Protein AF-A0A7V4J2A9-F1 (afdb_monomer)

Structure (mmCIF, N/CA/C/O backbone):
data_AF-A0A7V4J2A9-F1
#
_entry.id   AF-A0A7V4J2A9-F1
#
loop_
_atom_site.group_PDB
_atom_site.id
_atom_site.type_symbol
_atom_site.label_atom_id
_atom_site.label_alt_id
_atom_site.label_comp_id
_atom_site.label_asym_id
_atom_site.label_entity_id
_atom_site.label_seq_id
_atom_site.pdbx_PDB_ins_code
_atom_site.Cartn_x
_atom_site.Cartn_y
_atom_site.Cartn_z
_atom_site.occupancy
_atom_site.B_iso_or_equiv
_atom_site.auth_seq_id
_atom_site.auth_comp_id
_atom_site.auth_asym_id
_atom_site.auth_atom_id
_atom_site.pdbx_PDB_model_num
ATOM 1 N N . MET A 1 1 ? 57.934 -55.958 -7.962 1.00 32.88 1 MET A N 1
ATOM 2 C CA . MET A 1 1 ? 56.762 -56.296 -8.798 1.00 32.88 1 MET A CA 1
ATOM 3 C C . MET A 1 1 ? 55.849 -55.078 -8.782 1.00 32.88 1 MET A C 1
ATOM 5 O O . MET A 1 1 ? 55.182 -54.850 -7.792 1.00 32.88 1 MET A O 1
ATOM 9 N N . SER A 1 2 ? 56.132 -54.061 -9.595 1.00 34.69 2 SER A N 1
ATOM 10 C CA . SER A 1 2 ? 55.677 -53.909 -10.988 1.00 34.69 2 SER A CA 1
ATOM 11 C C . SER A 1 2 ? 54.165 -53.693 -11.090 1.00 34.69 2 SER A C 1
ATOM 13 O O . SER A 1 2 ? 53.443 -54.610 -11.465 1.00 34.69 2 SER A O 1
ATOM 15 N N . GLU A 1 3 ? 53.710 -52.464 -10.842 1.00 26.89 3 GLU A N 1
ATOM 16 C CA . GLU A 1 3 ? 52.429 -52.003 -11.378 1.00 26.89 3 GLU A CA 1
ATOM 17 C C . GLU A 1 3 ? 52.591 -50.657 -12.083 1.00 26.89 3 GLU A C 1
ATOM 19 O O . GLU A 1 3 ? 53.273 -49.735 -11.635 1.00 26.89 3 GLU A O 1
ATOM 24 N N . LYS A 1 4 ? 52.034 -50.646 -13.289 1.00 28.28 4 LYS A N 1
ATOM 25 C CA . LYS A 1 4 ? 52.231 -49.695 -14.371 1.00 28.28 4 LYS A CA 1
ATOM 26 C C . LYS A 1 4 ? 51.675 -48.320 -13.992 1.00 28.28 4 LYS A C 1
ATOM 28 O O . LYS A 1 4 ? 50.469 -48.164 -13.834 1.00 28.28 4 LYS A O 1
ATOM 33 N N . LYS A 1 5 ? 52.537 -47.299 -13.975 1.00 26.16 5 LYS A N 1
ATOM 34 C CA . LYS A 1 5 ? 52.116 -45.909 -14.199 1.00 26.16 5 LYS A CA 1
ATOM 35 C C . LYS A 1 5 ? 51.662 -45.794 -15.653 1.00 26.16 5 LYS A C 1
ATOM 37 O O . LYS A 1 5 ? 52.490 -45.668 -16.551 1.00 26.16 5 LYS A O 1
ATOM 42 N N . VAL A 1 6 ? 50.356 -45.867 -15.883 1.00 29.47 6 VAL A N 1
ATOM 43 C CA . VAL A 1 6 ? 49.760 -45.399 -17.135 1.00 29.47 6 VAL A CA 1
ATOM 44 C C . VAL A 1 6 ? 49.713 -43.877 -17.053 1.00 29.47 6 VAL A C 1
ATOM 46 O O . VAL A 1 6 ? 49.001 -43.301 -16.235 1.00 29.47 6 VAL A O 1
ATOM 49 N N . SER A 1 7 ? 50.547 -43.238 -17.866 1.00 26.72 7 SER A N 1
ATOM 50 C CA . SER A 1 7 ? 50.542 -41.806 -18.119 1.00 26.72 7 SER A CA 1
ATOM 51 C C . SER A 1 7 ? 49.254 -41.416 -18.844 1.00 26.72 7 SER A C 1
ATOM 53 O O . SER A 1 7 ? 49.098 -41.726 -20.024 1.00 26.72 7 SER A O 1
ATOM 55 N N . PHE A 1 8 ? 48.365 -40.692 -18.171 1.00 27.66 8 PHE A N 1
ATOM 56 C CA . PHE A 1 8 ? 47.452 -39.792 -18.866 1.00 27.66 8 PHE A CA 1
ATOM 57 C C . PHE A 1 8 ? 48.165 -38.447 -18.991 1.00 27.66 8 PHE A C 1
ATOM 59 O O . PHE A 1 8 ? 48.248 -37.672 -18.041 1.00 27.66 8 PHE A O 1
ATOM 66 N N . ILE A 1 9 ? 48.760 -38.223 -20.163 1.00 32.09 9 ILE A N 1
ATOM 67 C CA . ILE A 1 9 ? 49.090 -36.881 -20.637 1.00 32.09 9 ILE A CA 1
ATOM 68 C C . ILE A 1 9 ? 47.739 -36.235 -20.927 1.00 32.09 9 ILE A C 1
ATOM 70 O O . ILE A 1 9 ? 47.161 -36.444 -21.990 1.00 32.09 9 ILE A O 1
ATOM 74 N N . ASP A 1 10 ? 47.198 -35.532 -19.938 1.00 29.09 10 ASP A N 1
ATOM 75 C CA . ASP A 1 10 ? 45.990 -34.745 -20.119 1.00 29.09 10 ASP A CA 1
ATOM 76 C C . ASP A 1 10 ? 46.425 -33.398 -20.705 1.00 29.09 10 ASP A C 1
ATOM 78 O O . ASP A 1 10 ? 47.009 -32.552 -20.023 1.00 29.09 10 ASP A O 1
ATOM 82 N N . ASN A 1 11 ? 46.217 -33.237 -22.013 1.00 31.62 11 ASN A N 1
ATOM 83 C CA . ASN A 1 11 ? 46.340 -31.964 -22.719 1.00 31.62 11 ASN A CA 1
ATOM 84 C C . ASN A 1 11 ? 45.257 -31.005 -22.192 1.00 31.62 11 ASN A C 1
ATOM 86 O O . ASN A 1 11 ? 44.244 -30.763 -22.846 1.00 31.62 11 ASN A O 1
ATOM 90 N N . GLN A 1 12 ? 45.453 -30.453 -20.994 1.00 33.84 12 GLN A N 1
ATOM 91 C CA . GLN A 1 12 ? 44.624 -29.370 -20.485 1.00 33.84 12 GLN A CA 1
ATOM 92 C C . GLN A 1 12 ? 45.051 -28.074 -21.167 1.00 33.84 12 GLN A C 1
ATOM 94 O O . GLN A 1 12 ? 46.036 -27.435 -20.793 1.00 33.84 12 GLN A O 1
ATOM 99 N N . VAL A 1 13 ? 44.282 -27.673 -22.177 1.00 38.41 13 VAL A N 1
ATOM 100 C CA . VAL A 1 13 ? 44.207 -26.274 -22.601 1.00 38.41 13 VAL A CA 1
ATOM 101 C C . VAL A 1 13 ? 43.987 -25.444 -21.332 1.00 38.41 13 VAL A C 1
ATOM 103 O O . VAL A 1 13 ? 42.949 -25.575 -20.684 1.00 38.41 13 VAL A O 1
ATOM 106 N N . LYS A 1 14 ? 44.981 -24.643 -20.922 1.00 46.16 14 LYS A N 1
ATOM 107 C CA . LYS A 1 14 ? 44.866 -23.737 -19.769 1.00 46.16 14 LYS A CA 1
ATOM 108 C C . LYS A 1 14 ? 43.681 -22.805 -20.023 1.00 46.16 14 LYS A C 1
ATOM 110 O O . LYS A 1 14 ? 43.788 -21.874 -20.817 1.00 46.16 14 LYS A O 1
ATOM 115 N N . ARG A 1 15 ? 42.548 -23.065 -19.367 1.00 62.19 15 ARG A N 1
ATOM 116 C CA . ARG A 1 15 ? 41.395 -22.161 -19.365 1.00 62.19 15 ARG A CA 1
ATOM 117 C C . ARG A 1 15 ? 41.866 -20.827 -18.782 1.00 62.19 15 ARG A C 1
ATOM 119 O O . ARG A 1 15 ? 42.394 -20.801 -17.672 1.00 62.19 15 ARG A O 1
ATOM 126 N N . GLN A 1 16 ? 41.739 -19.747 -19.550 1.00 76.06 16 GLN A N 1
ATOM 127 C CA . GLN A 1 16 ? 42.050 -18.400 -19.071 1.00 76.06 16 GLN A CA 1
ATOM 128 C C . GLN A 1 16 ? 41.160 -18.067 -17.867 1.00 76.06 16 GLN A C 1
ATOM 130 O O . GLN A 1 16 ? 39.960 -18.348 -17.880 1.00 76.06 16 GLN A O 1
ATOM 135 N N . SER A 1 17 ? 41.747 -17.473 -16.828 1.00 86.69 17 SER A N 1
ATOM 136 C CA . SER A 1 17 ? 41.015 -17.099 -15.616 1.00 86.69 17 SER A CA 1
ATOM 137 C C . SER A 1 17 ? 40.119 -15.886 -15.872 1.00 86.69 17 SER A C 1
ATOM 139 O O . SER A 1 17 ? 40.445 -15.007 -16.666 1.00 86.69 17 SER A O 1
ATOM 141 N N . LEU A 1 18 ? 39.005 -15.772 -15.156 1.00 93.19 18 LEU A N 1
ATOM 142 C CA . LEU A 1 18 ? 38.194 -14.553 -15.195 1.00 93.19 18 LEU A CA 1
ATOM 143 C C . LEU A 1 18 ? 38.910 -13.422 -14.455 1.00 93.19 18 LEU A C 1
ATOM 145 O O . LEU A 1 18 ? 39.298 -13.599 -13.300 1.00 93.19 18 LEU A O 1
ATOM 149 N N . ILE A 1 19 ? 39.023 -12.234 -15.058 1.00 94.38 19 ILE A N 1
ATOM 150 C CA . ILE A 1 19 ? 39.634 -11.081 -14.368 1.00 94.38 19 ILE A CA 1
ATOM 151 C C . ILE A 1 19 ? 38.858 -10.709 -13.094 1.00 94.38 19 ILE A C 1
ATOM 153 O O . ILE A 1 19 ? 39.446 -10.368 -12.070 1.00 94.38 19 ILE A O 1
ATOM 157 N N . TYR A 1 20 ? 37.532 -10.876 -13.126 1.00 94.56 20 TYR A N 1
ATOM 158 C CA . TYR A 1 20 ? 36.637 -10.675 -11.986 1.00 94.56 20 TYR A CA 1
ATOM 159 C C . TYR A 1 20 ? 36.801 -11.722 -10.868 1.00 94.56 20 TYR A C 1
ATOM 161 O O . TYR A 1 20 ? 36.236 -11.546 -9.790 1.00 94.56 20 TYR A O 1
ATOM 169 N N . SER A 1 21 ? 37.564 -12.802 -11.087 1.00 94.75 21 SER A N 1
ATOM 170 C CA . SER A 1 21 ? 37.906 -13.764 -10.029 1.00 94.75 21 SER A CA 1
ATOM 171 C C . SER A 1 21 ? 39.044 -13.278 -9.127 1.00 94.75 21 SER A C 1
ATOM 173 O O . SER A 1 21 ? 39.269 -13.884 -8.074 1.00 94.75 21 SER A O 1
ATOM 175 N N . LEU A 1 22 ? 39.762 -12.218 -9.512 1.00 93.94 22 LEU A N 1
ATOM 176 C CA . LEU A 1 22 ? 40.910 -11.715 -8.766 1.00 93.94 22 LEU A CA 1
ATOM 177 C C . LEU A 1 22 ? 40.515 -10.672 -7.710 1.00 93.94 22 LEU A C 1
ATOM 179 O O . LEU A 1 22 ? 39.717 -9.768 -7.960 1.00 93.94 22 LEU A O 1
ATOM 183 N N . SER A 1 23 ? 41.119 -10.767 -6.527 1.00 91.81 23 SER A N 1
ATOM 184 C CA . SER A 1 23 ? 41.112 -9.707 -5.520 1.00 91.81 23 SER A CA 1
ATOM 185 C C . SER A 1 23 ? 42.053 -8.572 -5.924 1.00 91.81 23 SER A C 1
ATOM 187 O O . SER A 1 23 ? 42.937 -8.729 -6.768 1.00 91.81 23 SER A O 1
ATOM 189 N N . GLN A 1 24 ? 41.928 -7.421 -5.262 1.00 91.00 24 GLN A N 1
ATOM 190 C CA . GLN A 1 24 ? 42.823 -6.293 -5.511 1.00 91.00 24 GLN A CA 1
ATOM 191 C C . GLN A 1 24 ? 44.296 -6.659 -5.255 1.00 91.00 24 GLN A C 1
ATOM 193 O O . GLN A 1 24 ? 45.176 -6.241 -6.008 1.00 91.00 24 GLN A O 1
ATOM 198 N N . SER A 1 25 ? 44.564 -7.477 -4.231 1.00 91.94 25 SER A N 1
ATOM 199 C CA . SER A 1 25 ? 45.910 -7.972 -3.928 1.00 91.94 25 SER A CA 1
ATOM 200 C C . SER A 1 25 ? 46.443 -8.916 -5.007 1.00 91.94 25 SER A C 1
ATOM 202 O O . SER A 1 25 ? 47.611 -8.820 -5.364 1.00 91.94 25 SER A O 1
ATOM 204 N N . GLU A 1 26 ? 45.604 -9.778 -5.579 1.00 94.25 26 GLU A N 1
ATOM 205 C CA . GLU A 1 26 ? 46.011 -10.681 -6.660 1.00 94.25 26 GLU A CA 1
ATOM 206 C C . GLU A 1 26 ? 46.261 -9.928 -7.974 1.00 94.25 26 GLU A C 1
ATOM 208 O O . GLU A 1 26 ? 47.227 -10.233 -8.672 1.00 94.25 26 GLU A O 1
ATOM 213 N N . ILE A 1 27 ? 45.463 -8.897 -8.289 1.00 94.12 27 ILE A N 1
ATOM 214 C CA . ILE A 1 27 ? 45.744 -8.005 -9.428 1.00 94.12 27 ILE A CA 1
ATOM 215 C C . ILE A 1 27 ? 47.069 -7.269 -9.207 1.00 94.12 27 ILE A C 1
ATOM 217 O O . ILE A 1 27 ? 47.870 -7.149 -10.134 1.00 94.12 27 ILE A O 1
ATOM 221 N N . LEU A 1 28 ? 47.339 -6.807 -7.982 1.00 94.25 28 LEU A N 1
ATOM 222 C CA . LEU A 1 28 ? 48.618 -6.185 -7.641 1.00 94.25 28 LEU A CA 1
ATOM 223 C C . LEU A 1 28 ? 49.792 -7.155 -7.832 1.00 94.25 28 LEU A C 1
ATOM 225 O O . LEU A 1 28 ? 50.796 -6.773 -8.431 1.00 94.25 28 LEU A O 1
ATOM 229 N N . SER A 1 29 ? 49.659 -8.407 -7.387 1.00 94.69 29 SER A N 1
ATOM 230 C CA . SER A 1 29 ? 50.668 -9.449 -7.609 1.00 94.69 29 SER A CA 1
ATOM 231 C C . SER A 1 29 ? 50.880 -9.748 -9.094 1.00 94.69 29 SER A C 1
ATOM 233 O O . SER A 1 29 ? 52.024 -9.890 -9.521 1.00 94.69 29 SER A O 1
ATOM 235 N N . PHE A 1 30 ? 49.811 -9.790 -9.897 1.00 93.56 30 PHE A N 1
ATOM 236 C CA . PHE A 1 30 ? 49.912 -9.964 -11.348 1.00 93.56 30 PHE A CA 1
ATOM 237 C C . PHE A 1 30 ? 50.679 -8.808 -12.007 1.00 93.56 30 PHE A C 1
ATOM 239 O O . PHE A 1 30 ? 51.617 -9.042 -12.762 1.00 93.56 30 PHE A O 1
ATOM 246 N N . VAL A 1 31 ? 50.336 -7.561 -11.673 1.00 94.12 31 VAL A N 1
ATOM 247 C CA . VAL A 1 31 ? 51.024 -6.358 -12.174 1.00 94.12 31 VAL A CA 1
ATOM 248 C C . VAL A 1 31 ? 52.507 -6.363 -11.788 1.00 94.12 31 VAL A C 1
ATOM 250 O O . VAL A 1 31 ? 53.363 -6.078 -12.626 1.00 94.12 31 VAL A O 1
ATOM 253 N N . ALA A 1 32 ? 52.823 -6.738 -10.545 1.00 91.88 32 ALA A N 1
ATOM 254 C CA . ALA A 1 32 ? 54.199 -6.831 -10.065 1.00 91.88 32 ALA A CA 1
ATOM 255 C C . ALA A 1 32 ? 55.003 -7.913 -10.807 1.00 91.88 32 ALA A C 1
ATOM 257 O O . ALA A 1 32 ? 56.137 -7.660 -11.204 1.00 91.88 32 ALA A O 1
ATOM 258 N N . ALA A 1 33 ? 54.407 -9.081 -11.073 1.00 92.25 33 ALA A N 1
ATOM 259 C CA . ALA A 1 33 ? 55.047 -10.163 -11.829 1.00 92.25 33 ALA A CA 1
ATOM 260 C C . ALA A 1 33 ? 55.387 -9.777 -13.282 1.00 92.25 33 ALA A C 1
ATOM 262 O O . ALA A 1 33 ? 56.235 -10.406 -13.912 1.00 92.25 33 ALA A O 1
ATOM 263 N N . LYS A 1 34 ? 54.744 -8.730 -13.811 1.00 88.94 34 LYS A N 1
ATOM 264 C CA . LYS A 1 34 ? 55.015 -8.146 -15.131 1.00 88.94 34 LYS A CA 1
ATOM 265 C C . LYS A 1 34 ? 55.984 -6.961 -15.095 1.00 88.94 34 LYS A C 1
ATOM 267 O O . LYS A 1 34 ? 56.189 -6.321 -16.119 1.00 88.94 34 LYS A O 1
ATOM 272 N N . ASN A 1 35 ? 56.582 -6.662 -13.938 1.00 91.44 35 ASN A N 1
ATOM 273 C CA . ASN A 1 35 ? 57.451 -5.500 -13.717 1.00 91.44 35 ASN A CA 1
ATOM 274 C C . ASN A 1 35 ? 56.778 -4.156 -14.053 1.00 91.44 35 ASN A C 1
ATOM 276 O O . ASN A 1 35 ? 57.433 -3.207 -14.485 1.00 91.44 35 ASN A O 1
ATOM 280 N N . LEU A 1 36 ? 55.459 -4.062 -13.859 1.00 91.25 36 LEU A N 1
ATOM 281 C CA . LEU A 1 36 ? 54.696 -2.840 -14.096 1.00 91.25 36 LEU A CA 1
ATOM 282 C C . LEU A 1 36 ? 54.481 -2.052 -12.790 1.00 91.25 36 LEU A C 1
ATOM 284 O O . LEU A 1 36 ? 54.422 -2.644 -11.710 1.00 91.25 36 LEU A O 1
ATOM 288 N N . PRO A 1 37 ? 54.320 -0.714 -12.852 1.00 92.19 37 PRO A N 1
ATOM 289 C CA . PRO A 1 37 ? 54.071 0.097 -11.662 1.00 92.19 37 PRO A CA 1
ATOM 290 C C . PRO A 1 37 ? 52.794 -0.313 -10.914 1.00 92.19 37 PRO A C 1
ATOM 292 O O . PRO A 1 37 ? 51.744 -0.509 -11.527 1.00 92.19 37 PRO A O 1
ATOM 295 N N . SER A 1 38 ? 52.843 -0.338 -9.579 1.00 91.31 38 SER A N 1
ATOM 296 C CA . SER A 1 38 ? 51.736 -0.791 -8.715 1.00 91.31 38 SER A CA 1
ATOM 297 C C . SER A 1 38 ? 50.410 -0.054 -8.942 1.00 91.31 38 SER A C 1
ATOM 299 O O . SER A 1 38 ? 49.342 -0.656 -8.826 1.00 91.31 38 SER A O 1
ATOM 301 N N . TYR A 1 39 ? 50.445 1.224 -9.343 1.00 92.06 39 TYR A N 1
ATOM 302 C CA . TYR A 1 39 ? 49.236 2.002 -9.636 1.00 92.06 39 TYR A CA 1
ATOM 303 C C . TYR A 1 39 ? 48.408 1.424 -10.799 1.00 92.06 39 TYR A C 1
ATOM 305 O O . TYR A 1 39 ? 47.212 1.707 -10.892 1.00 92.06 39 TYR A O 1
ATOM 313 N N . ARG A 1 40 ? 49.005 0.593 -11.671 1.00 92.88 40 ARG A N 1
ATOM 314 C CA . ARG A 1 40 ? 48.287 -0.105 -12.750 1.00 92.88 40 ARG A CA 1
ATOM 315 C C . ARG A 1 40 ? 47.229 -1.062 -12.205 1.00 92.88 40 ARG A C 1
ATOM 317 O O . ARG A 1 40 ? 46.164 -1.173 -12.804 1.00 92.88 40 ARG A O 1
ATOM 324 N N . ALA A 1 41 ? 47.461 -1.669 -11.040 1.00 92.75 41 ALA A N 1
ATOM 325 C CA . ALA A 1 41 ? 46.468 -2.520 -10.387 1.00 92.75 41 ALA A CA 1
ATOM 326 C C . ALA A 1 41 ? 45.218 -1.720 -9.989 1.00 92.75 41 ALA A C 1
ATOM 328 O O . ALA A 1 41 ? 44.093 -2.139 -10.256 1.00 92.75 41 ALA A O 1
ATOM 329 N N . SER A 1 42 ? 45.413 -0.519 -9.435 1.00 91.81 42 SER A N 1
ATOM 330 C CA . SER A 1 42 ? 44.318 0.400 -9.105 1.00 91.81 42 SER A CA 1
ATOM 331 C C . SER A 1 42 ? 43.567 0.880 -10.346 1.00 91.81 42 SER A C 1
ATOM 333 O O . SER A 1 42 ? 42.348 1.018 -10.297 1.00 91.81 42 SER A O 1
ATOM 335 N N . GLN A 1 43 ? 44.264 1.111 -11.464 1.00 93.25 43 GLN A N 1
ATOM 336 C CA . GLN A 1 43 ? 43.620 1.471 -12.731 1.00 93.25 43 GLN A CA 1
ATOM 337 C C . GLN A 1 43 ? 42.732 0.339 -13.252 1.00 93.25 43 GLN A C 1
ATOM 339 O O . GLN A 1 43 ? 41.574 0.595 -13.569 1.00 93.25 43 GLN A O 1
ATOM 344 N N . ILE A 1 44 ? 43.233 -0.903 -13.277 1.00 94.44 44 ILE A N 1
ATOM 345 C CA . ILE A 1 44 ? 42.437 -2.080 -13.663 1.00 94.44 44 ILE A CA 1
ATOM 346 C C . ILE A 1 44 ? 41.199 -2.190 -12.768 1.00 94.44 44 ILE A C 1
ATOM 348 O O . ILE A 1 44 ? 40.081 -2.278 -13.266 1.00 94.44 44 ILE A O 1
ATOM 352 N N . TRP A 1 45 ? 41.377 -2.107 -11.447 1.00 94.69 45 TRP A N 1
ATOM 353 C CA . TRP A 1 45 ? 40.275 -2.198 -10.488 1.00 94.69 45 TRP A CA 1
ATOM 354 C C . TRP A 1 45 ? 39.191 -1.134 -10.730 1.00 94.69 45 TRP A C 1
ATOM 356 O O . TRP A 1 45 ? 37.999 -1.441 -10.753 1.00 94.69 45 TRP A O 1
ATOM 366 N N . GLN A 1 46 ? 39.591 0.119 -10.971 1.00 92.50 46 GLN A N 1
ATOM 367 C CA . GLN A 1 46 ? 38.657 1.203 -11.283 1.00 92.50 46 GLN A CA 1
ATOM 368 C C . GLN A 1 46 ? 37.920 0.968 -12.605 1.00 92.50 46 GLN A C 1
ATOM 370 O O . GLN A 1 46 ? 36.705 1.168 -12.660 1.00 92.50 46 GLN A O 1
ATOM 375 N N . TRP A 1 47 ? 38.612 0.510 -13.651 1.00 93.94 47 TRP A N 1
ATOM 376 C CA . TRP A 1 47 ? 37.970 0.180 -14.923 1.00 93.94 47 TRP A CA 1
ATOM 377 C C . TRP A 1 47 ? 36.927 -0.926 -14.773 1.00 93.94 47 TRP A C 1
ATOM 379 O O . TRP A 1 47 ? 35.817 -0.787 -15.284 1.00 93.94 47 TRP A O 1
ATOM 389 N N . LEU A 1 48 ? 37.234 -1.969 -14.004 1.00 92.56 48 LEU A N 1
ATOM 390 C CA . LEU A 1 48 ? 36.336 -3.104 -13.802 1.00 92.56 48 LEU A CA 1
ATOM 391 C C . LEU A 1 48 ? 35.095 -2.758 -12.968 1.00 92.56 48 LEU A C 1
ATOM 393 O O . LEU A 1 48 ? 33.999 -3.187 -13.323 1.00 92.56 48 LEU A O 1
ATOM 397 N N . TYR A 1 49 ? 35.242 -1.997 -11.877 1.00 91.06 49 TYR A N 1
ATOM 398 C CA . TYR A 1 49 ? 34.160 -1.827 -10.894 1.00 91.06 49 TYR A CA 1
ATOM 399 C C . TYR A 1 49 ? 33.512 -0.439 -10.885 1.00 91.06 49 TYR A C 1
ATOM 401 O O . TYR A 1 49 ? 32.306 -0.332 -10.645 1.00 91.06 49 TYR A O 1
ATOM 409 N N . LYS A 1 50 ? 34.263 0.627 -11.201 1.00 86.62 50 LYS A N 1
ATOM 410 C CA . LYS A 1 50 ? 33.695 1.980 -11.327 1.00 86.62 50 LYS A CA 1
ATOM 411 C C . LYS A 1 50 ? 33.154 2.224 -12.729 1.00 86.62 50 LYS A C 1
ATOM 413 O O . LYS A 1 50 ? 32.001 2.632 -12.867 1.00 86.62 50 LYS A O 1
ATOM 418 N N . HIS A 1 51 ? 33.969 1.944 -13.744 1.00 88.12 51 HIS A N 1
ATOM 419 C CA . HIS A 1 51 ? 33.612 2.182 -15.145 1.00 88.12 51 HIS A CA 1
ATOM 420 C C . HIS A 1 51 ? 32.870 1.004 -15.792 1.00 88.12 51 HIS A C 1
ATOM 422 O O . HIS A 1 51 ? 32.077 1.234 -16.696 1.00 88.12 51 HIS A O 1
ATOM 428 N N . LYS A 1 52 ? 33.050 -0.223 -15.278 1.00 88.44 52 LYS A N 1
ATOM 429 C CA . LYS A 1 52 ? 32.332 -1.445 -15.695 1.00 88.44 52 LYS A CA 1
ATOM 430 C C . LYS A 1 52 ? 32.494 -1.773 -17.182 1.00 88.44 52 LYS A C 1
ATOM 432 O O . LYS A 1 52 ? 31.546 -2.214 -17.833 1.00 88.44 52 LYS A O 1
ATOM 437 N N . VAL A 1 53 ? 33.703 -1.554 -17.695 1.00 89.31 53 VAL A N 1
ATOM 438 C CA . VAL A 1 53 ? 34.051 -1.798 -19.103 1.00 89.31 53 VAL A CA 1
ATOM 439 C C . VAL A 1 53 ? 33.807 -3.251 -19.502 1.00 89.31 53 VAL A C 1
ATOM 441 O O . VAL A 1 53 ? 33.908 -4.156 -18.673 1.00 89.31 53 VAL A O 1
ATOM 444 N N . GLN A 1 54 ? 33.460 -3.459 -20.768 1.00 86.81 54 GLN A N 1
ATOM 445 C CA . GLN A 1 54 ? 33.140 -4.764 -21.344 1.00 86.81 54 GLN A CA 1
ATOM 446 C C . GLN A 1 54 ? 34.237 -5.287 -22.269 1.00 86.81 54 GLN A C 1
ATOM 448 O O . GLN A 1 54 ? 34.222 -6.477 -22.596 1.00 86.81 54 GLN A O 1
ATOM 453 N N . THR A 1 55 ? 35.179 -4.436 -22.680 1.00 90.94 55 THR A N 1
ATOM 454 C CA . THR A 1 55 ? 36.344 -4.827 -23.478 1.00 90.94 55 THR A CA 1
ATOM 455 C C . THR A 1 55 ? 37.636 -4.205 -22.944 1.00 90.94 55 THR A C 1
ATOM 457 O O . THR A 1 55 ? 37.632 -3.219 -22.200 1.00 90.94 55 THR A O 1
ATOM 460 N N . TRP A 1 56 ? 38.775 -4.802 -23.299 1.00 93.31 56 TRP A N 1
ATOM 461 C CA . TRP A 1 56 ? 40.087 -4.312 -22.874 1.00 93.31 56 TRP A CA 1
ATOM 462 C C . TRP A 1 56 ? 40.415 -2.954 -23.505 1.00 93.31 56 TRP A C 1
ATOM 464 O O . TRP A 1 56 ? 41.073 -2.119 -22.885 1.00 93.31 56 TRP A O 1
ATOM 474 N N . GLU A 1 57 ? 39.928 -2.696 -24.721 1.00 92.38 57 GLU A N 1
ATOM 475 C CA . GLU A 1 57 ? 40.189 -1.486 -25.506 1.00 92.38 57 GLU A CA 1
ATOM 476 C C . GLU A 1 57 ? 39.730 -0.214 -24.794 1.00 92.38 57 GLU A C 1
ATOM 478 O O . GLU A 1 57 ? 40.434 0.798 -24.871 1.00 92.38 57 GLU A O 1
ATOM 483 N N . GLU A 1 58 ? 38.607 -0.291 -24.071 1.00 92.19 58 GLU A N 1
ATOM 484 C CA . GLU A 1 58 ? 38.003 0.809 -23.311 1.00 92.19 58 GLU A CA 1
ATOM 485 C C . GLU A 1 58 ? 38.921 1.346 -22.202 1.00 92.19 58 GLU A C 1
ATOM 487 O O . GLU A 1 58 ? 38.782 2.498 -21.784 1.00 92.19 58 GLU A O 1
ATOM 492 N N . MET A 1 59 ? 39.901 0.553 -21.750 1.00 94.38 59 MET A N 1
ATOM 493 C CA . MET A 1 59 ? 40.888 0.957 -20.748 1.00 94.38 59 MET A CA 1
ATOM 494 C C . MET A 1 59 ? 41.941 1.893 -21.369 1.00 94.38 59 MET A C 1
ATOM 496 O O . MET A 1 59 ? 43.101 1.530 -21.576 1.00 94.38 59 MET A O 1
ATOM 500 N N . SER A 1 60 ? 41.528 3.119 -21.697 1.00 91.56 60 SER A N 1
ATOM 501 C CA . SER A 1 60 ? 42.286 4.084 -22.511 1.00 91.56 60 SER A CA 1
ATOM 502 C C . SER A 1 60 ? 43.618 4.528 -21.902 1.00 91.56 60 SER A C 1
ATOM 504 O O . SER A 1 60 ? 44.538 4.906 -22.624 1.00 91.56 60 SER A O 1
ATOM 506 N N . ASN A 1 61 ? 43.746 4.456 -20.577 1.00 90.88 61 ASN A N 1
ATOM 507 C CA . ASN A 1 61 ? 44.971 4.809 -19.866 1.00 90.88 61 ASN A CA 1
ATOM 508 C C . ASN A 1 61 ? 45.968 3.640 -19.739 1.00 90.88 61 ASN A C 1
ATOM 510 O O . ASN A 1 61 ? 47.049 3.846 -19.181 1.00 90.88 61 ASN A O 1
ATOM 514 N N . LEU A 1 62 ? 45.643 2.441 -20.242 1.00 92.12 62 LEU A N 1
ATOM 515 C CA . LEU A 1 62 ? 46.545 1.288 -20.269 1.00 92.12 62 LEU A CA 1
ATOM 516 C C . LEU A 1 62 ? 47.283 1.191 -21.620 1.00 92.12 62 LEU A C 1
ATOM 518 O O . LEU A 1 62 ? 46.651 1.311 -22.674 1.00 92.12 62 LEU A O 1
ATOM 522 N N . PRO A 1 63 ? 48.610 0.945 -21.622 1.00 91.50 63 PRO A N 1
ATOM 523 C CA . PRO A 1 63 ? 49.371 0.737 -22.853 1.00 91.50 63 PRO A CA 1
ATOM 524 C C . PRO A 1 63 ? 48.823 -0.431 -23.680 1.00 91.50 63 PRO A C 1
ATOM 526 O O . PRO A 1 63 ? 48.373 -1.428 -23.118 1.00 91.50 63 PRO A O 1
ATOM 529 N N . LYS A 1 64 ? 48.922 -0.344 -25.013 1.00 91.81 64 LYS A N 1
ATOM 530 C CA . LYS A 1 64 ? 48.434 -1.386 -25.935 1.00 91.81 64 LYS A CA 1
ATOM 531 C C . LYS A 1 64 ? 49.000 -2.773 -25.606 1.00 91.81 64 LYS A C 1
ATOM 533 O O . LYS A 1 64 ? 48.226 -3.699 -25.411 1.00 91.81 64 LYS A O 1
ATOM 538 N N . GLN A 1 65 ? 50.319 -2.870 -25.436 1.00 91.12 65 GLN A N 1
ATOM 539 C CA . GLN A 1 65 ? 50.999 -4.118 -25.074 1.00 91.12 65 GLN A CA 1
ATOM 540 C C . GLN A 1 65 ? 50.466 -4.715 -23.763 1.00 91.12 65 GLN A C 1
ATOM 542 O O . GLN A 1 65 ? 50.313 -5.923 -23.641 1.00 91.12 65 GLN A O 1
ATOM 547 N N . PHE A 1 66 ? 50.113 -3.872 -22.786 1.00 92.06 66 PHE A N 1
ATOM 548 C CA . PHE A 1 66 ? 49.577 -4.361 -21.519 1.00 92.06 66 PHE A CA 1
ATOM 549 C C . PHE A 1 66 ? 48.131 -4.861 -21.646 1.00 92.06 66 PHE A C 1
ATOM 551 O O . PHE A 1 66 ? 47.757 -5.823 -20.983 1.00 92.06 66 PHE A O 1
ATOM 558 N N . LYS A 1 67 ? 47.323 -4.254 -22.524 1.00 93.44 67 LYS A N 1
ATOM 559 C CA . LYS A 1 67 ? 45.981 -4.762 -22.848 1.00 93.44 67 LYS A CA 1
ATOM 560 C C . LYS A 1 67 ? 46.042 -6.125 -23.540 1.00 93.44 67 LYS A C 1
ATOM 562 O O . LYS A 1 67 ? 45.297 -7.016 -23.154 1.00 93.44 67 LYS A O 1
ATOM 567 N N . GLU A 1 68 ? 46.974 -6.304 -24.476 1.00 91.50 68 GLU A N 1
ATOM 568 C CA . GLU A 1 68 ? 47.233 -7.599 -25.128 1.00 91.50 68 GLU A CA 1
ATOM 569 C C . GLU A 1 68 ? 47.654 -8.663 -24.099 1.00 91.50 68 GLU A C 1
ATOM 571 O O . GLU A 1 68 ? 47.186 -9.798 -24.142 1.00 91.50 68 GLU A O 1
ATOM 576 N N . GLU A 1 69 ? 48.479 -8.298 -23.111 1.00 90.25 69 GLU A N 1
ATOM 577 C CA . GLU A 1 69 ? 48.823 -9.208 -22.014 1.00 90.25 69 GLU A CA 1
ATOM 578 C C . GLU A 1 69 ? 47.621 -9.571 -21.133 1.00 90.25 69 GLU A C 1
ATOM 580 O O . GLU A 1 69 ? 47.496 -10.726 -20.720 1.00 90.25 69 GLU A O 1
ATOM 585 N N . LEU A 1 70 ? 46.736 -8.619 -20.832 1.00 92.50 70 LEU A N 1
ATOM 586 C CA . LEU A 1 70 ? 45.510 -8.898 -20.083 1.00 92.50 70 LEU A CA 1
ATOM 587 C C . LEU A 1 70 ? 44.599 -9.857 -20.855 1.00 92.50 70 LEU A C 1
ATOM 589 O O . LEU A 1 70 ? 44.138 -10.834 -20.274 1.00 92.50 70 LEU A O 1
ATOM 593 N N . GLU A 1 71 ? 44.418 -9.636 -22.156 1.00 92.31 71 GLU A N 1
ATOM 594 C CA . GLU A 1 71 ? 43.614 -10.491 -23.036 1.00 92.31 71 GLU A CA 1
ATOM 595 C C . GLU A 1 71 ? 44.190 -11.910 -23.181 1.00 92.31 71 GLU A C 1
ATOM 597 O O . GLU A 1 71 ? 43.451 -12.891 -23.238 1.00 92.31 71 GLU A O 1
ATOM 602 N N . GLN A 1 72 ? 45.518 -12.054 -23.172 1.00 90.50 72 GLN A N 1
ATOM 603 C CA . GLN A 1 72 ? 46.175 -13.364 -23.208 1.00 90.50 72 GLN A CA 1
ATOM 604 C C . GLN A 1 72 ? 46.026 -14.160 -21.905 1.00 90.50 72 GLN A C 1
ATOM 606 O O . GLN A 1 72 ? 46.074 -15.392 -21.936 1.00 90.50 72 GLN A O 1
ATOM 611 N N . ASN A 1 73 ? 45.876 -13.489 -20.760 1.00 91.31 73 ASN A N 1
ATOM 612 C CA . ASN A 1 73 ? 45.850 -14.145 -19.448 1.00 91.31 73 ASN A CA 1
ATOM 613 C C . ASN A 1 73 ? 44.441 -14.272 -18.864 1.00 91.31 73 ASN A C 1
ATOM 615 O O . ASN A 1 73 ? 44.195 -15.192 -18.078 1.00 91.31 73 ASN A O 1
ATOM 619 N N . PHE A 1 74 ? 43.527 -13.375 -19.237 1.00 93.88 74 PHE A N 1
ATOM 620 C CA . PHE A 1 74 ? 42.225 -13.261 -18.605 1.00 93.88 74 PHE A CA 1
ATOM 621 C C . PHE A 1 74 ? 41.083 -13.064 -19.588 1.00 93.88 74 PHE A C 1
ATOM 623 O O . PHE A 1 74 ? 41.215 -12.432 -20.633 1.00 93.88 74 PHE A O 1
ATOM 630 N N . VAL A 1 75 ? 39.907 -13.510 -19.157 1.00 91.25 75 VAL A N 1
ATOM 631 C CA . VAL A 1 75 ? 38.643 -13.209 -19.822 1.00 91.25 75 VAL A CA 1
ATOM 632 C C . VAL A 1 75 ? 37.919 -12.094 -19.073 1.00 91.25 75 VAL A C 1
ATOM 634 O O . VAL A 1 75 ? 37.770 -12.149 -17.847 1.00 91.25 75 VAL A O 1
ATOM 637 N N . ILE A 1 76 ? 37.472 -11.075 -19.815 1.00 89.88 76 ILE A N 1
ATOM 638 C CA . ILE A 1 76 ? 36.768 -9.912 -19.258 1.00 89.88 76 ILE A CA 1
ATOM 639 C C . ILE A 1 76 ? 35.254 -10.109 -19.169 1.00 89.88 76 ILE A C 1
ATOM 641 O O . ILE A 1 76 ? 34.651 -9.612 -18.230 1.00 89.88 76 ILE A O 1
ATOM 645 N N . GLN A 1 77 ? 34.632 -10.852 -20.086 1.00 87.12 77 GLN A N 1
ATOM 646 C CA . GLN A 1 77 ? 33.186 -11.105 -20.072 1.00 87.12 77 GLN A CA 1
ATOM 647 C C . GLN A 1 77 ? 32.901 -12.477 -19.452 1.00 87.12 77 GLN A C 1
ATOM 649 O O . GLN A 1 77 ? 33.041 -13.480 -20.147 1.00 87.12 77 GLN A O 1
ATOM 654 N N . PRO A 1 78 ? 32.500 -12.549 -18.169 1.00 80.38 78 PRO A N 1
ATOM 655 C CA . PRO A 1 78 ? 32.376 -13.820 -17.457 1.00 80.38 78 PRO A CA 1
ATOM 656 C C . PRO A 1 78 ? 31.127 -14.626 -17.836 1.00 80.38 78 PRO A C 1
ATOM 658 O O . PRO A 1 78 ? 31.012 -15.787 -17.456 1.00 80.38 78 PRO A O 1
ATOM 661 N N . LEU A 1 79 ? 30.154 -13.995 -18.501 1.00 91.00 79 LEU A N 1
ATOM 662 C CA . LEU A 1 79 ? 28.824 -14.539 -18.759 1.00 91.00 79 LEU A CA 1
ATOM 663 C C . LEU A 1 79 ? 28.302 -14.042 -20.107 1.00 91.00 79 LEU A C 1
ATOM 665 O O . LEU A 1 79 ? 28.432 -12.858 -20.426 1.00 91.00 79 LEU A O 1
ATOM 669 N N . LYS A 1 80 ? 27.614 -14.915 -20.845 1.00 90.62 80 LYS A N 1
ATOM 670 C CA . LYS A 1 80 ? 26.900 -14.559 -22.075 1.00 90.62 80 LYS A CA 1
ATOM 671 C C . LYS A 1 80 ? 25.395 -14.627 -21.851 1.00 90.62 80 LYS A C 1
ATOM 673 O O . LYS A 1 80 ? 24.868 -15.680 -21.506 1.00 90.62 80 LYS A O 1
ATOM 678 N N . ILE A 1 81 ? 24.680 -13.526 -22.078 1.00 92.56 81 ILE A N 1
ATOM 679 C CA . ILE A 1 81 ? 23.213 -13.518 -21.990 1.00 92.56 81 ILE A CA 1
ATOM 680 C C . ILE A 1 81 ? 22.647 -14.370 -23.132 1.00 92.56 81 ILE A C 1
ATOM 682 O O . ILE A 1 81 ? 22.911 -14.095 -24.303 1.00 92.56 81 ILE A O 1
ATOM 686 N N . LYS A 1 82 ? 21.874 -15.402 -22.786 1.00 90.12 82 LYS A N 1
ATOM 687 C CA . LYS A 1 82 ? 21.119 -16.217 -23.745 1.00 90.12 82 LYS A CA 1
ATOM 688 C C . LYS A 1 82 ? 19.732 -15.650 -23.942 1.00 90.12 82 LYS A C 1
ATOM 690 O O . LYS A 1 82 ? 19.332 -15.380 -25.067 1.00 90.12 82 LYS A O 1
ATOM 695 N N . GLU A 1 83 ? 19.028 -15.452 -22.835 1.00 87.06 83 GLU A N 1
ATOM 696 C CA . GLU A 1 83 ? 17.647 -14.994 -22.843 1.00 87.06 83 GLU A CA 1
ATOM 697 C C . GLU A 1 83 ? 17.381 -14.067 -21.660 1.00 87.06 83 GLU A C 1
ATOM 699 O O . GLU A 1 83 ? 17.935 -14.220 -20.568 1.00 87.06 83 GLU A O 1
ATOM 704 N N . VAL A 1 84 ? 16.503 -13.096 -21.890 1.00 83.75 84 VAL A N 1
ATOM 705 C CA . VAL A 1 84 ? 15.978 -12.192 -20.871 1.00 83.75 84 VAL A CA 1
ATOM 706 C C . VAL A 1 84 ? 14.474 -12.391 -20.831 1.00 83.75 84 VAL A C 1
ATOM 708 O O . VAL A 1 84 ? 13.776 -12.126 -21.807 1.00 83.75 84 VAL A O 1
ATOM 711 N N . PHE A 1 85 ? 13.973 -12.864 -19.699 1.00 77.12 85 PHE A N 1
ATOM 712 C CA . PHE A 1 85 ? 12.552 -13.036 -19.448 1.00 77.12 85 PHE A CA 1
ATOM 713 C C . PHE A 1 85 ? 12.032 -11.861 -18.623 1.00 77.12 85 PHE A C 1
ATOM 715 O O . PHE A 1 85 ? 12.559 -11.583 -17.548 1.00 77.12 85 PHE A O 1
ATOM 722 N N . GLY A 1 86 ? 10.951 -11.232 -19.079 1.00 65.75 86 GLY A N 1
ATOM 723 C CA . GLY A 1 86 ? 10.314 -10.102 -18.399 1.00 65.75 86 GLY A CA 1
ATOM 724 C C . GLY A 1 86 ? 10.674 -8.745 -19.005 1.00 65.75 86 GLY A C 1
ATOM 725 O O . GLY A 1 86 ? 11.729 -8.574 -19.622 1.00 65.75 86 GLY A O 1
ATOM 726 N N . ASP A 1 87 ? 9.773 -7.782 -18.823 1.00 61.03 87 ASP A N 1
ATOM 727 C CA . ASP A 1 87 ? 9.844 -6.462 -19.449 1.00 61.03 87 ASP A CA 1
ATOM 728 C C . ASP A 1 87 ? 10.812 -5.516 -18.713 1.00 61.03 87 ASP A C 1
ATOM 730 O O . ASP A 1 87 ? 11.056 -5.640 -17.508 1.00 61.03 87 ASP A O 1
ATOM 734 N N . LYS A 1 88 ? 11.385 -4.548 -19.444 1.00 66.81 88 LYS A N 1
ATOM 735 C CA . LYS A 1 88 ? 12.298 -3.540 -18.876 1.00 66.81 88 LYS A CA 1
ATOM 736 C C . LYS A 1 88 ? 11.554 -2.717 -17.817 1.00 66.81 88 LYS A C 1
ATOM 738 O O . LYS A 1 88 ? 10.568 -2.058 -18.126 1.00 66.81 88 LYS A O 1
ATOM 743 N N . GLY A 1 89 ? 12.066 -2.718 -16.586 1.00 63.44 89 GLY A N 1
ATOM 744 C CA . GLY A 1 89 ? 11.472 -2.001 -15.447 1.00 63.44 89 GLY A CA 1
ATOM 745 C C . GLY A 1 89 ? 10.680 -2.884 -14.477 1.00 63.44 89 GLY A C 1
ATOM 746 O O . GLY A 1 89 ? 10.437 -2.450 -13.354 1.00 63.44 89 GLY A O 1
ATOM 747 N N . ASP A 1 90 ? 10.375 -4.125 -14.864 1.00 72.00 90 ASP A N 1
ATOM 748 C CA . ASP A 1 90 ? 9.745 -5.146 -14.022 1.00 72.00 90 ASP A CA 1
ATOM 749 C C . ASP A 1 90 ? 10.771 -6.160 -13.483 1.00 72.00 90 ASP A C 1
ATOM 751 O O . ASP A 1 90 ? 11.985 -6.016 -13.649 1.00 72.00 90 ASP A O 1
ATOM 755 N N . THR A 1 91 ? 10.295 -7.205 -12.795 1.00 77.31 91 THR A N 1
ATOM 756 C CA . THR A 1 91 ? 11.151 -8.343 -12.436 1.00 77.31 91 THR A CA 1
ATOM 757 C C . THR A 1 91 ? 11.627 -9.055 -13.699 1.00 77.31 91 THR A C 1
ATOM 759 O O . THR A 1 91 ? 10.814 -9.640 -14.415 1.00 77.31 91 THR A O 1
ATOM 762 N N . GLN A 1 92 ? 12.937 -9.044 -13.940 1.00 83.81 92 GLN A N 1
ATOM 763 C CA . GLN A 1 92 ? 13.545 -9.699 -15.096 1.00 83.81 92 GLN A CA 1
ATOM 764 C C . GLN A 1 92 ? 14.372 -10.894 -14.648 1.00 83.81 92 GLN A C 1
ATOM 766 O O . GLN A 1 92 ? 15.191 -10.792 -13.739 1.00 83.81 92 GLN A O 1
ATOM 771 N N . LYS A 1 93 ? 14.179 -12.038 -15.291 1.00 87.50 93 LYS A N 1
ATOM 772 C CA . LYS A 1 93 ? 14.988 -13.237 -15.091 1.00 87.50 93 LYS A CA 1
ATOM 773 C C . LYS A 1 93 ? 15.925 -13.381 -16.281 1.00 87.50 93 LYS A C 1
ATOM 775 O O . LYS A 1 93 ? 15.474 -13.388 -17.419 1.00 87.50 93 LYS A O 1
ATOM 780 N N . ILE A 1 94 ? 17.215 -13.503 -16.020 1.00 92.50 94 ILE A N 1
ATOM 781 C CA . ILE A 1 94 ? 18.254 -13.603 -17.041 1.00 92.50 94 ILE A CA 1
ATOM 782 C C . ILE A 1 94 ? 18.760 -15.034 -17.060 1.00 92.50 94 ILE A C 1
ATOM 784 O O . ILE A 1 94 ? 19.198 -15.533 -16.024 1.00 92.50 94 ILE A O 1
ATOM 788 N N . LEU A 1 95 ? 18.701 -15.675 -18.223 1.00 93.00 95 LEU A N 1
ATOM 789 C CA . LEU A 1 95 ? 19.403 -16.921 -18.497 1.00 93.00 95 LEU A CA 1
ATOM 790 C C . LEU A 1 95 ? 20.759 -16.568 -19.101 1.00 93.00 95 LEU A C 1
ATOM 792 O O . LEU A 1 95 ? 20.832 -15.934 -20.159 1.00 93.00 95 LEU A O 1
ATOM 796 N N . ALA A 1 96 ? 21.827 -16.968 -18.423 1.00 93.12 96 ALA A N 1
ATOM 797 C CA . ALA A 1 96 ? 23.193 -16.722 -18.854 1.00 93.12 96 ALA A CA 1
ATOM 798 C C . ALA A 1 96 ? 23.950 -18.039 -19.032 1.00 93.12 96 ALA A C 1
ATOM 800 O O . ALA A 1 96 ? 23.824 -18.954 -18.222 1.00 93.12 96 ALA A O 1
ATOM 801 N N . GLU A 1 97 ? 24.736 -18.106 -20.098 1.00 93.50 97 GLU A N 1
ATOM 802 C CA . GLU A 1 97 ? 25.669 -19.188 -20.394 1.00 93.50 97 GLU A CA 1
ATOM 803 C C . GLU A 1 97 ? 27.048 -18.858 -19.807 1.00 93.50 97 GLU A C 1
ATOM 805 O O . GLU A 1 97 ? 27.548 -17.735 -19.952 1.00 93.50 97 GLU A O 1
ATOM 810 N N . LEU A 1 98 ? 27.631 -19.845 -19.129 1.00 91.81 98 LEU A N 1
ATOM 811 C CA . LEU A 1 98 ? 28.992 -19.848 -18.599 1.00 91.81 98 LEU A CA 1
ATOM 812 C C . LEU A 1 98 ? 29.987 -20.272 -19.693 1.00 91.81 98 LEU A C 1
ATOM 814 O O . LEU A 1 98 ? 29.607 -20.831 -20.721 1.00 91.81 98 LEU A O 1
ATOM 818 N N . HIS A 1 99 ? 31.287 -20.065 -19.471 1.00 86.88 99 HIS A N 1
ATOM 819 C CA . HIS A 1 99 ? 32.314 -20.417 -20.469 1.00 86.88 99 HIS A CA 1
ATOM 820 C C . HIS A 1 99 ? 32.372 -21.902 -20.837 1.00 86.88 99 HIS A C 1
ATOM 822 O O . HIS A 1 99 ? 32.858 -22.247 -21.909 1.00 86.88 99 HIS A O 1
ATOM 828 N N . ASP A 1 100 ? 31.899 -22.778 -19.959 1.00 86.06 100 ASP A N 1
ATOM 829 C CA . ASP A 1 100 ? 31.808 -24.217 -20.183 1.00 86.06 100 ASP A CA 1
ATOM 830 C C . ASP A 1 100 ? 30.409 -24.665 -20.614 1.00 86.06 100 ASP A C 1
ATOM 832 O O . ASP A 1 100 ? 30.062 -25.832 -20.466 1.00 86.06 100 ASP A O 1
ATOM 836 N N . THR A 1 101 ? 29.614 -23.753 -21.180 1.00 86.75 101 THR A N 1
ATOM 837 C CA . THR A 1 101 ? 28.284 -23.985 -21.778 1.00 86.75 101 THR A CA 1
ATOM 838 C C . THR A 1 101 ? 27.157 -24.328 -20.804 1.00 86.75 101 THR A C 1
ATOM 840 O O . THR A 1 101 ? 25.991 -24.340 -21.197 1.00 86.75 101 THR A O 1
ATOM 843 N N . GLU A 1 102 ? 27.471 -24.524 -19.524 1.00 91.19 102 GLU A N 1
ATOM 844 C CA . GLU A 1 102 ? 26.475 -24.593 -18.458 1.00 91.19 102 GLU A CA 1
ATOM 845 C C . GLU A 1 102 ? 25.658 -23.299 -18.390 1.00 91.19 102 GLU A C 1
ATOM 847 O O . GLU A 1 102 ? 26.143 -22.208 -18.706 1.00 91.19 102 GLU A O 1
ATOM 852 N N . THR A 1 103 ? 24.411 -23.400 -17.935 1.00 90.94 103 THR A N 1
ATOM 853 C CA . THR A 1 103 ? 23.523 -22.238 -17.819 1.00 90.94 103 THR A CA 1
ATOM 854 C C . THR A 1 103 ? 23.133 -21.963 -16.381 1.00 90.94 103 THR A C 1
ATOM 856 O O . THR A 1 103 ? 22.770 -22.872 -15.633 1.00 90.94 103 THR A O 1
ATOM 859 N N . ILE A 1 104 ? 23.129 -20.686 -16.017 1.00 93.88 104 ILE A N 1
ATOM 860 C CA . ILE A 1 104 ? 22.616 -20.200 -14.740 1.00 93.88 104 ILE A CA 1
ATOM 861 C C . ILE A 1 104 ? 21.533 -19.157 -14.949 1.00 93.88 104 ILE A C 1
ATOM 863 O O . ILE A 1 104 ? 21.396 -18.555 -16.015 1.00 93.88 104 ILE A O 1
ATOM 867 N N . GLU A 1 105 ? 20.789 -18.909 -13.879 1.00 92.88 105 GLU A N 1
ATOM 868 C CA . GLU A 1 105 ? 19.746 -17.900 -13.860 1.00 92.88 105 GLU A CA 1
ATOM 869 C C . GLU A 1 105 ? 20.015 -16.893 -12.748 1.00 92.88 105 GLU A C 1
ATOM 871 O O . GLU A 1 105 ? 20.383 -17.263 -11.632 1.00 92.88 105 GLU A O 1
ATOM 876 N N . PHE A 1 106 ? 19.792 -15.616 -13.025 1.00 94.31 106 PHE A N 1
ATOM 877 C CA . PHE A 1 106 ? 19.756 -14.580 -11.998 1.00 94.31 106 PHE A CA 1
ATOM 878 C C . PHE A 1 106 ? 18.572 -13.657 -12.238 1.00 94.31 106 PHE A C 1
ATOM 880 O O . PHE A 1 106 ? 18.075 -13.537 -13.356 1.00 94.31 106 PHE A O 1
ATOM 887 N N . VAL A 1 107 ? 18.058 -13.055 -11.170 1.00 92.12 107 VAL A N 1
ATOM 888 C CA . VAL A 1 107 ? 16.805 -12.298 -11.219 1.00 92.12 107 VAL A CA 1
ATOM 889 C C . VAL A 1 107 ? 17.041 -10.876 -10.741 1.00 92.12 107 VAL A C 1
ATOM 891 O O . VAL A 1 107 ? 17.568 -10.644 -9.655 1.00 92.12 107 VAL A O 1
ATOM 894 N N . LEU A 1 108 ? 16.629 -9.923 -11.561 1.00 91.50 108 LEU A N 1
ATOM 895 C CA . LEU A 1 108 ? 16.591 -8.499 -11.291 1.00 91.50 108 LEU A CA 1
ATOM 896 C C . LEU A 1 108 ? 15.219 -8.191 -10.698 1.00 91.50 108 LEU A C 1
ATOM 898 O O . LEU A 1 108 ? 14.212 -8.318 -11.386 1.00 91.50 108 LEU A O 1
ATOM 902 N N . LEU A 1 109 ? 15.167 -7.791 -9.429 1.00 85.56 109 LEU A N 1
ATOM 903 C CA . LEU A 1 109 ? 13.931 -7.432 -8.736 1.00 85.56 109 LEU A CA 1
ATOM 904 C C . LEU A 1 109 ? 13.923 -5.921 -8.448 1.00 85.56 109 LEU A C 1
ATOM 906 O O . LEU A 1 109 ? 14.441 -5.490 -7.406 1.00 85.56 109 LEU A O 1
ATOM 910 N N . PRO A 1 110 ? 13.366 -5.086 -9.347 1.00 74.50 110 PRO A N 1
ATOM 911 C CA . PRO A 1 110 ? 13.104 -3.695 -9.028 1.00 74.50 110 PRO A CA 1
ATOM 912 C C . PRO A 1 110 ? 11.984 -3.627 -7.991 1.00 74.50 110 PRO A C 1
ATOM 914 O O . PRO A 1 110 ? 10.944 -4.274 -8.098 1.00 74.50 110 PRO A O 1
ATOM 917 N N . SER A 1 111 ? 12.210 -2.838 -6.950 1.00 68.12 111 SER A N 1
ATOM 918 C CA . SER A 1 111 ? 11.212 -2.553 -5.931 1.00 68.12 111 SER A CA 1
ATOM 919 C C . SER A 1 111 ? 11.275 -1.074 -5.569 1.00 68.12 111 SER A C 1
ATOM 921 O O . SER A 1 111 ? 12.321 -0.438 -5.732 1.00 68.12 111 SER A O 1
ATOM 923 N N . PRO A 1 112 ? 10.216 -0.510 -4.972 1.00 48.78 112 PRO A N 1
ATOM 924 C CA . PRO A 1 112 ? 10.271 0.867 -4.515 1.00 48.78 112 PRO A CA 1
ATOM 925 C C . PRO A 1 112 ? 11.138 1.062 -3.252 1.00 48.78 112 PRO A C 1
ATOM 927 O O . PRO A 1 112 ? 11.135 2.153 -2.697 1.00 48.78 112 PRO A O 1
ATOM 930 N N . HIS A 1 113 ? 11.844 0.027 -2.770 1.00 53.97 113 HIS A N 1
ATOM 931 C CA . HIS A 1 113 ? 12.850 0.102 -1.696 1.00 53.97 113 HIS A CA 1
ATOM 932 C C . HIS A 1 113 ? 14.290 -0.073 -2.219 1.00 53.97 113 HIS A C 1
ATOM 934 O O . HIS A 1 113 ? 15.240 -0.018 -1.443 1.00 53.97 113 HIS A O 1
ATOM 940 N N . GLY A 1 114 ? 14.458 -0.295 -3.528 1.00 81.31 114 GLY A N 1
ATOM 941 C CA . GLY A 1 114 ? 15.748 -0.525 -4.167 1.00 81.31 114 GLY A CA 1
ATOM 942 C C . GLY A 1 114 ? 15.702 -1.625 -5.228 1.00 81.31 114 GLY A C 1
ATOM 943 O O . GLY A 1 114 ? 14.696 -2.313 -5.415 1.00 81.31 114 GLY A O 1
ATOM 944 N N . ARG A 1 115 ? 16.827 -1.798 -5.920 1.00 91.88 115 ARG A N 1
ATOM 945 C CA . ARG A 1 115 ? 17.084 -2.875 -6.884 1.00 91.88 115 ARG A CA 1
ATOM 946 C C . ARG A 1 115 ? 17.736 -4.046 -6.160 1.00 91.88 115 ARG A C 1
ATOM 948 O O . ARG A 1 115 ? 18.872 -3.905 -5.695 1.00 91.88 115 ARG A O 1
ATOM 955 N N . THR A 1 116 ? 17.014 -5.154 -6.030 1.00 93.69 116 THR A N 1
ATOM 956 C CA . THR A 1 116 ? 17.532 -6.388 -5.428 1.00 93.69 116 THR A CA 1
ATOM 957 C C . THR A 1 116 ? 17.944 -7.344 -6.531 1.00 93.69 116 THR A C 1
ATOM 959 O O . THR A 1 116 ? 17.138 -7.660 -7.401 1.00 93.69 116 THR A O 1
ATOM 962 N N . LEU A 1 117 ? 19.188 -7.805 -6.501 1.00 96.94 117 LEU A N 1
ATOM 963 C CA . LEU A 1 117 ? 19.698 -8.801 -7.429 1.00 96.94 117 LEU A CA 1
ATOM 964 C C . LEU A 1 117 ? 19.747 -10.166 -6.741 1.00 96.94 117 LEU A C 1
ATOM 966 O O . LEU A 1 117 ? 20.461 -10.342 -5.755 1.00 96.94 117 LEU A O 1
ATOM 970 N N . CYS A 1 118 ? 18.991 -11.126 -7.262 1.00 96.50 118 CYS A N 1
ATOM 971 C CA . CYS A 1 118 ? 19.041 -12.517 -6.837 1.00 96.50 118 CYS A CA 1
ATOM 972 C C . CYS A 1 118 ? 20.038 -13.276 -7.711 1.00 96.50 118 CYS A C 1
ATOM 974 O O . CYS A 1 118 ? 19.795 -13.432 -8.908 1.00 96.50 118 CYS A O 1
ATOM 976 N N . ILE A 1 119 ? 21.144 -13.725 -7.120 1.00 97.88 119 ILE A N 1
ATOM 977 C CA . ILE A 1 119 ? 22.258 -14.357 -7.836 1.00 97.88 119 ILE A CA 1
ATOM 978 C C . ILE A 1 119 ? 22.417 -15.832 -7.480 1.00 97.88 119 ILE A C 1
ATOM 980 O O . ILE A 1 119 ? 22.093 -16.271 -6.372 1.00 97.88 119 ILE A O 1
ATOM 984 N N . SER A 1 120 ? 22.933 -16.585 -8.445 1.00 97.12 120 SER A N 1
ATOM 985 C CA . SER A 1 120 ? 23.318 -17.988 -8.325 1.00 97.12 120 SER A CA 1
ATOM 986 C C . SER A 1 120 ? 24.738 -18.125 -7.775 1.00 97.12 120 SER A C 1
ATOM 988 O O . SER A 1 120 ? 25.599 -17.284 -8.041 1.00 97.12 120 SER A O 1
ATOM 990 N N . SER A 1 121 ? 24.987 -19.205 -7.033 1.00 96.88 121 SER A N 1
ATOM 991 C CA . SER A 1 121 ? 26.299 -19.588 -6.496 1.00 96.88 121 SER A CA 1
ATOM 992 C C . SER A 1 121 ? 26.837 -20.891 -7.094 1.00 96.88 121 SER A C 1
ATOM 994 O O . SER A 1 121 ? 28.026 -21.172 -6.956 1.00 96.88 121 SER A O 1
ATOM 996 N N . GLN A 1 122 ? 26.000 -21.693 -7.755 1.00 95.44 122 GLN A N 1
ATOM 997 C CA . GLN A 1 122 ? 26.384 -22.960 -8.388 1.00 95.44 122 GLN A CA 1
ATOM 998 C C . GLN A 1 122 ? 25.642 -23.135 -9.724 1.00 95.44 122 GLN A C 1
ATOM 1000 O O . GLN A 1 122 ? 24.573 -22.555 -9.929 1.00 95.44 122 GLN A O 1
ATOM 1005 N N . ALA A 1 123 ? 26.191 -23.959 -10.617 1.00 92.19 123 ALA A N 1
ATOM 1006 C CA . ALA A 1 123 ? 25.462 -24.516 -11.753 1.00 92.19 123 ALA A CA 1
ATOM 1007 C C . ALA A 1 123 ? 24.801 -25.826 -11.293 1.00 92.19 123 ALA A C 1
ATOM 1009 O O . ALA A 1 123 ? 25.464 -26.848 -11.089 1.00 92.19 123 ALA A O 1
ATOM 1010 N N . GLY A 1 124 ? 23.491 -25.768 -11.042 1.00 88.50 124 GLY A N 1
ATOM 1011 C CA . GLY A 1 124 ? 22.754 -26.835 -10.360 1.00 88.50 124 GLY A CA 1
ATOM 1012 C C . GLY A 1 124 ? 22.915 -26.815 -8.830 1.00 88.50 124 GLY A C 1
ATOM 1013 O O . GLY A 1 124 ? 23.485 -25.885 -8.269 1.00 88.50 124 GLY A O 1
ATOM 1014 N N . CYS A 1 125 ? 22.367 -27.804 -8.114 1.00 88.00 125 CYS A N 1
ATOM 1015 C CA . CYS A 1 125 ? 22.442 -27.861 -6.643 1.00 88.00 125 CYS A CA 1
ATOM 1016 C C . CYS A 1 125 ? 22.419 -29.303 -6.105 1.00 88.00 125 CYS A C 1
ATOM 1018 O O . CYS A 1 125 ? 21.514 -30.074 -6.418 1.00 88.00 125 CYS A O 1
ATOM 1020 N N . ARG A 1 126 ? 23.376 -29.657 -5.229 1.00 87.94 126 ARG A N 1
ATOM 1021 C CA . ARG A 1 126 ? 23.565 -31.035 -4.710 1.00 87.94 126 ARG A CA 1
ATOM 1022 C C . ARG A 1 126 ? 22.522 -31.470 -3.683 1.00 87.94 126 ARG A C 1
ATOM 1024 O O . ARG A 1 126 ? 22.337 -32.662 -3.459 1.00 87.94 126 ARG A O 1
ATOM 1031 N N . PHE A 1 127 ? 21.853 -30.520 -3.033 1.00 87.31 127 PHE A N 1
ATOM 1032 C CA . PHE A 1 127 ? 21.054 -30.790 -1.831 1.00 87.31 127 PHE A CA 1
ATOM 1033 C C . PHE A 1 127 ? 19.616 -31.240 -2.114 1.00 87.31 127 PHE A C 1
ATOM 1035 O O . PHE A 1 127 ? 18.904 -31.611 -1.181 1.00 87.31 127 PHE A O 1
ATOM 1042 N N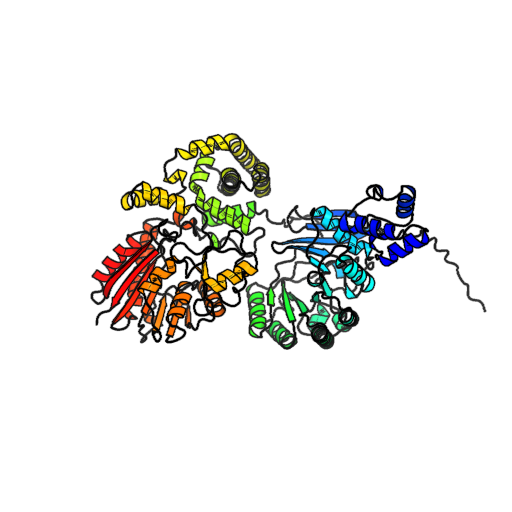 . ASN A 1 128 ? 19.202 -31.225 -3.387 1.00 83.94 128 ASN A N 1
ATOM 1043 C CA . ASN A 1 128 ? 17.996 -31.874 -3.908 1.00 83.94 128 ASN A CA 1
ATOM 1044 C C . ASN A 1 128 ? 16.726 -31.682 -3.049 1.00 83.94 128 ASN A C 1
ATOM 1046 O O . ASN A 1 128 ? 16.041 -32.639 -2.680 1.00 83.94 128 ASN A O 1
ATOM 1050 N N . CYS A 1 129 ? 16.418 -30.433 -2.684 1.00 86.44 129 CYS A N 1
ATOM 1051 C CA . CYS A 1 129 ? 15.179 -30.121 -1.969 1.00 86.44 129 CYS A CA 1
ATOM 1052 C C . CYS A 1 129 ? 13.964 -30.457 -2.853 1.00 86.44 129 CYS A C 1
ATOM 1054 O O . CYS A 1 129 ? 13.905 -30.055 -4.013 1.00 86.44 129 CYS A O 1
ATOM 1056 N N . ALA A 1 130 ? 12.975 -31.162 -2.303 1.00 83.88 130 ALA A N 1
ATOM 1057 C CA . ALA A 1 130 ? 11.910 -31.806 -3.077 1.00 83.88 130 ALA A CA 1
ATOM 1058 C C . ALA A 1 130 ? 11.043 -30.828 -3.894 1.00 83.88 130 ALA A C 1
ATOM 1060 O O . ALA A 1 130 ? 10.547 -31.182 -4.962 1.00 83.88 130 ALA A O 1
ATOM 1061 N N . PHE A 1 131 ? 10.882 -29.603 -3.395 1.00 78.25 131 PHE A N 1
ATOM 1062 C CA . PHE A 1 131 ? 10.072 -28.523 -3.969 1.00 78.25 131 PHE A CA 1
ATOM 1063 C C . PHE A 1 131 ? 10.912 -27.529 -4.802 1.00 78.25 131 PHE A C 1
ATOM 1065 O O . PHE A 1 131 ? 10.441 -26.448 -5.144 1.00 78.25 131 PHE A O 1
ATOM 1072 N N . CYS A 1 132 ? 12.171 -27.862 -5.110 1.00 77.88 132 CYS A N 1
ATOM 1073 C CA . CYS A 1 132 ? 13.132 -26.980 -5.769 1.00 77.88 132 CYS A CA 1
ATOM 1074 C C . CYS A 1 132 ? 13.579 -27.576 -7.118 1.00 77.88 132 CYS A C 1
ATOM 1076 O O . CYS A 1 132 ? 14.359 -28.523 -7.136 1.00 77.88 132 CYS A O 1
ATOM 1078 N N . ALA A 1 133 ? 13.145 -27.009 -8.254 1.00 70.56 133 ALA A N 1
ATOM 1079 C CA . ALA A 1 133 ? 13.537 -27.517 -9.582 1.00 70.56 133 ALA A CA 1
ATOM 1080 C C . ALA A 1 133 ? 15.064 -27.659 -9.815 1.00 70.56 133 ALA A C 1
ATOM 1082 O O . ALA A 1 133 ? 15.485 -28.659 -10.380 1.00 70.56 133 ALA A O 1
ATOM 1083 N N . SER A 1 134 ? 15.920 -26.753 -9.314 1.00 70.00 134 SER A N 1
ATOM 1084 C CA . SER A 1 134 ? 17.389 -26.875 -9.468 1.00 70.00 134 SER A CA 1
ATOM 1085 C C . SER A 1 134 ? 17.997 -28.032 -8.693 1.00 70.00 134 SER A C 1
ATOM 1087 O O . SER A 1 134 ? 19.090 -28.466 -9.027 1.00 70.00 134 SER A O 1
ATOM 1089 N N . GLY A 1 135 ? 17.327 -28.513 -7.644 1.00 65.25 135 GLY A N 1
ATOM 1090 C CA . GLY A 1 135 ? 17.755 -29.725 -6.957 1.00 65.25 135 GLY A CA 1
ATOM 1091 C C . GLY A 1 135 ? 17.618 -30.962 -7.847 1.00 65.25 135 GLY A C 1
ATOM 1092 O O . GLY A 1 135 ? 18.400 -31.899 -7.718 1.00 65.25 135 GLY A O 1
ATOM 1093 N N . LYS A 1 136 ? 16.658 -30.937 -8.781 1.00 68.31 136 LYS A N 1
ATOM 1094 C CA . LYS A 1 136 ? 16.372 -32.038 -9.706 1.00 68.31 136 LYS A CA 1
ATOM 1095 C C . LYS A 1 136 ? 17.188 -31.990 -10.991 1.00 68.31 136 LYS A C 1
ATOM 1097 O O . LYS A 1 136 ? 17.463 -33.046 -11.545 1.00 68.31 136 LYS A O 1
ATOM 1102 N N . SER A 1 137 ? 17.617 -30.804 -11.426 1.00 67.62 137 SER A N 1
ATOM 1103 C CA . SER A 1 137 ? 18.542 -30.631 -12.559 1.00 67.62 137 SER A CA 1
ATOM 1104 C C . SER A 1 137 ? 19.939 -31.219 -12.306 1.00 67.62 137 SER A C 1
ATOM 1106 O O . SER A 1 137 ? 20.755 -31.259 -13.219 1.00 67.62 137 SER A O 1
ATOM 1108 N N . GLY A 1 138 ? 20.218 -31.683 -11.083 1.00 75.62 138 GLY A N 1
ATOM 1109 C CA . GLY A 1 138 ? 21.533 -32.164 -10.679 1.00 75.62 138 GLY A CA 1
ATOM 1110 C C . GLY A 1 138 ? 22.475 -31.018 -10.318 1.00 75.62 138 GLY A C 1
ATOM 1111 O O . GLY A 1 138 ? 22.106 -29.846 -10.349 1.00 75.62 138 GLY A O 1
ATOM 1112 N N . PHE A 1 139 ? 23.692 -31.364 -9.916 1.00 91.00 139 PHE A N 1
ATOM 1113 C CA . PHE A 1 139 ? 24.776 -30.415 -9.683 1.00 91.00 139 PHE A CA 1
ATOM 1114 C C . PHE A 1 139 ? 25.867 -30.669 -10.705 1.00 91.00 139 PHE A C 1
ATOM 1116 O O . PHE A 1 139 ? 26.324 -31.806 -10.819 1.00 91.00 139 PHE A O 1
ATOM 1123 N N . SER A 1 140 ? 26.286 -29.609 -11.388 1.00 92.00 140 SER A N 1
ATOM 1124 C CA . SER A 1 140 ? 27.434 -29.638 -12.285 1.00 92.00 140 SER A CA 1
ATOM 1125 C C . SER A 1 140 ? 28.681 -29.194 -11.519 1.00 92.00 140 SER A C 1
ATOM 1127 O O . SER A 1 140 ? 29.541 -30.016 -11.195 1.00 92.00 140 SER A O 1
ATOM 1129 N N . ARG A 1 141 ? 28.746 -27.918 -11.110 1.00 94.19 141 ARG A N 1
ATOM 1130 C CA . ARG A 1 141 ? 29.889 -27.370 -10.363 1.00 94.19 141 ARG A CA 1
ATOM 1131 C C . ARG A 1 141 ? 29.568 -26.095 -9.586 1.00 94.19 141 ARG A C 1
ATOM 1133 O O . ARG A 1 141 ? 28.531 -25.456 -9.762 1.00 94.19 141 ARG A O 1
ATOM 1140 N N . ASN A 1 142 ? 30.527 -25.691 -8.759 1.00 96.50 142 ASN A N 1
ATOM 1141 C CA . ASN A 1 142 ? 30.562 -24.370 -8.144 1.00 96.50 142 ASN A CA 1
ATOM 1142 C C . ASN A 1 142 ? 30.833 -23.280 -9.186 1.00 96.50 142 ASN A C 1
ATOM 1144 O O . ASN A 1 142 ? 31.633 -23.483 -10.104 1.00 96.50 142 ASN A O 1
ATOM 1148 N N . LEU A 1 143 ? 30.194 -22.120 -9.013 1.00 97.31 143 LEU A N 1
ATOM 1149 C CA . LEU A 1 143 ? 30.568 -20.931 -9.771 1.00 97.31 143 LEU A CA 1
ATOM 1150 C C . LEU A 1 143 ? 31.874 -20.354 -9.237 1.00 97.31 143 LEU A C 1
ATOM 1152 O O . LEU A 1 143 ? 32.090 -20.289 -8.022 1.00 97.31 143 LEU A O 1
ATOM 1156 N N . GLU A 1 144 ? 32.725 -19.907 -10.149 1.00 96.81 144 GLU A N 1
ATOM 1157 C CA . GLU A 1 144 ? 33.909 -19.131 -9.812 1.00 96.81 144 GLU A CA 1
ATOM 1158 C C . GLU A 1 144 ? 33.510 -17.739 -9.314 1.00 96.81 144 GLU A C 1
ATOM 1160 O O . GLU A 1 144 ? 32.453 -17.202 -9.655 1.00 96.81 144 GLU A O 1
ATOM 1165 N N . THR A 1 145 ? 34.393 -17.108 -8.538 1.00 96.94 145 THR A N 1
ATOM 1166 C CA . THR A 1 145 ? 34.184 -15.735 -8.044 1.00 96.94 145 THR A CA 1
ATOM 1167 C C . THR A 1 145 ? 33.812 -14.770 -9.180 1.00 96.94 145 THR A C 1
ATOM 1169 O O . THR A 1 145 ? 32.863 -13.998 -9.044 1.00 96.94 145 THR A O 1
ATOM 1172 N N . GLY A 1 146 ? 34.495 -14.852 -10.326 1.00 95.75 146 GLY A N 1
ATOM 1173 C CA . GLY A 1 146 ? 34.228 -14.003 -11.484 1.00 95.75 146 GLY A CA 1
ATOM 1174 C C . GLY A 1 146 ? 32.864 -14.235 -12.136 1.00 95.75 146 GLY A C 1
ATOM 1175 O O . GLY A 1 146 ? 32.275 -13.283 -12.637 1.00 95.75 146 GLY A O 1
ATOM 1176 N N . GLU A 1 147 ? 32.312 -15.448 -12.077 1.00 97.06 147 GLU A N 1
ATOM 1177 C CA . GLU A 1 147 ? 30.966 -15.754 -12.590 1.00 97.06 147 GLU A CA 1
ATOM 1178 C C . GLU A 1 147 ? 29.880 -15.212 -11.648 1.00 97.06 147 GLU A C 1
ATOM 1180 O O . GLU A 1 147 ? 28.833 -14.742 -12.094 1.00 97.06 147 GLU A O 1
ATOM 1185 N N . ILE A 1 148 ? 30.139 -15.211 -10.335 1.00 98.06 148 ILE A N 1
ATOM 1186 C CA . ILE A 1 148 ? 29.263 -14.584 -9.333 1.00 98.06 148 ILE A CA 1
ATOM 1187 C C . ILE A 1 148 ? 29.246 -13.062 -9.530 1.00 98.06 148 ILE A C 1
ATOM 1189 O O . ILE A 1 148 ? 28.179 -12.459 -9.647 1.00 98.06 148 ILE A O 1
ATOM 1193 N N . ILE A 1 149 ? 30.425 -12.439 -9.622 1.00 96.31 149 ILE A N 1
ATOM 1194 C CA . ILE A 1 149 ? 30.566 -10.998 -9.878 1.00 96.31 149 ILE A CA 1
ATOM 1195 C C . ILE A 1 149 ? 30.006 -10.620 -11.251 1.00 96.31 149 ILE A C 1
ATOM 1197 O O . ILE A 1 149 ? 29.365 -9.578 -11.387 1.00 96.31 149 ILE A O 1
ATOM 1201 N N . GLY A 1 150 ? 30.162 -11.489 -12.247 1.00 94.75 150 GLY A N 1
ATOM 1202 C CA . GLY A 1 150 ? 29.610 -11.315 -13.583 1.00 94.75 150 GLY A CA 1
ATOM 1203 C C . GLY A 1 150 ? 28.114 -11.034 -13.594 1.00 94.75 150 GLY A C 1
ATOM 1204 O O . GLY A 1 150 ? 27.666 -10.147 -14.319 1.00 94.75 150 GLY A O 1
ATOM 1205 N N . GLN A 1 151 ? 27.342 -11.715 -12.741 1.00 97.12 151 GLN A N 1
ATOM 1206 C CA . GLN A 1 151 ? 25.898 -11.475 -12.609 1.00 97.12 151 GLN A CA 1
ATOM 1207 C C . GLN A 1 151 ? 25.624 -10.039 -12.136 1.00 97.12 151 GLN A C 1
ATOM 1209 O O . GLN A 1 151 ? 24.701 -9.380 -12.615 1.00 97.12 151 GLN A O 1
ATOM 1214 N N . VAL A 1 152 ? 26.463 -9.518 -11.236 1.00 95.38 152 VAL A N 1
ATOM 1215 C CA . VAL A 1 152 ? 26.361 -8.151 -10.708 1.00 95.38 152 VAL A CA 1
ATOM 1216 C C . VAL A 1 152 ? 26.718 -7.113 -11.773 1.00 95.38 152 VAL A C 1
ATOM 1218 O O . VAL A 1 152 ? 25.983 -6.135 -11.950 1.00 95.38 152 VAL A O 1
ATOM 1221 N N . ILE A 1 153 ? 27.799 -7.340 -12.522 1.00 92.50 153 ILE A N 1
ATOM 1222 C CA . ILE A 1 153 ? 28.226 -6.454 -13.613 1.00 92.50 153 ILE A CA 1
ATOM 1223 C C . ILE A 1 153 ? 27.163 -6.412 -14.713 1.00 92.50 153 ILE A C 1
ATOM 1225 O O . ILE A 1 153 ? 26.676 -5.326 -15.029 1.00 92.50 153 ILE A O 1
ATOM 1229 N N . LEU A 1 154 ? 26.712 -7.571 -15.205 1.00 91.50 154 LEU A N 1
ATOM 1230 C CA . LEU A 1 154 ? 25.647 -7.645 -16.208 1.00 91.50 154 LEU A CA 1
ATOM 1231 C C . LEU A 1 154 ? 24.359 -6.974 -15.727 1.00 91.50 154 LEU A C 1
ATOM 1233 O O . LEU A 1 154 ? 23.746 -6.224 -16.483 1.00 91.50 154 LEU A O 1
ATOM 1237 N N . SER A 1 155 ? 23.966 -7.169 -14.464 1.00 92.62 155 SER A N 1
ATOM 1238 C CA . SER A 1 155 ? 22.772 -6.504 -13.929 1.00 92.62 155 SER A CA 1
ATOM 1239 C C . SER A 1 155 ? 22.878 -4.980 -13.961 1.00 92.62 155 SER A C 1
ATOM 1241 O O . SER A 1 155 ? 21.887 -4.304 -14.220 1.00 92.62 155 SER A O 1
ATOM 1243 N N . THR A 1 156 ? 24.080 -4.436 -13.750 1.00 88.06 156 THR A N 1
ATOM 1244 C CA . THR A 1 156 ? 24.305 -2.989 -13.765 1.00 88.06 156 THR A CA 1
ATOM 1245 C C . THR A 1 156 ? 24.184 -2.419 -15.173 1.00 88.06 156 THR A C 1
ATOM 1247 O O . THR A 1 156 ? 23.689 -1.308 -15.338 1.00 88.06 156 THR A O 1
ATOM 1250 N N . ILE A 1 157 ? 24.602 -3.186 -16.180 1.00 83.38 157 ILE A N 1
ATOM 1251 C CA . ILE A 1 157 ? 24.447 -2.828 -17.593 1.00 83.38 157 ILE A CA 1
ATOM 1252 C C . ILE A 1 157 ? 22.965 -2.856 -17.970 1.00 83.38 157 ILE A C 1
ATOM 1254 O O . ILE A 1 157 ? 22.462 -1.894 -18.538 1.00 83.38 157 ILE A O 1
ATOM 1258 N N . ILE A 1 158 ? 22.248 -3.920 -17.592 1.00 85.50 158 ILE A N 1
ATOM 1259 C CA . ILE A 1 158 ? 20.820 -4.087 -17.904 1.00 85.50 158 ILE A CA 1
ATOM 1260 C C . ILE A 1 158 ? 19.965 -2.997 -17.237 1.00 85.50 158 ILE A C 1
ATOM 1262 O O . ILE A 1 158 ? 19.068 -2.441 -17.869 1.00 85.50 158 ILE A O 1
ATOM 1266 N N . TRP A 1 159 ? 20.232 -2.672 -15.967 1.00 84.06 159 TRP A N 1
ATOM 1267 C CA . TRP A 1 159 ? 19.515 -1.616 -15.243 1.00 84.06 159 TRP A CA 1
ATOM 1268 C C . TRP A 1 159 ? 19.999 -0.199 -15.549 1.00 84.06 159 TRP A C 1
ATOM 1270 O O . TRP A 1 159 ? 19.376 0.752 -15.076 1.00 84.06 159 TRP A O 1
ATOM 1280 N N . GLU A 1 160 ? 21.126 -0.048 -16.248 1.00 84.56 160 GLU A N 1
ATOM 1281 C CA . GLU A 1 160 ? 21.855 1.222 -16.389 1.00 84.56 160 GLU A CA 1
ATOM 1282 C C . GLU A 1 160 ? 22.199 1.871 -15.020 1.00 84.56 160 GLU A C 1
ATOM 1284 O O . GLU A 1 160 ? 22.529 3.052 -14.927 1.00 84.56 160 GLU A O 1
ATOM 1289 N N . GLN A 1 161 ? 22.116 1.099 -13.926 1.00 83.62 161 GLN A N 1
ATOM 1290 C CA . GLN A 1 161 ? 22.349 1.500 -12.536 1.00 83.62 161 GLN A CA 1
ATOM 1291 C C . GLN A 1 161 ? 22.758 0.283 -11.689 1.00 83.62 161 GLN A C 1
ATOM 1293 O O . GLN A 1 161 ? 22.266 -0.819 -11.930 1.00 83.62 161 GLN A O 1
ATOM 1298 N N . PRO A 1 162 ? 23.609 0.444 -10.657 1.00 85.31 162 PRO A N 1
ATOM 1299 C CA . PRO A 1 162 ? 24.050 -0.683 -9.840 1.00 85.31 162 PRO A CA 1
ATOM 1300 C C . PRO A 1 162 ? 22.918 -1.243 -8.959 1.00 85.31 162 PRO A C 1
ATOM 1302 O O . PRO A 1 162 ? 22.032 -0.477 -8.538 1.00 85.31 162 PRO A O 1
ATOM 1305 N N . PRO A 1 163 ? 22.945 -2.550 -8.625 1.00 93.00 163 PRO A N 1
ATOM 1306 C CA . PRO A 1 163 ? 22.087 -3.102 -7.585 1.00 93.00 163 PRO A CA 1
ATOM 1307 C C . PRO A 1 163 ? 22.310 -2.391 -6.254 1.00 93.00 163 PRO A C 1
ATOM 1309 O O . PRO A 1 163 ? 23.405 -1.943 -5.933 1.00 93.00 163 PRO A O 1
ATOM 1312 N N . THR A 1 164 ? 21.246 -2.326 -5.463 1.00 93.62 164 THR A N 1
ATOM 1313 C CA . THR A 1 164 ? 21.293 -1.800 -4.089 1.00 93.62 164 THR A CA 1
ATOM 1314 C C . THR A 1 164 ? 21.374 -2.911 -3.048 1.00 93.62 164 THR A C 1
ATOM 1316 O O . THR A 1 164 ? 21.894 -2.686 -1.964 1.00 93.62 164 THR A O 1
ATOM 1319 N N . HIS A 1 165 ? 20.848 -4.094 -3.377 1.00 95.56 165 HIS A N 1
ATOM 1320 C CA . HIS A 1 165 ? 20.802 -5.266 -2.512 1.00 95.56 165 HIS A CA 1
ATOM 1321 C C . HIS A 1 165 ? 21.169 -6.504 -3.324 1.00 95.56 165 HIS A C 1
ATOM 1323 O O . HIS A 1 165 ? 20.814 -6.597 -4.502 1.00 95.56 165 HIS A O 1
ATOM 1329 N N . ILE A 1 166 ? 21.846 -7.458 -2.694 1.00 97.25 166 ILE A N 1
ATOM 1330 C CA . ILE A 1 166 ? 22.227 -8.731 -3.304 1.00 97.25 166 ILE A CA 1
ATOM 1331 C C . ILE A 1 166 ? 21.745 -9.861 -2.407 1.00 97.25 166 ILE A C 1
ATOM 1333 O O . ILE A 1 166 ? 22.030 -9.879 -1.213 1.00 97.25 166 ILE A O 1
ATOM 1337 N N . VAL A 1 167 ? 21.026 -10.817 -2.984 1.00 97.12 167 VAL A N 1
ATOM 1338 C CA . VAL A 1 167 ? 20.560 -12.008 -2.274 1.00 97.12 167 VAL A CA 1
ATOM 1339 C C . VAL A 1 167 ? 21.079 -13.258 -2.975 1.00 97.12 167 VAL A C 1
ATOM 1341 O O . VAL A 1 167 ? 20.834 -13.476 -4.161 1.00 97.12 167 VAL A O 1
ATOM 1344 N N . PHE A 1 168 ? 21.797 -14.102 -2.241 1.00 97.44 168 PHE A N 1
ATOM 1345 C CA . PHE A 1 168 ? 22.236 -15.413 -2.717 1.00 97.44 168 PHE A CA 1
ATOM 1346 C C . PHE A 1 168 ? 21.097 -16.423 -2.529 1.00 97.44 168 PHE A C 1
ATOM 1348 O O . PHE A 1 168 ? 21.115 -17.243 -1.613 1.00 97.44 168 PHE A O 1
ATOM 1355 N N . MET A 1 169 ? 20.062 -16.286 -3.360 1.00 93.50 169 MET A N 1
ATOM 1356 C CA . MET A 1 169 ? 18.856 -17.131 -3.371 1.00 93.50 169 MET A CA 1
ATOM 1357 C C . MET A 1 169 ? 18.549 -17.686 -4.774 1.00 93.50 169 MET A C 1
ATOM 1359 O O . MET A 1 169 ? 17.435 -18.145 -5.029 1.00 93.50 169 MET A O 1
ATOM 1363 N N . GLY A 1 170 ? 19.514 -17.596 -5.698 1.00 90.69 170 GLY A N 1
ATOM 1364 C CA . GLY A 1 170 ? 19.436 -18.181 -7.033 1.00 90.69 170 GLY A CA 1
ATOM 1365 C C . GLY A 1 170 ? 19.707 -19.687 -7.023 1.00 90.69 170 GLY A C 1
ATOM 1366 O O . GLY A 1 170 ? 19.337 -20.408 -6.098 1.00 90.69 170 GLY A O 1
ATOM 1367 N N . ILE A 1 171 ? 20.344 -20.191 -8.076 1.00 91.19 171 ILE A N 1
ATOM 1368 C CA . ILE A 1 171 ? 20.734 -21.597 -8.182 1.00 91.19 171 ILE A CA 1
ATOM 1369 C C . ILE A 1 171 ? 21.960 -21.861 -7.297 1.00 91.19 171 ILE A C 1
ATOM 1371 O O . ILE A 1 171 ? 22.971 -21.162 -7.393 1.00 91.19 171 ILE A O 1
ATOM 1375 N N . GLY A 1 172 ? 21.868 -22.894 -6.458 1.00 91.81 172 GLY A N 1
ATOM 1376 C CA . GLY A 1 172 ? 22.977 -23.393 -5.642 1.00 91.81 172 GLY A CA 1
ATOM 1377 C C . GLY A 1 172 ? 22.796 -23.210 -4.138 1.00 91.81 172 GLY A C 1
ATOM 1378 O O . GLY A 1 172 ? 21.865 -22.557 -3.676 1.00 91.81 172 GLY A O 1
ATOM 1379 N N . GLU A 1 173 ? 23.702 -23.818 -3.374 1.00 95.12 173 GLU A N 1
ATOM 1380 C CA . GLU A 1 173 ? 23.861 -23.631 -1.931 1.00 95.12 173 GLU A CA 1
ATOM 1381 C C . GLU A 1 173 ? 25.114 -22.775 -1.670 1.00 95.12 173 GLU A C 1
ATOM 1383 O O . GLU A 1 173 ? 26.240 -23.255 -1.821 1.00 95.12 173 GLU A O 1
ATOM 1388 N N . PRO A 1 174 ? 24.959 -21.493 -1.300 1.00 97.56 174 PRO A N 1
ATOM 1389 C CA . PRO A 1 174 ? 26.080 -20.575 -1.113 1.00 97.56 174 PRO A CA 1
ATOM 1390 C C . PRO A 1 174 ? 27.136 -21.052 -0.113 1.00 97.56 174 PRO A C 1
ATOM 1392 O O . PRO A 1 174 ? 28.323 -20.843 -0.350 1.00 97.56 174 PRO A O 1
ATOM 1395 N N . LEU A 1 175 ? 26.738 -21.718 0.978 1.00 97.56 175 LEU A N 1
ATOM 1396 C CA . LEU A 1 175 ? 27.690 -22.178 1.996 1.00 97.56 175 LEU A CA 1
ATOM 1397 C C . LEU A 1 175 ? 28.436 -23.465 1.608 1.00 97.56 175 LEU A C 1
ATOM 1399 O O . LEU A 1 175 ? 29.419 -23.806 2.261 1.00 97.56 175 LEU A O 1
ATOM 1403 N N . ASP A 1 176 ? 28.010 -24.147 0.544 1.00 96.06 176 ASP A N 1
ATOM 1404 C CA . ASP A 1 176 ? 28.745 -25.248 -0.098 1.00 96.06 176 ASP A CA 1
ATOM 1405 C C . ASP A 1 176 ? 29.792 -24.710 -1.094 1.00 96.06 176 ASP A C 1
ATOM 1407 O O . ASP A 1 176 ? 30.853 -25.303 -1.276 1.00 96.06 176 ASP A O 1
ATOM 1411 N N . ASN A 1 177 ? 29.555 -23.520 -1.666 1.00 97.50 177 ASN A N 1
ATOM 1412 C CA . ASN A 1 177 ? 30.530 -22.764 -2.462 1.00 97.50 177 ASN A CA 1
ATOM 1413 C C . ASN A 1 177 ? 31.200 -21.628 -1.656 1.00 97.50 177 ASN A C 1
ATOM 1415 O O . ASN A 1 177 ? 31.317 -20.491 -2.122 1.00 97.50 177 ASN A O 1
ATOM 1419 N N . TYR A 1 178 ? 31.622 -21.934 -0.425 1.00 98.19 178 TYR A N 1
ATOM 1420 C CA . TYR A 1 178 ? 32.003 -20.929 0.573 1.00 98.19 178 TYR A CA 1
ATOM 1421 C C . TYR A 1 178 ? 33.106 -19.969 0.101 1.00 98.19 178 TYR A C 1
ATOM 1423 O O . TYR A 1 178 ? 32.936 -18.754 0.183 1.00 98.19 178 TYR A O 1
ATOM 1431 N N . GLU A 1 179 ? 34.227 -20.493 -0.408 1.00 97.50 179 GLU A N 1
ATOM 1432 C CA . GLU A 1 179 ? 35.395 -19.664 -0.745 1.00 97.50 179 GLU A CA 1
ATOM 1433 C C . GLU A 1 179 ? 35.080 -18.640 -1.841 1.00 97.50 179 GLU A C 1
ATOM 1435 O O . GLU A 1 179 ? 35.364 -17.451 -1.681 1.00 97.50 179 GLU A O 1
ATOM 1440 N N . ASN A 1 180 ? 34.435 -19.077 -2.929 1.00 98.12 180 ASN A N 1
ATOM 1441 C CA . ASN A 1 180 ? 34.083 -18.190 -4.039 1.00 98.12 180 ASN A CA 1
ATOM 1442 C C . ASN A 1 180 ? 33.018 -17.169 -3.632 1.00 98.12 180 ASN A C 1
ATOM 1444 O O . ASN A 1 180 ? 33.130 -15.992 -3.973 1.00 98.12 180 ASN A O 1
ATOM 1448 N N . VAL A 1 181 ? 32.003 -17.597 -2.873 1.00 98.38 181 VAL A N 1
ATOM 1449 C CA . VAL A 1 181 ? 30.946 -16.703 -2.384 1.00 98.38 181 VAL A CA 1
ATOM 1450 C C . VAL A 1 181 ? 31.532 -15.637 -1.466 1.00 98.38 181 VAL A C 1
ATOM 1452 O O . VAL A 1 181 ? 31.279 -14.454 -1.675 1.00 98.38 181 VAL A O 1
ATOM 1455 N N . MET A 1 182 ? 32.362 -16.011 -0.490 1.00 98.00 182 MET A N 1
ATOM 1456 C CA . MET A 1 182 ? 32.938 -15.041 0.442 1.00 98.00 182 MET A CA 1
ATOM 1457 C C . MET A 1 182 ? 33.952 -14.114 -0.227 1.00 98.00 182 MET A C 1
ATOM 1459 O O . MET A 1 182 ? 34.011 -12.930 0.112 1.00 98.00 182 MET A O 1
ATOM 1463 N N . LYS A 1 183 ? 34.719 -14.598 -1.211 1.00 96.94 183 LYS A N 1
ATOM 1464 C CA . LYS A 1 183 ? 35.566 -13.729 -2.037 1.00 96.94 183 LYS A CA 1
ATOM 1465 C C . LYS A 1 183 ? 34.722 -12.714 -2.815 1.00 96.94 183 LYS A C 1
ATOM 1467 O O . LYS A 1 183 ? 35.013 -11.521 -2.744 1.00 96.94 183 LYS A O 1
ATOM 1472 N N . ALA A 1 184 ? 33.630 -13.145 -3.451 1.00 97.50 184 ALA A N 1
ATOM 1473 C CA . ALA A 1 184 ? 32.702 -12.249 -4.144 1.00 97.50 184 ALA A CA 1
ATOM 1474 C C . ALA A 1 184 ? 32.049 -11.229 -3.194 1.00 97.50 184 ALA A C 1
ATOM 1476 O O . ALA A 1 184 ? 31.982 -10.048 -3.521 1.00 97.50 184 ALA A O 1
ATOM 1477 N N . VAL A 1 185 ? 31.628 -11.645 -1.992 1.00 97.69 185 VAL A N 1
ATOM 1478 C CA . VAL A 1 185 ? 31.064 -10.749 -0.964 1.00 97.69 185 VAL A CA 1
ATOM 1479 C C . VAL A 1 185 ? 32.048 -9.643 -0.585 1.00 97.69 185 VAL A C 1
ATOM 1481 O O . VAL A 1 185 ? 31.642 -8.485 -0.491 1.00 97.69 185 VAL A O 1
ATOM 1484 N N . ARG A 1 186 ? 33.339 -9.962 -0.413 1.00 96.19 186 ARG A N 1
ATOM 1485 C CA . ARG A 1 186 ? 34.371 -8.956 -0.111 1.00 96.19 186 ARG A CA 1
ATOM 1486 C C . ARG A 1 186 ? 34.554 -7.971 -1.267 1.00 96.19 186 ARG A C 1
ATOM 1488 O O . ARG A 1 186 ? 34.576 -6.776 -1.014 1.00 96.19 186 ARG A O 1
ATOM 1495 N N . ILE A 1 187 ? 34.584 -8.444 -2.516 1.00 95.12 187 ILE A N 1
ATOM 1496 C CA . ILE A 1 187 ? 34.671 -7.583 -3.716 1.00 95.12 187 ILE A CA 1
ATOM 1497 C C . ILE A 1 187 ? 33.442 -6.664 -3.840 1.00 95.12 187 ILE A C 1
ATOM 1499 O O . ILE A 1 187 ? 33.566 -5.474 -4.128 1.00 95.12 187 ILE A O 1
ATOM 1503 N N . ILE A 1 188 ? 32.245 -7.208 -3.601 1.00 95.56 188 ILE A N 1
ATOM 1504 C CA . ILE A 1 188 ? 30.978 -6.467 -3.625 1.00 95.56 188 ILE A CA 1
ATOM 1505 C C . ILE A 1 188 ? 30.958 -5.372 -2.548 1.00 95.56 188 ILE A C 1
ATOM 1507 O O . ILE A 1 188 ? 30.474 -4.265 -2.797 1.00 95.56 188 ILE A O 1
ATOM 1511 N N . ASN A 1 189 ? 31.460 -5.687 -1.351 1.00 95.62 189 ASN A N 1
ATOM 1512 C CA . ASN A 1 189 ? 31.445 -4.784 -0.207 1.00 95.62 189 ASN A CA 1
ATOM 1513 C C . ASN A 1 189 ? 32.597 -3.765 -0.197 1.00 95.62 189 ASN A C 1
ATOM 1515 O O . ASN A 1 189 ? 32.498 -2.757 0.502 1.00 95.62 189 ASN A O 1
ATOM 1519 N N . ASP A 1 190 ? 33.655 -4.000 -0.972 1.00 92.31 190 ASP A N 1
ATOM 1520 C CA . ASP A 1 190 ? 34.832 -3.139 -1.031 1.00 92.31 190 ASP A CA 1
ATOM 1521 C C . ASP A 1 190 ? 34.463 -1.695 -1.453 1.00 92.31 190 ASP A C 1
ATOM 1523 O O . ASP A 1 190 ? 33.837 -1.510 -2.506 1.00 92.31 190 ASP A O 1
ATOM 1527 N N . PRO A 1 191 ? 34.861 -0.656 -0.686 1.00 88.94 191 PRO A N 1
ATOM 1528 C CA . PRO A 1 191 ? 34.622 0.748 -1.034 1.00 88.94 191 PRO A CA 1
ATOM 1529 C C . PRO A 1 191 ? 35.255 1.192 -2.360 1.00 88.94 191 PRO A C 1
ATOM 1531 O O . PRO A 1 191 ? 34.747 2.100 -3.022 1.00 88.94 191 PRO A O 1
ATOM 1534 N N . ALA A 1 192 ? 36.375 0.581 -2.751 1.00 85.81 192 ALA A N 1
ATOM 1535 C CA . ALA A 1 192 ? 37.010 0.792 -4.045 1.00 85.81 192 ALA A CA 1
ATOM 1536 C C . ALA A 1 192 ? 36.408 -0.101 -5.144 1.00 85.81 192 ALA A C 1
ATOM 1538 O O . ALA A 1 192 ? 36.648 0.164 -6.323 1.00 85.81 192 ALA A O 1
ATOM 1539 N N . GLY A 1 193 ? 35.675 -1.156 -4.768 1.00 83.94 193 GLY A N 1
ATOM 1540 C CA . GLY A 1 193 ? 34.933 -2.061 -5.647 1.00 83.94 193 GLY A CA 1
ATOM 1541 C C . GLY A 1 193 ? 33.519 -1.558 -5.955 1.00 83.94 193 GLY A C 1
ATOM 1542 O O . GLY A 1 193 ? 33.336 -0.440 -6.437 1.00 83.94 193 GLY A O 1
ATOM 1543 N N . LEU A 1 194 ? 32.509 -2.400 -5.713 1.00 87.38 194 LEU A N 1
ATOM 1544 C CA . LEU A 1 194 ? 31.100 -2.078 -5.993 1.00 87.38 194 LEU A CA 1
ATOM 1545 C C . LEU A 1 194 ? 30.420 -1.267 -4.878 1.00 87.38 194 LEU A C 1
ATOM 1547 O O . LEU A 1 194 ? 29.337 -0.726 -5.105 1.00 87.38 194 LEU A O 1
ATOM 1551 N N . ASN A 1 195 ? 31.053 -1.163 -3.704 1.00 93.00 195 ASN A N 1
ATOM 1552 C CA . ASN A 1 195 ? 30.615 -0.359 -2.564 1.00 93.00 195 ASN A CA 1
ATOM 1553 C C . ASN A 1 195 ? 29.160 -0.626 -2.114 1.00 93.00 195 ASN A C 1
ATOM 1555 O O . ASN A 1 195 ? 28.422 0.292 -1.748 1.00 93.00 195 ASN A O 1
ATOM 1559 N N . ILE A 1 196 ? 28.725 -1.891 -2.138 1.00 94.25 196 ILE A N 1
ATOM 1560 C CA . ILE A 1 196 ? 27.422 -2.292 -1.592 1.00 94.25 196 ILE A CA 1
ATOM 1561 C C . ILE A 1 196 ? 27.608 -2.638 -0.114 1.00 94.25 196 ILE A C 1
ATOM 1563 O O . ILE A 1 196 ? 28.362 -3.542 0.247 1.00 94.25 196 ILE A O 1
ATOM 1567 N N . GLY A 1 197 ? 26.923 -1.911 0.772 1.00 95.69 197 GLY A N 1
ATOM 1568 C CA . GLY A 1 197 ? 27.045 -2.119 2.215 1.00 95.69 197 GLY A CA 1
ATOM 1569 C C . GLY A 1 197 ? 26.666 -3.545 2.628 1.00 95.69 197 GLY A C 1
ATOM 1570 O O . GLY A 1 197 ? 25.633 -4.055 2.205 1.00 95.69 197 GLY A O 1
ATOM 1571 N N . ALA A 1 198 ? 27.463 -4.173 3.499 1.00 94.88 198 ALA A N 1
ATOM 1572 C CA . ALA A 1 198 ? 27.309 -5.578 3.892 1.00 94.88 198 ALA A CA 1
ATOM 1573 C C . ALA A 1 198 ? 25.889 -5.957 4.350 1.00 94.88 198 ALA A C 1
ATOM 1575 O O . ALA A 1 198 ? 25.412 -7.040 4.037 1.00 94.88 198 ALA A O 1
ATOM 1576 N N . ARG A 1 199 ? 25.174 -5.044 5.021 1.00 94.75 199 ARG A N 1
ATOM 1577 C CA . ARG A 1 199 ? 23.790 -5.265 5.486 1.00 94.75 199 ARG A CA 1
ATOM 1578 C C . ARG A 1 199 ? 22.766 -5.411 4.355 1.00 94.75 199 ARG A C 1
ATOM 1580 O O . ARG A 1 199 ? 21.651 -5.841 4.611 1.00 94.75 199 ARG A O 1
ATOM 1587 N N . HIS A 1 200 ? 23.134 -5.048 3.131 1.00 95.25 200 HIS A N 1
ATOM 1588 C CA . HIS A 1 200 ? 22.321 -5.220 1.929 1.00 95.25 200 HIS A CA 1
ATOM 1589 C C . HIS A 1 200 ? 22.665 -6.514 1.175 1.00 95.25 200 HIS A C 1
ATOM 1591 O O . HIS A 1 200 ? 22.154 -6.735 0.077 1.00 95.25 200 HIS A O 1
ATOM 1597 N N . ILE A 1 201 ? 23.532 -7.357 1.746 1.00 97.31 201 ILE A N 1
ATOM 1598 C CA . ILE A 1 201 ? 23.924 -8.656 1.207 1.00 97.31 201 ILE A CA 1
ATOM 1599 C C . ILE A 1 201 ? 23.322 -9.747 2.097 1.00 97.31 201 ILE A C 1
ATOM 1601 O O . ILE A 1 201 ? 23.635 -9.828 3.286 1.00 97.31 201 ILE A O 1
ATOM 1605 N N . THR A 1 202 ? 22.478 -10.601 1.520 1.00 97.69 202 THR A N 1
ATOM 1606 C CA . THR A 1 202 ? 21.873 -11.743 2.217 1.00 97.69 202 THR A CA 1
ATOM 1607 C C . THR A 1 202 ? 22.431 -13.050 1.671 1.00 97.69 202 THR A C 1
ATOM 1609 O O . THR A 1 202 ? 22.292 -13.335 0.480 1.00 97.69 202 THR A O 1
ATOM 1612 N N . ILE A 1 203 ? 23.004 -13.880 2.542 1.00 98.12 203 ILE A N 1
ATOM 1613 C CA . ILE A 1 203 ? 23.374 -15.262 2.217 1.00 98.12 203 ILE A CA 1
ATOM 1614 C C . ILE A 1 203 ? 22.264 -16.191 2.707 1.00 98.12 203 ILE A C 1
ATOM 1616 O O . ILE A 1 203 ? 21.927 -16.182 3.892 1.00 98.12 203 ILE A O 1
ATOM 1620 N N . SER A 1 204 ? 21.686 -16.979 1.796 1.00 96.81 204 SER A N 1
ATOM 1621 C CA . SER A 1 204 ? 20.735 -18.036 2.150 1.00 96.81 204 SER A CA 1
ATOM 1622 C C . SER A 1 204 ? 21.432 -19.391 2.250 1.00 96.81 204 SER A C 1
ATOM 1624 O O . SER A 1 204 ? 22.426 -19.621 1.568 1.00 96.81 204 SER A O 1
ATOM 1626 N N . THR A 1 205 ? 20.921 -20.286 3.095 1.00 97.19 205 THR A N 1
ATOM 1627 C CA . THR A 1 205 ? 21.410 -21.666 3.206 1.00 97.19 205 THR A CA 1
ATOM 1628 C C . THR A 1 205 ? 20.291 -22.660 3.503 1.00 97.19 205 THR A C 1
ATOM 1630 O O . THR A 1 205 ? 19.346 -22.361 4.237 1.00 97.19 205 THR A O 1
ATOM 1633 N N . CYS A 1 206 ? 20.421 -23.890 3.005 1.00 94.44 206 CYS A N 1
ATOM 1634 C CA . CYS A 1 206 ? 19.607 -25.044 3.379 1.00 94.44 206 CYS A CA 1
ATOM 1635 C C . CYS A 1 206 ? 19.937 -25.604 4.777 1.00 94.44 206 CYS A C 1
ATOM 1637 O O . CYS A 1 206 ? 19.281 -26.541 5.243 1.00 94.44 206 CYS A O 1
ATOM 1639 N N . GLY A 1 207 ? 20.934 -25.029 5.458 1.00 95.69 207 GLY A N 1
ATOM 1640 C CA . GLY A 1 207 ? 21.324 -25.372 6.824 1.00 95.69 207 GLY A CA 1
ATOM 1641 C C . GLY A 1 207 ? 22.658 -26.110 6.922 1.00 95.69 207 GLY A C 1
ATOM 1642 O O . GLY A 1 207 ? 22.755 -27.075 7.675 1.00 95.69 207 GLY A O 1
ATOM 1643 N N . ILE A 1 208 ? 23.679 -25.682 6.170 1.00 96.56 208 ILE A N 1
ATOM 1644 C CA . ILE A 1 208 ? 25.037 -26.245 6.257 1.00 96.56 208 ILE A CA 1
ATOM 1645 C C . ILE A 1 208 ? 25.718 -25.747 7.538 1.00 96.56 208 ILE A C 1
ATOM 1647 O O . ILE A 1 208 ? 26.304 -24.664 7.562 1.00 96.56 208 ILE A O 1
ATOM 1651 N N . ILE A 1 209 ? 25.637 -26.536 8.617 1.00 98.00 209 ILE A N 1
ATOM 1652 C CA . ILE A 1 209 ? 26.136 -26.154 9.951 1.00 98.00 209 ILE A CA 1
ATOM 1653 C C . ILE A 1 209 ? 27.601 -25.679 9.929 1.00 98.00 209 ILE A C 1
ATOM 1655 O O . ILE A 1 209 ? 27.850 -24.585 10.442 1.00 98.00 209 ILE A O 1
ATOM 1659 N N . PRO A 1 210 ? 28.566 -26.403 9.318 1.00 97.62 210 PRO A N 1
ATOM 1660 C CA . PRO A 1 210 ? 29.954 -25.940 9.265 1.00 97.62 210 PRO A CA 1
ATOM 1661 C C . PRO A 1 210 ? 30.100 -24.576 8.581 1.00 97.62 210 PRO A C 1
ATOM 1663 O O . PRO A 1 210 ? 30.869 -23.736 9.038 1.00 97.62 210 PRO A O 1
ATOM 1666 N N . GLY A 1 211 ? 29.319 -24.325 7.528 1.00 97.44 211 GLY A N 1
ATOM 1667 C CA . GLY A 1 211 ? 29.307 -23.047 6.823 1.00 97.44 211 GLY A CA 1
ATOM 1668 C C . GLY A 1 211 ? 28.770 -21.907 7.686 1.00 97.44 211 GLY A C 1
ATOM 1669 O O . GLY A 1 211 ? 29.368 -20.838 7.714 1.00 97.44 211 GLY A O 1
ATOM 1670 N N . ILE A 1 212 ? 27.691 -22.137 8.445 1.00 98.19 212 ILE A N 1
ATOM 1671 C CA . ILE A 1 212 ? 27.122 -21.130 9.360 1.00 98.19 212 ILE A CA 1
ATOM 1672 C C . ILE A 1 212 ? 28.122 -20.783 10.471 1.00 98.19 212 ILE A C 1
ATOM 1674 O O . ILE A 1 212 ? 28.263 -19.613 10.828 1.00 98.19 212 ILE A O 1
ATOM 1678 N N . LEU A 1 213 ? 28.827 -21.786 11.005 1.00 97.31 213 LEU A N 1
ATOM 1679 C CA . LEU A 1 213 ? 29.862 -21.580 12.018 1.00 97.31 213 LEU A CA 1
ATOM 1680 C C . LEU A 1 213 ? 31.016 -20.738 11.469 1.00 97.31 213 LEU A C 1
ATOM 1682 O O . LEU A 1 213 ? 31.382 -19.750 12.094 1.00 97.31 213 LEU A O 1
ATOM 1686 N N . ARG A 1 214 ? 31.530 -21.072 10.279 1.00 97.56 214 ARG A N 1
ATOM 1687 C CA . ARG A 1 214 ? 32.567 -20.275 9.605 1.00 97.56 214 ARG A CA 1
ATOM 1688 C C . ARG A 1 214 ? 32.101 -18.841 9.343 1.00 97.56 214 ARG A C 1
ATOM 1690 O O . ARG A 1 214 ? 32.830 -17.902 9.643 1.00 97.56 214 ARG A O 1
ATOM 1697 N N . LEU A 1 215 ? 30.862 -18.669 8.881 1.00 97.19 215 LEU A N 1
ATOM 1698 C CA . LEU A 1 215 ? 30.283 -17.357 8.590 1.00 97.19 215 LEU A CA 1
ATOM 1699 C C . LEU A 1 215 ? 30.198 -16.457 9.831 1.00 97.19 215 LEU A C 1
ATOM 1701 O O . LEU A 1 215 ? 30.309 -15.238 9.722 1.00 97.19 215 LEU A O 1
ATOM 1705 N N . ALA A 1 216 ? 30.009 -17.043 11.018 1.00 95.88 216 ALA A N 1
ATOM 1706 C CA . ALA A 1 216 ? 29.990 -16.309 12.282 1.00 95.88 216 ALA A CA 1
ATOM 1707 C C . ALA A 1 216 ? 31.356 -15.693 12.645 1.00 95.88 216 ALA A C 1
ATOM 1709 O O . ALA A 1 216 ? 31.400 -14.759 13.449 1.00 95.88 216 ALA A O 1
ATOM 1710 N N . GLU A 1 217 ? 32.449 -16.209 12.072 1.00 96.44 217 GLU A N 1
ATOM 1711 C CA . GLU A 1 217 ? 33.824 -15.752 12.314 1.00 96.44 217 GLU A CA 1
ATOM 1712 C C . GLU A 1 217 ? 34.276 -14.648 11.349 1.00 96.44 217 GLU A C 1
ATOM 1714 O O . GLU A 1 217 ? 35.278 -13.989 11.601 1.00 96.44 217 GLU A O 1
ATOM 1719 N N . GLU A 1 218 ? 33.540 -14.404 10.262 1.00 93.88 218 GLU A N 1
ATOM 1720 C CA . GLU A 1 218 ? 33.962 -13.485 9.193 1.00 93.88 218 GLU A CA 1
ATOM 1721 C C . GLU A 1 218 ? 34.017 -12.012 9.627 1.00 93.88 218 GLU A C 1
ATOM 1723 O O . GLU A 1 218 ? 34.681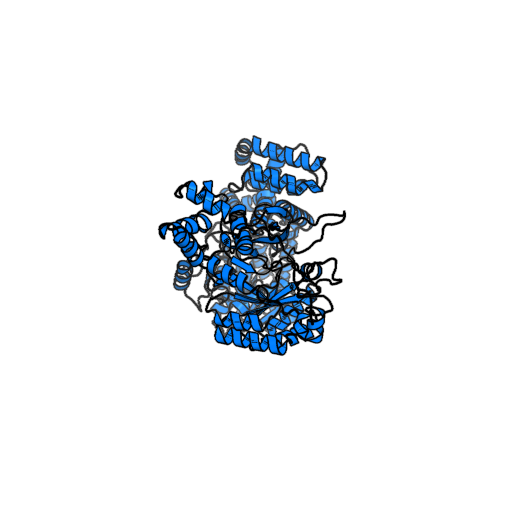 -11.197 8.991 1.00 93.88 218 GLU A O 1
ATOM 1728 N N . GLY A 1 219 ? 33.277 -11.625 10.672 1.00 89.75 219 GLY A N 1
ATOM 1729 C CA . GLY A 1 219 ? 33.196 -10.233 11.138 1.00 89.75 219 GLY A CA 1
ATOM 1730 C C . GLY A 1 219 ? 32.472 -9.267 10.182 1.00 89.75 219 GLY A C 1
ATOM 1731 O O . GLY A 1 219 ? 32.294 -8.093 10.510 1.00 89.75 219 GLY A O 1
ATOM 1732 N N . ILE A 1 220 ? 32.002 -9.744 9.025 1.00 92.19 220 ILE A N 1
ATOM 1733 C CA . ILE A 1 220 ? 31.258 -8.957 8.034 1.00 92.19 220 ILE A CA 1
ATOM 1734 C C . ILE A 1 220 ? 29.772 -8.918 8.415 1.00 92.19 220 ILE A C 1
ATOM 1736 O O . ILE A 1 220 ? 29.154 -9.932 8.732 1.00 92.19 220 ILE A O 1
ATOM 1740 N N . GLN A 1 221 ? 29.164 -7.732 8.360 1.00 93.12 221 GLN A N 1
ATOM 1741 C CA . GLN A 1 221 ? 27.788 -7.483 8.810 1.00 93.12 221 GLN A CA 1
ATOM 1742 C C . GLN A 1 221 ? 26.701 -7.879 7.789 1.00 93.12 221 GLN A C 1
ATOM 1744 O O . GLN A 1 221 ? 25.772 -7.101 7.561 1.00 93.12 221 GLN A O 1
ATOM 1749 N N . ILE A 1 222 ? 26.818 -9.057 7.177 1.00 95.06 222 ILE A N 1
ATOM 1750 C CA . ILE A 1 222 ? 25.826 -9.582 6.225 1.00 95.06 222 ILE A CA 1
ATOM 1751 C C . ILE A 1 222 ? 24.574 -10.137 6.918 1.00 95.06 222 ILE A C 1
ATOM 1753 O O . ILE A 1 222 ? 24.585 -10.426 8.117 1.00 95.06 222 ILE A O 1
ATOM 1757 N N . GLU A 1 223 ? 23.487 -10.298 6.163 1.00 96.31 223 GLU A N 1
ATOM 1758 C CA . GLU A 1 223 ? 22.276 -10.973 6.637 1.00 96.31 223 GLU A CA 1
ATOM 1759 C C . GLU A 1 223 ? 22.320 -12.482 6.343 1.00 96.31 223 GLU A C 1
ATOM 1761 O O . GLU A 1 223 ? 22.668 -12.899 5.238 1.00 96.31 223 GLU A O 1
ATOM 1766 N N . LEU A 1 224 ? 21.910 -13.305 7.314 1.00 97.44 224 LEU A N 1
ATOM 1767 C CA . LEU A 1 224 ? 21.760 -14.754 7.152 1.00 97.44 224 LEU A CA 1
ATOM 1768 C C . LEU A 1 224 ? 20.278 -15.134 7.031 1.00 97.44 224 LEU A C 1
ATOM 1770 O O . LEU A 1 224 ? 19.457 -14.804 7.897 1.00 97.44 224 LEU A O 1
ATOM 1774 N N . SER A 1 225 ? 19.955 -15.870 5.968 1.00 97.38 225 SER A N 1
ATOM 1775 C CA . SER A 1 225 ? 18.659 -16.511 5.751 1.00 97.38 225 SER A CA 1
ATOM 1776 C C . SER A 1 225 ? 18.810 -18.040 5.777 1.00 97.38 225 SER A C 1
ATOM 1778 O O . SER A 1 225 ? 19.724 -18.592 5.172 1.00 97.38 225 SER A O 1
ATOM 1780 N N . VAL A 1 226 ? 17.939 -18.745 6.498 1.00 97.62 226 VAL A N 1
ATOM 1781 C CA . VAL A 1 226 ? 17.993 -20.204 6.671 1.00 97.62 226 VAL A CA 1
ATOM 1782 C C . VAL A 1 226 ? 16.685 -20.829 6.205 1.00 97.62 226 VAL A C 1
ATOM 1784 O O . VAL A 1 226 ? 15.613 -20.565 6.750 1.00 97.62 226 VAL A O 1
ATOM 1787 N N . SER A 1 227 ? 16.777 -21.713 5.219 1.00 95.38 227 SER A N 1
ATOM 1788 C CA . SER A 1 227 ? 15.652 -22.481 4.691 1.00 95.38 227 SER A CA 1
ATOM 1789 C C . SER A 1 227 ? 15.261 -23.601 5.661 1.00 95.38 227 SER A C 1
ATOM 1791 O O . SER A 1 227 ? 15.975 -24.594 5.835 1.00 95.38 227 SER A O 1
ATOM 1793 N N . LEU A 1 228 ? 14.126 -23.420 6.344 1.00 94.56 228 LEU A N 1
ATOM 1794 C CA . LEU A 1 228 ? 13.666 -24.314 7.408 1.00 94.56 228 LEU A CA 1
ATOM 1795 C C . LEU A 1 228 ? 12.581 -25.274 6.916 1.00 94.56 228 LEU A C 1
ATOM 1797 O O . LEU A 1 228 ? 12.727 -26.486 7.057 1.00 94.56 228 LEU A O 1
ATOM 1801 N N . HIS A 1 229 ? 11.513 -24.710 6.342 1.00 94.88 229 HIS A N 1
ATOM 1802 C CA . HIS A 1 229 ? 10.395 -25.369 5.640 1.00 94.88 229 HIS A CA 1
ATOM 1803 C C . HIS A 1 229 ? 9.631 -26.487 6.376 1.00 94.88 229 HIS A C 1
ATOM 1805 O O . HIS A 1 229 ? 8.707 -27.066 5.815 1.00 94.88 229 HIS A O 1
ATOM 1811 N N . ALA A 1 230 ? 9.967 -26.806 7.620 1.00 95.44 230 ALA A N 1
ATOM 1812 C CA . ALA A 1 230 ? 9.229 -27.736 8.466 1.00 95.44 230 ALA A CA 1
ATOM 1813 C C . ALA A 1 230 ? 9.563 -27.486 9.942 1.00 95.44 230 ALA A C 1
ATOM 1815 O O . ALA A 1 230 ? 10.649 -27.016 10.269 1.00 95.44 230 ALA A O 1
ATOM 1816 N N . SER A 1 231 ? 8.633 -27.824 10.838 1.00 95.25 231 SER A N 1
ATOM 1817 C CA . SER A 1 231 ? 8.797 -27.688 12.295 1.00 95.25 231 SER A CA 1
ATOM 1818 C C . SER A 1 231 ? 9.128 -29.007 13.005 1.00 95.25 231 SER A C 1
ATOM 1820 O O . SER A 1 231 ? 9.118 -29.074 14.229 1.00 95.25 231 SER A O 1
ATOM 1822 N N . ASN A 1 232 ? 9.415 -30.073 12.254 1.00 95.38 232 ASN A N 1
ATOM 1823 C CA . ASN A 1 232 ? 9.847 -31.368 12.778 1.00 95.38 232 ASN A CA 1
ATOM 1824 C C . ASN A 1 232 ? 10.737 -32.100 11.762 1.00 95.38 232 ASN A C 1
ATOM 1826 O O . ASN A 1 232 ? 10.559 -31.945 10.549 1.00 95.38 232 ASN A O 1
ATOM 1830 N N . ASP A 1 233 ? 11.651 -32.944 12.249 1.00 96.38 233 ASP A N 1
ATOM 1831 C CA . ASP A 1 233 ? 12.596 -33.687 11.404 1.00 96.38 233 ASP A CA 1
ATOM 1832 C C . ASP A 1 233 ? 11.903 -34.624 10.412 1.00 96.38 233 ASP A C 1
ATOM 1834 O O . ASP A 1 233 ? 12.344 -34.753 9.273 1.00 96.38 233 ASP A O 1
ATOM 1838 N N . LYS A 1 234 ? 10.779 -35.247 10.791 1.00 95.38 234 LYS A N 1
ATOM 1839 C CA . LYS A 1 234 ? 10.037 -36.161 9.906 1.00 95.38 234 LYS A CA 1
ATOM 1840 C C . LYS A 1 234 ? 9.607 -35.469 8.610 1.00 95.38 234 LYS A C 1
ATOM 1842 O O . LYS A 1 234 ? 9.742 -36.043 7.532 1.00 95.38 234 LYS A O 1
ATOM 1847 N N . THR A 1 235 ? 9.085 -34.252 8.714 1.00 95.06 235 THR A N 1
ATOM 1848 C CA . THR A 1 235 ? 8.625 -33.462 7.564 1.00 95.06 235 THR A CA 1
ATOM 1849 C C . THR A 1 235 ? 9.806 -32.807 6.860 1.00 95.06 235 THR A C 1
ATOM 1851 O O . THR A 1 235 ? 9.881 -32.844 5.631 1.00 95.06 235 THR A O 1
ATOM 1854 N N . ARG A 1 236 ? 10.787 -32.300 7.620 1.00 95.81 236 ARG A N 1
ATOM 1855 C CA . ARG A 1 236 ? 11.985 -31.680 7.048 1.00 95.81 236 ARG A CA 1
ATOM 1856 C C . ARG A 1 236 ? 12.806 -32.669 6.225 1.00 95.81 236 ARG A C 1
ATOM 1858 O O . ARG A 1 236 ? 13.183 -32.331 5.118 1.00 95.81 236 ARG A O 1
ATOM 1865 N N . ASN A 1 237 ? 12.968 -33.914 6.674 1.00 95.25 237 ASN A N 1
ATOM 1866 C CA . ASN A 1 237 ? 13.652 -34.977 5.926 1.00 95.25 237 ASN A CA 1
ATOM 1867 C C . ASN A 1 237 ? 12.995 -35.303 4.577 1.00 95.25 237 ASN A C 1
ATOM 1869 O O . ASN A 1 237 ? 13.687 -35.746 3.662 1.00 95.25 237 ASN A O 1
ATOM 1873 N N . LYS A 1 238 ? 11.673 -35.112 4.449 1.00 91.94 238 LYS A N 1
ATOM 1874 C CA . LYS A 1 238 ? 10.954 -35.305 3.178 1.00 91.94 238 LYS A CA 1
ATOM 1875 C C . LYS A 1 238 ? 11.177 -34.146 2.211 1.00 91.94 238 LYS A C 1
ATOM 1877 O O . LYS A 1 238 ? 11.240 -34.364 1.008 1.00 91.94 238 LYS A O 1
ATOM 1882 N N . LEU A 1 239 ? 11.259 -32.925 2.734 1.00 92.19 239 LEU A N 1
ATOM 1883 C CA . LEU A 1 239 ? 11.384 -31.704 1.938 1.00 92.19 239 LEU A CA 1
ATOM 1884 C C . LEU A 1 239 ? 12.839 -31.355 1.609 1.00 92.19 239 LEU A C 1
ATOM 1886 O O . LEU A 1 239 ? 13.126 -30.871 0.519 1.00 92.19 239 LEU A O 1
ATOM 1890 N N . MET A 1 240 ? 13.745 -31.596 2.550 1.00 93.44 240 MET A N 1
ATOM 1891 C CA . MET A 1 240 ? 15.137 -31.165 2.548 1.00 93.44 240 MET A CA 1
ATOM 1892 C C . MET A 1 240 ? 16.030 -32.316 3.042 1.00 93.44 240 MET A C 1
ATOM 1894 O O . MET A 1 240 ? 16.261 -32.440 4.249 1.00 93.44 240 MET A O 1
ATOM 1898 N N . PRO A 1 241 ? 16.559 -33.164 2.138 1.00 91.25 241 PRO A N 1
ATOM 1899 C CA . PRO A 1 241 ? 17.374 -34.327 2.503 1.00 91.25 241 PRO A CA 1
ATOM 1900 C C . PRO A 1 241 ? 18.570 -34.012 3.412 1.00 91.25 241 PRO A C 1
ATOM 1902 O O . PRO A 1 241 ? 18.929 -34.841 4.248 1.00 91.25 241 PRO A O 1
ATOM 1905 N N . ILE A 1 242 ? 19.130 -32.800 3.308 1.00 94.00 242 ILE A N 1
ATOM 1906 C CA . ILE A 1 242 ? 20.226 -32.303 4.156 1.00 94.00 242 ILE A CA 1
ATOM 1907 C C . ILE A 1 242 ? 19.925 -32.381 5.661 1.00 94.00 242 ILE A C 1
ATOM 1909 O O . ILE A 1 242 ? 20.843 -32.494 6.467 1.00 94.00 242 ILE A O 1
ATOM 1913 N N . ASN A 1 243 ? 18.649 -32.391 6.057 1.00 96.69 243 ASN A N 1
ATOM 1914 C CA . ASN A 1 243 ? 18.256 -32.524 7.457 1.00 96.69 243 ASN A CA 1
ATOM 1915 C C . ASN A 1 243 ? 18.664 -33.869 8.084 1.00 96.69 243 ASN A C 1
ATOM 1917 O O . ASN A 1 243 ? 18.777 -33.961 9.299 1.00 96.69 243 ASN A O 1
ATOM 1921 N N . LYS A 1 244 ? 18.925 -34.906 7.277 1.00 94.75 244 LYS A N 1
ATOM 1922 C CA . LYS A 1 244 ? 19.467 -36.179 7.779 1.00 94.75 244 LYS A CA 1
ATOM 1923 C C . LYS A 1 244 ? 20.916 -36.046 8.249 1.00 94.75 244 LYS A C 1
ATOM 1925 O O . LYS A 1 244 ? 21.325 -36.776 9.141 1.00 94.75 244 LYS A O 1
ATOM 1930 N N . THR A 1 245 ? 21.669 -35.131 7.640 1.00 96.19 245 THR A N 1
ATOM 1931 C CA . THR A 1 245 ? 23.055 -34.821 8.009 1.00 96.19 245 THR A CA 1
ATOM 1932 C C . THR A 1 245 ? 23.107 -33.773 9.113 1.00 96.19 245 THR A C 1
ATOM 1934 O O . THR A 1 245 ? 23.902 -33.901 10.035 1.00 96.19 245 THR A O 1
ATOM 1937 N N . TYR A 1 246 ? 22.253 -32.749 9.024 1.00 96.69 246 TYR A N 1
ATOM 1938 C CA . TYR A 1 246 ? 22.155 -31.657 9.994 1.00 96.69 246 TYR A CA 1
ATOM 1939 C C . TYR A 1 246 ? 20.717 -31.552 10.524 1.00 96.69 246 TYR A C 1
ATOM 1941 O O . TYR A 1 246 ? 19.914 -30.785 9.970 1.00 96.69 246 TYR A O 1
ATOM 1949 N N . PRO A 1 247 ? 20.370 -32.334 11.566 1.00 96.94 247 PRO A N 1
ATOM 1950 C CA . PRO A 1 247 ? 19.032 -32.354 12.145 1.00 96.94 247 PRO A CA 1
ATOM 1951 C C . PRO A 1 247 ? 18.585 -30.992 12.670 1.00 96.94 247 PRO A C 1
ATOM 1953 O O . PRO A 1 247 ? 19.390 -30.141 13.062 1.00 96.94 247 PRO A O 1
ATOM 1956 N N . LEU A 1 248 ? 17.268 -30.800 12.741 1.00 94.75 248 LEU A N 1
ATOM 1957 C CA . LEU A 1 248 ? 16.645 -29.514 13.051 1.00 94.75 248 LEU A CA 1
ATOM 1958 C C . LEU A 1 248 ? 17.122 -28.927 14.388 1.00 94.75 248 LEU A C 1
ATOM 1960 O O . LEU A 1 248 ? 17.371 -27.725 14.487 1.00 94.75 248 LEU A O 1
ATOM 1964 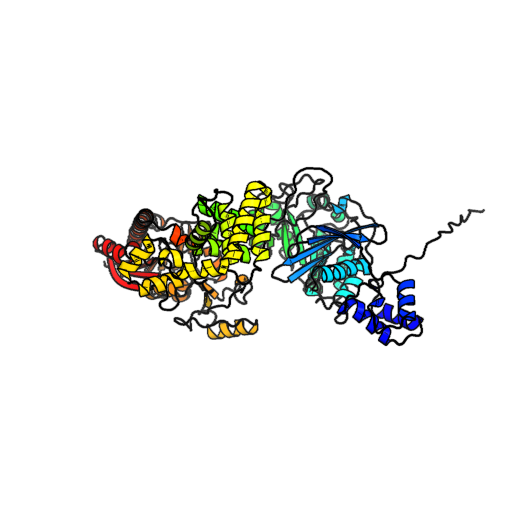N N . LYS A 1 249 ? 17.282 -29.775 15.410 1.00 95.25 249 LYS A N 1
ATOM 1965 C CA . LYS A 1 249 ? 17.755 -29.367 16.741 1.00 95.25 249 LYS A CA 1
ATOM 1966 C C . LYS A 1 249 ? 19.161 -28.765 16.692 1.00 95.25 249 LYS A C 1
ATOM 1968 O O . LYS A 1 249 ? 19.389 -27.711 17.282 1.00 95.25 249 LYS A O 1
ATOM 1973 N N . GLU A 1 250 ? 20.082 -29.422 15.993 1.00 97.19 250 GLU A N 1
ATOM 1974 C CA . GLU A 1 250 ? 21.471 -28.975 15.862 1.00 97.19 250 GLU A CA 1
ATOM 1975 C C . GLU A 1 250 ? 21.547 -27.691 15.039 1.00 97.19 250 GLU A C 1
ATOM 1977 O O . GLU A 1 250 ? 22.154 -26.716 15.476 1.00 97.19 250 GLU A O 1
ATOM 1982 N N . LEU A 1 251 ? 20.827 -27.638 13.913 1.00 97.25 251 LEU A N 1
ATOM 1983 C CA . LEU A 1 251 ? 20.750 -26.447 13.071 1.00 97.25 251 LEU A CA 1
ATOM 1984 C C . LEU A 1 251 ? 20.269 -25.222 13.859 1.00 97.25 251 LEU A C 1
ATOM 1986 O O . LEU A 1 251 ? 20.864 -24.147 13.772 1.00 97.25 251 LEU A O 1
ATOM 1990 N N . LEU A 1 252 ? 19.199 -25.371 14.643 1.00 96.38 252 LEU A N 1
ATOM 1991 C CA . LEU A 1 252 ? 18.636 -24.279 15.436 1.00 96.38 252 LEU A CA 1
ATOM 1992 C C . LEU A 1 252 ? 19.560 -23.837 16.579 1.00 96.38 252 LEU A C 1
ATOM 1994 O O . LEU A 1 252 ? 19.588 -22.645 16.894 1.00 96.38 252 LEU A O 1
ATOM 1998 N N . ALA A 1 253 ? 20.323 -24.757 17.175 1.00 95.62 253 ALA A N 1
ATOM 1999 C CA . ALA A 1 253 ? 21.349 -24.423 18.161 1.00 95.62 253 ALA A CA 1
ATOM 2000 C C . ALA A 1 253 ? 22.506 -23.636 17.519 1.00 95.62 253 ALA A C 1
ATOM 2002 O O . ALA A 1 253 ? 22.924 -22.604 18.045 1.00 95.62 253 ALA A O 1
ATOM 2003 N N . THR A 1 254 ? 22.966 -24.054 16.336 1.00 97.25 254 THR A N 1
ATOM 2004 C CA . THR A 1 254 ? 23.976 -23.328 15.553 1.00 97.25 254 THR A CA 1
ATOM 2005 C C . THR A 1 254 ? 23.499 -21.928 15.169 1.00 97.25 254 THR A C 1
ATOM 2007 O O . THR A 1 254 ? 24.241 -20.961 15.337 1.00 97.25 254 THR A O 1
ATOM 2010 N N . CYS A 1 255 ? 22.251 -21.790 14.712 1.00 96.38 255 CYS A N 1
ATOM 2011 C CA . CYS A 1 255 ? 21.649 -20.494 14.389 1.00 96.38 255 CYS A CA 1
ATOM 2012 C C . CYS A 1 255 ? 21.590 -19.572 15.616 1.00 96.38 255 CYS A C 1
ATOM 2014 O O . CYS A 1 255 ? 21.915 -18.390 15.537 1.00 96.38 255 CYS A O 1
ATOM 2016 N N . GLU A 1 256 ? 21.217 -20.105 16.779 1.00 93.75 256 GLU A N 1
ATOM 2017 C CA . GLU A 1 256 ? 21.205 -19.328 18.018 1.00 93.75 256 GLU A CA 1
ATOM 2018 C C . GLU A 1 256 ? 22.608 -18.837 18.403 1.00 93.75 256 GLU A C 1
ATOM 2020 O O . GLU A 1 256 ? 22.769 -17.670 18.769 1.00 93.75 256 GLU A O 1
ATOM 2025 N N . ASN A 1 257 ? 23.629 -19.686 18.267 1.00 94.00 257 ASN A N 1
ATOM 2026 C CA . ASN A 1 257 ? 25.021 -19.301 18.502 1.00 94.00 257 ASN A CA 1
ATOM 2027 C C . ASN A 1 257 ? 25.485 -18.219 17.516 1.00 94.00 257 ASN A C 1
ATOM 2029 O O . ASN A 1 257 ? 26.084 -17.229 17.943 1.00 94.00 257 ASN A O 1
ATOM 2033 N N . TYR A 1 258 ? 25.141 -18.351 16.230 1.00 95.31 258 TYR A N 1
ATOM 2034 C CA . TYR A 1 258 ? 25.398 -17.325 15.216 1.00 95.31 258 TYR A CA 1
ATOM 2035 C C . TYR A 1 258 ? 24.787 -15.978 15.626 1.00 95.31 258 TYR A C 1
ATOM 2037 O O . TYR A 1 258 ? 25.495 -14.971 15.676 1.00 95.31 258 TYR A O 1
ATOM 2045 N N . SER A 1 259 ? 23.499 -15.943 15.988 1.00 93.56 259 SER A N 1
ATOM 2046 C CA . SER A 1 259 ? 22.825 -14.713 16.426 1.00 93.56 259 SER A CA 1
ATOM 2047 C C . SER A 1 259 ? 23.437 -14.127 17.697 1.00 93.56 259 SER A C 1
ATOM 2049 O O . SER A 1 259 ? 23.627 -12.914 17.783 1.00 93.56 259 SER A O 1
ATOM 2051 N N . LYS A 1 260 ? 23.790 -14.961 18.684 1.00 92.62 260 LYS A N 1
ATOM 2052 C CA . LYS A 1 260 ? 24.424 -14.502 19.932 1.00 92.62 260 LYS A CA 1
ATOM 2053 C C . LYS A 1 260 ? 25.784 -13.860 19.687 1.00 92.62 260 LYS A C 1
ATOM 2055 O O . LYS A 1 260 ? 26.086 -12.857 20.342 1.00 92.62 260 LYS A O 1
ATOM 2060 N N . LYS A 1 261 ? 26.576 -14.423 18.771 1.00 93.62 261 LYS A N 1
ATOM 2061 C CA . LYS A 1 261 ? 27.918 -13.945 18.430 1.00 93.62 261 LYS A CA 1
ATOM 2062 C C . LYS A 1 261 ? 27.879 -12.683 17.571 1.00 93.62 261 LYS A C 1
ATOM 2064 O O . LYS A 1 261 ? 28.509 -11.691 17.915 1.00 93.62 261 LYS A O 1
ATOM 2069 N N . THR A 1 262 ? 27.085 -12.688 16.505 1.00 93.00 262 THR A N 1
ATOM 2070 C CA . THR A 1 262 ? 27.016 -11.580 15.534 1.00 93.00 262 THR A CA 1
ATOM 2071 C C . THR A 1 262 ? 26.076 -10.447 15.959 1.00 93.00 262 THR A C 1
ATOM 2073 O O . THR A 1 262 ? 26.113 -9.361 15.378 1.00 93.00 262 THR A O 1
ATOM 2076 N N . LYS A 1 263 ? 25.210 -10.693 16.955 1.00 92.25 263 LYS A N 1
ATOM 2077 C CA . LYS A 1 263 ? 24.084 -9.827 17.358 1.00 92.25 263 LYS A CA 1
ATOM 2078 C C . LYS A 1 263 ? 23.093 -9.558 16.217 1.00 92.25 263 LYS A C 1
ATOM 2080 O O . LYS A 1 263 ? 22.414 -8.531 16.210 1.00 92.25 263 LYS A O 1
ATOM 2085 N N . ARG A 1 264 ? 23.005 -10.471 15.242 1.00 90.00 264 ARG A N 1
ATOM 2086 C CA . ARG A 1 264 ? 22.120 -10.358 14.073 1.00 90.00 264 ARG A CA 1
ATOM 2087 C C . ARG A 1 264 ? 20.891 -11.244 14.178 1.00 90.00 264 ARG A C 1
ATOM 2089 O O . ARG A 1 264 ? 20.935 -12.354 14.710 1.00 90.00 264 ARG A O 1
ATOM 2096 N N . ILE A 1 265 ? 19.794 -10.729 13.628 1.00 91.44 265 ILE A N 1
ATOM 2097 C CA . ILE A 1 265 ? 18.551 -11.476 13.455 1.00 91.44 265 ILE A CA 1
ATOM 2098 C C . ILE A 1 265 ? 18.724 -12.427 12.270 1.00 91.44 265 ILE A C 1
ATOM 2100 O O . ILE A 1 265 ? 19.154 -12.000 11.199 1.00 91.44 265 ILE A O 1
ATOM 2104 N N . ILE A 1 266 ? 18.357 -13.694 12.453 1.00 94.94 266 ILE A N 1
ATOM 2105 C CA . ILE A 1 266 ? 18.280 -14.673 11.364 1.00 94.94 266 ILE A CA 1
ATOM 2106 C C . ILE A 1 266 ? 16.881 -14.640 10.756 1.00 94.94 266 ILE A C 1
ATOM 2108 O O . ILE A 1 266 ? 15.870 -14.554 11.458 1.00 94.94 266 ILE A O 1
ATOM 2112 N N . THR A 1 267 ? 16.820 -14.728 9.432 1.00 96.25 267 THR A N 1
ATOM 2113 C CA . THR A 1 267 ? 15.560 -14.910 8.708 1.00 96.25 267 THR A CA 1
ATOM 2114 C C . THR A 1 267 ? 15.359 -16.392 8.432 1.00 96.25 267 THR A C 1
ATOM 2116 O O . THR A 1 267 ? 16.215 -17.008 7.815 1.00 96.25 267 THR A O 1
ATOM 2119 N N . PHE A 1 268 ? 14.251 -16.981 8.865 1.00 96.75 268 PHE A N 1
ATOM 2120 C CA . PHE A 1 268 ? 13.896 -18.352 8.510 1.00 96.75 268 PHE A CA 1
ATOM 2121 C C . PHE A 1 268 ? 12.896 -18.357 7.357 1.00 96.75 268 PHE A C 1
ATOM 2123 O O . PHE A 1 268 ? 11.822 -17.768 7.462 1.00 96.75 268 PHE A O 1
ATOM 2130 N N . GLU A 1 269 ? 13.231 -19.046 6.270 1.00 95.25 269 GLU A N 1
ATOM 2131 C CA . GLU A 1 269 ? 12.342 -19.228 5.123 1.00 95.25 269 GLU A CA 1
ATOM 2132 C C . GLU A 1 269 ? 11.489 -20.487 5.327 1.00 95.25 269 GLU A C 1
ATOM 2134 O O . GLU A 1 269 ? 11.991 -21.577 5.633 1.00 95.25 269 GLU A O 1
ATOM 2139 N N . TYR A 1 270 ? 10.177 -20.366 5.139 1.00 95.69 270 TYR A N 1
ATOM 2140 C CA . TYR A 1 270 ? 9.229 -21.458 5.335 1.00 95.69 270 TYR A CA 1
ATOM 2141 C C . TYR A 1 270 ? 8.242 -21.534 4.169 1.00 95.69 270 TYR A C 1
ATOM 2143 O O . TYR A 1 270 ? 7.278 -20.770 4.093 1.00 95.69 270 TYR A O 1
ATOM 2151 N N . THR A 1 271 ? 8.477 -22.475 3.252 1.00 93.38 271 THR A N 1
ATOM 2152 C CA . THR A 1 271 ? 7.577 -22.714 2.129 1.00 93.38 271 THR A CA 1
ATOM 2153 C C . THR A 1 271 ? 6.339 -23.459 2.608 1.00 93.38 271 THR A C 1
ATOM 2155 O O . THR A 1 271 ? 6.441 -24.589 3.076 1.00 93.38 271 THR A O 1
ATOM 2158 N N . LEU A 1 272 ? 5.173 -22.832 2.494 1.00 92.94 272 LEU A N 1
ATOM 2159 C CA . LEU A 1 272 ? 3.887 -23.388 2.892 1.00 92.94 272 LEU A CA 1
ATOM 2160 C C . LEU A 1 272 ? 3.334 -24.303 1.794 1.00 92.94 272 LEU A C 1
ATOM 2162 O O . LEU A 1 272 ? 3.074 -23.861 0.672 1.00 92.94 272 LEU A O 1
ATOM 2166 N N . ILE A 1 273 ? 3.115 -25.569 2.144 1.00 93.12 273 ILE A N 1
ATOM 2167 C CA . ILE A 1 273 ? 2.664 -26.648 1.267 1.00 93.12 273 ILE A CA 1
ATOM 2168 C C . ILE A 1 273 ? 1.409 -27.271 1.878 1.00 93.12 273 ILE A C 1
ATOM 2170 O O . ILE A 1 273 ? 1.426 -27.805 2.991 1.00 93.12 273 ILE A O 1
ATOM 2174 N N . LYS A 1 274 ? 0.313 -27.214 1.117 1.00 92.62 274 LYS A N 1
ATOM 2175 C CA . LYS A 1 274 ? -1.005 -27.687 1.545 1.00 92.62 274 LYS A CA 1
ATOM 2176 C C . LYS A 1 274 ? -0.954 -29.142 2.005 1.00 92.62 274 LYS A C 1
ATOM 2178 O O . LYS A 1 274 ? -0.457 -30.001 1.279 1.00 92.62 274 LYS A O 1
ATOM 2183 N N . ASN A 1 275 ? -1.549 -29.415 3.164 1.00 90.81 275 ASN A N 1
ATOM 2184 C CA . ASN A 1 275 ? -1.662 -30.729 3.801 1.00 90.81 275 ASN A CA 1
ATOM 2185 C C . ASN A 1 275 ? -0.327 -31.383 4.198 1.00 90.81 275 ASN A C 1
ATOM 2187 O O . ASN A 1 275 ? -0.331 -32.552 4.592 1.00 90.81 275 ASN A O 1
ATOM 2191 N N . LEU A 1 276 ? 0.797 -30.665 4.113 1.00 92.69 276 LEU A N 1
ATOM 2192 C CA . LEU A 1 276 ? 2.118 -31.208 4.424 1.00 92.69 276 LEU A CA 1
ATOM 2193 C C . LEU A 1 276 ? 2.772 -30.512 5.615 1.00 92.69 276 LEU A C 1
ATOM 2195 O O . LEU A 1 276 ? 3.291 -31.199 6.490 1.00 92.69 276 LEU A O 1
ATOM 2199 N N . ASN A 1 277 ? 2.762 -29.180 5.632 1.00 94.25 277 ASN A N 1
ATOM 2200 C CA . ASN A 1 277 ? 3.413 -28.371 6.665 1.00 94.25 277 ASN A CA 1
ATOM 2201 C C . ASN A 1 277 ? 2.647 -27.063 6.965 1.00 94.25 277 ASN A C 1
ATOM 2203 O O . ASN A 1 277 ? 3.236 -26.075 7.394 1.00 94.25 277 ASN A O 1
ATOM 2207 N N . ASP A 1 278 ? 1.342 -27.028 6.683 1.00 94.62 278 ASP A N 1
ATOM 2208 C CA . ASP A 1 278 ? 0.480 -25.847 6.798 1.00 94.62 278 ASP A CA 1
ATOM 2209 C C . ASP A 1 278 ? -0.572 -25.961 7.913 1.00 94.62 278 ASP A C 1
ATOM 2211 O O . ASP A 1 278 ? -1.492 -25.138 7.981 1.00 94.62 278 ASP A O 1
ATOM 2215 N N . LYS A 1 279 ? -0.475 -26.975 8.783 1.00 95.25 279 LYS A N 1
ATOM 2216 C CA . LYS A 1 279 ? -1.462 -27.186 9.847 1.00 95.25 279 LYS A CA 1
ATOM 2217 C C . LYS A 1 279 ? -1.234 -26.214 11.011 1.00 95.25 279 LYS A C 1
ATOM 2219 O O . LYS A 1 279 ? -0.104 -25.800 11.267 1.00 95.25 279 LYS A O 1
ATOM 2224 N N . PRO A 1 280 ? -2.280 -25.896 11.796 1.00 93.88 280 PRO A N 1
ATOM 2225 C CA . PRO A 1 280 ? -2.139 -25.104 13.021 1.00 93.88 280 PRO A CA 1
ATOM 2226 C C . PRO A 1 280 ? -1.075 -25.635 13.996 1.00 93.88 280 PRO A C 1
ATOM 2228 O O . PRO A 1 280 ? -0.345 -24.856 14.604 1.00 93.88 280 PRO A O 1
ATOM 2231 N N . GLU A 1 281 ? -0.961 -26.959 14.114 1.00 95.88 281 GLU A N 1
ATOM 2232 C CA . GLU A 1 281 ? 0.062 -27.634 14.922 1.00 95.88 281 GLU A CA 1
ATOM 2233 C C . GLU A 1 281 ? 1.477 -27.349 14.408 1.00 95.88 281 GLU A C 1
ATOM 2235 O O . GLU A 1 281 ? 2.378 -27.087 15.203 1.00 95.88 281 GLU A O 1
ATOM 2240 N N . ASP A 1 282 ? 1.676 -27.327 13.086 1.00 96.56 282 ASP A N 1
ATOM 2241 C CA . ASP A 1 282 ? 2.971 -27.018 12.481 1.00 96.56 282 ASP A CA 1
ATOM 2242 C C . ASP A 1 282 ? 3.405 -25.587 12.816 1.00 96.56 282 ASP A C 1
ATOM 2244 O O . ASP A 1 282 ? 4.575 -25.374 13.143 1.00 96.56 282 ASP A O 1
ATOM 2248 N N . ALA A 1 283 ? 2.461 -24.636 12.798 1.00 95.50 283 ALA A N 1
ATOM 2249 C CA . ALA A 1 283 ? 2.684 -23.244 13.185 1.00 95.50 283 ALA A CA 1
ATOM 2250 C C . ALA A 1 283 ? 3.014 -23.103 14.677 1.00 95.50 283 ALA A C 1
ATOM 2252 O O . ALA A 1 283 ? 3.949 -22.391 15.038 1.00 95.50 283 ALA A O 1
ATOM 2253 N N . ALA A 1 284 ? 2.288 -23.803 15.554 1.00 95.19 284 ALA A N 1
ATOM 2254 C CA . ALA A 1 284 ? 2.555 -23.791 16.991 1.00 95.19 284 ALA A CA 1
ATOM 2255 C C . ALA A 1 284 ? 3.928 -24.403 17.320 1.00 95.19 284 ALA A C 1
ATOM 2257 O O . ALA A 1 284 ? 4.684 -23.846 18.116 1.00 95.19 284 ALA A O 1
ATOM 2258 N N . ASN A 1 285 ? 4.283 -25.508 16.662 1.00 96.00 285 ASN A N 1
ATOM 2259 C CA . ASN A 1 285 ? 5.594 -26.138 16.796 1.00 96.00 285 ASN A CA 1
ATOM 2260 C C . ASN A 1 285 ? 6.706 -25.220 16.284 1.00 96.00 285 ASN A C 1
ATOM 2262 O O . ASN A 1 285 ? 7.718 -25.049 16.959 1.00 96.00 285 ASN A O 1
ATOM 2266 N N . LEU A 1 286 ? 6.506 -24.580 15.127 1.00 95.88 286 LEU A N 1
ATOM 2267 C CA . LEU A 1 286 ? 7.456 -23.611 14.587 1.00 95.88 286 LEU A CA 1
ATOM 2268 C C . LEU A 1 286 ? 7.658 -22.434 15.547 1.00 95.88 286 LEU A C 1
ATOM 2270 O O . LEU A 1 286 ? 8.796 -22.047 15.802 1.00 95.88 286 LEU A O 1
ATOM 2274 N N . ALA A 1 287 ? 6.577 -21.901 16.119 1.00 93.56 287 ALA A N 1
ATOM 2275 C CA . ALA A 1 287 ? 6.668 -20.842 17.113 1.00 93.56 287 ALA A CA 1
ATOM 2276 C C . ALA A 1 287 ? 7.488 -21.277 18.330 1.00 93.56 287 ALA A C 1
ATOM 2278 O O . ALA A 1 287 ? 8.415 -20.572 18.719 1.00 93.56 287 ALA A O 1
ATOM 2279 N N . ASN A 1 288 ? 7.221 -22.465 18.877 1.00 93.38 288 ASN A N 1
ATOM 2280 C CA . ASN A 1 288 ? 7.972 -23.006 20.010 1.00 93.38 288 ASN A CA 1
ATOM 2281 C C . ASN A 1 288 ? 9.470 -23.162 19.707 1.00 93.38 288 ASN A C 1
ATOM 2283 O O . ASN A 1 288 ? 10.298 -22.840 20.557 1.00 93.38 288 ASN A O 1
ATOM 2287 N N . LEU A 1 289 ? 9.828 -23.597 18.495 1.00 93.06 289 LEU A N 1
ATOM 2288 C CA . LEU A 1 289 ? 11.227 -23.714 18.069 1.00 93.06 289 LEU A CA 1
ATOM 2289 C C . LEU A 1 289 ? 11.951 -22.359 17.998 1.00 93.06 289 LEU A C 1
ATOM 2291 O O . LEU A 1 289 ? 13.171 -22.310 18.174 1.00 93.06 289 LEU A O 1
ATOM 2295 N N . LEU A 1 290 ? 11.222 -21.269 17.740 1.00 92.12 290 LEU A N 1
ATOM 2296 C CA . LEU A 1 290 ? 11.789 -19.943 17.471 1.00 92.12 290 LEU A CA 1
ATOM 2297 C C . LEU A 1 290 ? 11.599 -18.924 18.607 1.00 92.12 290 LEU A C 1
ATOM 2299 O O . LEU A 1 290 ? 12.274 -17.898 18.605 1.00 92.12 290 LEU A O 1
ATOM 2303 N N . LYS A 1 291 ? 10.739 -19.203 19.594 1.00 81.50 291 LYS A N 1
ATOM 2304 C CA . LYS A 1 291 ? 10.267 -18.268 20.637 1.00 81.50 291 LYS A CA 1
ATOM 2305 C C . LYS A 1 291 ? 11.364 -17.542 21.426 1.00 81.50 291 LYS A C 1
ATOM 2307 O O . LYS A 1 291 ? 11.142 -16.431 21.891 1.00 81.50 291 LYS A O 1
ATOM 2312 N N . SER A 1 292 ? 12.533 -18.156 21.594 1.00 73.44 292 SER A N 1
ATOM 2313 C CA . SER A 1 292 ? 13.670 -17.600 22.347 1.00 73.44 292 SER A CA 1
ATOM 2314 C C . SER A 1 292 ? 14.818 -17.098 21.466 1.00 73.44 292 SER A C 1
ATOM 2316 O O . SER A 1 292 ? 15.892 -16.776 21.975 1.00 73.44 292 SER A O 1
ATOM 2318 N N . LYS A 1 293 ? 14.632 -17.056 20.143 1.00 76.94 293 LYS A N 1
ATOM 2319 C CA . LYS A 1 293 ? 15.699 -16.764 19.180 1.00 76.94 293 LYS A CA 1
ATOM 2320 C C . LYS A 1 293 ? 15.522 -15.374 18.576 1.00 76.94 293 LYS A C 1
ATOM 2322 O O . LYS A 1 293 ? 14.403 -14.918 18.362 1.00 76.94 293 LYS A O 1
ATOM 2327 N N . MET A 1 294 ? 16.634 -14.710 18.249 1.00 84.75 294 MET A N 1
ATOM 2328 C CA . MET A 1 294 ? 16.630 -13.482 17.443 1.00 84.75 294 MET A CA 1
ATOM 2329 C C . MET A 1 294 ? 16.286 -13.840 15.993 1.00 84.75 294 MET A C 1
ATOM 2331 O O . MET A 1 294 ? 17.164 -13.964 15.141 1.00 84.75 294 MET A O 1
ATOM 2335 N N . ALA A 1 295 ? 15.004 -14.079 15.740 1.00 88.38 295 ALA A N 1
ATOM 2336 C CA . ALA A 1 295 ? 14.519 -14.697 14.520 1.00 88.38 295 ALA A CA 1
ATOM 2337 C C . ALA A 1 295 ? 13.298 -13.964 13.957 1.00 88.38 295 ALA A C 1
ATOM 2339 O O . ALA A 1 295 ? 12.437 -13.489 14.697 1.00 88.38 295 ALA A O 1
ATOM 2340 N N . ARG A 1 296 ? 13.204 -13.932 12.629 1.00 92.69 296 ARG A N 1
ATOM 2341 C CA . ARG A 1 296 ? 11.972 -13.622 11.892 1.00 92.69 296 ARG A CA 1
ATOM 2342 C C . ARG A 1 296 ? 11.667 -14.751 10.915 1.00 92.69 296 ARG A C 1
ATOM 2344 O O . ARG A 1 296 ? 12.582 -15.460 10.504 1.00 92.69 296 ARG A O 1
ATOM 2351 N N . VAL A 1 297 ? 10.408 -14.907 10.526 1.00 93.81 297 VAL A N 1
ATOM 2352 C CA . VAL A 1 297 ? 9.957 -15.952 9.603 1.00 93.81 297 VAL A CA 1
ATOM 2353 C C . VAL A 1 297 ? 9.365 -15.324 8.349 1.00 93.81 297 VAL A C 1
ATOM 2355 O O . VAL A 1 297 ? 8.431 -14.531 8.417 1.00 93.81 297 VAL A O 1
ATOM 2358 N N . ASN A 1 298 ? 9.877 -15.719 7.191 1.00 93.06 298 ASN A N 1
ATOM 2359 C CA . ASN A 1 298 ? 9.257 -15.463 5.900 1.00 93.06 298 ASN A CA 1
ATOM 2360 C C . ASN A 1 298 ? 8.433 -16.698 5.508 1.00 93.06 298 ASN A C 1
ATOM 2362 O O . ASN A 1 298 ? 8.984 -17.773 5.266 1.00 93.06 298 ASN A O 1
ATOM 2366 N N . LEU A 1 299 ? 7.110 -16.552 5.435 1.00 90.94 299 LEU A N 1
ATOM 2367 C CA . LEU A 1 299 ? 6.231 -17.578 4.881 1.00 90.94 299 LEU A CA 1
ATOM 2368 C C . LEU A 1 299 ? 6.134 -17.383 3.369 1.00 90.94 299 LEU A C 1
ATOM 2370 O O . LEU A 1 299 ? 5.809 -16.289 2.909 1.00 90.94 299 LEU A O 1
ATOM 2374 N N . ILE A 1 300 ? 6.390 -18.438 2.602 1.00 88.38 300 ILE A N 1
ATOM 2375 C CA . ILE A 1 300 ? 6.382 -18.405 1.136 1.00 88.38 300 ILE A CA 1
ATOM 2376 C C . ILE A 1 300 ? 5.355 -19.431 0.650 1.00 88.38 300 ILE A C 1
ATOM 2378 O O . ILE A 1 300 ? 5.565 -20.626 0.846 1.00 88.38 300 ILE A O 1
ATOM 2382 N N . PRO A 1 301 ? 4.229 -19.038 0.037 1.00 85.44 301 PRO A N 1
ATOM 2383 C CA . PRO A 1 301 ? 3.326 -20.004 -0.580 1.00 85.44 301 PRO A CA 1
ATOM 2384 C C . PRO A 1 301 ? 4.076 -20.822 -1.638 1.00 85.44 301 PRO A C 1
ATOM 2386 O O . PRO A 1 301 ? 4.867 -20.261 -2.396 1.00 85.44 301 PRO A O 1
ATOM 2389 N N . LEU A 1 302 ? 3.847 -22.137 -1.693 1.00 85.06 302 LEU A N 1
ATOM 2390 C CA . LEU A 1 302 ? 4.484 -22.995 -2.693 1.00 85.06 302 LEU A CA 1
ATOM 2391 C C . LEU A 1 302 ? 4.224 -22.473 -4.118 1.00 85.06 302 LEU A C 1
ATOM 2393 O O . LEU A 1 302 ? 3.079 -22.452 -4.581 1.00 85.06 302 LEU A O 1
ATOM 2397 N N . SER A 1 303 ? 5.298 -22.108 -4.821 1.00 75.56 303 SER A N 1
ATOM 2398 C CA . SER A 1 303 ? 5.262 -21.877 -6.265 1.00 75.56 303 SER A CA 1
ATOM 2399 C C . SER A 1 303 ? 5.081 -23.212 -6.998 1.00 75.56 303 SER A C 1
ATOM 2401 O O . SER A 1 303 ? 5.639 -24.221 -6.562 1.00 75.56 303 SER A O 1
ATOM 2403 N N . PRO A 1 304 ? 4.303 -23.255 -8.093 1.00 66.69 304 PRO A N 1
ATOM 2404 C CA . PRO A 1 304 ? 4.128 -24.478 -8.867 1.00 66.69 304 PRO A CA 1
ATOM 2405 C C . PRO A 1 304 ? 5.472 -24.933 -9.445 1.00 66.69 304 PRO A C 1
ATOM 2407 O O . PRO A 1 304 ? 6.181 -24.132 -10.046 1.00 66.69 304 PRO A O 1
ATOM 2410 N N . VAL A 1 305 ? 5.798 -26.211 -9.260 1.00 68.25 305 VAL A N 1
ATOM 2411 C CA . VAL A 1 305 ? 6.982 -26.875 -9.818 1.00 68.25 305 VAL A CA 1
ATOM 2412 C C . VAL A 1 305 ? 6.491 -28.182 -10.424 1.00 68.25 305 VAL A C 1
ATOM 2414 O O . VAL A 1 305 ? 5.873 -28.974 -9.712 1.00 68.25 305 VAL A O 1
ATOM 2417 N N . ASP A 1 306 ? 6.721 -28.389 -11.721 1.00 63.19 306 ASP A N 1
ATOM 2418 C CA . ASP A 1 306 ? 6.133 -29.500 -12.487 1.00 63.19 306 ASP A CA 1
ATOM 2419 C C . ASP A 1 306 ? 6.468 -30.866 -11.871 1.00 63.19 306 ASP A C 1
ATOM 2421 O O . ASP A 1 306 ? 5.667 -31.799 -11.881 1.00 63.19 306 ASP A O 1
ATOM 2425 N N . GLU A 1 307 ? 7.638 -30.970 -11.248 1.00 68.62 307 GLU A N 1
ATOM 2426 C CA . GLU A 1 307 ? 8.141 -32.206 -10.681 1.00 68.62 307 GLU A CA 1
ATOM 2427 C C . GLU A 1 307 ? 7.723 -32.434 -9.213 1.00 68.62 307 GLU A C 1
ATOM 2429 O O . GLU A 1 307 ? 8.068 -33.475 -8.647 1.00 68.62 307 GLU A O 1
ATOM 2434 N N . PHE A 1 308 ? 7.040 -31.492 -8.551 1.00 78.56 308 PHE A N 1
ATOM 2435 C CA . PHE A 1 308 ? 6.577 -31.641 -7.164 1.00 78.56 308 PHE A CA 1
ATOM 2436 C C . PHE A 1 308 ? 5.054 -31.513 -7.086 1.00 78.56 308 PHE A C 1
ATOM 2438 O O . PHE A 1 308 ? 4.497 -30.426 -7.225 1.00 78.56 308 PHE A O 1
ATOM 2445 N N . ALA A 1 309 ? 4.378 -32.631 -6.802 1.00 77.12 309 ALA A N 1
ATOM 2446 C CA . ALA A 1 309 ? 2.923 -32.710 -6.670 1.00 77.12 309 ALA A CA 1
ATOM 2447 C C . ALA A 1 309 ? 2.426 -32.070 -5.356 1.00 77.12 309 ALA A C 1
ATOM 2449 O O . ALA A 1 309 ? 1.944 -32.745 -4.447 1.00 77.12 309 ALA A O 1
ATOM 2450 N N . GLY A 1 310 ? 2.571 -30.751 -5.246 1.00 81.25 310 GLY A N 1
ATOM 2451 C CA . GLY A 1 310 ? 2.100 -29.942 -4.130 1.00 81.25 310 GLY A CA 1
ATOM 2452 C C . GLY A 1 310 ? 1.350 -28.707 -4.614 1.00 81.25 310 GLY A C 1
ATOM 2453 O O . GLY A 1 310 ? 1.496 -28.258 -5.747 1.00 81.25 310 GLY A O 1
ATOM 2454 N N . SER A 1 311 ? 0.543 -28.130 -3.731 1.00 84.56 311 SER A N 1
ATOM 2455 C CA . SER A 1 311 ? -0.155 -26.867 -3.986 1.00 84.56 311 SER A CA 1
ATOM 2456 C C . SER A 1 311 ? 0.020 -25.917 -2.804 1.00 84.56 311 SER A C 1
ATOM 2458 O O . SER A 1 311 ? 0.146 -26.400 -1.672 1.00 84.56 311 SER A O 1
ATOM 2460 N N . PRO A 1 312 ? -0.034 -24.592 -3.011 1.00 86.75 312 PRO A N 1
ATOM 2461 C CA . PRO A 1 312 ? -0.078 -23.656 -1.896 1.00 86.75 312 PRO A CA 1
ATOM 2462 C C . PRO A 1 312 ? -1.353 -23.878 -1.055 1.00 86.75 312 PRO A C 1
ATOM 2464 O O . PRO A 1 312 ? -2.392 -24.279 -1.599 1.00 86.75 312 PRO A O 1
ATOM 2467 N N . PRO A 1 313 ? -1.313 -23.641 0.268 1.00 86.50 313 PRO A N 1
ATOM 2468 C CA . PRO A 1 313 ? -2.500 -23.692 1.112 1.00 86.50 313 PRO A CA 1
ATOM 2469 C C . PRO A 1 313 ? -3.565 -22.674 0.714 1.00 86.50 313 PRO A C 1
ATOM 2471 O O . PRO A 1 313 ? -3.312 -21.706 -0.003 1.00 86.50 313 PRO A O 1
ATOM 2474 N N . SER A 1 314 ? -4.775 -22.864 1.242 1.00 85.81 314 SER A N 1
ATOM 2475 C CA . SER A 1 314 ? -5.824 -21.852 1.113 1.00 85.81 314 SER A CA 1
ATOM 2476 C C . SER A 1 314 ? -5.418 -20.555 1.820 1.00 85.81 314 SER A C 1
ATOM 2478 O O . SER A 1 314 ? -4.704 -20.581 2.823 1.00 85.81 314 SER A O 1
ATOM 2480 N N . GLU A 1 315 ? -5.939 -19.417 1.362 1.00 80.19 315 GLU A N 1
ATOM 2481 C CA . GLU A 1 315 ? -5.703 -18.125 2.017 1.00 80.19 315 GLU A CA 1
ATOM 2482 C C . GLU A 1 315 ? -6.105 -18.146 3.503 1.00 80.19 315 GLU A C 1
ATOM 2484 O O . GLU A 1 315 ? -5.415 -17.580 4.350 1.00 80.19 315 GLU A O 1
ATOM 2489 N N . LYS A 1 316 ? -7.179 -18.874 3.841 1.00 80.38 316 LYS A N 1
ATOM 2490 C CA . LYS A 1 316 ? -7.622 -19.096 5.223 1.00 80.38 316 LYS A CA 1
ATOM 2491 C C . LYS A 1 316 ? -6.574 -19.856 6.044 1.00 80.38 316 LYS A C 1
ATOM 2493 O O . LYS A 1 316 ? -6.291 -19.450 7.169 1.00 80.38 316 LYS A O 1
ATOM 2498 N N . SER A 1 317 ? -5.993 -20.923 5.491 1.00 82.19 317 SER A N 1
ATOM 2499 C CA . SER A 1 317 ? -4.933 -21.702 6.148 1.00 82.19 317 SER A CA 1
ATOM 2500 C C . SER A 1 317 ? -3.691 -20.844 6.384 1.00 82.19 317 SER A C 1
ATOM 2502 O O . SER A 1 317 ? -3.190 -20.801 7.502 1.00 82.19 317 SER A O 1
ATOM 2504 N N . MET A 1 318 ? -3.248 -20.089 5.372 1.00 89.25 318 MET A N 1
ATOM 2505 C CA . MET A 1 318 ? -2.083 -19.203 5.492 1.00 89.25 318 MET A CA 1
ATOM 2506 C C . MET A 1 318 ? -2.305 -18.110 6.544 1.00 89.25 318 MET A C 1
ATOM 2508 O O . MET A 1 318 ? -1.453 -17.907 7.404 1.00 89.25 318 MET A O 1
ATOM 2512 N N . LYS A 1 319 ? -3.479 -17.461 6.547 1.00 84.06 319 LYS A N 1
ATOM 2513 C CA . LYS A 1 319 ? -3.860 -16.476 7.576 1.00 84.06 319 LYS A CA 1
ATOM 2514 C C . LYS A 1 319 ? -3.888 -17.085 8.979 1.00 84.06 319 LYS A C 1
ATOM 2516 O O . LYS A 1 319 ? -3.431 -16.451 9.924 1.00 84.06 319 LYS A O 1
ATOM 2521 N N . SER A 1 320 ? -4.390 -18.313 9.118 1.00 88.38 320 SER A N 1
ATOM 2522 C CA . SER A 1 320 ? -4.374 -19.034 10.395 1.00 88.38 320 SER A CA 1
ATOM 2523 C C . SER A 1 320 ? -2.950 -19.342 10.861 1.00 88.38 320 SER A C 1
ATOM 2525 O O . SER A 1 320 ? -2.664 -19.217 12.047 1.00 88.38 320 SER A O 1
ATOM 2527 N N . PHE A 1 321 ? -2.060 -19.730 9.945 1.00 93.31 321 PHE A N 1
ATOM 2528 C CA . PHE A 1 321 ? -0.657 -20.016 10.242 1.00 93.31 321 PHE A CA 1
ATOM 2529 C C . PHE A 1 321 ? 0.069 -18.761 10.745 1.00 93.31 321 PHE A C 1
ATOM 2531 O O . PHE A 1 321 ? 0.702 -18.796 11.798 1.00 93.31 321 PHE A O 1
ATOM 2538 N N . ILE A 1 322 ? -0.103 -17.634 10.039 1.00 89.00 322 ILE A N 1
ATOM 2539 C CA . ILE A 1 322 ? 0.432 -16.316 10.422 1.00 89.00 322 ILE A CA 1
ATOM 2540 C C . ILE A 1 322 ? -0.066 -15.920 11.812 1.00 89.00 322 ILE A C 1
ATOM 2542 O O . ILE A 1 322 ? 0.738 -15.622 12.690 1.00 89.00 322 ILE A O 1
ATOM 2546 N N . TYR A 1 323 ? -1.381 -15.998 12.039 1.00 89.50 323 TYR A N 1
ATOM 2547 C CA . TYR A 1 323 ? -1.987 -15.637 13.319 1.00 89.50 323 TYR A CA 1
ATOM 2548 C C . TYR A 1 323 ? -1.389 -16.422 14.497 1.00 89.50 323 TYR A C 1
ATOM 2550 O O . TYR A 1 323 ? -1.153 -15.852 15.560 1.00 89.50 323 TYR A O 1
ATOM 2558 N N . ILE A 1 324 ? -1.126 -17.723 14.327 1.00 92.62 324 ILE A N 1
ATOM 2559 C CA . ILE A 1 324 ? -0.545 -18.563 15.386 1.00 92.62 324 ILE A CA 1
ATOM 2560 C C . ILE A 1 324 ? 0.897 -18.145 15.695 1.00 92.62 324 ILE A C 1
ATOM 2562 O O . ILE A 1 324 ? 1.247 -18.034 16.870 1.00 92.62 324 ILE A O 1
ATOM 2566 N N . LEU A 1 325 ? 1.712 -17.882 14.669 1.00 91.31 325 LEU A N 1
ATOM 2567 C CA . LEU A 1 325 ? 3.092 -17.422 14.842 1.00 91.31 325 LEU A CA 1
ATOM 2568 C C . LEU A 1 325 ? 3.153 -16.049 15.526 1.00 91.31 325 LEU A C 1
ATOM 2570 O O . LEU A 1 325 ? 3.860 -15.885 16.522 1.00 91.31 325 LEU A O 1
ATOM 2574 N N . GLU A 1 326 ? 2.366 -15.086 15.046 1.00 88.38 326 GLU A N 1
ATOM 2575 C CA . GLU A 1 326 ? 2.321 -13.723 15.590 1.00 88.38 326 GLU A CA 1
ATOM 2576 C C . GLU A 1 326 ? 1.797 -13.697 17.028 1.00 88.38 326 GLU A C 1
ATOM 2578 O O . GLU A 1 326 ? 2.356 -13.007 17.881 1.00 88.38 326 GLU A O 1
ATOM 2583 N N . LYS A 1 327 ? 0.771 -14.503 17.343 1.00 89.12 327 LYS A N 1
ATOM 2584 C CA . LYS A 1 327 ? 0.244 -14.641 18.711 1.00 89.12 327 LYS A CA 1
ATOM 2585 C C . LYS A 1 327 ? 1.304 -15.146 19.693 1.00 89.12 327 LYS A C 1
ATOM 2587 O O . LYS A 1 327 ? 1.230 -14.838 20.880 1.00 89.12 327 LYS A O 1
ATOM 2592 N N . GLN A 1 328 ? 2.280 -15.914 19.216 1.00 87.81 328 GLN A N 1
ATOM 2593 C CA . GLN A 1 328 ? 3.401 -16.392 20.022 1.00 87.81 328 GLN A CA 1
ATOM 2594 C C . GLN A 1 328 ? 4.634 -15.475 19.979 1.00 87.81 328 GLN A C 1
ATOM 2596 O O . GLN A 1 328 ? 5.669 -15.828 20.542 1.00 87.81 328 GLN A O 1
ATOM 2601 N N . GLY A 1 329 ? 4.522 -14.291 19.367 1.00 85.69 329 GLY A N 1
ATOM 2602 C CA . GLY A 1 329 ? 5.574 -13.275 19.336 1.00 85.69 329 GLY A CA 1
ATOM 2603 C C . GLY A 1 329 ? 6.610 -13.459 18.225 1.00 85.69 329 GLY A C 1
ATOM 2604 O O . GLY A 1 329 ? 7.647 -12.802 18.261 1.00 85.69 329 GLY A O 1
ATOM 2605 N N . ILE A 1 330 ? 6.360 -14.326 17.238 1.00 89.12 330 ILE A N 1
ATOM 2606 C CA . ILE A 1 330 ? 7.274 -14.520 16.106 1.00 89.12 330 ILE A CA 1
ATOM 2607 C C . ILE A 1 330 ? 6.977 -13.491 15.015 1.00 89.12 330 ILE A C 1
ATOM 2609 O O . ILE A 1 330 ? 5.893 -13.491 14.427 1.00 89.12 330 ILE A O 1
ATOM 2613 N N . ASN A 1 331 ? 7.959 -12.639 14.704 1.00 86.44 331 ASN A N 1
ATOM 2614 C CA . ASN A 1 331 ? 7.856 -11.694 13.594 1.00 86.44 331 ASN A CA 1
ATOM 2615 C C . ASN A 1 331 ? 7.742 -12.464 12.273 1.00 86.44 331 ASN A C 1
ATOM 2617 O O . ASN A 1 331 ? 8.676 -13.168 11.883 1.00 86.44 331 ASN A O 1
ATOM 2621 N N . THR A 1 332 ? 6.591 -12.348 11.615 1.00 87.06 332 THR A N 1
ATOM 2622 C CA . THR A 1 332 ? 6.228 -13.159 10.454 1.00 87.06 332 THR A CA 1
ATOM 2623 C C . THR A 1 332 ? 5.876 -12.260 9.275 1.00 87.06 332 THR A C 1
ATOM 2625 O O . THR A 1 332 ? 5.146 -11.287 9.416 1.00 87.06 332 THR A O 1
ATOM 2628 N N . THR A 1 333 ? 6.387 -12.572 8.087 1.00 81.62 333 THR A N 1
ATOM 2629 C CA . THR A 1 333 ? 6.044 -11.876 6.841 1.00 81.62 333 THR A CA 1
ATOM 2630 C C . THR A 1 333 ? 5.594 -12.893 5.803 1.00 81.62 333 THR A C 1
ATOM 2632 O O . THR A 1 333 ? 6.316 -13.843 5.510 1.00 81.62 333 THR A O 1
ATOM 2635 N N . LEU A 1 334 ? 4.413 -12.697 5.215 1.00 80.00 334 LEU A N 1
ATOM 2636 C CA . LEU A 1 334 ? 3.993 -13.464 4.044 1.00 80.00 334 LEU A CA 1
ATOM 2637 C C . LEU A 1 334 ? 4.628 -12.847 2.793 1.00 80.00 334 LEU A C 1
ATOM 2639 O O . LEU A 1 334 ? 4.324 -11.711 2.430 1.00 80.00 334 LEU A O 1
ATOM 2643 N N . ARG A 1 335 ? 5.515 -13.588 2.133 1.00 69.81 335 ARG A N 1
ATOM 2644 C CA . ARG A 1 335 ? 6.123 -13.195 0.859 1.00 69.81 335 ARG A CA 1
ATOM 2645 C C . ARG A 1 335 ? 5.196 -13.629 -0.280 1.00 69.81 335 ARG A C 1
ATOM 2647 O O . ARG A 1 335 ? 4.720 -14.762 -0.297 1.00 69.81 335 ARG A O 1
ATOM 2654 N N . GLY A 1 336 ? 4.908 -12.722 -1.215 1.00 56.47 336 GLY A N 1
ATOM 2655 C CA . GLY A 1 336 ? 4.133 -13.041 -2.419 1.00 56.47 336 GLY A CA 1
ATOM 2656 C C . GLY A 1 336 ? 4.836 -14.086 -3.294 1.00 56.47 336 GLY A C 1
ATOM 2657 O O . GLY A 1 336 ? 6.040 -14.295 -3.159 1.00 56.47 336 GLY A O 1
ATOM 2658 N N . ASN A 1 337 ? 4.084 -14.744 -4.185 1.00 40.56 337 ASN A N 1
ATOM 2659 C CA . ASN A 1 337 ? 4.614 -15.779 -5.078 1.00 40.56 337 ASN A CA 1
ATOM 2660 C C . ASN A 1 337 ? 5.864 -15.279 -5.817 1.00 40.56 337 ASN A C 1
ATOM 2662 O O . ASN A 1 337 ? 5.781 -14.353 -6.625 1.00 40.56 337 ASN A O 1
ATOM 2666 N N . TYR A 1 338 ? 6.999 -15.940 -5.598 1.00 34.66 338 TYR A N 1
ATOM 2667 C CA . TYR A 1 338 ? 8.126 -15.851 -6.515 1.00 34.66 338 TYR A CA 1
ATOM 2668 C C . TYR A 1 338 ? 7.695 -16.477 -7.844 1.00 34.66 338 TYR A C 1
ATOM 2670 O O . TYR A 1 338 ? 7.304 -17.649 -7.889 1.00 34.66 338 TYR A O 1
ATOM 2678 N N . VAL A 1 339 ? 7.774 -15.711 -8.935 1.00 34.28 339 VAL A N 1
ATOM 2679 C CA . VAL A 1 339 ? 7.733 -16.256 -10.299 1.00 34.28 339 VAL A CA 1
ATOM 2680 C C . VAL A 1 339 ? 9.049 -17.006 -10.514 1.00 34.28 339 VAL A C 1
ATOM 2682 O O . VAL A 1 339 ? 10.016 -16.473 -11.042 1.00 34.28 339 VAL A O 1
ATOM 2685 N N . GLY A 1 340 ? 9.118 -18.236 -10.011 1.00 30.44 340 GLY A N 1
ATOM 2686 C CA . GLY A 1 340 ? 10.272 -19.117 -10.124 1.00 30.44 340 GLY A CA 1
ATOM 2687 C C . GLY A 1 340 ? 9.841 -20.484 -10.639 1.00 30.44 340 GLY A C 1
ATOM 2688 O O . GLY A 1 340 ? 9.046 -21.147 -9.984 1.00 30.44 340 GLY A O 1
ATOM 2689 N N . ARG A 1 341 ? 10.426 -20.866 -11.785 1.00 31.69 341 ARG A N 1
ATOM 2690 C CA . ARG A 1 341 ? 10.379 -22.164 -12.495 1.00 31.69 341 ARG A CA 1
ATOM 2691 C C . ARG A 1 341 ? 9.045 -22.570 -13.125 1.00 31.69 341 ARG A C 1
ATOM 2693 O O . ARG A 1 341 ? 8.238 -23.267 -12.533 1.00 31.69 341 ARG A O 1
ATOM 2700 N N . LYS A 1 342 ? 8.892 -22.226 -14.406 1.00 28.59 342 LYS A N 1
ATOM 2701 C CA . LYS A 1 342 ? 8.229 -23.107 -15.374 1.00 28.59 342 LYS A CA 1
ATOM 2702 C C . LYS A 1 342 ? 9.299 -23.637 -16.325 1.00 28.59 342 LYS A C 1
ATOM 2704 O O . LYS A 1 342 ? 9.955 -22.825 -16.974 1.00 28.59 342 LYS A O 1
ATOM 2709 N N . ASN A 1 343 ? 9.456 -24.956 -16.399 1.00 28.48 343 ASN A N 1
ATOM 2710 C CA . ASN A 1 343 ? 10.153 -25.614 -17.498 1.00 28.48 343 ASN A CA 1
ATOM 2711 C C . ASN A 1 343 ? 9.237 -25.507 -18.726 1.00 28.48 343 ASN A C 1
ATOM 2713 O O . ASN A 1 343 ? 8.252 -26.229 -18.844 1.00 28.48 343 ASN A O 1
ATOM 2717 N N . MET A 1 344 ? 9.494 -24.549 -19.621 1.00 30.47 344 MET A N 1
ATOM 2718 C CA . MET A 1 344 ? 8.712 -24.394 -20.854 1.00 30.47 344 MET A CA 1
ATOM 2719 C C . MET A 1 344 ? 9.281 -25.265 -21.977 1.00 30.47 344 MET A C 1
ATOM 2721 O O . MET A 1 344 ? 9.726 -24.759 -22.995 1.00 30.47 344 MET A O 1
ATOM 2725 N N . ASN A 1 345 ? 9.201 -26.583 -21.804 1.00 27.28 345 ASN A N 1
ATOM 2726 C CA . ASN A 1 345 ? 9.194 -27.527 -22.921 1.00 27.28 345 ASN A CA 1
ATOM 2727 C C . ASN A 1 345 ? 7.818 -28.193 -22.966 1.00 27.28 345 ASN A C 1
ATOM 2729 O O . ASN A 1 345 ? 7.639 -29.291 -22.451 1.00 27.28 345 ASN A O 1
ATOM 2733 N N . ASN A 1 346 ? 6.830 -27.464 -23.492 1.00 24.44 346 ASN A N 1
ATOM 2734 C CA . ASN A 1 346 ? 5.730 -27.959 -24.331 1.00 24.44 346 ASN A CA 1
ATOM 2735 C C . ASN A 1 346 ? 4.586 -26.938 -24.396 1.00 24.44 346 ASN A C 1
ATOM 2737 O O . ASN A 1 346 ? 4.182 -26.324 -23.408 1.00 24.44 346 ASN A O 1
ATOM 2741 N N . ASN A 1 347 ? 4.065 -26.781 -25.610 1.00 34.88 347 ASN A N 1
ATOM 2742 C CA . ASN A 1 347 ? 2.970 -25.901 -25.995 1.00 34.88 347 ASN A CA 1
ATOM 2743 C C . ASN A 1 347 ? 1.737 -26.023 -25.076 1.00 34.88 347 ASN A C 1
ATOM 2745 O O . ASN A 1 347 ? 0.959 -26.960 -25.208 1.00 34.88 347 ASN A O 1
ATOM 2749 N N . SER A 1 348 ? 1.511 -25.041 -24.197 1.00 27.20 348 SER A N 1
ATOM 2750 C CA . SER A 1 348 ? 0.185 -24.437 -23.962 1.00 27.20 348 SER A CA 1
ATOM 2751 C C . SER A 1 348 ? 0.259 -23.240 -22.994 1.00 27.20 348 SER A C 1
ATOM 2753 O O . SER A 1 348 ? 0.587 -23.359 -21.817 1.00 27.20 348 SER A O 1
ATOM 2755 N N . THR A 1 349 ? -0.112 -22.061 -23.504 1.00 26.31 349 THR A N 1
ATOM 2756 C CA . THR A 1 349 ? -0.575 -20.859 -22.771 1.00 26.31 349 THR A CA 1
ATOM 2757 C C . THR A 1 349 ? 0.299 -20.319 -21.616 1.00 26.31 349 THR A C 1
ATOM 2759 O O . THR A 1 349 ? 0.224 -20.722 -20.452 1.00 26.31 349 THR A O 1
ATOM 2762 N N . THR A 1 350 ? 1.081 -19.297 -21.963 1.00 25.11 350 THR A N 1
ATOM 2763 C CA . THR A 1 350 ? 1.866 -18.386 -21.119 1.00 25.11 350 THR A CA 1
ATOM 2764 C C . THR A 1 350 ? 1.044 -17.740 -19.984 1.00 25.11 350 THR A C 1
ATOM 2766 O O . THR A 1 350 ? -0.079 -17.284 -20.181 1.00 25.11 350 THR A O 1
ATOM 2769 N N . LYS A 1 351 ? 1.608 -17.650 -18.766 1.00 29.83 351 LYS A N 1
ATOM 2770 C CA . LYS A 1 351 ? 1.111 -16.745 -17.705 1.00 29.83 351 LYS A CA 1
ATOM 2771 C C . LYS A 1 351 ? 2.034 -15.524 -17.653 1.00 29.83 351 LYS A C 1
ATOM 2773 O O . LYS A 1 351 ? 3.036 -15.533 -16.951 1.00 29.83 351 LYS A O 1
ATOM 2778 N N . THR A 1 352 ? 1.685 -14.521 -18.450 1.00 32.19 352 THR A N 1
ATOM 2779 C CA . THR A 1 352 ? 2.287 -13.182 -18.557 1.00 32.19 352 THR A CA 1
ATOM 2780 C C . THR A 1 352 ? 2.152 -12.375 -17.260 1.00 32.19 352 THR A C 1
ATOM 2782 O O . THR A 1 352 ? 1.076 -12.393 -16.647 1.00 32.19 352 THR A O 1
ATOM 2785 N N . ALA A 1 353 ? 3.182 -11.602 -16.891 1.00 41.91 353 ALA A N 1
ATOM 2786 C CA . ALA A 1 353 ? 3.024 -10.462 -15.986 1.00 41.91 353 ALA A CA 1
ATOM 2787 C C . ALA A 1 353 ? 1.939 -9.526 -16.555 1.00 41.91 353 ALA A C 1
ATOM 2789 O O . ALA A 1 353 ? 1.846 -9.302 -17.761 1.00 41.91 353 ALA A O 1
ATOM 2790 N N . SER A 1 354 ? 1.012 -9.079 -15.709 1.00 60.91 354 SER A N 1
ATOM 2791 C CA . SER A 1 354 ? -0.168 -8.339 -16.162 1.00 60.91 354 SER A CA 1
ATOM 2792 C C . SER A 1 354 ? 0.182 -6.865 -16.333 1.00 60.91 354 SER A C 1
ATOM 2794 O O . SER A 1 354 ? 0.233 -6.154 -15.334 1.00 60.91 354 SER A O 1
ATOM 2796 N N . ASN A 1 355 ? 0.350 -6.414 -17.581 1.00 82.19 355 ASN A N 1
ATOM 2797 C CA . ASN A 1 355 ? 0.474 -5.004 -17.972 1.00 82.19 355 ASN A CA 1
ATOM 2798 C C . ASN A 1 355 ? -0.372 -4.073 -17.052 1.00 82.19 355 ASN A C 1
ATOM 2800 O O . ASN A 1 355 ? -1.588 -4.287 -16.929 1.00 82.19 355 ASN A O 1
ATOM 2804 N N . PRO A 1 356 ? 0.209 -3.038 -16.404 1.00 87.75 356 PRO A N 1
ATOM 2805 C CA . PRO A 1 356 ? -0.512 -2.174 -15.461 1.00 87.75 356 PRO A CA 1
ATOM 2806 C C . PRO A 1 356 ? -1.753 -1.494 -16.054 1.00 87.75 356 PRO A C 1
ATOM 2808 O O . PRO A 1 356 ? -2.761 -1.331 -15.362 1.00 87.75 356 PRO A O 1
ATOM 2811 N N . ARG A 1 357 ? -1.747 -1.155 -17.351 1.00 92.31 357 ARG A N 1
ATOM 2812 C CA . ARG A 1 357 ? -2.911 -0.593 -18.061 1.00 92.31 357 ARG A CA 1
ATOM 2813 C C . ARG A 1 357 ? -3.992 -1.651 -18.249 1.00 92.31 357 ARG A C 1
ATOM 2815 O O . ARG A 1 357 ? -5.169 -1.341 -18.085 1.00 92.31 357 ARG A O 1
ATOM 2822 N N . LYS A 1 358 ? -3.615 -2.910 -18.493 1.00 92.81 358 LYS A N 1
ATOM 2823 C CA . LYS A 1 358 ? -4.542 -4.057 -18.517 1.00 92.81 358 LYS A CA 1
ATOM 2824 C C . LYS A 1 358 ? -5.187 -4.277 -17.151 1.00 92.81 358 LYS A C 1
ATOM 2826 O O . LYS A 1 358 ? -6.401 -4.458 -17.068 1.00 92.81 358 LYS A O 1
ATOM 2831 N N . THR A 1 359 ? -4.401 -4.216 -16.078 1.00 91.25 359 THR A N 1
ATOM 2832 C CA . THR A 1 359 ? -4.895 -4.292 -14.694 1.00 91.25 359 THR A CA 1
ATOM 2833 C C . THR A 1 359 ? -5.859 -3.142 -14.392 1.00 91.25 359 THR A C 1
ATOM 2835 O O . THR A 1 359 ? -6.977 -3.373 -13.933 1.00 91.25 359 THR A O 1
ATOM 2838 N N . THR A 1 360 ? -5.483 -1.913 -14.747 1.00 93.75 360 THR A N 1
ATOM 2839 C CA . THR A 1 360 ? -6.319 -0.713 -14.597 1.00 93.75 360 THR A CA 1
ATOM 2840 C C . THR A 1 360 ? -7.637 -0.846 -15.370 1.00 93.75 360 THR A C 1
ATOM 2842 O O . THR A 1 360 ? -8.710 -0.619 -14.813 1.00 93.75 360 THR A O 1
ATOM 2845 N N . ALA A 1 361 ? -7.586 -1.279 -16.633 1.00 94.50 361 ALA A N 1
ATOM 2846 C CA . ALA A 1 361 ? -8.764 -1.490 -17.469 1.00 94.50 361 ALA A CA 1
ATOM 2847 C C . ALA A 1 361 ? -9.713 -2.547 -16.878 1.00 94.50 361 ALA A C 1
ATOM 2849 O O . ALA A 1 361 ? -10.929 -2.351 -16.895 1.00 94.50 361 ALA A O 1
ATOM 2850 N N . LYS A 1 362 ? -9.179 -3.628 -16.293 1.00 92.81 362 LYS A N 1
ATOM 2851 C CA . LYS A 1 362 ? -9.973 -4.637 -15.571 1.00 92.81 362 LYS A CA 1
ATOM 2852 C C . LYS A 1 362 ? -10.651 -4.061 -14.327 1.00 92.81 362 LYS A C 1
ATOM 2854 O O . LYS A 1 362 ? -11.833 -4.324 -14.119 1.00 92.81 362 LYS A O 1
ATOM 2859 N N . ILE A 1 363 ? -9.946 -3.251 -13.537 1.00 92.69 363 ILE A N 1
ATOM 2860 C CA . ILE A 1 363 ? -10.517 -2.587 -12.354 1.00 92.69 363 ILE A CA 1
ATOM 2861 C C . ILE A 1 363 ? -11.635 -1.623 -12.769 1.00 92.69 363 ILE A C 1
ATOM 2863 O O . ILE A 1 363 ? -12.722 -1.665 -12.201 1.00 92.69 363 ILE A O 1
ATOM 2867 N N . ILE A 1 364 ? -11.422 -0.813 -13.811 1.00 94.62 364 ILE A N 1
ATOM 2868 C CA . ILE A 1 364 ? -12.448 0.086 -14.367 1.00 94.62 364 ILE A CA 1
ATOM 2869 C C . ILE A 1 364 ? -13.653 -0.709 -14.884 1.00 94.62 364 ILE A C 1
ATOM 2871 O O . ILE A 1 364 ? -14.798 -0.314 -14.670 1.00 94.62 364 ILE A O 1
ATOM 2875 N N . GLN A 1 365 ? -13.423 -1.843 -15.547 1.00 92.69 365 GLN A N 1
ATOM 2876 C CA . GLN A 1 365 ? -14.497 -2.713 -16.018 1.00 92.69 365 GLN A CA 1
ATOM 2877 C C . GLN A 1 365 ? -15.305 -3.301 -14.853 1.00 92.69 365 GLN A C 1
ATOM 2879 O O . GLN A 1 365 ? -16.536 -3.320 -14.909 1.00 92.69 365 GLN A O 1
ATOM 2884 N N . GLN A 1 366 ? -14.633 -3.751 -13.790 1.00 89.94 366 GLN A N 1
ATOM 2885 C CA . GLN A 1 366 ? -15.288 -4.228 -12.575 1.00 89.94 366 GLN A CA 1
ATOM 2886 C C . GLN A 1 366 ? -16.092 -3.111 -11.910 1.00 89.94 366 GLN A C 1
ATOM 2888 O O . GLN A 1 366 ? -17.262 -3.318 -11.596 1.00 89.94 366 GLN A O 1
ATOM 2893 N N . TRP A 1 367 ? -15.507 -1.921 -11.786 1.00 93.38 367 TRP A N 1
ATOM 2894 C CA . TRP A 1 367 ? -16.157 -0.736 -11.241 1.00 93.38 367 TRP A CA 1
ATOM 2895 C C . TRP A 1 367 ? -17.434 -0.364 -12.003 1.00 93.38 367 TRP A C 1
ATOM 2897 O O . TRP A 1 367 ? -18.484 -0.164 -11.397 1.00 93.38 367 TRP A O 1
ATOM 2907 N N . LEU A 1 368 ? -17.390 -0.359 -13.340 1.00 88.38 368 LEU A N 1
ATOM 2908 C CA . LEU A 1 368 ? -18.568 -0.106 -14.177 1.00 88.38 368 LEU A CA 1
ATOM 2909 C C . LEU A 1 368 ? -19.699 -1.116 -13.941 1.00 88.38 368 LEU A C 1
ATOM 2911 O O . LEU A 1 368 ? -20.867 -0.776 -14.137 1.00 88.38 368 LEU A O 1
ATOM 2915 N N . ARG A 1 369 ? -19.358 -2.349 -13.552 1.00 86.81 369 ARG A N 1
ATOM 2916 C CA . ARG A 1 369 ? -20.318 -3.428 -13.301 1.00 86.81 369 ARG A CA 1
ATOM 2917 C C . ARG A 1 369 ? -20.898 -3.374 -11.891 1.00 86.81 369 ARG A C 1
ATOM 2919 O O . ARG A 1 369 ? -22.108 -3.510 -11.748 1.00 86.81 369 ARG A O 1
ATOM 2926 N N . THR A 1 370 ? -20.054 -3.241 -10.869 1.00 83.00 370 THR A N 1
ATOM 2927 C CA . THR A 1 370 ? -20.477 -3.391 -9.467 1.00 83.00 370 THR A CA 1
ATOM 2928 C C . THR A 1 370 ? -20.849 -2.071 -8.809 1.00 83.00 370 THR A C 1
ATOM 2930 O O . THR A 1 370 ? -21.676 -2.063 -7.905 1.00 83.00 370 THR A O 1
ATOM 2933 N N . LYS A 1 371 ? -20.281 -0.953 -9.285 1.00 80.00 371 LYS A N 1
ATOM 2934 C CA . LYS A 1 371 ? -20.349 0.368 -8.642 1.00 80.00 371 LYS A CA 1
ATOM 2935 C C . LYS A 1 371 ? -19.780 0.400 -7.214 1.00 80.00 371 LYS A C 1
ATOM 2937 O O . LYS A 1 371 ? -20.050 1.349 -6.473 1.00 80.00 371 LYS A O 1
ATOM 2942 N N . ASP A 1 372 ? -18.980 -0.601 -6.841 1.00 77.56 372 ASP A N 1
ATOM 2943 C CA . ASP A 1 372 ? -18.235 -0.599 -5.580 1.00 77.56 372 ASP A CA 1
ATOM 2944 C C . ASP A 1 372 ? -17.222 0.551 -5.558 1.00 77.56 372 ASP A C 1
ATOM 2946 O O . ASP A 1 372 ? -16.819 1.075 -6.599 1.00 77.56 372 ASP A O 1
ATOM 2950 N N . PHE A 1 373 ? -16.772 0.940 -4.367 1.00 80.75 373 PHE A N 1
ATOM 2951 C CA . PHE A 1 373 ? -15.743 1.968 -4.254 1.00 80.75 373 PHE A CA 1
ATOM 2952 C C . PHE A 1 373 ? -14.402 1.483 -4.811 1.00 80.75 373 PHE A C 1
ATOM 2954 O O . PHE A 1 373 ? -13.937 0.388 -4.485 1.00 80.75 373 PHE A O 1
ATOM 2961 N N . SER A 1 374 ? -13.745 2.327 -5.609 1.00 78.88 374 SER A N 1
ATOM 2962 C CA . SER A 1 374 ? -12.500 1.966 -6.295 1.00 78.88 374 SER A CA 1
ATOM 2963 C C . SER A 1 374 ? -11.369 1.586 -5.337 1.00 78.88 374 SER A C 1
ATOM 2965 O O . SER A 1 374 ? -10.584 0.701 -5.658 1.00 78.88 374 SER A O 1
ATOM 2967 N N . ASN A 1 375 ? -11.330 2.153 -4.127 1.00 76.94 375 ASN A N 1
ATOM 2968 C CA . ASN A 1 375 ? -10.334 1.808 -3.109 1.00 76.94 375 ASN A CA 1
ATOM 2969 C C . ASN A 1 375 ? -10.426 0.353 -2.612 1.00 76.94 375 ASN A C 1
ATOM 2971 O O . ASN A 1 375 ? -9.461 -0.142 -2.049 1.00 76.94 375 ASN A O 1
ATOM 2975 N N . ILE A 1 376 ? -11.577 -0.310 -2.780 1.00 75.81 376 ILE A N 1
ATOM 2976 C CA . ILE A 1 376 ? -11.767 -1.734 -2.449 1.00 75.81 376 ILE A CA 1
ATOM 2977 C C . ILE A 1 376 ? -11.410 -2.609 -3.657 1.00 75.81 376 ILE A C 1
ATOM 2979 O O . ILE A 1 376 ? -10.968 -3.745 -3.509 1.00 75.81 376 ILE A O 1
ATOM 2983 N N . LEU A 1 377 ? -11.604 -2.076 -4.865 1.00 82.50 377 LEU A N 1
ATOM 2984 C CA . LEU A 1 377 ? -11.351 -2.784 -6.118 1.00 82.50 377 LEU A CA 1
ATOM 2985 C C . LEU A 1 377 ? -9.869 -2.822 -6.503 1.00 82.50 377 LEU A C 1
ATOM 2987 O O . LEU A 1 377 ? -9.482 -3.686 -7.284 1.00 82.50 377 LEU A O 1
ATOM 2991 N N . ILE A 1 378 ? -9.057 -1.896 -5.986 1.00 82.38 378 ILE A N 1
ATOM 2992 C CA . ILE A 1 378 ? -7.601 -1.871 -6.163 1.00 82.38 378 ILE A CA 1
ATOM 2993 C C . ILE A 1 378 ? -6.976 -2.783 -5.094 1.00 82.38 378 ILE A C 1
ATOM 2995 O O . ILE A 1 378 ? -6.968 -2.408 -3.922 1.00 82.38 378 ILE A O 1
ATOM 2999 N N . PRO A 1 379 ? -6.432 -3.960 -5.453 1.00 71.31 379 PRO A N 1
ATOM 3000 C CA . PRO A 1 379 ? -5.823 -4.850 -4.472 1.00 71.31 379 PRO A CA 1
ATOM 3001 C C . PRO A 1 379 ? -4.516 -4.265 -3.922 1.00 71.31 379 PRO A C 1
ATOM 3003 O O . PRO A 1 379 ? -3.788 -3.561 -4.624 1.00 71.31 379 PRO A O 1
ATOM 3006 N N . ASP A 1 380 ? -4.174 -4.605 -2.680 1.00 60.44 380 ASP A N 1
ATOM 3007 C CA . ASP A 1 380 ? -2.939 -4.118 -2.047 1.00 60.44 380 ASP A CA 1
ATOM 3008 C C . ASP A 1 380 ? -1.666 -4.702 -2.676 1.00 60.44 380 ASP A C 1
ATOM 3010 O O . ASP A 1 380 ? -0.637 -4.034 -2.725 1.00 60.44 380 ASP A O 1
ATOM 3014 N N . ASN A 1 381 ? -1.760 -5.903 -3.253 1.00 61.41 381 ASN A N 1
ATOM 3015 C CA . ASN A 1 381 ? -0.638 -6.644 -3.833 1.00 61.41 381 ASN A CA 1
ATOM 3016 C C . ASN A 1 381 ? -0.660 -6.638 -5.372 1.00 61.41 381 ASN A C 1
ATOM 3018 O O . ASN A 1 381 ? -0.618 -7.698 -5.998 1.00 61.41 381 ASN A O 1
ATOM 3022 N N . ILE A 1 382 ? -0.761 -5.460 -5.993 1.00 67.06 382 ILE A N 1
ATOM 3023 C CA . ILE A 1 382 ? -0.600 -5.311 -7.449 1.00 67.06 382 ILE A CA 1
ATOM 3024 C C . ILE A 1 382 ? 0.738 -4.649 -7.788 1.00 67.06 382 ILE A C 1
ATOM 3026 O O . ILE A 1 382 ? 1.157 -3.702 -7.119 1.00 67.06 382 ILE A O 1
ATOM 3030 N N . ALA A 1 383 ? 1.389 -5.137 -8.847 1.00 63.47 383 ALA A N 1
ATOM 3031 C CA . ALA A 1 383 ? 2.528 -4.453 -9.452 1.00 63.47 383 ALA A CA 1
ATOM 3032 C C . ALA A 1 383 ? 2.110 -3.034 -9.872 1.00 63.47 383 ALA A C 1
ATOM 3034 O O . ALA A 1 383 ? 0.971 -2.822 -10.299 1.00 63.47 383 ALA A O 1
ATOM 3035 N N . ASP A 1 384 ? 3.001 -2.062 -9.683 1.00 75.25 384 ASP A N 1
ATOM 3036 C CA . ASP A 1 384 ? 2.755 -0.646 -9.971 1.00 75.25 384 ASP A CA 1
ATOM 3037 C C . ASP A 1 384 ? 1.470 -0.068 -9.360 1.00 75.25 384 ASP A C 1
ATOM 3039 O O . ASP A 1 384 ? 0.803 0.784 -9.952 1.00 75.25 384 ASP A O 1
ATOM 3043 N N . ARG A 1 385 ? 1.123 -0.477 -8.130 1.00 79.25 385 ARG A N 1
ATOM 3044 C CA . ARG A 1 385 ? -0.077 0.009 -7.423 1.00 79.25 385 ARG A CA 1
ATOM 3045 C C . ARG A 1 385 ? -0.225 1.528 -7.438 1.00 79.25 385 ARG A C 1
ATOM 3047 O O . ARG A 1 385 ? -1.348 2.002 -7.559 1.00 79.25 385 ARG A O 1
ATOM 3054 N N . SER A 1 386 ? 0.869 2.287 -7.330 1.00 80.25 386 SER A N 1
ATOM 3055 C CA . SER A 1 386 ? 0.836 3.757 -7.401 1.00 80.25 386 SER A CA 1
ATOM 3056 C C . SER A 1 386 ? 0.300 4.251 -8.750 1.00 80.25 386 SER A C 1
ATOM 3058 O O . SER A 1 386 ? -0.662 5.015 -8.788 1.00 80.25 386 SER A O 1
ATOM 3060 N N . PHE A 1 387 ? 0.848 3.736 -9.856 1.00 87.62 387 PHE A N 1
ATOM 3061 C CA . PHE A 1 387 ? 0.387 4.053 -11.207 1.00 87.62 387 PHE A CA 1
ATOM 3062 C C . PHE A 1 387 ? -1.057 3.592 -11.425 1.00 87.62 387 PHE A C 1
ATOM 3064 O O . PHE A 1 387 ? -1.890 4.372 -11.878 1.00 87.62 387 PHE A O 1
ATOM 3071 N N . VAL A 1 388 ? -1.384 2.350 -11.052 1.00 90.50 388 VAL A N 1
ATOM 3072 C CA . VAL A 1 388 ? -2.752 1.827 -11.185 1.00 90.50 388 VAL A CA 1
ATOM 3073 C C . VAL A 1 388 ? -3.738 2.677 -10.384 1.00 90.50 388 VAL A C 1
ATOM 3075 O O . VAL A 1 388 ? -4.799 3.017 -10.896 1.00 90.50 388 VAL A O 1
ATOM 3078 N N . THR A 1 389 ? -3.392 3.069 -9.157 1.00 89.12 389 THR A N 1
ATOM 3079 C CA . THR A 1 389 ? -4.237 3.936 -8.324 1.00 89.12 389 THR A CA 1
ATOM 3080 C C . THR A 1 389 ? -4.443 5.297 -8.980 1.00 89.12 389 THR A C 1
ATOM 3082 O O . THR A 1 389 ? -5.587 5.737 -9.083 1.00 89.12 389 THR A O 1
ATOM 3085 N N . GLU A 1 390 ? -3.373 5.933 -9.469 1.00 91.31 390 GLU A N 1
ATOM 3086 C CA . GLU A 1 390 ? -3.456 7.228 -10.152 1.00 91.31 390 GLU A CA 1
ATOM 3087 C C . GLU A 1 390 ? -4.361 7.151 -11.383 1.00 91.31 390 GLU A C 1
ATOM 3089 O O . GLU A 1 390 ? -5.287 7.949 -11.522 1.00 91.31 390 GLU A O 1
ATOM 3094 N N . VAL A 1 391 ? -4.172 6.145 -12.242 1.00 94.56 391 VAL A N 1
ATOM 3095 C CA . VAL A 1 391 ? -4.968 6.006 -13.466 1.00 94.56 391 VAL A CA 1
ATOM 3096 C C . VAL A 1 391 ? -6.412 5.607 -13.162 1.00 94.56 391 VAL A C 1
ATOM 3098 O O . VAL A 1 391 ? -7.323 6.181 -13.753 1.00 94.56 391 VAL A O 1
ATOM 3101 N N . VAL A 1 392 ? -6.673 4.680 -12.231 1.00 95.62 392 VAL A N 1
ATOM 3102 C CA . VAL A 1 392 ? -8.048 4.319 -11.835 1.00 95.62 392 VAL A CA 1
ATOM 3103 C C . VAL A 1 392 ? -8.772 5.545 -11.274 1.00 95.62 392 VAL A C 1
ATOM 3105 O O . VAL A 1 392 ? -9.848 5.902 -11.763 1.00 95.62 392 VAL A O 1
ATOM 3108 N N . TYR A 1 393 ? -8.183 6.230 -10.289 1.00 94.94 393 TYR A N 1
ATOM 3109 C CA . TYR A 1 393 ? -8.802 7.404 -9.667 1.00 94.94 393 TYR A CA 1
ATOM 3110 C C . TYR A 1 393 ? -8.948 8.549 -10.664 1.00 94.94 393 TYR A C 1
ATOM 3112 O O . TYR A 1 393 ? -9.982 9.216 -10.680 1.00 94.94 393 TYR A O 1
ATOM 3120 N N . GLY A 1 394 ? -7.950 8.754 -11.518 1.00 95.81 394 GLY A N 1
ATOM 3121 C CA . GLY A 1 394 ? -7.938 9.741 -12.582 1.00 95.81 394 GLY A CA 1
ATOM 3122 C C . GLY A 1 394 ? -9.034 9.520 -13.619 1.00 95.81 394 GLY A C 1
ATOM 3123 O O . GLY A 1 394 ? -9.812 10.437 -13.894 1.00 95.81 394 GLY A O 1
ATOM 3124 N N . VAL A 1 395 ? -9.168 8.291 -14.125 1.00 97.38 395 VAL A N 1
ATOM 3125 C CA . VAL A 1 395 ? -10.231 7.907 -15.062 1.00 97.38 395 VAL A CA 1
ATOM 3126 C C . VAL A 1 395 ? -11.604 8.126 -14.443 1.00 97.38 395 VAL A C 1
ATOM 3128 O O . VAL A 1 395 ? -12.479 8.705 -15.083 1.00 97.38 395 VAL A O 1
ATOM 3131 N N . ILE A 1 396 ? -11.810 7.708 -13.195 1.00 96.31 396 ILE A N 1
ATOM 3132 C CA . ILE A 1 396 ? -13.097 7.875 -12.514 1.00 96.31 396 ILE A CA 1
ATOM 3133 C C . ILE A 1 396 ? -13.383 9.363 -12.289 1.00 96.31 396 ILE A C 1
ATOM 3135 O O . ILE A 1 396 ? -14.470 9.837 -12.616 1.00 96.31 396 ILE A O 1
ATOM 3139 N N . ARG A 1 397 ? -12.410 10.132 -11.793 1.00 96.94 397 ARG A N 1
ATOM 3140 C CA . ARG A 1 397 ? -12.523 11.579 -11.552 1.00 96.94 397 ARG A CA 1
ATOM 3141 C C . ARG A 1 397 ? -12.894 12.333 -12.830 1.00 96.94 397 ARG A C 1
ATOM 3143 O O . ARG A 1 397 ? -13.835 13.126 -12.824 1.00 96.94 397 ARG A O 1
ATOM 3150 N N . TRP A 1 398 ? -12.223 12.025 -13.938 1.00 97.75 398 TRP A N 1
ATOM 3151 C CA . TRP A 1 398 ? -12.381 12.709 -15.224 1.00 97.75 398 TRP A CA 1
ATOM 3152 C C . TRP A 1 398 ? -13.304 11.993 -16.214 1.00 97.75 398 TRP A C 1
ATOM 3154 O O . TRP A 1 398 ? -13.402 12.403 -17.369 1.00 97.75 398 TRP A O 1
ATOM 3164 N N . LYS A 1 399 ? -14.045 10.968 -15.772 1.00 96.50 399 LYS A N 1
ATOM 3165 C CA . LYS A 1 399 ? -14.877 10.098 -16.616 1.00 96.50 399 LYS A CA 1
ATOM 3166 C C . LYS A 1 399 ? -15.752 10.849 -17.609 1.00 96.50 399 LYS A C 1
ATOM 3168 O O . LYS A 1 399 ? -15.874 10.434 -18.760 1.00 96.50 399 LYS A O 1
ATOM 3173 N N . ARG A 1 400 ? -16.432 11.917 -17.191 1.00 97.25 400 ARG A N 1
ATOM 3174 C CA . ARG A 1 400 ? -17.364 12.624 -18.080 1.00 97.25 400 ARG A CA 1
ATOM 3175 C C . ARG A 1 400 ? -16.633 13.451 -19.134 1.00 97.25 400 ARG A C 1
ATOM 3177 O O . ARG A 1 400 ? -17.063 13.440 -20.284 1.00 97.25 400 ARG A O 1
ATOM 3184 N N . LEU A 1 401 ? -15.518 14.080 -18.772 1.00 98.06 401 LEU A N 1
ATOM 3185 C CA . LEU A 1 401 ? -14.675 14.790 -19.731 1.00 98.06 401 LEU A CA 1
ATOM 3186 C C . LEU A 1 401 ? -13.969 13.814 -20.691 1.00 98.06 401 LEU A C 1
ATOM 3188 O O . LEU A 1 401 ? -13.970 14.037 -21.895 1.00 98.06 401 LEU A O 1
ATOM 3192 N N . LEU A 1 402 ? -13.484 12.671 -20.193 1.00 97.94 402 LEU A N 1
ATOM 3193 C CA . LEU A 1 402 ? -12.933 11.587 -21.020 1.00 97.94 402 LEU A CA 1
ATOM 3194 C C . LEU A 1 402 ? -13.955 11.049 -22.028 1.00 97.94 402 LEU A C 1
ATOM 3196 O O . LEU A 1 402 ? -13.619 10.819 -23.186 1.00 97.94 402 LEU A O 1
ATOM 3200 N N . ASN A 1 403 ? -15.218 10.897 -21.622 1.00 96.94 403 ASN A N 1
ATOM 3201 C CA . ASN A 1 403 ? -16.293 10.521 -22.542 1.00 96.94 403 ASN A CA 1
ATOM 3202 C C . ASN A 1 403 ? -16.588 11.601 -23.582 1.00 96.94 403 ASN A C 1
ATOM 3204 O O . ASN A 1 403 ? -16.927 11.269 -24.716 1.00 96.94 403 ASN A O 1
ATOM 3208 N N . TRP A 1 404 ? -16.471 12.878 -23.215 1.00 97.75 404 TRP A N 1
ATOM 3209 C CA . TRP A 1 404 ? -16.593 13.960 -24.183 1.00 97.75 404 TRP A CA 1
ATOM 3210 C C . TRP A 1 404 ? -15.461 13.907 -25.213 1.00 97.75 404 TRP A C 1
ATOM 3212 O O . TRP A 1 404 ? -15.768 13.899 -26.402 1.00 97.75 404 TRP A O 1
ATOM 3222 N N . TYR A 1 405 ? -14.199 13.765 -24.782 1.00 98.12 405 TYR A N 1
ATOM 3223 C CA . TYR A 1 405 ? -13.062 13.578 -25.693 1.00 98.12 405 TYR A CA 1
ATOM 3224 C C . TYR A 1 405 ? -13.284 12.391 -26.623 1.00 98.12 405 TYR A C 1
ATOM 3226 O O . TYR A 1 405 ? -13.153 12.520 -27.834 1.00 98.12 405 TYR A O 1
ATOM 3234 N N . LEU A 1 406 ? -13.702 11.252 -26.071 1.00 97.50 406 LEU A N 1
ATOM 3235 C CA . LEU A 1 406 ? -13.949 10.045 -26.845 1.00 97.50 406 LEU A CA 1
ATOM 3236 C C . LEU A 1 406 ? -15.007 10.266 -27.936 1.00 97.50 406 LEU A C 1
ATOM 3238 O O . LEU A 1 406 ? -14.787 9.867 -29.073 1.00 97.50 406 LEU A O 1
ATOM 3242 N N . ARG A 1 407 ? -16.104 10.977 -27.640 1.00 96.94 407 ARG A N 1
ATOM 3243 C CA . ARG A 1 407 ? -17.140 11.329 -28.633 1.00 96.94 407 ARG A CA 1
ATOM 3244 C C . ARG A 1 407 ? -16.645 12.244 -29.757 1.00 96.94 407 ARG A C 1
ATOM 3246 O O . ARG A 1 407 ? -17.278 12.276 -30.803 1.00 96.94 407 ARG A O 1
ATOM 3253 N N . GLN A 1 408 ? -15.555 12.987 -29.555 1.00 97.12 408 GLN A N 1
ATOM 3254 C CA . GLN A 1 408 ? -14.932 13.784 -30.622 1.00 97.12 408 GLN A CA 1
ATOM 3255 C C . GLN A 1 408 ? -14.041 12.945 -31.549 1.00 97.12 408 GLN A C 1
ATOM 3257 O O . GLN A 1 408 ? -13.631 13.434 -32.602 1.00 97.12 408 GLN A O 1
ATOM 3262 N N . LEU A 1 409 ? -13.703 11.720 -31.133 1.00 96.88 409 LEU A N 1
ATOM 3263 C CA . LEU A 1 409 ? -12.727 10.846 -31.784 1.00 96.88 409 LEU A CA 1
ATOM 3264 C C . LEU A 1 409 ? -13.364 9.632 -32.467 1.00 96.88 409 LEU A C 1
ATOM 3266 O O . LEU A 1 409 ? -12.734 9.022 -33.325 1.00 96.88 409 LEU A O 1
ATOM 3270 N N . VAL A 1 410 ? -14.584 9.249 -32.079 1.00 95.31 410 VAL A N 1
ATOM 3271 C CA . VAL A 1 410 ? -15.267 8.062 -32.613 1.00 95.31 410 VAL A CA 1
ATOM 3272 C C . VAL A 1 410 ? -16.710 8.362 -32.990 1.00 95.31 410 VAL A C 1
ATOM 3274 O O . VAL A 1 410 ? -17.404 9.115 -32.308 1.00 95.31 410 VAL A O 1
ATOM 3277 N N . HIS A 1 411 ? -17.188 7.696 -34.041 1.00 89.44 411 HIS A N 1
ATOM 3278 C CA . HIS A 1 411 ? -18.608 7.643 -34.367 1.00 89.44 411 HIS A CA 1
ATOM 3279 C C . HIS A 1 411 ? -19.278 6.505 -33.584 1.00 89.44 411 HIS A C 1
ATOM 3281 O O . HIS A 1 411 ? -18.852 5.353 -33.652 1.00 89.44 411 HIS A O 1
ATOM 3287 N N . GLY A 1 412 ? -20.337 6.826 -32.839 1.00 87.50 412 GLY A N 1
ATOM 3288 C CA . GLY A 1 412 ? -21.074 5.857 -32.024 1.00 87.50 412 GLY A CA 1
ATOM 3289 C C . GLY A 1 412 ? -20.464 5.604 -30.640 1.00 87.50 412 GLY A C 1
ATOM 3290 O O . GLY A 1 412 ? -19.669 6.389 -30.128 1.00 87.50 412 GLY A O 1
ATOM 3291 N N . THR A 1 413 ? -20.893 4.517 -29.991 1.00 86.81 413 THR A N 1
ATOM 3292 C CA . THR A 1 413 ? -20.439 4.149 -28.639 1.00 86.81 413 THR A CA 1
ATOM 3293 C C . THR A 1 413 ? -19.484 2.960 -28.718 1.00 86.81 413 THR A C 1
ATOM 3295 O O . THR A 1 413 ? -19.894 1.911 -29.218 1.00 86.81 413 THR A O 1
ATOM 3298 N N . PRO A 1 414 ? -18.243 3.076 -28.210 1.00 91.19 414 PRO A N 1
ATOM 3299 C CA . PRO A 1 414 ? -17.324 1.946 -28.134 1.00 91.19 414 PRO A CA 1
ATOM 3300 C C . PRO A 1 414 ? -17.899 0.786 -27.327 1.00 91.19 414 PRO A C 1
ATOM 3302 O O . PRO A 1 414 ? -18.636 0.980 -26.357 1.00 91.19 414 PRO A O 1
ATOM 3305 N N . ASP A 1 415 ? -17.530 -0.432 -27.707 1.00 89.75 415 ASP A N 1
ATOM 3306 C CA . ASP A 1 415 ? -17.996 -1.623 -27.013 1.00 89.75 415 ASP A CA 1
ATOM 3307 C C . ASP A 1 415 ? -17.453 -1.698 -25.571 1.00 89.75 415 ASP A C 1
ATOM 3309 O O . ASP A 1 415 ? -16.410 -1.128 -25.229 1.00 89.75 415 ASP A O 1
ATOM 3313 N N . LYS A 1 416 ? -18.149 -2.458 -24.716 1.00 88.06 416 LYS A N 1
ATOM 3314 C CA . LYS A 1 416 ? -17.843 -2.574 -23.278 1.00 88.06 416 LYS A CA 1
ATOM 3315 C C . LYS A 1 416 ? -16.438 -3.107 -22.971 1.00 88.06 416 LYS A C 1
ATOM 3317 O O . LYS A 1 416 ? -15.967 -2.918 -21.852 1.00 88.06 416 LYS A O 1
ATOM 3322 N N . SER A 1 417 ? -15.791 -3.801 -23.910 1.00 89.88 417 SER A N 1
ATOM 3323 C CA . SER A 1 417 ? -14.437 -4.330 -23.720 1.00 89.88 417 SER A CA 1
ATOM 3324 C C . SER A 1 417 ? -13.348 -3.353 -24.157 1.00 89.88 417 SER A C 1
ATOM 3326 O O . SER A 1 417 ? -12.311 -3.321 -23.509 1.00 89.88 417 SER A O 1
ATOM 3328 N N . SER A 1 418 ? -13.592 -2.512 -25.166 1.00 94.06 418 SER A N 1
ATOM 3329 C CA . SER A 1 418 ? -12.631 -1.492 -25.621 1.00 94.06 418 SER A CA 1
ATOM 3330 C C . SER A 1 418 ? -12.679 -0.212 -24.778 1.00 94.06 418 SER A C 1
ATOM 3332 O O . SER A 1 418 ? -11.657 0.445 -24.581 1.00 94.06 418 SER A O 1
ATOM 3334 N N . LEU A 1 419 ? -13.856 0.141 -24.248 1.00 95.25 419 LEU A N 1
ATOM 3335 C CA . LEU A 1 419 ? -14.081 1.391 -23.515 1.00 95.25 419 LEU A CA 1
ATOM 3336 C C . LEU A 1 419 ? -13.120 1.615 -22.324 1.00 95.25 419 LEU A C 1
ATOM 3338 O O . LEU A 1 419 ? -12.571 2.715 -22.235 1.00 95.25 419 LEU A O 1
ATOM 3342 N N . PRO A 1 420 ? -12.852 0.632 -21.436 1.00 96.44 420 PRO A N 1
ATOM 3343 C CA . PRO A 1 420 ? -11.915 0.833 -20.330 1.00 96.44 420 PRO A CA 1
ATOM 3344 C C . PRO A 1 420 ? -10.495 1.168 -20.801 1.00 96.44 420 PRO A C 1
ATOM 3346 O O . PRO A 1 420 ? -9.872 2.066 -20.245 1.00 96.44 420 PRO A O 1
ATOM 3349 N N . PHE A 1 421 ? -10.003 0.512 -21.857 1.00 96.94 421 PHE A N 1
ATOM 3350 C CA . PHE A 1 421 ? -8.672 0.780 -22.413 1.00 96.94 421 PHE A CA 1
ATOM 3351 C C . PHE A 1 421 ? -8.597 2.163 -23.057 1.00 96.94 421 PHE A C 1
ATOM 3353 O O . PHE A 1 421 ? -7.628 2.886 -22.847 1.00 96.94 421 PHE A O 1
ATOM 3360 N N . LEU A 1 422 ? -9.648 2.578 -23.769 1.00 98.00 422 LEU A N 1
ATOM 3361 C CA . LEU A 1 422 ? -9.734 3.927 -24.327 1.00 98.00 422 LEU A CA 1
ATOM 3362 C C . LEU A 1 422 ? -9.688 4.993 -23.231 1.00 98.00 422 LEU A C 1
ATOM 3364 O O . LEU A 1 422 ? -8.959 5.967 -23.375 1.00 98.00 422 LEU A O 1
ATOM 3368 N N . TRP A 1 423 ? -10.404 4.812 -22.116 1.00 98.31 423 TRP A N 1
ATOM 3369 C CA . TRP A 1 423 ? -10.307 5.744 -20.989 1.00 98.31 423 TRP A CA 1
ATOM 3370 C C . TRP A 1 423 ? -8.919 5.758 -20.351 1.00 98.31 423 TRP A C 1
ATOM 3372 O O . TRP A 1 423 ? -8.421 6.839 -20.052 1.00 98.31 423 TRP A O 1
ATOM 3382 N N . VAL A 1 424 ? -8.288 4.594 -20.177 1.00 97.81 424 VAL A N 1
ATOM 3383 C CA . VAL A 1 424 ? -6.922 4.491 -19.643 1.00 97.81 424 VAL A CA 1
ATOM 3384 C C . VAL A 1 424 ? -5.924 5.238 -20.528 1.00 97.81 424 VAL A C 1
ATOM 3386 O O . VAL A 1 424 ? -5.146 6.048 -20.024 1.00 97.81 424 VAL A O 1
ATOM 3389 N N . GLY A 1 425 ? -5.959 5.017 -21.843 1.00 97.56 425 GLY A N 1
ATOM 3390 C CA . GLY A 1 425 ? -5.087 5.708 -22.795 1.00 97.56 425 GLY A CA 1
ATOM 3391 C C . GLY A 1 425 ? -5.366 7.211 -22.859 1.00 97.56 425 GLY A C 1
ATOM 3392 O O . GLY A 1 425 ? -4.446 8.015 -22.735 1.00 97.56 425 GLY A O 1
ATOM 3393 N N . LEU A 1 426 ? -6.639 7.606 -22.971 1.00 97.94 426 LEU A N 1
ATOM 3394 C CA . LEU A 1 426 ? -7.037 9.017 -23.016 1.00 97.94 426 LEU A CA 1
ATOM 3395 C C . LEU A 1 426 ? -6.667 9.770 -21.739 1.00 97.94 426 LEU A C 1
ATOM 3397 O O . LEU A 1 426 ? -6.266 10.927 -21.818 1.00 97.94 426 LEU A O 1
ATOM 3401 N N . TYR A 1 427 ? -6.792 9.141 -20.568 1.00 98.25 427 TYR A N 1
ATOM 3402 C CA . TYR A 1 427 ? -6.408 9.779 -19.314 1.00 98.25 427 TYR A CA 1
ATOM 3403 C C . TYR A 1 427 ? -4.908 10.075 -19.272 1.00 98.25 427 TYR A C 1
ATOM 3405 O O . TYR A 1 427 ? -4.530 11.208 -18.978 1.00 98.25 427 TYR A O 1
ATOM 3413 N N . GLN A 1 428 ? -4.077 9.095 -19.643 1.00 97.62 428 GLN A N 1
ATOM 3414 C CA . GLN A 1 428 ? -2.628 9.282 -19.736 1.00 97.62 428 GLN A CA 1
ATOM 3415 C C . GLN A 1 428 ? -2.286 10.436 -20.695 1.00 97.62 428 GLN A C 1
ATOM 3417 O O . GLN A 1 428 ? -1.609 11.375 -20.299 1.00 97.62 428 GLN A O 1
ATOM 3422 N N . ILE A 1 429 ? -2.851 10.434 -21.907 1.00 96.81 429 ILE A N 1
ATOM 3423 C CA . ILE A 1 429 ? -2.603 11.468 -22.929 1.00 96.81 429 ILE A CA 1
ATOM 3424 C C . ILE A 1 429 ? -3.024 12.869 -22.462 1.00 96.81 429 ILE A C 1
ATOM 3426 O O . ILE A 1 429 ? -2.335 13.859 -22.713 1.00 96.81 429 ILE A O 1
ATOM 3430 N N . MET A 1 430 ? -4.198 12.983 -21.837 1.00 96.25 430 MET A N 1
ATOM 3431 C CA . MET A 1 430 ? -4.810 14.285 -21.567 1.00 96.25 430 MET A CA 1
ATOM 3432 C C . MET A 1 430 ? -4.364 14.895 -20.235 1.00 96.25 430 MET A C 1
ATOM 3434 O O . MET A 1 430 ? -4.359 16.124 -20.125 1.00 96.25 430 MET A O 1
ATOM 3438 N N . PHE A 1 431 ? -3.996 14.078 -19.244 1.00 94.75 431 PHE A N 1
ATOM 3439 C CA . PHE A 1 431 ? -3.807 14.528 -17.860 1.00 94.75 431 PHE A CA 1
ATOM 3440 C C . PHE A 1 431 ? -2.475 14.118 -17.217 1.00 94.75 431 PHE A C 1
ATOM 3442 O O . PHE A 1 431 ? -2.176 14.641 -16.147 1.00 94.75 431 PHE A O 1
ATOM 3449 N N . MET A 1 432 ? -1.692 13.206 -17.808 1.00 92.31 432 MET A N 1
ATOM 3450 C CA . MET A 1 432 ? -0.431 12.743 -17.214 1.00 92.31 432 MET A CA 1
ATOM 3451 C C . MET A 1 432 ? 0.779 13.246 -18.001 1.00 92.31 432 MET A C 1
ATOM 3453 O O . MET A 1 432 ? 1.265 12.573 -18.903 1.00 92.31 432 MET A O 1
ATOM 3457 N N . ASP A 1 433 ? 1.320 14.397 -17.605 1.00 82.25 433 ASP A N 1
ATOM 3458 C CA . ASP A 1 433 ? 2.509 14.972 -18.255 1.00 82.25 433 ASP A CA 1
ATOM 3459 C C . ASP A 1 433 ? 3.793 14.156 -17.991 1.00 82.25 433 ASP A C 1
ATOM 3461 O O . ASP A 1 433 ? 4.784 14.289 -18.703 1.00 82.25 433 ASP A O 1
ATOM 3465 N N . THR A 1 434 ? 3.778 13.277 -16.984 1.00 77.38 434 THR A N 1
ATOM 3466 C CA . THR A 1 434 ? 4.896 12.388 -16.629 1.00 77.38 434 THR A CA 1
ATOM 3467 C C . THR A 1 434 ? 5.000 11.139 -17.506 1.00 77.38 434 THR A C 1
ATOM 3469 O O . THR A 1 434 ? 6.006 10.435 -17.442 1.00 77.38 434 THR A O 1
ATOM 3472 N N . VAL A 1 435 ? 3.978 10.832 -18.313 1.00 81.56 435 VAL A N 1
ATOM 3473 C CA . VAL A 1 435 ? 3.966 9.669 -19.208 1.00 81.56 435 VAL A CA 1
ATOM 3474 C C . VAL A 1 435 ? 4.191 10.155 -20.631 1.00 81.56 435 VAL A C 1
ATOM 3476 O O . VAL A 1 435 ? 3.416 10.954 -21.146 1.00 81.56 435 VAL A O 1
ATOM 3479 N N . ALA A 1 436 ? 5.229 9.643 -21.295 1.00 83.31 436 ALA A N 1
ATOM 3480 C CA . ALA A 1 436 ? 5.475 9.985 -22.689 1.00 83.31 436 ALA A CA 1
ATOM 3481 C C . ALA A 1 436 ? 4.281 9.573 -23.570 1.00 83.31 436 ALA A C 1
ATOM 3483 O O . ALA A 1 436 ? 3.804 8.439 -23.501 1.00 83.31 436 ALA A O 1
ATOM 3484 N N . ASP A 1 437 ? 3.833 10.483 -24.434 1.00 84.75 437 ASP A N 1
ATOM 3485 C CA . ASP A 1 437 ? 2.636 10.314 -25.268 1.00 84.75 437 ASP A CA 1
ATOM 3486 C C . ASP A 1 437 ? 2.666 9.012 -26.099 1.00 84.75 437 ASP A C 1
ATOM 3488 O O . ASP A 1 437 ? 1.672 8.286 -26.172 1.00 84.75 437 ASP A O 1
ATOM 3492 N N . HIS A 1 438 ? 3.824 8.651 -26.666 1.00 79.94 438 HIS A N 1
ATOM 3493 C CA . HIS A 1 438 ? 3.987 7.400 -27.416 1.00 79.94 438 HIS A CA 1
ATOM 3494 C C . HIS A 1 438 ? 3.859 6.150 -26.526 1.00 79.94 438 HIS A C 1
ATOM 3496 O O . HIS A 1 438 ? 3.280 5.151 -26.954 1.00 79.94 438 HIS A O 1
ATOM 3502 N N . ALA A 1 439 ? 4.348 6.206 -25.282 1.00 81.31 439 ALA A N 1
ATOM 3503 C CA . ALA A 1 439 ? 4.248 5.109 -24.324 1.00 81.31 439 ALA A CA 1
ATOM 3504 C C . ALA A 1 439 ? 2.800 4.924 -23.851 1.00 81.31 439 ALA A C 1
ATOM 3506 O O . ALA A 1 439 ? 2.318 3.796 -23.786 1.00 81.31 439 ALA A O 1
ATOM 3507 N N . ALA A 1 440 ? 2.063 6.018 -23.617 1.00 88.44 440 ALA A N 1
ATOM 3508 C CA . ALA A 1 440 ? 0.640 5.967 -23.278 1.00 88.44 440 ALA A CA 1
ATOM 3509 C C . ALA A 1 440 ? -0.182 5.208 -24.335 1.00 88.44 440 ALA A C 1
ATOM 3511 O O . ALA A 1 440 ? -1.065 4.421 -23.983 1.00 88.44 440 ALA A O 1
ATOM 3512 N N . VAL A 1 441 ? 0.120 5.412 -25.623 1.00 91.81 441 VAL A N 1
ATOM 3513 C CA . VAL A 1 441 ? -0.524 4.690 -26.729 1.00 91.81 441 VAL A CA 1
ATOM 3514 C C . VAL A 1 441 ? -0.052 3.242 -26.786 1.00 91.81 441 VAL A C 1
ATOM 3516 O O . VAL A 1 441 ? -0.883 2.341 -26.686 1.00 91.81 441 VAL A O 1
ATOM 3519 N N . ASN A 1 442 ? 1.256 3.009 -26.921 1.00 88.88 442 ASN A N 1
ATOM 3520 C CA . ASN A 1 442 ? 1.810 1.673 -27.156 1.00 88.88 442 ASN A CA 1
ATOM 3521 C C . ASN A 1 442 ? 1.442 0.697 -26.032 1.00 88.88 442 ASN A C 1
ATOM 3523 O O . ASN A 1 442 ? 0.902 -0.370 -26.311 1.00 88.88 442 ASN A O 1
ATOM 3527 N N . GLU A 1 443 ? 1.619 1.098 -24.771 1.00 91.94 443 GLU A N 1
ATOM 3528 C CA . GLU A 1 443 ? 1.321 0.256 -23.607 1.00 91.94 443 GLU A CA 1
ATOM 3529 C C . GLU A 1 443 ? -0.171 -0.056 -23.467 1.00 91.94 443 GLU A C 1
ATOM 3531 O O . GLU A 1 443 ? -0.557 -1.146 -23.043 1.00 91.94 443 GLU A O 1
ATOM 3536 N N . THR A 1 444 ? -1.040 0.892 -23.829 1.00 94.06 444 THR A N 1
ATOM 3537 C CA . THR A 1 444 ? -2.495 0.683 -23.785 1.00 94.06 444 THR A CA 1
ATOM 3538 C C . THR A 1 444 ? -2.964 -0.226 -24.923 1.00 94.06 444 THR A C 1
ATOM 3540 O O . THR A 1 444 ? -3.886 -1.021 -24.738 1.00 94.06 444 THR A O 1
ATOM 3543 N N . VAL A 1 445 ? -2.332 -0.134 -26.096 1.00 93.00 445 VAL A N 1
ATOM 3544 C CA . VAL A 1 445 ? -2.603 -1.017 -27.239 1.00 93.00 445 VAL A CA 1
ATOM 3545 C C . VAL A 1 445 ? -2.115 -2.433 -26.946 1.00 93.00 445 VAL A C 1
ATOM 3547 O O . VAL A 1 445 ? -2.859 -3.382 -27.187 1.00 93.00 445 VAL A O 1
ATOM 3550 N N . GLU A 1 446 ? -0.922 -2.575 -26.363 1.00 91.12 446 GLU A N 1
ATOM 3551 C CA . GLU A 1 446 ? -0.390 -3.853 -25.882 1.00 91.12 446 GLU A CA 1
ATOM 3552 C C . GLU A 1 446 ? -1.362 -4.518 -24.903 1.00 91.12 446 GLU A C 1
ATOM 3554 O O . GLU A 1 446 ? -1.730 -5.681 -25.058 1.00 91.12 446 GLU A O 1
ATOM 3559 N N . ALA A 1 447 ? -1.888 -3.741 -23.954 1.00 91.19 447 ALA A N 1
ATOM 3560 C CA . ALA A 1 447 ? -2.798 -4.221 -22.922 1.00 91.19 447 ALA A CA 1
ATOM 3561 C C . ALA A 1 447 ? -4.086 -4.885 -23.458 1.00 91.19 447 ALA A C 1
ATOM 3563 O O . ALA A 1 447 ? -4.678 -5.709 -22.752 1.00 91.19 447 ALA A O 1
ATOM 3564 N N . ILE A 1 448 ? -4.532 -4.538 -24.675 1.00 91.31 448 ILE A N 1
ATOM 3565 C CA . ILE A 1 448 ? -5.745 -5.084 -25.310 1.00 91.31 448 ILE A CA 1
ATOM 3566 C C . ILE A 1 448 ? -5.448 -6.136 -26.399 1.00 91.31 448 ILE A C 1
ATOM 3568 O O . ILE A 1 448 ? -6.389 -6.741 -26.922 1.00 91.31 448 ILE A O 1
ATOM 3572 N N . LYS A 1 449 ? -4.175 -6.400 -26.743 1.00 85.81 449 LYS A N 1
ATOM 3573 C CA . LYS A 1 449 ? -3.788 -7.312 -27.843 1.00 85.81 449 LYS A CA 1
ATOM 3574 C C . LYS A 1 449 ? -4.404 -8.708 -27.749 1.00 85.81 449 LYS A C 1
ATOM 3576 O O . LYS A 1 449 ? -4.849 -9.232 -28.764 1.00 85.81 449 LYS A O 1
ATOM 3581 N N . ASP A 1 450 ? -4.548 -9.247 -26.542 1.00 76.62 450 ASP A N 1
ATOM 3582 C CA . ASP A 1 450 ? -5.088 -10.598 -26.315 1.00 76.62 450 ASP A CA 1
ATOM 3583 C C . ASP A 1 450 ? -6.602 -10.743 -26.575 1.00 76.62 450 ASP A C 1
ATOM 3585 O O . ASP A 1 450 ? -7.173 -11.800 -26.317 1.00 76.62 450 ASP A O 1
ATOM 3589 N N . THR A 1 451 ? -7.296 -9.687 -27.016 1.00 75.50 451 THR A N 1
ATOM 3590 C CA . THR A 1 451 ? -8.749 -9.736 -27.256 1.00 75.50 451 THR A CA 1
ATOM 3591 C C . THR A 1 451 ? -9.100 -10.131 -28.693 1.00 75.50 451 THR A C 1
ATOM 3593 O O . THR A 1 451 ? -9.619 -11.218 -28.925 1.00 75.50 451 THR A O 1
ATOM 3596 N N . ASN A 1 452 ? -8.892 -9.235 -29.662 1.00 84.19 452 ASN A N 1
ATOM 3597 C CA . ASN A 1 452 ? -9.042 -9.466 -31.101 1.00 84.19 452 ASN A CA 1
ATOM 3598 C C . ASN A 1 452 ? -8.348 -8.322 -31.860 1.00 84.19 452 ASN A C 1
ATOM 3600 O O . ASN A 1 452 ? -8.543 -7.152 -31.517 1.00 84.19 452 ASN A O 1
ATOM 3604 N N . ALA A 1 453 ? -7.636 -8.654 -32.941 1.00 86.00 453 ALA A N 1
ATOM 3605 C CA . ALA A 1 453 ? -6.941 -7.719 -33.826 1.00 86.00 453 ALA A CA 1
ATOM 3606 C C . ALA A 1 453 ? -7.770 -6.482 -34.227 1.00 86.00 453 ALA A C 1
ATOM 3608 O O . ALA A 1 453 ? -7.250 -5.366 -34.210 1.00 86.00 453 ALA A O 1
ATOM 3609 N N . ARG A 1 454 ? -9.074 -6.634 -34.515 1.00 89.62 454 ARG A N 1
ATOM 3610 C CA . ARG A 1 454 ? -9.949 -5.501 -34.877 1.00 89.62 454 ARG A CA 1
ATOM 3611 C C . ARG A 1 454 ? -10.091 -4.486 -33.737 1.00 89.62 454 ARG A C 1
ATOM 3613 O O . ARG A 1 454 ? -10.091 -3.283 -33.989 1.00 89.62 454 ARG A O 1
ATOM 3620 N N . LYS A 1 455 ? -10.204 -4.953 -32.489 1.00 92.12 455 LYS A N 1
ATOM 3621 C CA . LYS A 1 455 ? -10.328 -4.087 -31.303 1.00 92.12 455 LYS A CA 1
ATOM 3622 C C . LYS A 1 455 ? -9.007 -3.407 -30.974 1.00 92.12 455 LYS A C 1
ATOM 3624 O O . LYS A 1 455 ? -8.993 -2.215 -30.688 1.00 92.12 455 LYS A O 1
ATOM 3629 N N . THR A 1 456 ? -7.900 -4.135 -31.083 1.00 92.88 456 THR A N 1
ATOM 3630 C CA . THR A 1 456 ? -6.550 -3.584 -30.924 1.00 92.88 456 THR A CA 1
ATOM 3631 C C . THR A 1 456 ? -6.278 -2.473 -31.936 1.00 92.88 456 THR A C 1
ATOM 3633 O O . THR A 1 456 ? -5.853 -1.384 -31.551 1.00 92.88 456 THR A O 1
ATOM 3636 N N . ALA A 1 457 ? -6.584 -2.711 -33.217 1.00 92.38 457 ALA A N 1
ATOM 3637 C CA . ALA A 1 457 ? -6.438 -1.713 -34.273 1.00 92.38 457 ALA A CA 1
ATOM 3638 C C . ALA A 1 457 ? -7.318 -0.481 -34.014 1.00 92.38 457 ALA A C 1
ATOM 3640 O O . ALA A 1 457 ? -6.847 0.647 -34.145 1.00 92.38 457 ALA A O 1
ATOM 3641 N N . PHE A 1 458 ? -8.565 -0.693 -33.580 1.00 95.81 458 PHE A N 1
ATOM 3642 C CA . PHE A 1 458 ? -9.476 0.386 -33.207 1.00 95.81 458 PHE A CA 1
ATOM 3643 C C . PHE A 1 458 ? -8.933 1.237 -32.049 1.00 95.81 458 PHE A C 1
ATOM 3645 O O . PHE A 1 458 ? -8.843 2.454 -32.189 1.00 95.81 458 PHE A O 1
ATOM 3652 N N . VAL A 1 459 ? -8.510 0.626 -30.935 1.00 96.38 459 VAL A N 1
ATOM 3653 C CA . VAL A 1 459 ? -7.932 1.362 -29.794 1.00 96.38 459 VAL A CA 1
ATOM 3654 C C . VAL A 1 459 ? -6.691 2.148 -30.215 1.00 96.38 459 VAL A C 1
ATOM 3656 O O . VAL A 1 459 ? -6.578 3.326 -29.884 1.00 96.38 459 VAL A O 1
ATOM 3659 N N . ASN A 1 460 ? -5.795 1.539 -30.996 1.00 97.00 460 ASN A N 1
ATOM 3660 C CA . ASN A 1 460 ? -4.606 2.215 -31.514 1.00 97.00 460 ASN A CA 1
ATOM 3661 C C . ASN A 1 460 ? -4.964 3.438 -32.374 1.00 97.00 460 ASN A C 1
ATOM 3663 O O . ASN A 1 460 ? -4.418 4.517 -32.155 1.00 97.00 460 ASN A O 1
ATOM 3667 N N . ALA A 1 461 ? -5.901 3.291 -33.315 1.00 97.06 461 ALA A N 1
ATOM 3668 C CA . ALA A 1 461 ? -6.341 4.384 -34.179 1.00 97.06 461 ALA A CA 1
ATOM 3669 C C . ALA A 1 461 ? -6.925 5.555 -33.373 1.00 97.06 461 ALA A C 1
ATOM 3671 O O . ALA A 1 461 ? -6.532 6.702 -33.577 1.00 97.06 461 ALA A O 1
ATOM 3672 N N . VAL A 1 462 ? -7.805 5.267 -32.409 1.00 97.88 462 VAL A N 1
ATOM 3673 C CA . VAL A 1 462 ? -8.448 6.301 -31.584 1.00 97.88 462 VAL A CA 1
ATOM 3674 C C . VAL A 1 462 ? -7.438 7.047 -30.716 1.00 97.88 462 VAL A C 1
ATOM 3676 O O . VAL A 1 462 ? -7.500 8.271 -30.621 1.00 97.88 462 VAL A O 1
ATOM 3679 N N . LEU A 1 463 ? -6.493 6.341 -30.089 1.00 97.88 463 LEU A N 1
ATOM 3680 C CA . LEU A 1 463 ? -5.493 6.978 -29.229 1.00 97.88 463 LEU A CA 1
ATOM 3681 C C . LEU A 1 463 ? -4.460 7.786 -30.032 1.00 97.88 463 LEU A C 1
ATOM 3683 O O . LEU A 1 463 ? -4.042 8.851 -29.583 1.00 97.88 463 LEU A O 1
ATOM 3687 N N . ARG A 1 464 ? -4.090 7.339 -31.240 1.00 97.56 464 ARG A N 1
ATOM 3688 C CA . ARG A 1 464 ? -3.245 8.128 -32.155 1.00 97.56 464 ARG A CA 1
ATOM 3689 C C . ARG A 1 464 ? -3.945 9.401 -32.620 1.00 97.56 464 ARG A C 1
ATOM 3691 O O . ARG A 1 464 ? -3.327 10.462 -32.641 1.00 97.56 464 ARG A O 1
ATOM 3698 N N . GLU A 1 465 ? -5.234 9.316 -32.928 1.00 97.62 465 GLU A N 1
ATOM 3699 C CA . GLU A 1 465 ? -6.027 10.494 -33.277 1.00 97.62 465 GLU A CA 1
ATOM 3700 C C . GLU A 1 465 ? -6.172 11.455 -32.084 1.00 97.62 465 GLU A C 1
ATOM 3702 O O . GLU A 1 465 ? -6.075 12.673 -32.247 1.00 97.62 465 GLU A O 1
ATOM 3707 N N . ALA A 1 466 ? -6.312 10.921 -30.866 1.00 97.12 466 ALA A N 1
ATOM 3708 C CA . ALA A 1 466 ? -6.317 11.717 -29.641 1.00 97.12 466 ALA A CA 1
ATOM 3709 C C . ALA A 1 466 ? -5.010 12.499 -29.443 1.00 97.12 466 ALA A C 1
ATOM 3711 O O . ALA A 1 466 ? -5.067 13.665 -29.059 1.00 97.12 466 ALA A O 1
ATOM 3712 N N . LEU A 1 467 ? -3.853 11.886 -29.728 1.00 95.88 467 LEU A N 1
ATOM 3713 C CA . LEU A 1 467 ? -2.557 12.573 -29.702 1.00 95.88 467 LEU A CA 1
ATOM 3714 C C . LEU A 1 467 ? -2.493 13.697 -30.733 1.00 95.88 467 LEU A C 1
ATOM 3716 O O . LEU A 1 467 ? -2.135 14.823 -30.394 1.00 95.88 467 LEU A O 1
ATOM 3720 N N . ARG A 1 468 ? -2.893 13.412 -31.977 1.00 96.81 468 ARG A N 1
ATOM 3721 C CA . ARG A 1 468 ? -2.866 14.386 -33.076 1.00 96.81 468 ARG A CA 1
ATOM 3722 C C . ARG A 1 468 ? -3.714 15.623 -32.774 1.00 96.81 468 ARG A C 1
ATOM 3724 O O . ARG A 1 468 ? -3.333 16.732 -33.130 1.00 96.81 468 ARG A O 1
ATOM 3731 N N . ARG A 1 469 ? -4.854 15.436 -32.104 1.00 97.56 469 ARG A N 1
ATOM 3732 C CA . ARG A 1 469 ? -5.815 16.500 -31.767 1.00 97.56 469 ARG A CA 1
ATOM 3733 C C . ARG A 1 469 ? -5.743 16.961 -30.308 1.00 97.56 469 ARG A C 1
ATOM 3735 O O . ARG A 1 469 ? -6.638 17.671 -29.855 1.00 97.56 469 ARG A O 1
ATOM 3742 N N . LYS A 1 470 ? -4.700 16.585 -29.557 1.00 95.75 470 LYS A N 1
ATOM 3743 C CA . LYS A 1 470 ? -4.571 16.846 -28.108 1.00 95.75 470 LYS A CA 1
ATOM 3744 C C . LYS A 1 470 ? -4.782 18.322 -27.756 1.00 95.75 470 LYS A C 1
ATOM 3746 O O . LYS A 1 470 ? -5.602 18.622 -26.889 1.00 95.75 470 LYS A O 1
ATOM 3751 N N . THR A 1 471 ? -4.097 19.233 -28.448 1.00 96.56 471 THR A N 1
ATOM 3752 C CA . THR A 1 471 ? -4.188 20.686 -28.210 1.00 96.56 471 THR A CA 1
ATOM 3753 C C . THR A 1 471 ? -5.585 21.230 -28.520 1.00 96.56 471 THR A C 1
ATOM 3755 O O . THR A 1 471 ? -6.220 21.812 -27.643 1.00 96.56 471 THR A O 1
ATOM 3758 N N . GLU A 1 472 ? -6.115 20.936 -29.713 1.00 97.69 472 GLU A N 1
ATOM 3759 C CA . GLU A 1 472 ? -7.463 21.338 -30.154 1.00 97.69 472 GLU A CA 1
ATOM 3760 C C . GLU A 1 472 ? -8.547 20.882 -29.164 1.00 97.69 472 GLU A C 1
ATOM 3762 O O . GLU A 1 472 ? -9.444 21.640 -28.788 1.00 97.69 472 GLU A O 1
ATOM 3767 N N . LEU A 1 473 ? -8.474 19.624 -28.723 1.00 97.06 473 LEU A N 1
ATOM 3768 C CA . LEU A 1 473 ? -9.439 19.055 -27.791 1.00 97.06 473 LEU A CA 1
ATOM 3769 C C . LEU A 1 473 ? -9.344 19.713 -26.411 1.00 97.06 473 LEU A C 1
ATOM 3771 O O . LEU A 1 473 ? -10.385 20.033 -25.829 1.00 97.06 473 LEU A O 1
ATOM 3775 N N . LYS A 1 474 ? -8.129 19.948 -25.895 1.00 96.25 474 LYS A N 1
ATOM 3776 C CA . LYS A 1 474 ? -7.927 20.645 -24.616 1.00 96.25 474 LYS A CA 1
ATOM 3777 C C . LYS A 1 474 ? -8.494 22.065 -24.660 1.00 96.25 474 LYS A C 1
ATOM 3779 O O . LYS A 1 474 ? -9.189 22.448 -23.722 1.00 96.25 474 LYS A O 1
ATOM 3784 N N . GLU A 1 475 ? -8.282 22.811 -25.739 1.00 96.94 475 GLU A N 1
ATOM 3785 C CA . GLU A 1 475 ? -8.840 24.160 -25.914 1.00 96.94 475 GLU A CA 1
ATOM 3786 C C . GLU A 1 475 ? -10.370 24.142 -25.963 1.00 96.94 475 GLU A C 1
ATOM 3788 O O . GLU A 1 475 ? -11.030 24.820 -25.172 1.00 96.94 475 GLU A O 1
ATOM 3793 N N . LYS A 1 476 ? -10.956 23.290 -26.814 1.00 97.12 476 LYS A N 1
ATOM 3794 C CA . LYS A 1 476 ? -12.417 23.142 -26.909 1.00 97.12 476 LYS A CA 1
ATOM 3795 C C . LYS A 1 476 ? -13.050 22.750 -25.575 1.00 97.12 476 LYS A C 1
ATOM 3797 O O . LYS A 1 476 ? -14.157 23.194 -25.270 1.00 97.12 476 LYS A O 1
ATOM 3802 N N . SER A 1 477 ? -12.353 21.962 -24.755 1.00 96.31 477 SER A N 1
ATOM 3803 C CA . SER A 1 477 ? -12.869 21.538 -23.455 1.00 96.31 477 SER A CA 1
ATOM 3804 C C . SER A 1 477 ? -13.097 22.685 -22.458 1.00 96.31 477 SER A C 1
ATOM 3806 O O . SER A 1 477 ? -13.947 22.563 -21.570 1.00 96.31 477 SER A O 1
ATOM 3808 N N . GLN A 1 478 ? -12.394 23.814 -22.616 1.00 95.12 478 GLN A N 1
ATOM 3809 C CA . GLN A 1 478 ? -12.504 24.968 -21.714 1.00 95.12 478 GLN A CA 1
ATOM 3810 C C . GLN A 1 478 ? -13.856 25.684 -21.812 1.00 95.12 478 GLN A C 1
ATOM 3812 O O . GLN A 1 478 ? -14.316 26.263 -20.830 1.00 95.12 478 GLN A O 1
ATOM 3817 N N . ASN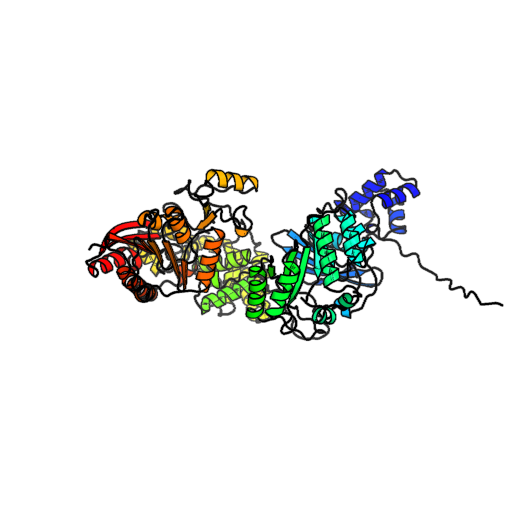 A 1 479 ? -14.526 25.578 -22.961 1.00 95.06 479 ASN A N 1
ATOM 3818 C CA . ASN A 1 479 ? -15.812 26.227 -23.225 1.00 95.06 479 ASN A CA 1
ATOM 3819 C C . ASN A 1 479 ? -17.018 25.318 -22.940 1.00 95.06 479 ASN A C 1
ATOM 3821 O O . ASN A 1 479 ? -18.163 25.690 -23.194 1.00 95.06 479 ASN A O 1
ATOM 3825 N N . LEU A 1 480 ? -16.785 24.110 -22.419 1.00 97.44 480 LEU A N 1
ATOM 3826 C CA . LEU A 1 480 ? -17.862 23.177 -22.107 1.00 97.44 480 LEU A CA 1
ATOM 3827 C C . LEU A 1 480 ? -18.648 23.607 -20.858 1.00 97.44 480 LEU A C 1
ATOM 3829 O O . LEU A 1 480 ? -18.083 24.210 -19.936 1.00 97.44 480 LEU A O 1
ATOM 3833 N N . PRO A 1 481 ? -19.932 23.205 -20.759 1.00 97.56 481 PRO A N 1
ATOM 3834 C CA . PRO A 1 481 ? -20.705 23.337 -19.532 1.00 97.56 481 PRO A CA 1
ATOM 3835 C C . PRO A 1 481 ? -19.942 22.798 -18.322 1.00 97.56 481 PRO A C 1
ATOM 3837 O O . PRO A 1 481 ? -19.291 21.753 -18.405 1.00 97.56 481 PRO A O 1
ATOM 3840 N N . LEU A 1 482 ? -20.077 23.477 -17.179 1.00 97.06 482 LEU A N 1
ATOM 3841 C CA . LEU A 1 482 ? -19.326 23.202 -15.947 1.00 97.06 482 LEU A CA 1
ATOM 3842 C C . LEU A 1 482 ? -19.304 21.711 -15.570 1.00 97.06 482 LEU A C 1
ATOM 3844 O O . LEU A 1 482 ? -18.250 21.168 -15.247 1.00 97.06 482 LEU A O 1
ATOM 3848 N N . ALA A 1 483 ? -20.457 21.044 -15.666 1.00 97.50 483 ALA A N 1
ATOM 3849 C CA . ALA A 1 483 ? -20.599 19.629 -15.342 1.00 97.50 483 ALA A CA 1
ATOM 3850 C C . ALA A 1 483 ? -19.757 18.715 -16.246 1.00 97.50 483 ALA A C 1
ATOM 3852 O O . ALA A 1 483 ? -19.238 17.705 -15.782 1.00 97.50 483 ALA A O 1
ATOM 3853 N N . ILE A 1 484 ? -19.578 19.060 -17.523 1.00 98.00 484 ILE A N 1
ATOM 3854 C CA . ILE A 1 484 ? -18.713 18.302 -18.433 1.00 98.00 484 ILE A CA 1
ATOM 3855 C C . ILE A 1 484 ? -17.253 18.690 -18.197 1.00 98.00 484 ILE A C 1
ATOM 3857 O O . ILE A 1 484 ? -16.433 17.808 -17.949 1.00 98.00 484 ILE A O 1
ATOM 3861 N N . ARG A 1 485 ? -16.951 19.996 -18.202 1.00 97.62 485 ARG A N 1
ATOM 3862 C CA . ARG A 1 485 ? -15.591 20.544 -18.069 1.00 97.62 485 ARG A CA 1
ATOM 3863 C C . ARG A 1 485 ? -14.883 20.084 -16.798 1.00 97.62 485 ARG A C 1
ATOM 3865 O O . ARG A 1 485 ? -13.704 19.764 -16.842 1.00 97.62 485 ARG A O 1
ATOM 3872 N N . LEU A 1 486 ? -15.595 20.018 -15.673 1.00 97.69 486 LEU A N 1
ATOM 3873 C CA . LEU A 1 486 ? -15.050 19.548 -14.394 1.00 97.69 486 LEU A CA 1
ATOM 3874 C C . LEU A 1 486 ? -15.484 18.119 -14.042 1.00 97.69 486 LEU A C 1
ATOM 3876 O O . LEU A 1 486 ? -15.151 17.617 -12.977 1.00 97.69 486 LEU A O 1
ATOM 3880 N N . SER A 1 487 ? -16.137 17.410 -14.961 1.00 98.06 487 SER A N 1
ATOM 3881 C CA . SER A 1 487 ? -16.469 15.993 -14.816 1.00 98.06 487 SER A CA 1
ATOM 3882 C C . SER A 1 487 ? -17.314 15.651 -13.572 1.00 98.06 487 SER A C 1
ATOM 3884 O O . SER A 1 487 ? -16.952 14.825 -12.731 1.00 98.06 487 SER A O 1
ATOM 3886 N N . HIS A 1 488 ? -18.507 16.239 -13.491 1.00 98.19 488 HIS A N 1
ATOM 3887 C CA . HIS A 1 488 ? -19.529 15.961 -12.474 1.00 98.19 488 HIS A CA 1
ATOM 3888 C C . HIS A 1 488 ? -20.874 15.597 -13.127 1.00 98.19 488 HIS A C 1
ATOM 3890 O O . HIS A 1 488 ? -21.132 15.984 -14.268 1.00 98.19 488 HIS A O 1
ATOM 3896 N N . PRO A 1 489 ? -21.767 14.856 -12.447 1.00 97.25 489 PRO A N 1
ATOM 3897 C CA . PRO A 1 489 ? -23.150 14.685 -12.897 1.00 97.25 489 PRO A CA 1
ATOM 3898 C C . PRO A 1 489 ? -23.908 16.016 -12.949 1.00 97.25 489 PRO A C 1
ATOM 3900 O O . PRO A 1 489 ? -23.728 16.865 -12.075 1.00 97.25 489 PRO A O 1
ATOM 3903 N N . ASP A 1 490 ? -24.815 16.165 -13.920 1.00 96.56 490 ASP A N 1
ATOM 3904 C CA . ASP A 1 490 ? -25.627 17.387 -14.058 1.00 96.56 490 ASP A CA 1
ATOM 3905 C C . ASP A 1 490 ? -26.461 17.643 -12.810 1.00 96.56 490 ASP A C 1
ATOM 3907 O O . ASP A 1 490 ? -26.516 18.768 -12.328 1.00 96.56 490 ASP A O 1
ATOM 3911 N N . LEU A 1 491 ? -27.037 16.580 -12.243 1.00 96.56 491 LEU A N 1
ATOM 3912 C CA . LEU A 1 491 ? -27.858 16.658 -11.042 1.00 96.56 491 LEU A CA 1
ATOM 3913 C C . LEU A 1 491 ? -27.116 17.322 -9.872 1.00 96.56 491 LEU A C 1
ATOM 3915 O O . LEU A 1 491 ? -27.673 18.207 -9.229 1.00 96.56 491 LEU A O 1
ATOM 3919 N N . LEU A 1 492 ? -25.864 16.931 -9.610 1.00 97.00 492 LEU A N 1
ATOM 3920 C CA . LEU A 1 492 ? -25.072 17.520 -8.525 1.00 97.00 492 LEU A CA 1
ATOM 3921 C C . LEU A 1 492 ? -24.763 18.991 -8.803 1.00 97.00 492 LEU A C 1
ATOM 3923 O O . LEU A 1 492 ? -25.005 19.839 -7.950 1.00 97.00 492 LEU A O 1
ATOM 3927 N N . VAL A 1 493 ? -24.308 19.313 -10.017 1.00 98.00 493 VAL A N 1
ATOM 3928 C CA . VAL A 1 493 ? -23.971 20.695 -10.392 1.00 98.00 493 VAL A CA 1
ATOM 3929 C C . VAL A 1 493 ? -25.196 21.605 -10.354 1.00 98.00 493 VAL A C 1
ATOM 3931 O O . VAL A 1 493 ? -25.103 22.729 -9.873 1.00 98.00 493 VAL A O 1
ATOM 3934 N N . GLN A 1 494 ? -26.358 21.131 -10.800 1.00 97.25 494 GLN A N 1
ATOM 3935 C CA . GLN A 1 494 ? -27.610 21.884 -10.734 1.00 97.25 494 GLN A CA 1
ATOM 3936 C C . GLN A 1 494 ? -28.056 22.114 -9.287 1.00 97.25 494 GLN A C 1
ATOM 3938 O O . GLN A 1 494 ? -28.439 23.229 -8.933 1.00 97.25 494 GLN A O 1
ATOM 3943 N N . ARG A 1 495 ? -27.989 21.083 -8.434 1.00 96.19 495 ARG A N 1
ATOM 3944 C CA . ARG A 1 495 ? -28.337 21.189 -7.007 1.00 96.19 495 ARG A CA 1
ATOM 3945 C C . ARG A 1 495 ? -27.420 22.166 -6.277 1.00 96.19 495 ARG A C 1
ATOM 3947 O O . ARG A 1 495 ? -27.903 23.071 -5.598 1.00 96.19 495 ARG A O 1
ATOM 3954 N N . TRP A 1 496 ? -26.110 22.030 -6.457 1.00 97.69 496 TRP A N 1
ATOM 3955 C CA . TRP A 1 496 ? -25.128 22.940 -5.873 1.00 97.69 496 TRP A CA 1
ATOM 3956 C C . TRP A 1 496 ? -25.258 24.350 -6.444 1.00 97.69 496 TRP A C 1
ATOM 3958 O O . TRP A 1 496 ? -25.223 25.306 -5.678 1.00 97.69 496 TRP A O 1
ATOM 3968 N N . GLY A 1 497 ? -25.524 24.495 -7.745 1.00 97.75 497 GLY A N 1
ATOM 3969 C CA . GLY A 1 497 ? -25.761 25.786 -8.388 1.00 97.75 497 GLY A CA 1
ATOM 3970 C C . GLY A 1 497 ? -26.937 26.534 -7.765 1.00 97.75 497 GLY A C 1
ATOM 3971 O O . GLY A 1 497 ? -26.797 27.703 -7.413 1.00 97.75 497 GLY A O 1
ATOM 3972 N N . LYS A 1 498 ? -28.061 25.840 -7.544 1.00 97.06 498 LYS A N 1
ATOM 3973 C CA . LYS A 1 498 ? -29.239 26.398 -6.859 1.00 97.06 498 LYS A CA 1
ATOM 3974 C C . LYS A 1 498 ? -28.954 26.775 -5.403 1.00 97.06 498 LYS A C 1
ATOM 3976 O O . LYS A 1 498 ? -29.500 27.755 -4.916 1.00 97.06 498 LYS A O 1
ATOM 3981 N N . ARG A 1 499 ? -28.120 26.002 -4.700 1.00 95.62 499 ARG A N 1
ATOM 3982 C CA . ARG A 1 499 ? -27.904 26.161 -3.253 1.00 95.62 499 ARG A CA 1
ATOM 3983 C C . ARG A 1 499 ? -26.764 27.110 -2.883 1.00 95.62 499 ARG A C 1
ATOM 3985 O O . ARG A 1 499 ? -26.877 27.859 -1.920 1.00 95.62 499 ARG A O 1
ATOM 3992 N N . PHE A 1 500 ? -25.646 27.034 -3.591 1.00 95.44 500 PHE A N 1
ATOM 3993 C CA . PHE A 1 500 ? -24.408 27.753 -3.280 1.00 95.44 500 PHE A CA 1
ATOM 3994 C C . PHE A 1 500 ? -24.111 28.877 -4.279 1.00 95.44 500 PHE A C 1
ATOM 3996 O O . PHE A 1 500 ? -23.222 29.693 -4.031 1.00 95.44 500 PHE A O 1
ATOM 4003 N N . GLY A 1 501 ? -24.831 28.929 -5.402 1.00 97.56 501 GLY A N 1
ATOM 4004 C CA . GLY A 1 501 ? -24.541 29.823 -6.518 1.00 97.56 501 GLY A CA 1
ATOM 4005 C C . GLY A 1 501 ? -23.445 29.282 -7.442 1.00 97.56 501 GLY A C 1
ATOM 4006 O O . GLY A 1 501 ? -22.702 28.352 -7.109 1.00 97.56 501 GLY A O 1
ATOM 4007 N N . SER A 1 502 ? -23.332 29.881 -8.629 1.00 95.50 502 SER A N 1
ATOM 4008 C CA . SER A 1 502 ? -22.439 29.426 -9.705 1.00 95.50 502 SER A CA 1
ATOM 4009 C C . SER A 1 502 ? -20.960 29.429 -9.304 1.00 95.50 502 SER A C 1
ATOM 4011 O O . SER A 1 502 ? -20.295 28.402 -9.428 1.00 95.50 502 SER A O 1
ATOM 4013 N N . LYS A 1 503 ? -20.458 30.544 -8.750 1.00 96.25 503 LYS A N 1
ATOM 4014 C CA . LYS A 1 503 ? -19.041 30.701 -8.366 1.00 96.25 503 LYS A CA 1
ATOM 4015 C C . LYS A 1 503 ? -18.592 29.654 -7.340 1.00 96.25 503 LYS A C 1
ATOM 4017 O O . LYS A 1 503 ? -17.581 28.990 -7.542 1.00 96.25 503 LYS A O 1
ATOM 4022 N N . LYS A 1 504 ? -19.358 29.463 -6.258 1.00 96.56 504 LYS A N 1
ATOM 4023 C CA . LYS A 1 504 ? -19.028 28.469 -5.217 1.00 96.56 504 LYS A CA 1
ATOM 4024 C C . LYS A 1 504 ? -19.129 27.040 -5.745 1.00 96.56 504 LYS A C 1
ATOM 4026 O O . LYS A 1 504 ? -18.291 26.211 -5.409 1.00 96.56 504 LYS A O 1
ATOM 4031 N N . THR A 1 505 ? -20.112 26.768 -6.604 1.00 97.88 505 THR A N 1
ATOM 4032 C CA . THR A 1 505 ? -20.262 25.459 -7.253 1.00 97.88 505 THR A CA 1
ATOM 4033 C C . THR A 1 505 ? -19.061 25.128 -8.129 1.00 97.88 505 THR A C 1
ATOM 4035 O O . THR A 1 505 ? -18.552 24.012 -8.065 1.00 97.88 505 THR A O 1
ATOM 4038 N N . GLU A 1 506 ? -18.565 26.089 -8.911 1.00 97.69 506 GLU A N 1
ATOM 4039 C CA . GLU A 1 506 ? -17.351 25.894 -9.700 1.00 97.69 506 GLU A CA 1
ATOM 4040 C C . GLU A 1 506 ? -16.128 25.638 -8.811 1.00 97.69 506 GLU A C 1
ATOM 4042 O O . GLU A 1 506 ? -15.391 24.686 -9.070 1.00 97.69 506 GLU A O 1
ATOM 4047 N N . SER A 1 507 ? -15.933 26.417 -7.742 1.00 97.62 507 SER A N 1
ATOM 4048 C CA . SER A 1 507 ? -14.833 26.195 -6.792 1.00 97.62 507 SER A CA 1
ATOM 4049 C C . SER A 1 507 ? -14.892 24.813 -6.138 1.00 97.62 507 SER A C 1
ATOM 4051 O O . SER A 1 507 ? -13.868 24.137 -6.051 1.00 97.62 507 SER A O 1
ATOM 4053 N N . LEU A 1 508 ? -16.082 24.350 -5.744 1.00 97.75 508 LEU A N 1
ATOM 4054 C CA . LEU A 1 508 ? -16.293 23.002 -5.213 1.00 97.75 508 LEU A CA 1
ATOM 4055 C C . LEU A 1 508 ? -15.989 21.920 -6.265 1.00 97.75 508 LEU A C 1
ATOM 4057 O O . LEU A 1 508 ? -15.356 20.911 -5.964 1.00 97.75 508 LEU A O 1
ATOM 4061 N N . CYS A 1 509 ? -16.402 22.119 -7.518 1.00 98.12 509 CYS A N 1
ATOM 4062 C CA . CYS A 1 509 ? -16.098 21.178 -8.597 1.00 98.12 509 CYS A CA 1
ATOM 4063 C C . CYS A 1 509 ? -14.589 21.108 -8.885 1.00 98.12 509 CYS A C 1
ATOM 4065 O O . CYS A 1 509 ? -14.061 20.014 -9.080 1.00 98.12 509 CYS A O 1
ATOM 4067 N N . LYS A 1 510 ? -13.882 22.248 -8.853 1.00 97.75 510 LYS A N 1
ATOM 4068 C CA . LYS A 1 510 ? -12.414 22.305 -8.973 1.00 97.75 510 LYS A CA 1
ATOM 4069 C C . LYS A 1 510 ? -11.743 21.574 -7.812 1.00 97.75 510 LYS A C 1
ATOM 4071 O O . LYS A 1 510 ? -10.920 20.697 -8.054 1.00 97.75 510 LYS A O 1
ATOM 4076 N N . TRP A 1 511 ? -12.162 21.855 -6.578 1.00 96.38 511 TRP A N 1
ATOM 4077 C CA . TRP A 1 511 ? -11.700 21.160 -5.373 1.00 96.38 511 TRP A CA 1
ATOM 4078 C C . TRP A 1 511 ? -11.817 19.643 -5.483 1.00 96.38 511 TRP A C 1
ATOM 4080 O O . TRP A 1 511 ? -10.859 18.913 -5.245 1.00 96.38 511 TRP A O 1
ATOM 4090 N N . ASN A 1 512 ? -12.983 19.172 -5.919 1.00 97.25 512 ASN A N 1
ATOM 4091 C CA . ASN A 1 512 ? -13.283 17.757 -6.090 1.00 97.25 512 ASN A CA 1
ATOM 4092 C C . ASN A 1 512 ? -12.354 17.045 -7.091 1.00 97.25 512 ASN A C 1
ATOM 4094 O O . ASN A 1 512 ? -12.316 15.813 -7.106 1.00 97.25 512 ASN A O 1
ATOM 4098 N N . ASN A 1 513 ? -11.631 17.785 -7.935 1.00 96.12 513 ASN A N 1
ATOM 4099 C CA . ASN A 1 513 ? -10.692 17.234 -8.908 1.00 96.12 513 ASN A CA 1
ATOM 4100 C C . ASN A 1 513 ? -9.219 17.382 -8.515 1.00 96.12 513 ASN A C 1
ATOM 4102 O O . ASN A 1 513 ? -8.363 16.848 -9.218 1.00 96.12 513 ASN A O 1
ATOM 4106 N N . ILE A 1 514 ? -8.916 18.056 -7.406 1.00 91.25 514 ILE A N 1
ATOM 4107 C CA . ILE A 1 514 ? -7.553 18.155 -6.885 1.00 91.25 514 ILE A CA 1
ATOM 4108 C C . ILE A 1 514 ? -7.240 16.875 -6.092 1.00 91.25 514 ILE A C 1
ATOM 4110 O O . ILE A 1 514 ? -8.012 16.523 -5.196 1.00 91.25 514 ILE A O 1
ATOM 4114 N N . PRO A 1 515 ? -6.140 16.154 -6.383 1.00 85.25 515 PRO A N 1
ATOM 4115 C CA . PRO A 1 515 ? -5.685 15.054 -5.537 1.00 85.25 515 PRO A CA 1
ATOM 4116 C C . PRO A 1 515 ? -5.467 15.535 -4.099 1.00 85.25 515 PRO A C 1
ATOM 4118 O O . PRO A 1 515 ? -4.779 16.525 -3.860 1.00 85.25 515 PRO A O 1
ATOM 4121 N N . ALA A 1 516 ? -6.075 14.856 -3.128 1.00 86.31 516 ALA A N 1
ATOM 4122 C CA . ALA A 1 516 ? -5.959 15.267 -1.737 1.00 86.31 516 ALA A CA 1
ATOM 4123 C C . ALA A 1 516 ? -4.568 14.934 -1.180 1.00 86.31 516 ALA A C 1
ATOM 4125 O O . ALA A 1 516 ? -4.096 13.805 -1.326 1.00 86.31 516 ALA A O 1
ATOM 4126 N N . LEU A 1 517 ? -3.947 15.894 -0.491 1.00 88.00 517 LEU A N 1
ATOM 4127 C CA . LEU A 1 517 ? -2.738 15.643 0.289 1.00 88.00 517 LEU A CA 1
ATOM 4128 C C . LEU A 1 517 ? -3.027 14.646 1.419 1.00 88.00 517 LEU A C 1
ATOM 4130 O O . LEU A 1 517 ? -4.161 14.529 1.912 1.00 88.00 517 LEU A O 1
ATOM 4134 N N . VAL A 1 518 ? -1.988 13.913 1.821 1.00 90.81 518 VAL A N 1
ATOM 4135 C CA . VAL A 1 518 ? -2.061 13.082 3.021 1.00 90.81 518 VAL A CA 1
ATOM 4136 C C . VAL A 1 518 ? -1.879 13.993 4.223 1.00 90.81 518 VAL A C 1
ATOM 4138 O O . VAL A 1 518 ? -0.878 14.699 4.329 1.00 90.81 518 VAL A O 1
ATOM 4141 N N . THR A 1 519 ? -2.852 13.959 5.124 1.00 94.31 519 THR A N 1
ATOM 4142 C CA . THR A 1 519 ? -2.830 14.725 6.366 1.00 94.31 519 THR A CA 1
ATOM 4143 C C . THR A 1 519 ? -2.692 13.762 7.536 1.00 94.31 519 THR A C 1
ATOM 4145 O O . THR A 1 519 ? -3.322 12.698 7.552 1.00 94.31 519 THR A O 1
ATOM 4148 N N . ILE A 1 520 ? -1.839 14.118 8.491 1.00 95.62 520 ILE A N 1
ATOM 4149 C CA . ILE A 1 520 ? -1.580 13.325 9.689 1.00 95.62 520 ILE A CA 1
ATOM 4150 C C . ILE A 1 520 ? -1.836 14.142 10.951 1.00 95.62 520 ILE A C 1
ATOM 4152 O O . ILE A 1 520 ? -1.618 15.352 10.976 1.00 95.62 520 ILE A O 1
ATOM 4156 N N . HIS A 1 521 ? -2.279 13.450 11.993 1.00 96.19 521 HIS A N 1
ATOM 4157 C CA . HIS A 1 521 ? -2.496 13.976 13.332 1.00 96.19 521 HIS A CA 1
ATOM 4158 C C . HIS A 1 521 ? -1.490 13.332 14.291 1.00 96.19 521 HIS A C 1
ATOM 4160 O O . HIS A 1 521 ? -1.620 12.126 14.546 1.00 96.19 521 HIS A O 1
ATOM 4166 N N . PRO A 1 522 ? -0.476 14.067 14.780 1.00 95.69 522 PRO A N 1
ATOM 4167 C CA . PRO A 1 522 ? 0.396 13.589 15.847 1.00 95.69 522 PRO A CA 1
ATOM 4168 C C . PRO A 1 522 ? -0.429 13.222 17.083 1.00 95.69 522 PRO A C 1
ATOM 4170 O O . PRO A 1 522 ? -1.377 13.921 17.416 1.00 95.69 522 PRO A O 1
ATOM 4173 N N . ALA A 1 523 ? -0.078 12.128 17.754 1.00 92.69 523 ALA A N 1
ATOM 4174 C CA . ALA A 1 523 ? -0.733 11.704 18.986 1.00 92.69 523 ALA A CA 1
ATOM 4175 C C . ALA A 1 523 ? -0.341 12.669 20.111 1.00 92.69 523 ALA A C 1
ATOM 4177 O O . ALA A 1 523 ? 0.664 12.448 20.792 1.00 92.69 523 ALA A O 1
ATOM 4178 N N . VAL A 1 524 ? -1.105 13.748 20.288 1.00 85.81 524 VAL A N 1
ATOM 4179 C CA . VAL A 1 524 ? -0.706 14.923 21.089 1.00 85.81 524 VAL A CA 1
ATOM 4180 C C . VAL A 1 524 ? -0.412 14.612 22.560 1.00 85.81 524 VAL A C 1
ATOM 4182 O O . VAL A 1 524 ? 0.388 15.296 23.188 1.00 85.81 524 VAL A O 1
ATOM 4185 N N . ASN A 1 525 ? -0.976 13.527 23.094 1.00 85.69 525 ASN A N 1
ATOM 4186 C CA . ASN A 1 525 ? -0.691 13.037 24.449 1.00 85.69 525 ASN A CA 1
ATOM 4187 C C . ASN A 1 525 ? 0.681 12.347 24.583 1.00 85.69 525 ASN A C 1
ATOM 4189 O O . ASN A 1 525 ? 1.082 11.972 25.682 1.00 85.69 525 ASN A O 1
ATOM 4193 N N . ARG A 1 526 ? 1.374 12.100 23.467 1.00 90.00 526 ARG A N 1
ATOM 4194 C CA . ARG A 1 526 ? 2.640 11.354 23.399 1.00 90.00 526 ARG A CA 1
ATOM 4195 C C . ARG A 1 526 ? 3.767 12.152 22.761 1.00 90.00 526 ARG A C 1
ATOM 4197 O O . ARG A 1 526 ? 4.920 11.888 23.078 1.00 90.00 526 ARG A O 1
ATOM 4204 N N . ILE A 1 527 ? 3.445 13.046 21.829 1.00 93.06 527 ILE A N 1
ATOM 4205 C CA . ILE A 1 527 ? 4.414 13.892 21.139 1.00 93.06 527 ILE A CA 1
ATOM 4206 C C . ILE A 1 527 ? 3.741 15.186 20.686 1.00 93.06 527 ILE A C 1
ATOM 4208 O O . ILE A 1 527 ? 2.628 15.163 20.158 1.00 93.06 527 ILE A O 1
ATOM 4212 N N . SER A 1 528 ? 4.417 16.317 20.877 1.00 92.88 528 SER A N 1
ATOM 4213 C CA . SER A 1 528 ? 3.920 17.593 20.358 1.00 92.88 528 SER A CA 1
ATOM 4214 C C . SER A 1 528 ? 4.060 17.659 18.832 1.00 92.88 528 SER A C 1
ATOM 4216 O O . SER A 1 528 ? 4.952 17.046 18.241 1.00 92.88 528 SER A O 1
ATOM 4218 N N . THR A 1 529 ? 3.200 18.430 18.165 1.00 93.88 529 THR A N 1
ATOM 4219 C CA . THR A 1 529 ? 3.262 18.601 16.702 1.00 93.88 529 THR A CA 1
ATOM 4220 C C . THR A 1 529 ? 4.585 19.220 16.244 1.00 93.88 529 THR A C 1
ATOM 4222 O O . THR A 1 529 ? 5.109 18.840 15.194 1.00 93.88 529 THR A O 1
ATOM 4225 N N . SER A 1 530 ? 5.168 20.124 17.037 1.00 93.38 530 SER A N 1
ATOM 4226 C CA . SER A 1 530 ? 6.482 20.721 16.771 1.00 93.38 530 SER A CA 1
ATOM 4227 C C . SER A 1 530 ? 7.608 19.691 16.886 1.00 93.38 530 SER A C 1
ATOM 4229 O O . SER A 1 530 ? 8.397 19.544 15.955 1.00 93.38 530 SER A O 1
ATOM 4231 N N . GLU A 1 531 ? 7.644 18.913 17.968 1.00 94.62 531 GLU A N 1
ATOM 4232 C CA . GLU A 1 531 ? 8.632 17.843 18.155 1.00 94.62 531 GLU A CA 1
ATOM 4233 C C . GLU A 1 531 ? 8.529 16.782 17.051 1.00 94.62 531 GLU A C 1
ATOM 4235 O O . GLU A 1 531 ? 9.538 16.356 16.483 1.00 94.62 531 GLU A O 1
ATOM 4240 N N . PHE A 1 532 ? 7.307 16.392 16.677 1.00 95.38 532 PHE A N 1
ATOM 4241 C CA . PHE A 1 532 ? 7.114 15.426 15.602 1.00 95.38 532 PHE A CA 1
ATOM 4242 C C . PHE A 1 532 ? 7.520 15.982 14.230 1.00 95.38 532 PHE A C 1
ATOM 4244 O O . PHE A 1 532 ? 8.064 15.250 13.402 1.00 95.38 532 PHE A O 1
ATOM 4251 N N . THR A 1 533 ? 7.324 17.282 13.999 1.00 95.19 533 THR A N 1
ATOM 4252 C CA . THR A 1 533 ? 7.802 17.967 12.791 1.00 95.19 533 THR A CA 1
ATOM 4253 C C . THR A 1 533 ? 9.321 17.885 12.669 1.00 95.19 533 THR A C 1
ATOM 4255 O O . THR A 1 533 ? 9.826 17.528 11.603 1.00 95.19 533 THR A O 1
ATOM 4258 N N . GLU A 1 534 ? 10.058 18.148 13.749 1.00 94.88 534 GLU A N 1
ATOM 4259 C CA . GLU A 1 534 ? 11.521 18.030 13.747 1.00 94.88 534 GLU A CA 1
ATOM 4260 C C . GLU A 1 534 ? 11.979 16.586 13.513 1.00 94.88 534 GLU A C 1
ATOM 4262 O O . GLU A 1 534 ? 12.895 16.342 12.724 1.00 94.88 534 GLU A O 1
ATOM 4267 N N . LYS A 1 535 ? 11.275 15.604 14.088 1.00 94.19 535 LYS A N 1
ATOM 4268 C CA . LYS A 1 535 ? 11.542 14.180 13.837 1.00 94.19 535 LYS A CA 1
ATOM 4269 C C . LYS A 1 535 ? 11.383 13.798 12.361 1.00 94.19 535 LYS A C 1
ATOM 4271 O O . LYS A 1 535 ? 12.173 13.012 11.841 1.00 94.19 535 LYS A O 1
ATOM 4276 N N . LEU A 1 536 ? 10.383 14.350 11.670 1.00 93.31 536 LEU A N 1
ATOM 4277 C CA . LEU A 1 536 ? 10.199 14.129 10.232 1.00 93.31 536 LEU A CA 1
ATOM 4278 C C . LEU A 1 536 ? 11.297 14.814 9.402 1.00 93.31 536 LEU A C 1
ATOM 4280 O O . LEU A 1 536 ? 11.820 14.206 8.464 1.00 93.31 536 LEU A O 1
ATOM 4284 N N . LYS A 1 537 ? 11.717 16.029 9.777 1.00 92.88 537 LYS A N 1
ATOM 4285 C CA . LYS A 1 537 ? 12.808 16.746 9.092 1.00 92.88 537 LYS A CA 1
ATOM 4286 C C . LYS A 1 537 ? 14.135 15.992 9.160 1.00 92.88 537 LYS A C 1
ATOM 4288 O O . LYS A 1 537 ? 14.854 15.952 8.165 1.00 92.88 537 LYS A O 1
ATOM 4293 N N . GLN A 1 538 ? 14.434 15.339 10.284 1.00 91.12 538 GLN A N 1
ATOM 4294 C CA . GLN A 1 538 ? 15.653 14.535 10.460 1.00 91.12 538 GLN A CA 1
ATOM 4295 C C . GLN A 1 538 ? 15.768 13.365 9.470 1.00 91.12 538 GLN A C 1
ATOM 4297 O O . GLN A 1 538 ? 16.877 12.943 9.155 1.00 91.12 538 GLN A O 1
ATOM 4302 N N . VAL A 1 539 ? 14.645 12.861 8.946 1.00 89.75 539 VAL A N 1
ATOM 4303 C CA . VAL A 1 539 ? 14.619 11.812 7.909 1.00 89.75 539 VAL A CA 1
ATOM 4304 C C . VAL A 1 539 ? 14.378 12.371 6.500 1.00 89.75 539 VAL A C 1
ATOM 4306 O O . VAL A 1 539 ? 14.008 11.632 5.591 1.00 89.75 539 VAL A O 1
ATOM 4309 N N . GLY A 1 540 ? 14.575 13.680 6.308 1.00 90.19 540 GLY A N 1
ATOM 4310 C CA . GLY A 1 540 ? 14.461 14.348 5.010 1.00 90.19 540 GLY A CA 1
ATOM 4311 C C . GLY A 1 540 ? 13.028 14.660 4.570 1.00 90.19 540 GLY A C 1
ATOM 4312 O O . GLY A 1 540 ? 12.804 14.963 3.400 1.00 90.19 540 GLY A O 1
ATOM 4313 N N . ILE A 1 541 ? 12.046 14.595 5.476 1.00 91.06 541 ILE A N 1
ATOM 4314 C CA . ILE A 1 541 ? 10.638 14.868 5.166 1.00 91.06 541 ILE A CA 1
ATOM 4315 C C . ILE A 1 541 ? 10.256 16.224 5.736 1.00 91.06 541 ILE A C 1
ATOM 4317 O O . ILE A 1 541 ? 10.339 16.453 6.937 1.00 91.06 541 ILE A O 1
ATOM 4321 N N . ILE A 1 542 ? 9.795 17.122 4.868 1.00 91.81 542 ILE A N 1
ATOM 4322 C CA . ILE A 1 542 ? 9.403 18.480 5.250 1.00 91.81 542 ILE A CA 1
ATOM 4323 C C . ILE A 1 542 ? 7.870 18.563 5.237 1.00 91.81 542 ILE A C 1
ATOM 4325 O O . ILE A 1 542 ? 7.288 18.835 4.181 1.00 91.81 542 ILE A O 1
ATOM 4329 N N . PRO A 1 543 ? 7.189 18.284 6.366 1.00 94.00 543 PRO A N 1
ATOM 4330 C CA . PRO A 1 543 ? 5.750 18.485 6.465 1.00 94.00 543 PRO A CA 1
ATOM 4331 C C . PRO A 1 543 ? 5.410 19.981 6.514 1.00 94.00 543 PRO A C 1
ATOM 4333 O O . PRO A 1 543 ? 6.218 20.803 6.954 1.00 94.00 543 PRO A O 1
ATOM 4336 N N . LYS A 1 544 ? 4.188 20.333 6.112 1.00 95.06 544 LYS A N 1
ATOM 4337 C CA . LYS A 1 544 ? 3.626 21.679 6.295 1.00 95.06 544 LYS A CA 1
ATOM 4338 C C . LYS A 1 544 ? 2.545 21.649 7.377 1.00 95.06 544 LYS A C 1
ATOM 4340 O O . LYS A 1 544 ? 1.713 20.748 7.338 1.00 95.06 544 LYS A O 1
ATOM 4345 N N . PRO A 1 545 ? 2.497 22.606 8.315 1.00 95.00 545 PRO A N 1
ATOM 4346 C CA . PRO A 1 545 ? 1.353 22.746 9.212 1.00 95.00 545 PRO A CA 1
ATOM 4347 C C . PRO A 1 545 ? 0.057 22.953 8.423 1.00 95.00 545 PRO A C 1
ATOM 4349 O O . PRO A 1 545 ? 0.042 23.687 7.432 1.00 95.00 545 PRO A O 1
ATOM 4352 N N . HIS A 1 546 ? -1.033 22.317 8.852 1.00 94.62 546 HIS A N 1
ATOM 4353 C CA . HIS A 1 546 ? -2.329 22.506 8.205 1.00 94.62 546 HIS A CA 1
ATOM 4354 C C . HIS A 1 546 ? -2.830 23.947 8.430 1.00 94.62 546 HIS A C 1
ATOM 4356 O O . HIS A 1 546 ? -2.823 24.413 9.570 1.00 94.62 546 HIS A O 1
ATOM 4362 N N . PRO A 1 547 ? -3.346 24.653 7.406 1.00 90.75 547 PRO A N 1
ATOM 4363 C CA . PRO A 1 547 ? -3.664 26.083 7.500 1.00 90.75 547 PRO A CA 1
ATOM 4364 C C . PRO A 1 547 ? -4.722 26.446 8.551 1.00 90.75 547 PRO A C 1
ATOM 4366 O O . PRO A 1 547 ? -4.732 27.572 9.034 1.00 90.75 547 PRO A O 1
ATOM 4369 N N . PHE A 1 548 ? -5.620 25.520 8.902 1.00 90.31 548 PHE A N 1
ATOM 4370 C CA . PHE A 1 548 ? -6.684 25.766 9.887 1.00 90.31 548 PHE A CA 1
ATOM 4371 C C . PHE A 1 548 ? -6.426 25.124 11.260 1.00 90.31 548 PHE A C 1
ATOM 4373 O O . PHE A 1 548 ? -7.009 25.537 12.254 1.00 90.31 548 PHE A O 1
ATOM 4380 N N . TYR A 1 549 ? -5.555 24.114 11.321 1.00 92.38 549 TYR A N 1
ATOM 4381 C CA . TYR A 1 549 ? -5.217 23.408 12.562 1.00 92.38 549 TYR A CA 1
ATOM 4382 C C . TYR A 1 549 ? -3.697 23.180 12.631 1.00 92.38 549 TYR A C 1
ATOM 4384 O O . TYR A 1 549 ? -3.253 22.028 12.653 1.00 92.38 549 TYR A O 1
ATOM 4392 N N . PRO A 1 550 ? -2.891 24.258 12.613 1.00 92.38 550 PRO A N 1
ATOM 4393 C CA . PRO A 1 550 ? -1.438 24.159 12.457 1.00 92.38 550 PRO A CA 1
ATOM 4394 C C . PRO A 1 550 ? -0.769 23.419 13.619 1.00 92.38 550 PRO A C 1
ATOM 4396 O O . PRO A 1 550 ? 0.227 22.732 13.413 1.00 92.38 550 PRO A O 1
ATOM 4399 N N . ASP A 1 551 ? -1.363 23.490 14.811 1.00 93.06 551 ASP A N 1
ATOM 4400 C CA . ASP A 1 551 ? -0.826 22.865 16.023 1.00 93.06 551 ASP A CA 1
ATOM 4401 C C . ASP A 1 551 ? -1.248 21.402 16.196 1.00 93.06 551 ASP A C 1
ATOM 4403 O O . ASP A 1 551 ? -0.740 20.718 17.082 1.00 93.06 551 ASP A O 1
ATOM 4407 N N . LEU A 1 552 ? -2.175 20.901 15.374 1.00 94.00 552 LEU A N 1
ATOM 4408 C CA . LEU A 1 552 ? -2.737 19.551 15.508 1.00 94.00 552 LEU A CA 1
ATOM 4409 C C . LEU A 1 552 ? -2.544 18.687 14.262 1.00 94.00 552 LEU A C 1
ATOM 4411 O O . LEU A 1 552 ? -2.658 17.467 14.353 1.00 94.00 552 LEU A O 1
ATOM 4415 N N . PHE A 1 553 ? -2.305 19.280 13.093 1.00 96.31 553 PHE A N 1
ATOM 4416 C CA . PHE A 1 553 ? -2.247 18.542 11.836 1.00 96.31 553 PHE A CA 1
ATOM 4417 C C . PHE A 1 553 ? -1.094 18.988 10.951 1.00 96.31 553 PHE A C 1
ATOM 4419 O O . PHE A 1 553 ? -0.808 20.176 10.806 1.00 96.31 553 PHE A O 1
ATOM 4426 N N . LEU A 1 554 ? -0.496 18.001 10.289 1.00 95.94 554 LEU A N 1
ATOM 4427 C CA . LEU A 1 554 ? 0.570 18.180 9.314 1.00 95.94 554 LEU A CA 1
ATOM 4428 C C . LEU A 1 554 ? 0.133 17.629 7.954 1.00 95.94 554 LEU A C 1
ATOM 4430 O O . LEU A 1 554 ? -0.394 16.521 7.852 1.00 95.94 554 LEU A O 1
ATOM 4434 N N . GLU A 1 555 ? 0.382 18.392 6.899 1.00 95.06 555 GLU A N 1
ATOM 4435 C CA . GLU A 1 555 ? 0.280 17.971 5.507 1.00 95.06 555 GLU A CA 1
ATOM 4436 C C . GLU A 1 555 ? 1.624 17.412 5.040 1.00 95.06 555 GLU A C 1
ATOM 4438 O O . GLU A 1 555 ? 2.669 18.061 5.154 1.00 95.06 555 GLU A O 1
ATOM 4443 N N . LEU A 1 556 ? 1.599 16.195 4.503 1.00 92.75 556 LEU A N 1
ATOM 4444 C CA . LEU A 1 556 ? 2.785 15.533 3.978 1.00 92.75 556 LEU A CA 1
ATOM 4445 C C . LEU A 1 556 ? 2.974 15.816 2.481 1.00 92.75 556 LEU A C 1
ATOM 4447 O O . LEU A 1 556 ? 1.985 15.911 1.745 1.00 92.75 556 LEU A O 1
ATOM 4451 N N . PRO A 1 557 ? 4.231 15.875 1.998 1.00 85.94 557 PRO A N 1
ATOM 4452 C CA . PRO A 1 557 ? 4.528 15.879 0.570 1.00 85.94 557 PRO A CA 1
ATOM 4453 C C . PRO A 1 557 ? 3.944 14.661 -0.165 1.00 85.94 557 PRO A C 1
ATOM 4455 O O . PRO A 1 557 ? 3.664 13.614 0.425 1.00 85.94 557 PRO A O 1
ATOM 4458 N N . HIS A 1 558 ? 3.794 14.775 -1.485 1.00 78.38 558 HIS A N 1
ATOM 4459 C CA . HIS A 1 558 ? 3.392 13.648 -2.327 1.00 78.38 558 HIS A CA 1
ATOM 4460 C C . HIS A 1 558 ? 4.469 12.552 -2.386 1.00 78.38 558 HIS A C 1
ATOM 4462 O O . HIS A 1 558 ? 5.655 12.815 -2.212 1.00 78.38 558 HIS A O 1
ATOM 4468 N N . GLY A 1 559 ? 4.048 11.313 -2.662 1.00 70.56 559 GLY A N 1
ATOM 4469 C CA . GLY A 1 559 ? 4.956 10.176 -2.871 1.00 70.56 559 GLY A CA 1
ATOM 4470 C C . GLY A 1 559 ? 5.501 9.523 -1.595 1.00 70.56 559 GLY A C 1
ATOM 4471 O O . GLY A 1 559 ? 6.254 8.558 -1.683 1.00 70.56 559 GLY A O 1
ATOM 4472 N N . ILE A 1 560 ? 5.104 10.001 -0.413 1.00 77.19 560 ILE A N 1
ATOM 4473 C CA . ILE A 1 560 ? 5.554 9.458 0.871 1.00 77.19 560 ILE A CA 1
ATOM 4474 C C . ILE A 1 560 ? 4.832 8.144 1.203 1.00 77.19 560 ILE A C 1
ATOM 4476 O O . ILE A 1 560 ? 3.600 8.077 1.232 1.00 77.19 560 ILE A O 1
ATOM 4480 N N . LYS A 1 561 ? 5.603 7.098 1.524 1.00 76.06 561 LYS A N 1
ATOM 4481 C CA . LYS A 1 561 ? 5.080 5.841 2.073 1.00 76.06 561 LYS A CA 1
ATOM 4482 C C . LYS A 1 561 ? 4.827 5.991 3.569 1.00 76.06 561 LYS A C 1
ATOM 4484 O O . LYS A 1 561 ? 5.747 5.927 4.375 1.00 76.06 561 LYS A O 1
ATOM 4489 N N . ILE A 1 562 ? 3.561 6.163 3.940 1.00 82.88 562 ILE A N 1
ATOM 4490 C CA . ILE A 1 562 ? 3.174 6.466 5.326 1.00 82.88 562 ILE A CA 1
ATOM 4491 C C . ILE A 1 562 ? 3.603 5.385 6.324 1.00 82.88 562 ILE A C 1
ATOM 4493 O O . ILE A 1 562 ? 3.989 5.708 7.443 1.00 82.88 562 ILE A O 1
ATOM 4497 N N . HIS A 1 563 ? 3.573 4.116 5.915 1.00 80.88 563 HIS A N 1
ATOM 4498 C CA . HIS A 1 563 ? 3.956 2.990 6.770 1.00 80.88 563 HIS A CA 1
ATOM 4499 C C . HIS A 1 563 ? 5.453 2.958 7.110 1.00 80.88 563 HIS A C 1
ATOM 4501 O O . HIS A 1 563 ? 5.816 2.394 8.140 1.00 80.88 563 HIS A O 1
ATOM 4507 N N . ASP A 1 564 ? 6.289 3.600 6.289 1.00 80.31 564 ASP A N 1
ATOM 4508 C CA . ASP A 1 564 ? 7.741 3.674 6.476 1.00 80.31 564 ASP A CA 1
ATOM 4509 C C . ASP A 1 564 ? 8.144 4.899 7.317 1.00 80.31 564 ASP A C 1
ATOM 4511 O O . ASP A 1 564 ? 9.314 5.065 7.663 1.00 80.31 564 ASP A O 1
ATOM 4515 N N . LEU A 1 565 ? 7.189 5.781 7.648 1.00 84.88 565 LEU A N 1
ATOM 4516 C CA . LEU A 1 565 ? 7.474 6.990 8.410 1.00 84.88 565 LEU A CA 1
ATOM 4517 C C . LEU A 1 565 ? 7.885 6.663 9.848 1.00 84.88 565 LEU A C 1
ATOM 4519 O O . LEU A 1 565 ? 7.210 5.869 10.520 1.00 84.88 565 LEU A O 1
ATOM 4523 N N . PRO A 1 566 ? 8.924 7.338 10.377 1.00 87.38 566 PRO A N 1
ATOM 4524 C CA . PRO A 1 566 ? 9.299 7.181 11.772 1.00 87.38 566 PRO A CA 1
ATOM 4525 C C . PRO A 1 566 ? 8.113 7.557 12.666 1.00 87.38 566 PRO A C 1
ATOM 4527 O O . PRO A 1 566 ? 7.502 8.614 12.517 1.00 87.38 566 PRO A O 1
ATOM 4530 N N . GLY A 1 567 ? 7.776 6.679 13.611 1.00 89.31 567 GLY A N 1
ATOM 4531 C CA . GLY A 1 567 ? 6.631 6.860 14.500 1.00 89.31 567 GLY A CA 1
ATOM 4532 C C . GLY A 1 567 ? 5.313 6.245 14.028 1.00 89.31 567 GLY A C 1
ATOM 4533 O O . GLY A 1 567 ? 4.372 6.219 14.821 1.00 89.31 567 GLY A O 1
ATOM 4534 N N . TYR A 1 568 ? 5.214 5.710 12.801 1.00 92.25 568 TYR A N 1
ATOM 4535 C CA . TYR A 1 568 ? 3.983 5.049 12.349 1.00 92.25 568 TYR A CA 1
ATOM 4536 C C . TYR A 1 568 ? 3.674 3.806 13.197 1.00 92.25 568 TYR A C 1
ATOM 4538 O O . TYR A 1 568 ? 2.612 3.739 13.825 1.00 92.25 568 TYR A O 1
ATOM 4546 N N . LEU A 1 569 ? 4.621 2.856 13.258 1.00 89.69 569 LEU A N 1
ATOM 4547 C CA . LEU A 1 569 ? 4.501 1.614 14.039 1.00 89.69 569 LEU A CA 1
ATOM 4548 C C . LEU A 1 569 ? 4.420 1.878 15.547 1.00 89.69 569 LEU A C 1
ATOM 4550 O O . LEU A 1 569 ? 3.716 1.167 16.258 1.00 89.69 569 LEU A O 1
ATOM 4554 N N . ASP A 1 570 ? 5.074 2.940 16.019 1.00 90.69 570 ASP A N 1
ATOM 4555 C CA . ASP A 1 570 ? 5.059 3.342 17.428 1.00 90.69 570 ASP A CA 1
ATOM 4556 C C . ASP A 1 570 ? 3.740 4.006 17.855 1.00 90.69 570 ASP A C 1
ATOM 4558 O O . ASP A 1 570 ? 3.553 4.287 19.047 1.00 90.69 570 ASP A O 1
ATOM 4562 N N . GLY A 1 571 ? 2.845 4.298 16.903 1.00 93.06 571 GLY A N 1
ATOM 4563 C CA . GLY A 1 571 ? 1.577 4.984 17.146 1.00 93.06 571 GLY A CA 1
ATOM 4564 C C . GLY A 1 571 ? 1.741 6.447 17.540 1.00 93.06 571 GLY A C 1
ATOM 4565 O O . GLY A 1 571 ? 1.018 6.920 18.413 1.00 93.06 571 GLY A O 1
ATOM 4566 N N . LEU A 1 572 ? 2.723 7.144 16.963 1.00 94.94 572 LEU A N 1
ATOM 4567 C CA . LEU A 1 572 ? 2.959 8.570 17.217 1.00 94.94 572 LEU A CA 1
ATOM 4568 C C . LEU A 1 572 ? 2.072 9.485 16.373 1.00 94.94 572 LEU A C 1
ATOM 4570 O O . LEU A 1 572 ? 2.044 10.682 16.628 1.00 94.94 572 LEU A O 1
ATOM 4574 N N . PHE A 1 573 ? 1.356 8.952 15.382 1.00 95.62 573 PHE A N 1
ATOM 4575 C CA . PHE A 1 573 ? 0.390 9.716 14.599 1.00 95.62 573 PHE A CA 1
ATOM 4576 C C . PHE A 1 573 ? -0.674 8.822 13.946 1.00 95.62 573 PHE A C 1
ATOM 4578 O O . PHE A 1 573 ? -0.491 7.613 13.748 1.00 95.62 573 PHE A O 1
ATOM 4585 N N . SER A 1 574 ? -1.783 9.445 13.557 1.00 94.94 574 SER A N 1
ATOM 4586 C CA . SER A 1 574 ? -2.862 8.844 12.772 1.00 94.94 574 SER A CA 1
ATOM 4587 C C . SER A 1 574 ? -3.058 9.570 11.438 1.00 94.94 574 SER A C 1
ATOM 4589 O O . SER A 1 574 ? -2.688 10.733 11.297 1.00 94.94 574 SER A O 1
ATOM 4591 N N . ILE A 1 575 ? -3.613 8.877 10.439 1.00 93.44 575 ILE A N 1
ATOM 4592 C CA . ILE A 1 575 ? -3.922 9.449 9.120 1.00 93.44 575 ILE A CA 1
ATOM 4593 C C . ILE A 1 575 ? -5.403 9.810 9.102 1.00 93.44 575 ILE A C 1
ATOM 4595 O O . ILE A 1 575 ? -6.248 8.916 9.159 1.00 93.44 575 ILE A O 1
ATOM 4599 N N . GLN A 1 576 ? -5.725 11.096 9.013 1.00 92.31 576 GLN A N 1
ATOM 4600 C CA . GLN A 1 576 ? -7.109 11.563 8.928 1.00 92.31 576 GLN A CA 1
ATOM 4601 C C . GLN A 1 576 ? -7.181 13.013 8.438 1.00 92.31 576 GLN A C 1
ATOM 4603 O O . GLN A 1 576 ? -6.230 13.778 8.584 1.00 92.31 576 GLN A O 1
ATOM 4608 N N . ASP A 1 577 ? -8.317 13.383 7.844 1.00 93.00 577 ASP A N 1
ATOM 4609 C CA . ASP A 1 577 ? -8.590 14.764 7.439 1.00 93.00 577 ASP A CA 1
ATOM 4610 C C . ASP A 1 577 ? -8.926 15.621 8.676 1.00 93.00 577 ASP A C 1
ATOM 4612 O O . ASP A 1 577 ? -9.662 15.140 9.540 1.00 93.00 577 ASP A O 1
ATOM 4616 N N . PRO A 1 578 ? -8.468 16.881 8.769 1.00 94.25 578 PRO A N 1
ATOM 4617 C CA . PRO A 1 578 ? -8.714 17.716 9.947 1.00 94.25 578 PRO A CA 1
ATOM 4618 C C . PRO A 1 578 ? -10.192 18.039 10.190 1.00 94.25 578 PRO A C 1
ATOM 4620 O O . PRO A 1 578 ? -10.570 18.384 11.309 1.00 94.25 578 PRO A O 1
ATOM 4623 N N . SER A 1 579 ? -11.060 17.864 9.184 1.00 93.88 579 SER A N 1
ATOM 4624 C CA . SER A 1 579 ? -12.514 17.974 9.358 1.00 93.88 579 SER A CA 1
ATOM 4625 C C . SER A 1 579 ? -13.076 17.023 10.421 1.00 93.88 579 SER A C 1
ATOM 4627 O O . SER A 1 579 ? -14.152 17.293 10.956 1.00 93.88 579 SER A O 1
ATOM 4629 N N . THR A 1 580 ? -12.369 15.940 10.783 1.00 93.81 580 THR A N 1
ATOM 4630 C CA . THR A 1 580 ? -12.807 15.034 11.855 1.00 93.81 580 THR A CA 1
ATOM 4631 C C . THR A 1 580 ? -12.899 15.729 13.214 1.00 93.81 580 THR A C 1
ATOM 4633 O O . THR A 1 580 ? -13.780 15.367 13.996 1.00 93.81 580 THR A O 1
ATOM 4636 N N . MET A 1 581 ? -12.091 16.768 13.466 1.00 94.62 581 MET A N 1
ATOM 4637 C CA . MET A 1 581 ? -12.116 17.545 14.713 1.00 94.62 581 MET A CA 1
ATOM 4638 C C . MET A 1 581 ? -13.464 18.202 14.979 1.00 94.62 581 MET A C 1
ATOM 4640 O O . MET A 1 581 ? -13.898 18.256 16.122 1.00 94.62 581 MET A O 1
ATOM 4644 N N . MET A 1 582 ? -14.172 18.636 13.934 1.00 95.00 582 MET A N 1
ATOM 4645 C CA . MET A 1 582 ? -15.436 19.362 14.074 1.00 95.00 582 MET A CA 1
ATOM 4646 C C . MET A 1 582 ? -16.497 18.577 14.856 1.00 95.00 582 MET A C 1
ATOM 4648 O O . MET A 1 582 ? -17.217 19.146 15.678 1.00 95.00 582 MET A O 1
ATOM 4652 N N . ALA A 1 583 ? -16.587 17.265 14.623 1.00 97.12 583 ALA A N 1
ATOM 4653 C CA . ALA A 1 583 ? -17.506 16.402 15.357 1.00 97.12 583 ALA A CA 1
ATOM 4654 C C . ALA A 1 583 ? -17.031 16.162 16.800 1.00 97.12 583 ALA A C 1
ATOM 4656 O O . ALA A 1 583 ? -17.843 16.158 17.724 1.00 97.12 583 ALA A O 1
ATOM 4657 N N . ILE A 1 584 ? -15.719 16.010 17.002 1.00 97.06 584 ILE A N 1
ATOM 4658 C CA . ILE A 1 584 ? -15.126 15.750 18.320 1.00 97.06 584 ILE A CA 1
ATOM 4659 C C . ILE A 1 584 ? -15.213 16.976 19.230 1.00 97.06 584 ILE A C 1
ATOM 4661 O O . ILE A 1 584 ? -15.561 16.844 20.401 1.00 97.06 584 ILE A O 1
ATOM 4665 N N . ASP A 1 585 ? -14.978 18.170 18.690 1.00 96.12 585 ASP A N 1
ATOM 4666 C CA . ASP A 1 585 ? -15.096 19.435 19.416 1.00 96.12 585 ASP A CA 1
ATOM 4667 C C . ASP A 1 585 ? -16.540 19.695 19.864 1.00 96.12 585 ASP A C 1
ATOM 4669 O O . ASP A 1 585 ? -16.765 20.197 20.964 1.00 96.12 585 ASP A O 1
ATOM 4673 N N . LEU A 1 586 ? -17.535 19.315 19.049 1.00 97.38 586 LEU A N 1
ATOM 4674 C CA . LEU A 1 586 ? -18.943 19.366 19.454 1.00 97.38 586 LEU A CA 1
ATOM 4675 C C . LEU A 1 586 ? -19.290 18.318 20.515 1.00 97.38 586 LEU A C 1
ATOM 4677 O O . LEU A 1 586 ? -20.074 18.614 21.416 1.00 97.38 586 LEU A O 1
ATOM 4681 N N . LEU A 1 587 ? -18.738 17.106 20.408 1.00 98.06 587 LEU A N 1
ATOM 4682 C CA . LEU A 1 587 ? -18.995 16.021 21.359 1.00 98.06 587 LEU A CA 1
ATOM 4683 C C . LEU A 1 587 ? -18.417 16.351 22.736 1.00 98.06 587 LEU A C 1
ATOM 4685 O O . LEU A 1 587 ? -19.041 16.052 23.755 1.00 98.06 587 LEU A O 1
ATOM 4689 N N . ASN A 1 588 ? -17.250 17.000 22.734 1.00 97.25 588 ASN A N 1
ATOM 4690 C CA . ASN A 1 588 ? -16.509 17.453 23.902 1.00 97.25 588 ASN A CA 1
ATOM 4691 C C . ASN A 1 588 ? -16.396 16.375 25.006 1.00 97.25 588 ASN A C 1
ATOM 4693 O O . ASN A 1 588 ? -16.856 16.626 26.125 1.00 97.25 588 ASN A O 1
ATOM 4697 N N . PRO A 1 589 ? -15.822 15.184 24.714 1.00 96.88 589 PRO A N 1
ATOM 4698 C CA . PRO A 1 589 ? -15.626 14.138 25.718 1.00 96.88 589 PRO A CA 1
ATOM 4699 C C . PRO A 1 589 ? -14.748 14.639 26.863 1.00 96.88 589 PRO A C 1
ATOM 4701 O O . PRO A 1 589 ? -13.767 15.351 26.622 1.00 96.88 589 PRO A O 1
ATOM 4704 N N . LYS A 1 590 ? -15.087 14.261 28.094 1.00 96.38 590 LYS A N 1
ATOM 4705 C CA . LYS A 1 590 ? -14.335 14.605 29.301 1.00 96.38 590 LYS A CA 1
ATOM 4706 C C . LYS A 1 590 ? -13.737 13.360 29.956 1.00 96.38 590 LYS A C 1
ATOM 4708 O O . LYS A 1 590 ? -14.334 12.289 29.864 1.00 96.38 590 LYS A O 1
ATOM 4713 N N . PRO A 1 591 ? -12.589 13.488 30.646 1.00 96.38 591 PRO A N 1
ATOM 4714 C CA . PRO A 1 591 ? -12.067 12.417 31.484 1.00 96.38 591 PRO A CA 1
ATOM 4715 C C . PRO A 1 591 ? -13.156 11.831 32.399 1.00 96.38 591 PRO A C 1
ATOM 4717 O O . PRO A 1 591 ? -13.873 12.578 33.062 1.00 96.38 591 PRO A O 1
ATOM 4720 N N . GLY A 1 592 ? -13.294 10.505 32.403 1.00 95.12 592 GLY A N 1
ATOM 4721 C CA . GLY A 1 592 ? -14.320 9.776 33.155 1.00 95.12 592 GLY A CA 1
ATOM 4722 C C . GLY A 1 592 ? -15.624 9.486 32.399 1.00 95.12 592 GLY A C 1
ATOM 4723 O O . GLY A 1 592 ? -16.385 8.633 32.855 1.00 95.12 592 GLY A O 1
ATOM 4724 N N . ASP A 1 593 ? -15.878 10.111 31.243 1.00 97.31 593 ASP A N 1
ATOM 4725 C CA . ASP A 1 593 ? -17.091 9.847 30.458 1.00 97.31 593 ASP A CA 1
ATOM 4726 C C . ASP A 1 593 ? -17.154 8.391 29.956 1.00 97.31 593 ASP A C 1
ATOM 4728 O O . ASP A 1 593 ? -16.156 7.780 29.562 1.00 97.31 593 ASP A O 1
ATOM 4732 N N . THR A 1 594 ? -18.371 7.848 29.895 1.00 97.81 594 THR A N 1
ATOM 4733 C CA . THR A 1 594 ? -18.697 6.643 29.122 1.00 97.81 594 THR A CA 1
ATOM 4734 C C . THR A 1 594 ? -19.166 7.069 27.730 1.00 97.81 594 THR A C 1
ATOM 4736 O O . THR A 1 594 ? -20.230 7.682 27.585 1.00 97.81 594 THR A O 1
ATOM 4739 N N . VAL A 1 595 ? -18.372 6.750 26.706 1.00 98.44 595 VAL A N 1
ATOM 4740 C CA . VAL A 1 595 ? -18.542 7.217 25.325 1.00 98.44 595 VAL A CA 1
ATOM 4741 C C . VAL A 1 595 ? -18.744 6.054 24.357 1.00 98.44 595 VAL A C 1
ATOM 4743 O O . VAL A 1 595 ? -17.999 5.073 24.389 1.00 98.44 595 VAL A O 1
ATOM 4746 N N . LEU A 1 596 ? -19.723 6.192 23.462 1.00 98.56 596 LEU A N 1
ATOM 4747 C CA . LEU A 1 596 ? -19.917 5.307 22.311 1.00 98.56 596 LEU A CA 1
ATOM 4748 C C . LEU A 1 596 ? -19.527 6.030 21.017 1.00 98.56 596 LEU A C 1
ATOM 4750 O O . LEU A 1 596 ? -20.105 7.066 20.698 1.00 98.56 596 LEU A O 1
ATOM 4754 N N . ASP A 1 597 ? -18.601 5.460 20.253 1.00 98.50 597 ASP A N 1
ATOM 4755 C CA . ASP A 1 597 ? -18.353 5.802 18.852 1.00 98.50 597 ASP A CA 1
ATOM 4756 C C . ASP A 1 597 ? -19.093 4.798 17.956 1.00 98.50 597 ASP A C 1
ATOM 4758 O O . ASP A 1 597 ? -18.693 3.638 17.816 1.00 98.50 597 ASP A O 1
ATOM 4762 N N . ALA A 1 598 ? -20.233 5.216 17.408 1.00 96.50 598 ALA A N 1
ATOM 4763 C CA . ALA A 1 598 ? -21.059 4.405 16.528 1.00 96.50 598 ALA A CA 1
ATOM 4764 C C . ALA A 1 598 ? -20.672 4.637 15.061 1.00 96.50 598 ALA A C 1
ATOM 4766 O O . ALA A 1 598 ? -20.612 5.776 14.598 1.00 96.50 598 ALA A O 1
ATOM 4767 N N . CYS A 1 599 ? -20.509 3.538 14.314 1.00 95.94 599 CYS A N 1
ATOM 4768 C CA . CYS A 1 599 ? -19.965 3.515 12.947 1.00 95.94 599 CYS A CA 1
ATOM 4769 C C . CYS A 1 599 ? -18.483 3.937 12.892 1.00 95.94 599 CYS A C 1
ATOM 4771 O O . CYS A 1 599 ? -18.061 4.695 12.020 1.00 95.94 599 CYS A O 1
ATOM 4773 N N . ALA A 1 600 ? -17.699 3.427 13.843 1.00 96.62 600 ALA A N 1
ATOM 4774 C CA . ALA A 1 600 ? -16.376 3.933 14.197 1.00 96.62 600 ALA A CA 1
ATOM 4775 C C . ALA A 1 600 ? -15.271 3.701 13.152 1.00 96.62 600 ALA A C 1
ATOM 4777 O O . ALA A 1 600 ? -14.255 4.403 13.144 1.00 96.62 600 ALA A O 1
ATOM 4778 N N . ALA A 1 601 ? -15.384 2.693 12.283 1.00 91.62 601 ALA A N 1
ATOM 4779 C CA . ALA A 1 601 ? -14.255 2.317 11.441 1.00 91.62 601 ALA A CA 1
ATOM 4780 C C . ALA A 1 601 ? -13.979 3.372 10.347 1.00 91.62 601 ALA A C 1
ATOM 4782 O O . ALA A 1 601 ? -14.907 3.848 9.693 1.00 91.62 601 ALA A O 1
ATOM 4783 N N . PRO A 1 602 ? -12.712 3.710 10.041 1.00 91.88 602 PRO A N 1
ATOM 4784 C CA . PRO A 1 602 ? -11.482 3.009 10.421 1.00 91.88 602 PRO A CA 1
ATOM 4785 C C . PRO A 1 602 ? -10.832 3.480 11.737 1.00 91.88 602 PRO A C 1
ATOM 4787 O O . PRO A 1 602 ? -9.707 3.068 12.015 1.00 91.88 602 PRO A O 1
ATOM 4790 N N . GLY A 1 603 ? -11.485 4.337 12.529 1.00 92.50 603 GLY A N 1
ATOM 4791 C CA . GLY A 1 603 ? -11.035 4.689 13.882 1.00 92.50 603 GLY A CA 1
ATOM 4792 C C . GLY A 1 603 ? -10.419 6.064 14.087 1.00 92.50 603 GLY A C 1
ATOM 4793 O O . GLY A 1 603 ? -9.985 6.354 15.195 1.00 92.50 603 GLY A O 1
ATOM 4794 N N . GLY A 1 604 ? -10.368 6.927 13.066 1.00 93.75 604 GLY A N 1
ATOM 4795 C CA . GLY A 1 604 ? -9.792 8.275 13.214 1.00 93.75 604 GLY A CA 1
ATOM 4796 C C . GLY A 1 604 ? -10.478 9.095 14.315 1.00 93.75 604 GLY A C 1
ATOM 4797 O O . GLY A 1 604 ? -9.822 9.639 15.198 1.00 93.75 604 GLY A O 1
ATOM 4798 N N . LYS A 1 605 ? -11.818 9.095 14.330 1.00 96.19 605 LYS A N 1
ATOM 4799 C CA . LYS A 1 605 ? -12.609 9.773 15.367 1.00 96.19 605 LYS A CA 1
ATOM 4800 C C . LYS A 1 605 ? -12.500 9.078 16.728 1.00 96.19 605 LYS A C 1
ATOM 4802 O O . LYS A 1 605 ? -12.339 9.768 17.728 1.00 96.19 605 LYS A O 1
ATOM 4807 N N . THR A 1 606 ? -12.468 7.743 16.763 1.00 97.12 606 THR A N 1
ATOM 4808 C CA . THR A 1 606 ? -12.201 6.964 17.986 1.00 97.12 606 THR A CA 1
ATOM 4809 C C . THR A 1 606 ? -10.883 7.377 18.641 1.00 97.12 606 THR A C 1
ATOM 4811 O O . THR A 1 606 ? -10.826 7.533 19.859 1.00 97.12 606 THR A O 1
ATOM 4814 N N . ILE A 1 607 ? -9.837 7.597 17.833 1.00 95.56 607 ILE A N 1
ATOM 4815 C CA . ILE A 1 607 ? -8.523 8.042 18.309 1.00 95.56 607 ILE A CA 1
ATOM 4816 C C . ILE A 1 607 ? -8.627 9.396 19.013 1.00 95.56 607 ILE A C 1
ATOM 4818 O O . ILE A 1 607 ? -8.204 9.533 20.157 1.00 95.56 607 ILE A O 1
ATOM 4822 N N . LEU A 1 608 ? -9.270 10.363 18.361 1.00 95.50 608 LEU A N 1
ATOM 4823 C CA . LEU A 1 608 ? -9.457 11.707 18.905 1.00 95.50 608 LEU A CA 1
ATOM 4824 C C . LEU A 1 608 ? -10.338 11.720 20.166 1.00 95.50 608 LEU A C 1
ATOM 4826 O O . LEU A 1 608 ? -10.099 12.508 21.079 1.00 95.50 608 LEU A O 1
ATOM 4830 N N . ILE A 1 609 ? -11.351 10.848 20.249 1.00 96.81 609 ILE A N 1
ATOM 4831 C CA . ILE A 1 609 ? -12.160 10.689 21.468 1.00 96.81 609 ILE A CA 1
ATOM 4832 C C . ILE A 1 609 ? -11.281 10.197 22.618 1.00 96.81 609 ILE A C 1
ATOM 4834 O O . ILE A 1 609 ? -11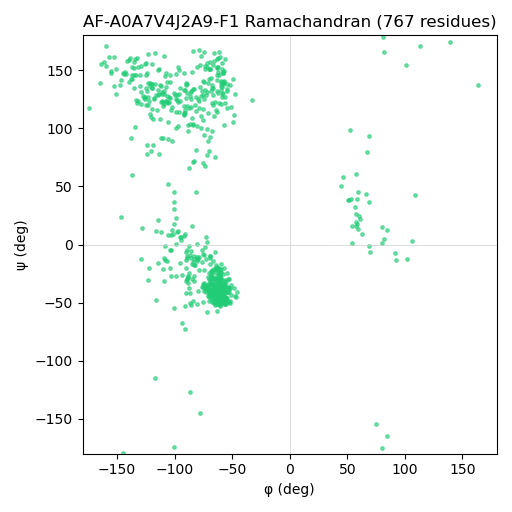.301 10.789 23.695 1.00 96.81 609 ILE A O 1
ATOM 4838 N N . ALA A 1 610 ? -10.495 9.142 22.394 1.00 95.25 610 ALA A N 1
ATOM 4839 C CA . ALA A 1 610 ? -9.629 8.579 23.423 1.00 95.25 610 ALA A CA 1
ATOM 4840 C C . ALA A 1 610 ? -8.605 9.590 23.952 1.00 95.25 610 ALA A C 1
ATOM 4842 O O . ALA A 1 610 ? -8.341 9.631 25.154 1.00 95.25 610 ALA A O 1
ATOM 4843 N N . GLU A 1 611 ? -8.068 10.439 23.074 1.00 93.50 611 GLU A N 1
ATOM 4844 C CA . GLU A 1 611 ? -7.153 11.506 23.474 1.00 93.50 611 GLU A CA 1
ATOM 4845 C C . GLU A 1 611 ? -7.812 12.502 24.435 1.00 93.50 611 GLU A C 1
ATOM 4847 O O . GLU A 1 611 ? -7.200 12.861 25.442 1.00 93.50 611 GLU A O 1
ATOM 4852 N N . ARG A 1 612 ? -9.075 12.885 24.186 1.00 94.75 612 ARG A N 1
ATOM 4853 C CA . ARG A 1 612 ? -9.859 13.777 25.066 1.00 94.75 612 ARG A CA 1
ATOM 4854 C C . ARG A 1 612 ? -10.243 13.129 26.395 1.00 94.75 612 ARG A C 1
ATOM 4856 O O . ARG A 1 612 ? -10.341 13.823 27.404 1.00 94.75 612 ARG A O 1
ATOM 4863 N N . LEU A 1 613 ? -10.434 11.812 26.401 1.00 94.94 613 LEU A N 1
ATOM 4864 C CA . LEU A 1 613 ? -10.692 11.034 27.614 1.00 94.94 613 LEU A CA 1
ATOM 4865 C C . LEU A 1 613 ? -9.448 10.872 28.500 1.00 94.94 613 LEU A C 1
ATOM 4867 O O . LEU A 1 613 ? -9.577 10.439 29.645 1.00 94.94 613 LEU A O 1
ATOM 4871 N N . ALA A 1 614 ? -8.251 11.196 27.996 1.00 90.00 614 ALA A N 1
ATOM 4872 C CA . ALA A 1 614 ? -6.984 11.066 28.719 1.00 90.00 614 ALA A CA 1
ATOM 4873 C C . ALA A 1 614 ? -6.784 9.668 29.348 1.00 90.00 614 ALA A C 1
ATOM 4875 O O . ALA A 1 614 ? -6.277 9.542 30.460 1.00 90.00 614 ALA A O 1
ATOM 4876 N N . ASN A 1 615 ? -7.203 8.612 28.637 1.00 79.38 615 ASN A N 1
ATOM 4877 C CA . ASN A 1 615 ? -7.193 7.212 29.095 1.00 79.38 615 ASN A CA 1
ATOM 4878 C C . ASN A 1 615 ? -8.026 6.926 30.364 1.00 79.38 615 ASN A C 1
ATOM 4880 O O . ASN A 1 615 ? -7.763 5.953 31.069 1.00 79.38 615 ASN A O 1
ATOM 4884 N N . THR A 1 616 ? -9.039 7.744 30.648 1.00 90.44 616 THR A N 1
ATOM 4885 C CA . THR A 1 616 ? -9.990 7.540 31.753 1.00 90.44 616 THR A CA 1
ATOM 4886 C C . THR A 1 616 ? -11.413 7.331 31.225 1.00 90.44 616 THR A C 1
ATOM 4888 O O . THR A 1 616 ? -11.704 7.633 30.070 1.00 90.44 616 THR A O 1
ATOM 4891 N N . GLY A 1 617 ? -12.322 6.829 32.065 1.00 93.38 617 GLY A N 1
ATOM 4892 C CA . GLY A 1 617 ? -13.691 6.516 31.641 1.00 93.38 617 GLY A CA 1
ATOM 4893 C C . GLY A 1 617 ? -13.770 5.239 30.801 1.00 93.38 617 GLY A C 1
ATOM 4894 O O . GLY A 1 617 ? -12.932 4.345 30.934 1.00 93.38 617 GLY A O 1
ATOM 4895 N N . LYS A 1 618 ? -14.796 5.132 29.950 1.00 96.88 618 LYS A N 1
ATOM 4896 C CA . LYS A 1 618 ? -15.025 3.957 29.095 1.00 96.88 618 LYS A CA 1
ATOM 4897 C C . LYS A 1 618 ? -15.290 4.385 27.656 1.00 96.88 618 LYS A C 1
ATOM 4899 O O . LYS A 1 618 ? -16.243 5.110 27.402 1.00 96.88 618 LYS A O 1
ATOM 4904 N N . LEU A 1 619 ? -14.501 3.879 26.709 1.00 98.00 619 LEU A N 1
ATOM 4905 C CA . LEU A 1 619 ? -14.713 4.084 25.275 1.00 98.00 619 LEU A CA 1
ATOM 4906 C C . LEU A 1 619 ? -15.117 2.772 24.604 1.00 98.00 619 LEU A C 1
ATOM 4908 O O . LEU A 1 619 ? -14.371 1.795 24.652 1.00 98.00 619 LEU A O 1
ATOM 4912 N N . ILE A 1 620 ? -16.277 2.769 23.954 1.00 98.31 620 ILE A N 1
ATOM 4913 C CA . ILE A 1 620 ? -16.748 1.664 23.118 1.00 98.31 620 ILE A CA 1
ATOM 4914 C C . ILE A 1 620 ? -16.802 2.142 21.669 1.00 98.31 620 ILE A C 1
ATOM 4916 O O . ILE A 1 620 ? -17.401 3.175 21.385 1.00 98.31 620 ILE A O 1
ATOM 4920 N N . ALA A 1 621 ? -16.204 1.390 20.749 1.00 98.12 621 ALA A N 1
ATOM 4921 C CA . ALA A 1 621 ? -16.233 1.665 19.319 1.00 98.12 621 ALA A CA 1
ATOM 4922 C C . ALA A 1 621 ? -16.918 0.516 18.570 1.00 98.12 621 ALA A C 1
ATOM 4924 O O . ALA A 1 621 ? -16.530 -0.649 18.689 1.00 98.12 621 ALA A O 1
ATOM 4925 N N . MET A 1 622 ? -17.947 0.849 17.792 1.00 97.19 622 MET A N 1
ATOM 4926 C CA . MET A 1 622 ? -18.809 -0.124 17.125 1.00 97.19 622 MET A CA 1
ATOM 4927 C C . MET A 1 622 ? -18.848 0.102 15.613 1.00 97.19 622 MET A C 1
ATOM 4929 O O . MET A 1 622 ? -19.102 1.216 15.158 1.00 97.19 622 MET A O 1
ATOM 4933 N N . ASP A 1 623 ? -18.670 -0.961 14.827 1.00 97.12 623 ASP A N 1
ATOM 4934 C CA . ASP A 1 623 ? -18.895 -0.944 13.375 1.00 97.12 623 ASP A CA 1
ATOM 4935 C C . ASP A 1 623 ? -19.527 -2.260 12.899 1.00 97.12 623 ASP A C 1
ATOM 4937 O O . ASP A 1 623 ? -19.263 -3.332 13.447 1.00 97.12 623 ASP A O 1
ATOM 4941 N N . PHE A 1 624 ? -20.369 -2.180 11.871 1.00 91.88 624 PHE A N 1
ATOM 4942 C CA . PHE A 1 624 ? -21.087 -3.327 11.316 1.00 91.88 624 PHE A CA 1
ATOM 4943 C C . PHE A 1 624 ? -20.175 -4.246 10.496 1.00 91.88 624 PHE A C 1
ATOM 4945 O O . PHE A 1 624 ? -20.364 -5.462 10.483 1.00 91.88 624 PHE A O 1
ATOM 4952 N N . ASP A 1 625 ? -19.193 -3.682 9.789 1.00 86.88 625 ASP A N 1
ATOM 4953 C CA . ASP A 1 625 ? -18.374 -4.439 8.849 1.00 86.88 625 ASP A CA 1
ATOM 4954 C C . ASP A 1 625 ? -17.133 -5.009 9.545 1.00 86.88 625 ASP A C 1
ATOM 4956 O O . ASP A 1 625 ? -16.243 -4.277 9.979 1.00 86.88 625 ASP A O 1
ATOM 4960 N N . ASN A 1 626 ? -17.037 -6.338 9.606 1.00 85.81 626 ASN A N 1
ATOM 4961 C CA . ASN A 1 626 ? -15.931 -7.024 10.273 1.00 85.81 626 ASN A CA 1
ATOM 4962 C C . ASN A 1 626 ? -14.552 -6.734 9.641 1.00 85.81 626 ASN A C 1
ATOM 4964 O O . ASN A 1 626 ? -13.538 -6.752 10.333 1.00 85.81 626 ASN A O 1
ATOM 4968 N N . ASN A 1 627 ? -14.467 -6.463 8.335 1.00 81.69 627 ASN A N 1
ATOM 4969 C CA . ASN A 1 627 ? -13.199 -6.088 7.704 1.00 81.69 627 ASN A CA 1
ATOM 4970 C C . ASN A 1 627 ? -12.807 -4.651 8.058 1.00 81.69 627 ASN A C 1
ATOM 4972 O O . ASN A 1 627 ? -11.643 -4.400 8.364 1.00 81.69 627 ASN A O 1
ATOM 4976 N N . ARG A 1 628 ? -13.764 -3.719 8.097 1.00 85.25 628 ARG A N 1
ATOM 4977 C CA . ARG A 1 628 ? -13.511 -2.354 8.582 1.00 85.25 628 ARG A CA 1
ATOM 4978 C C . ARG A 1 628 ? -13.170 -2.343 10.075 1.00 85.25 628 ARG A C 1
ATOM 4980 O O . ARG A 1 628 ? -12.290 -1.589 10.488 1.00 85.25 628 ARG A O 1
ATOM 4987 N N . LEU A 1 629 ? -13.785 -3.221 10.867 1.00 91.06 629 LEU A N 1
ATOM 4988 C CA . LEU A 1 629 ? -13.478 -3.389 12.287 1.00 91.06 629 LEU A CA 1
ATOM 4989 C C . LEU A 1 629 ? -12.052 -3.913 12.523 1.00 91.06 629 LEU A C 1
ATOM 4991 O O . LEU A 1 629 ? -11.411 -3.515 13.491 1.00 91.06 629 LEU A O 1
ATOM 4995 N N . LYS A 1 630 ? -11.505 -4.753 11.631 1.0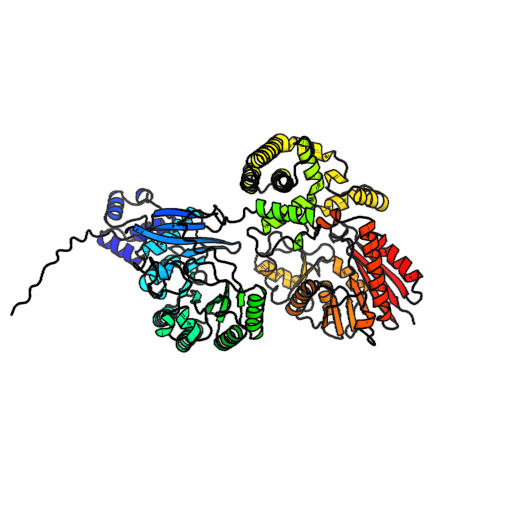0 89.94 630 LYS A N 1
ATOM 4996 C CA . LYS A 1 630 ? -10.082 -5.144 11.697 1.00 89.94 630 LYS A CA 1
ATOM 4997 C C . LYS A 1 630 ? -9.160 -3.935 11.555 1.00 89.94 630 LYS A C 1
ATOM 4999 O O . LYS A 1 630 ? -8.252 -3.790 12.364 1.00 89.94 630 LYS A O 1
ATOM 5004 N N . ILE A 1 631 ? -9.449 -3.040 10.608 1.00 90.06 631 ILE A N 1
ATOM 5005 C CA . ILE A 1 631 ? -8.682 -1.798 10.405 1.00 90.06 631 ILE A CA 1
ATOM 5006 C C . ILE A 1 631 ? -8.788 -0.889 11.641 1.00 90.06 631 ILE A C 1
ATOM 5008 O O . ILE A 1 631 ? -7.784 -0.353 12.106 1.00 90.06 631 ILE A O 1
ATOM 5012 N N . LEU A 1 632 ? -9.993 -0.747 12.209 1.00 94.19 632 LEU A N 1
ATOM 5013 C CA . LEU A 1 632 ? -10.209 -0.049 13.483 1.00 94.19 632 LEU A CA 1
ATOM 5014 C C . LEU A 1 632 ? -9.329 -0.645 14.592 1.00 94.19 632 LEU A C 1
ATOM 5016 O O . LEU A 1 632 ? -8.615 0.086 15.271 1.00 94.19 632 LEU A O 1
ATOM 5020 N N . ASN A 1 633 ? -9.344 -1.969 14.749 1.00 95.50 633 ASN A N 1
ATOM 5021 C CA . ASN A 1 633 ? -8.571 -2.684 15.760 1.00 95.50 633 ASN A CA 1
ATOM 5022 C C . ASN A 1 633 ? -7.056 -2.523 15.575 1.00 95.50 633 ASN A C 1
ATOM 5024 O O . ASN A 1 633 ? -6.340 -2.309 16.551 1.00 95.50 633 ASN A O 1
ATOM 5028 N N . GLU A 1 634 ? -6.560 -2.584 14.340 1.00 93.00 634 GLU A N 1
ATOM 5029 C CA . GLU A 1 634 ? -5.157 -2.309 14.017 1.00 93.00 634 GLU A CA 1
ATOM 5030 C C . GLU A 1 634 ? -4.763 -0.883 14.414 1.00 93.00 634 GLU A C 1
ATOM 5032 O O . GLU A 1 634 ? -3.741 -0.687 15.072 1.00 93.00 634 GLU A O 1
ATOM 5037 N N . ASN A 1 635 ? -5.596 0.109 14.090 1.00 93.56 635 ASN A N 1
ATOM 5038 C CA . ASN A 1 635 ? -5.346 1.502 14.448 1.00 93.56 635 ASN A CA 1
ATOM 5039 C C . ASN A 1 635 ? -5.390 1.737 15.961 1.00 93.56 635 ASN A C 1
ATOM 5041 O O . ASN A 1 635 ? -4.469 2.345 16.498 1.00 93.56 635 ASN A O 1
ATOM 5045 N N . VAL A 1 636 ? -6.403 1.226 16.661 1.00 94.38 636 VAL A N 1
ATOM 5046 C CA . VAL A 1 636 ? -6.539 1.355 18.122 1.00 94.38 636 VAL A CA 1
ATOM 5047 C C . VAL A 1 636 ? -5.350 0.706 18.837 1.00 94.38 636 VAL A C 1
ATOM 5049 O O . VAL A 1 636 ? -4.755 1.327 19.718 1.00 94.38 636 VAL A O 1
ATOM 5052 N N . LYS A 1 637 ? -4.927 -0.494 18.415 1.00 94.94 637 LYS A N 1
ATOM 5053 C CA . LYS A 1 637 ? -3.745 -1.169 18.976 1.00 94.94 637 LYS A CA 1
ATOM 5054 C C . LYS A 1 637 ? -2.455 -0.406 18.703 1.00 94.94 637 LYS A C 1
ATOM 5056 O O . LYS A 1 637 ? -1.682 -0.179 19.631 1.00 94.94 637 LYS A O 1
ATOM 5061 N N . ARG A 1 638 ? -2.231 0.016 17.454 1.00 94.62 638 ARG A N 1
ATOM 5062 C CA . ARG A 1 638 ? -1.040 0.780 17.050 1.00 94.62 638 ARG A CA 1
ATOM 5063 C C . ARG A 1 638 ? -0.930 2.081 17.839 1.00 94.62 638 ARG A C 1
ATOM 5065 O O . ARG A 1 638 ? 0.134 2.389 18.363 1.00 94.62 638 ARG A O 1
ATOM 5072 N N . MET A 1 639 ? -2.042 2.800 17.985 1.00 93.94 639 MET A N 1
ATOM 5073 C CA . MET A 1 639 ? -2.122 4.052 18.743 1.00 93.94 639 MET A CA 1
ATOM 5074 C C . MET A 1 639 ? -2.140 3.849 20.268 1.00 93.94 639 MET A C 1
ATOM 5076 O O . MET A 1 639 ? -2.060 4.832 20.998 1.00 93.94 639 MET A O 1
ATOM 5080 N N . LYS A 1 640 ? -2.177 2.596 20.752 1.00 92.75 640 LYS A N 1
ATOM 5081 C CA . LYS A 1 640 ? -2.214 2.211 22.176 1.00 92.75 640 LYS A CA 1
ATOM 5082 C C . LYS A 1 640 ? -3.429 2.768 22.922 1.00 92.75 640 LYS A C 1
ATOM 5084 O O . LYS A 1 640 ? -3.309 3.284 24.029 1.00 92.75 640 LYS A O 1
ATOM 5089 N N . ILE A 1 641 ? -4.596 2.662 22.299 1.00 91.75 641 ILE A N 1
ATOM 5090 C CA . ILE A 1 641 ? -5.839 3.242 22.804 1.00 91.75 641 ILE A CA 1
ATOM 5091 C C . ILE A 1 641 ? -6.665 2.190 23.552 1.00 91.75 641 ILE A C 1
ATOM 5093 O O . ILE A 1 641 ? -6.939 1.127 22.989 1.00 91.75 641 ILE A O 1
ATOM 5097 N N . PRO A 1 642 ? -7.108 2.471 24.791 1.00 91.44 642 PRO A N 1
ATOM 5098 C CA . PRO A 1 642 ? -7.972 1.569 25.543 1.00 91.44 642 PRO A CA 1
ATOM 5099 C C . PRO A 1 642 ? -9.440 1.732 25.105 1.00 91.44 642 PRO A C 1
ATOM 5101 O O . PRO A 1 642 ? -10.214 2.437 25.747 1.00 91.44 642 PRO A O 1
ATOM 5104 N N . ALA A 1 643 ? -9.825 1.088 23.997 1.00 95.62 643 ALA A N 1
ATOM 5105 C CA . ALA A 1 643 ? -11.209 1.054 23.509 1.00 95.62 643 ALA A CA 1
ATOM 5106 C C . ALA A 1 643 ? -11.747 -0.383 23.402 1.00 95.62 643 ALA A C 1
ATOM 5108 O O . ALA A 1 643 ? -11.066 -1.278 22.897 1.00 95.62 643 ALA A O 1
ATOM 5109 N N . GLU A 1 644 ? -12.989 -0.595 23.840 1.00 97.38 644 GLU A N 1
ATOM 5110 C CA . GLU A 1 644 ? -13.738 -1.839 23.634 1.00 97.38 644 GLU A CA 1
ATOM 5111 C C . GLU A 1 644 ? -14.314 -1.853 22.211 1.00 97.38 644 GLU A C 1
ATOM 5113 O O . GLU A 1 644 ? -15.003 -0.915 21.813 1.00 97.38 644 GLU A O 1
ATOM 5118 N N . LEU A 1 645 ? -14.028 -2.897 21.428 1.00 97.94 645 LEU A N 1
ATOM 5119 C CA . LEU A 1 645 ? -14.431 -2.974 20.020 1.00 97.94 645 LEU A CA 1
ATOM 5120 C C . LEU A 1 645 ? -15.573 -3.969 19.828 1.00 97.94 645 LEU A C 1
ATOM 5122 O O . LEU A 1 645 ? -15.449 -5.132 20.210 1.00 97.94 645 LEU A O 1
ATOM 5126 N N . ILE A 1 646 ? -16.655 -3.533 19.181 1.00 96.81 646 ILE A N 1
ATOM 5127 C CA . ILE A 1 646 ? -17.858 -4.348 18.973 1.00 96.81 646 ILE A CA 1
ATOM 5128 C C . ILE A 1 646 ? -18.219 -4.401 17.485 1.00 96.81 646 ILE A C 1
ATOM 5130 O O . ILE A 1 646 ? -18.406 -3.375 16.833 1.00 96.81 646 ILE A O 1
ATOM 5134 N N . CYS A 1 647 ? -18.350 -5.616 16.944 1.00 96.31 647 CYS A N 1
ATOM 5135 C CA . CYS A 1 647 ? -18.866 -5.829 15.591 1.00 96.31 647 CYS A CA 1
ATOM 5136 C C . CYS A 1 647 ? -20.392 -5.906 15.630 1.00 96.31 647 CYS A C 1
ATOM 5138 O O . CYS A 1 647 ? -20.937 -6.926 16.057 1.00 96.31 647 CYS A O 1
ATOM 5140 N N . ALA A 1 648 ? -21.082 -4.843 15.223 1.00 94.38 648 ALA A N 1
ATOM 5141 C CA . ALA A 1 648 ? -22.534 -4.805 15.306 1.00 94.38 648 ALA A CA 1
ATOM 5142 C C . ALA A 1 648 ? -23.201 -3.744 14.419 1.00 94.38 648 ALA A C 1
ATOM 5144 O O . ALA A 1 648 ? -22.616 -2.725 14.060 1.00 94.38 648 ALA A O 1
ATOM 5145 N N . ASP A 1 649 ? -24.474 -3.991 14.101 1.00 95.25 649 ASP A N 1
ATOM 5146 C CA . ASP A 1 649 ? -25.341 -3.075 13.363 1.00 95.25 649 ASP A CA 1
ATOM 5147 C C . ASP A 1 649 ? -25.874 -1.965 14.282 1.00 95.25 649 ASP A C 1
ATOM 5149 O O . ASP A 1 649 ? -26.630 -2.224 15.222 1.00 95.25 649 ASP A O 1
ATOM 5153 N N . ALA A 1 650 ? -25.512 -0.716 13.980 1.00 96.56 650 ALA A N 1
ATOM 5154 C CA . ALA A 1 650 ? -25.917 0.452 14.757 1.00 96.56 650 ALA A CA 1
ATOM 5155 C C . ALA A 1 650 ? -27.438 0.700 14.751 1.00 96.56 650 ALA A C 1
ATOM 5157 O O . ALA A 1 650 ? -27.946 1.325 15.677 1.00 96.56 650 ALA A O 1
ATOM 5158 N N . THR A 1 651 ? -28.187 0.164 13.779 1.00 96.62 651 THR A N 1
ATOM 5159 C CA . THR A 1 651 ? -29.664 0.206 13.793 1.00 96.62 651 THR A CA 1
ATOM 5160 C C . THR A 1 651 ? -30.277 -0.683 14.881 1.00 96.62 651 THR A C 1
ATOM 5162 O O . THR A 1 651 ? -31.469 -0.592 15.163 1.00 96.62 651 THR A O 1
ATOM 5165 N N . LYS A 1 652 ? -29.467 -1.548 15.503 1.00 96.12 652 LYS A N 1
ATOM 5166 C CA . LYS A 1 652 ? -29.857 -2.469 16.577 1.00 96.12 652 LYS A CA 1
ATOM 5167 C C . LYS A 1 652 ? -29.145 -2.162 17.894 1.00 96.12 652 LYS A C 1
ATOM 5169 O O . LYS A 1 652 ? -29.210 -2.975 18.817 1.00 96.12 652 LYS A O 1
ATOM 5174 N N . ALA A 1 653 ? -28.477 -1.011 18.005 1.00 95.38 653 ALA A N 1
ATOM 5175 C CA . ALA A 1 653 ? -27.663 -0.639 19.163 1.00 95.38 653 ALA A CA 1
ATOM 5176 C C . ALA A 1 653 ? -28.428 -0.763 20.492 1.00 95.38 653 ALA A C 1
ATOM 5178 O O . ALA A 1 653 ? -27.876 -1.258 21.472 1.00 95.38 653 ALA A O 1
ATOM 5179 N N . LYS A 1 654 ? -29.722 -0.415 20.511 1.00 93.56 654 LYS A N 1
ATOM 5180 C CA . LYS A 1 654 ? -30.591 -0.533 21.694 1.00 93.56 654 LYS A CA 1
ATOM 5181 C C . LYS A 1 654 ? -30.639 -1.958 22.254 1.00 93.56 654 LYS A C 1
ATOM 5183 O O . LYS A 1 654 ? -30.666 -2.151 23.465 1.00 93.56 654 LYS A O 1
ATOM 5188 N N . LEU A 1 655 ? -30.675 -2.957 21.370 1.00 93.75 655 LEU A N 1
ATOM 5189 C CA . LEU A 1 655 ? -30.737 -4.370 21.748 1.00 93.75 655 LEU A CA 1
ATOM 5190 C C . LEU A 1 655 ? -29.384 -4.871 22.258 1.00 93.75 655 LEU A C 1
ATOM 5192 O O . LEU A 1 655 ? -29.340 -5.675 23.183 1.00 93.75 655 LEU A O 1
ATOM 5196 N N . ILE A 1 656 ? -28.297 -4.385 21.658 1.00 93.56 656 ILE A N 1
ATOM 5197 C CA . ILE A 1 656 ? -26.922 -4.785 21.979 1.00 93.56 656 ILE A CA 1
ATOM 5198 C C . ILE A 1 656 ? -26.499 -4.240 23.343 1.00 93.56 656 ILE A C 1
ATOM 5200 O O . ILE A 1 656 ? -25.941 -4.968 24.155 1.00 93.56 656 ILE A O 1
ATOM 5204 N N . PHE A 1 657 ? -26.807 -2.972 23.616 1.00 95.38 657 PHE A N 1
ATOM 5205 C CA . PHE A 1 657 ? -26.412 -2.270 24.837 1.00 95.38 657 PHE A CA 1
ATOM 5206 C C . PHE A 1 657 ? -27.547 -2.200 25.865 1.00 95.38 657 PHE A C 1
ATOM 5208 O O . PHE A 1 657 ? -27.722 -1.192 26.549 1.00 95.38 657 PHE A O 1
ATOM 5215 N N . LYS A 1 658 ? -28.356 -3.261 25.969 1.00 90.25 658 LYS A N 1
ATOM 5216 C CA . LYS A 1 658 ? -29.514 -3.290 26.870 1.00 90.25 658 LYS A CA 1
ATOM 5217 C C . LYS A 1 658 ? -29.085 -2.991 28.314 1.00 90.25 658 LYS A C 1
ATOM 5219 O O . LYS A 1 658 ? -28.273 -3.710 28.884 1.00 90.25 658 LYS A O 1
ATOM 5224 N N . GLY A 1 659 ? -29.669 -1.946 28.904 1.00 87.88 659 GLY A N 1
ATOM 5225 C CA . GLY A 1 659 ? -29.381 -1.524 30.281 1.00 87.88 659 GLY A CA 1
ATOM 5226 C C . GLY A 1 659 ? -28.122 -0.666 30.447 1.00 87.88 659 GLY A C 1
ATOM 5227 O O . GLY A 1 659 ? -27.773 -0.332 31.574 1.00 87.88 659 GLY A O 1
ATOM 5228 N N . ILE A 1 660 ? -27.452 -0.287 29.356 1.00 93.94 660 ILE A N 1
ATOM 5229 C CA . ILE A 1 660 ? -26.289 0.606 29.372 1.00 93.94 660 ILE A CA 1
ATOM 5230 C C . ILE A 1 660 ? -26.725 1.991 28.888 1.00 93.94 660 ILE A C 1
ATOM 5232 O O . ILE A 1 660 ? -27.512 2.120 27.952 1.00 93.94 660 ILE A O 1
ATOM 5236 N N . SER A 1 661 ? -26.207 3.037 29.526 1.00 95.44 661 SER A N 1
ATOM 5237 C CA . SER A 1 661 ? -26.370 4.425 29.090 1.00 95.44 661 SER A CA 1
ATOM 5238 C C . SER A 1 661 ? -25.009 5.087 28.918 1.00 95.44 661 SER A C 1
ATOM 5240 O O . SER A 1 661 ? -24.075 4.802 29.664 1.00 95.44 661 SER A O 1
ATOM 5242 N N . PHE A 1 662 ? -24.906 5.980 27.940 1.00 98.00 662 PHE A N 1
ATOM 5243 C CA . PHE A 1 662 ? -23.679 6.695 27.604 1.00 98.00 662 PHE A CA 1
ATOM 5244 C C . PHE A 1 662 ? -23.830 8.182 27.913 1.00 98.00 662 PHE A C 1
ATOM 5246 O O . PHE A 1 662 ? -24.854 8.792 27.587 1.00 98.00 662 PHE A O 1
ATOM 5253 N N . ASN A 1 663 ? -22.792 8.784 28.500 1.00 97.25 663 ASN A N 1
ATOM 5254 C CA . ASN A 1 663 ? -22.729 10.233 28.700 1.00 97.25 663 ASN A CA 1
ATOM 5255 C C . ASN A 1 663 ? -22.671 10.948 27.346 1.00 97.25 663 ASN A C 1
ATOM 5257 O O . ASN A 1 663 ? -23.319 11.979 27.147 1.00 97.25 663 ASN A O 1
ATOM 5261 N N . LYS A 1 664 ? -21.907 10.372 26.410 1.00 98.44 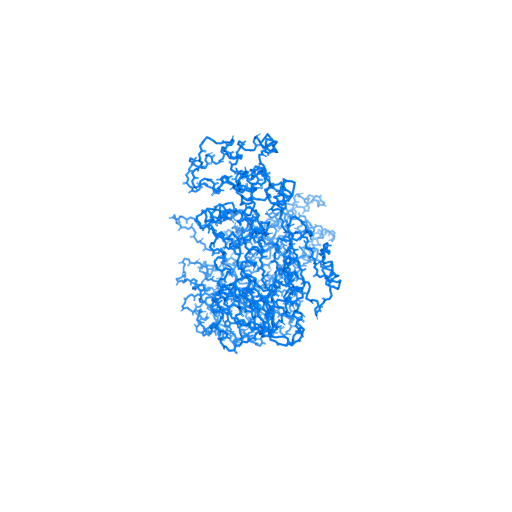664 LYS A N 1
ATOM 5262 C CA . LYS A 1 664 ? -21.644 10.917 25.079 1.00 98.44 664 LYS A CA 1
ATOM 5263 C C . LYS A 1 664 ? -21.776 9.826 24.017 1.00 98.44 664 LYS A C 1
ATOM 5265 O O . LYS A 1 664 ? -21.229 8.739 24.174 1.00 98.44 664 LYS A O 1
ATOM 5270 N N . ILE A 1 665 ? -22.456 10.122 22.914 1.00 98.75 665 ILE A N 1
ATOM 5271 C CA . ILE A 1 665 ? -22.507 9.242 21.739 1.00 98.75 665 ILE A CA 1
ATOM 5272 C C . ILE A 1 665 ? -22.071 10.031 20.509 1.00 98.75 665 ILE A C 1
ATOM 5274 O O . ILE A 1 665 ? -22.637 11.081 20.221 1.00 98.75 665 ILE A O 1
ATOM 5278 N N . LEU A 1 666 ? -21.096 9.521 19.765 1.00 98.75 666 LEU A N 1
ATOM 5279 C CA . LEU A 1 666 ? -20.809 9.958 18.405 1.00 98.75 666 LEU A CA 1
ATOM 5280 C C . LEU A 1 666 ? -21.502 9.013 17.424 1.00 98.75 666 LEU A C 1
ATOM 5282 O O . LEU A 1 666 ? -21.349 7.802 17.518 1.00 98.75 666 LEU A O 1
ATOM 5286 N N . ALA A 1 667 ? -22.238 9.568 16.469 1.00 98.12 667 ALA A N 1
ATOM 5287 C CA . ALA A 1 667 ? -22.856 8.841 15.373 1.00 98.12 667 ALA A CA 1
ATOM 5288 C C . ALA A 1 667 ? -22.294 9.365 14.045 1.00 98.12 667 ALA A C 1
ATOM 5290 O O . ALA A 1 667 ? -22.875 10.263 13.432 1.00 98.12 667 ALA A O 1
ATOM 5291 N N . ASP A 1 668 ? -21.153 8.820 13.610 1.00 97.44 668 ASP A N 1
ATOM 5292 C CA . ASP A 1 668 ? -20.552 9.132 12.304 1.00 97.44 668 ASP A CA 1
ATOM 5293 C C . ASP A 1 668 ? -21.185 8.267 11.211 1.00 97.44 668 ASP A C 1
ATOM 5295 O O . ASP A 1 668 ? -20.626 7.284 10.722 1.00 97.44 668 ASP A O 1
ATOM 5299 N N . VAL A 1 669 ? -22.437 8.583 10.898 1.00 97.56 669 VAL A N 1
ATOM 5300 C CA . VAL A 1 669 ? -23.307 7.690 10.138 1.00 97.56 669 VAL A CA 1
ATOM 5301 C C . VAL A 1 669 ? -22.867 7.552 8.672 1.00 97.56 669 VAL A C 1
ATOM 5303 O O . VAL A 1 669 ? -22.344 8.499 8.072 1.00 97.56 669 VAL A O 1
ATOM 5306 N N . PRO A 1 670 ? -23.139 6.403 8.021 1.00 95.56 670 PRO A N 1
ATOM 5307 C CA . PRO A 1 670 ? -22.920 6.280 6.586 1.00 95.56 670 PRO A CA 1
ATOM 5308 C C . PRO A 1 670 ? -23.735 7.326 5.807 1.00 95.56 670 PRO A C 1
ATOM 5310 O O . PRO A 1 670 ? -24.894 7.602 6.125 1.00 95.56 670 PRO A O 1
ATOM 5313 N N . CYS A 1 671 ? -23.134 7.903 4.767 1.00 96.62 671 CYS A N 1
ATOM 5314 C CA . CYS A 1 671 ? -23.714 9.004 3.993 1.00 96.62 671 CYS A CA 1
ATOM 5315 C C . CYS A 1 671 ? -23.346 8.917 2.502 1.00 96.62 671 CYS A C 1
ATOM 5317 O O . CYS A 1 671 ? -22.632 8.005 2.074 1.00 96.62 671 CYS A O 1
ATOM 5319 N N . THR A 1 672 ? -23.808 9.874 1.693 1.00 95.75 672 THR A N 1
ATOM 5320 C CA . THR A 1 672 ? -23.522 9.923 0.245 1.00 95.75 672 THR A CA 1
ATOM 5321 C C . THR A 1 672 ? -22.064 10.242 -0.103 1.00 95.75 672 THR A C 1
ATOM 5323 O O . THR A 1 672 ? -21.673 10.083 -1.259 1.00 95.75 672 THR A O 1
ATOM 5326 N N . ASN A 1 673 ? -21.234 10.649 0.868 1.00 95.94 673 ASN A N 1
ATOM 5327 C CA . ASN A 1 673 ? -19.822 11.020 0.683 1.00 95.94 673 ASN A CA 1
ATOM 5328 C C . ASN A 1 673 ? -19.594 12.218 -0.267 1.00 95.94 673 ASN A C 1
ATOM 5330 O O . ASN A 1 673 ? -18.504 12.377 -0.823 1.00 95.94 673 ASN A O 1
ATOM 5334 N N . THR A 1 674 ? -20.598 13.078 -0.472 1.00 96.81 674 THR A N 1
ATOM 5335 C CA . THR A 1 674 ? -20.498 14.243 -1.375 1.00 96.81 674 THR A CA 1
ATOM 5336 C C . THR A 1 674 ? -19.469 15.284 -0.918 1.00 96.81 674 THR A C 1
ATOM 5338 O O . THR A 1 674 ? -18.968 16.042 -1.747 1.00 96.81 674 THR A O 1
ATOM 5341 N N . GLY A 1 675 ? -19.099 15.301 0.367 1.00 96.50 675 GLY A N 1
ATOM 5342 C CA . GLY A 1 675 ? -18.072 16.184 0.923 1.00 96.50 675 GLY A CA 1
ATOM 5343 C C . GLY A 1 675 ? -16.631 15.704 0.730 1.00 96.50 675 GLY A C 1
ATOM 5344 O O . GLY A 1 675 ? -15.710 16.511 0.818 1.00 96.50 675 GLY A O 1
ATOM 5345 N N . VAL A 1 676 ? -16.419 14.421 0.419 1.00 95.62 676 VAL A N 1
ATOM 5346 C CA . VAL A 1 676 ? -15.082 13.793 0.310 1.00 95.62 676 VAL A CA 1
ATOM 5347 C C . VAL A 1 676 ? -14.759 13.337 -1.116 1.00 95.62 676 VAL A C 1
ATOM 5349 O O . VAL A 1 676 ? -13.890 12.491 -1.331 1.00 95.62 676 VAL A O 1
ATOM 5352 N N . ILE A 1 677 ? -15.440 13.897 -2.123 1.00 96.50 677 ILE A N 1
ATOM 5353 C CA . ILE A 1 677 ? -15.319 13.486 -3.532 1.00 96.50 677 ILE A CA 1
ATOM 5354 C C . ILE A 1 677 ? -13.867 13.545 -4.045 1.00 96.50 677 ILE A C 1
ATOM 5356 O O . ILE A 1 677 ? -13.490 12.719 -4.876 1.00 96.50 677 ILE A O 1
ATOM 5360 N N . ARG A 1 678 ? -13.029 14.474 -3.559 1.00 94.38 678 ARG A N 1
ATOM 5361 C CA . ARG A 1 678 ? -11.609 14.531 -3.961 1.00 94.38 678 ARG A CA 1
ATOM 5362 C C . ARG A 1 678 ? -10.812 13.281 -3.556 1.00 94.38 678 ARG A C 1
ATOM 5364 O O . ARG A 1 678 ? -9.921 12.860 -4.295 1.00 94.38 678 ARG A O 1
ATOM 5371 N N . ARG A 1 679 ? -11.167 12.668 -2.415 1.00 91.00 679 ARG A N 1
ATOM 5372 C CA . ARG A 1 679 ? -10.578 11.424 -1.883 1.00 91.00 679 ARG A CA 1
ATOM 5373 C C . ARG A 1 679 ? -11.302 10.178 -2.397 1.00 91.00 679 ARG A C 1
ATOM 5375 O O . ARG A 1 679 ? -10.686 9.127 -2.528 1.00 91.00 679 ARG A O 1
ATOM 5382 N N . ARG A 1 680 ? -12.603 10.298 -2.684 1.00 92.00 680 ARG A N 1
ATOM 5383 C CA . ARG A 1 680 ? -13.478 9.233 -3.198 1.00 92.00 680 ARG A CA 1
ATOM 5384 C C . ARG A 1 680 ? -14.144 9.672 -4.505 1.00 92.00 680 ARG A C 1
ATOM 5386 O O . ARG A 1 680 ? -15.324 10.038 -4.494 1.00 92.00 680 ARG A O 1
ATOM 5393 N N . PRO A 1 681 ? -13.424 9.644 -5.642 1.00 94.19 681 PRO A N 1
ATOM 5394 C CA . PRO A 1 681 ? -13.947 10.149 -6.910 1.00 94.19 681 PRO A CA 1
ATOM 5395 C C . PRO A 1 681 ? -15.207 9.403 -7.374 1.00 94.19 681 PRO A C 1
ATOM 5397 O O . PRO A 1 681 ? -16.044 10.005 -8.042 1.00 94.19 681 PRO A O 1
ATOM 5400 N N . ASP A 1 682 ? -15.391 8.147 -6.959 1.00 93.81 682 ASP A N 1
ATOM 5401 C CA . ASP A 1 682 ? -16.578 7.323 -7.231 1.00 93.81 682 ASP A CA 1
ATOM 5402 C C . ASP A 1 682 ? -17.884 7.904 -6.693 1.00 93.81 682 ASP A C 1
ATOM 5404 O O . ASP A 1 682 ? -18.941 7.713 -7.297 1.00 93.81 682 ASP A O 1
ATOM 5408 N N . ALA A 1 683 ? -17.824 8.618 -5.561 1.00 93.88 683 ALA A N 1
ATOM 5409 C CA . ALA A 1 683 ? -19.009 9.066 -4.833 1.00 93.88 683 ALA A CA 1
ATOM 5410 C C . ALA A 1 683 ? -19.936 9.915 -5.716 1.00 93.88 683 ALA A C 1
ATOM 5412 O O . ALA A 1 683 ? -21.158 9.782 -5.655 1.00 93.88 683 ALA A O 1
ATOM 5413 N N . ARG A 1 684 ? -19.362 10.717 -6.624 1.00 95.12 684 ARG A N 1
ATOM 5414 C CA . ARG A 1 684 ? -20.141 11.537 -7.559 1.00 95.12 684 ARG A CA 1
ATOM 5415 C C . ARG A 1 684 ? -20.944 10.696 -8.559 1.00 95.12 684 ARG A C 1
ATOM 5417 O O . ARG A 1 684 ? -21.991 11.142 -8.999 1.00 95.12 684 ARG A O 1
ATOM 5424 N N . TRP A 1 685 ? -20.490 9.496 -8.925 1.00 94.44 685 TRP A N 1
ATOM 5425 C CA . TRP A 1 685 ? -21.157 8.642 -9.921 1.00 94.44 685 TRP A CA 1
ATOM 5426 C C . TRP A 1 685 ? -22.181 7.684 -9.314 1.00 94.44 685 TRP A C 1
ATOM 5428 O O . TRP A 1 685 ? -23.076 7.223 -10.021 1.00 94.44 685 TRP A O 1
ATOM 5438 N N . ASN A 1 686 ? -22.063 7.420 -8.013 1.00 89.94 686 ASN A N 1
ATOM 5439 C CA . ASN A 1 686 ? -23.021 6.624 -7.247 1.00 89.94 686 ASN A CA 1
ATOM 5440 C C . ASN A 1 686 ? -24.195 7.461 -6.715 1.00 89.94 686 ASN A C 1
ATOM 5442 O O . ASN A 1 686 ? -25.203 6.916 -6.265 1.00 89.94 686 ASN A O 1
ATOM 5446 N N . PHE A 1 687 ? -24.093 8.787 -6.799 1.00 93.50 687 PHE A N 1
ATOM 5447 C CA . PHE A 1 687 ? -25.127 9.700 -6.345 1.00 93.50 687 PHE A CA 1
ATOM 5448 C C . PHE A 1 687 ? -26.411 9.614 -7.187 1.00 93.50 687 PHE A C 1
ATOM 5450 O O . PHE A 1 687 ? -26.397 9.769 -8.409 1.00 93.50 687 PHE A O 1
ATOM 5457 N N . SER A 1 688 ? -27.543 9.442 -6.506 1.00 93.56 688 SER A N 1
ATOM 5458 C CA . SER A 1 688 ? -28.898 9.610 -7.041 1.00 93.56 688 SER A CA 1
ATOM 5459 C C . SER A 1 688 ? -29.846 10.007 -5.909 1.00 93.56 688 SER A C 1
ATOM 5461 O O . SER A 1 688 ? -29.535 9.781 -4.737 1.00 93.56 688 SER A O 1
ATOM 5463 N N . ILE A 1 689 ? -31.009 10.570 -6.246 1.00 94.69 689 ILE A N 1
ATOM 5464 C CA . ILE A 1 689 ? -32.026 10.932 -5.247 1.00 94.69 689 ILE A CA 1
ATOM 5465 C C . ILE A 1 689 ? -32.512 9.684 -4.501 1.00 94.69 689 ILE A C 1
ATOM 5467 O O . ILE A 1 689 ? -32.536 9.672 -3.276 1.00 94.69 689 ILE A O 1
ATOM 5471 N N . GLN A 1 690 ? -32.771 8.589 -5.218 1.00 94.50 690 GLN A N 1
ATOM 5472 C CA . GLN A 1 690 ? -33.216 7.325 -4.626 1.00 94.50 690 GLN A CA 1
ATOM 5473 C C . GLN A 1 690 ? -32.167 6.735 -3.669 1.00 94.50 690 GLN A C 1
ATOM 5475 O O . GLN A 1 690 ? -32.501 6.206 -2.607 1.00 94.50 690 GLN A O 1
ATOM 5480 N N . HIS A 1 691 ? -30.880 6.828 -4.023 1.00 92.44 691 HIS A N 1
ATOM 5481 C CA . HIS A 1 691 ? -29.799 6.385 -3.142 1.00 92.44 691 HIS A CA 1
ATOM 5482 C C . HIS A 1 691 ? -29.723 7.233 -1.865 1.00 92.44 691 HIS A C 1
ATOM 5484 O O . HIS A 1 691 ? -29.609 6.673 -0.774 1.00 92.44 691 HIS A O 1
ATOM 5490 N N . MET A 1 692 ? -29.842 8.558 -1.993 1.00 95.38 692 MET A N 1
ATOM 5491 C CA . MET A 1 692 ? -29.877 9.473 -0.852 1.00 95.38 692 MET A CA 1
ATOM 5492 C C . MET A 1 692 ? -31.062 9.170 0.072 1.00 95.38 692 MET A C 1
ATOM 5494 O O . MET A 1 692 ? -30.879 9.071 1.279 1.00 95.38 692 MET A O 1
ATOM 5498 N N . GLU A 1 693 ? -32.260 8.944 -0.470 1.00 96.50 693 GLU A N 1
ATOM 5499 C CA . GLU A 1 693 ? -33.443 8.584 0.322 1.00 96.50 693 GLU A CA 1
ATOM 5500 C C . GLU A 1 693 ? -33.246 7.282 1.112 1.00 96.50 693 GLU A C 1
ATOM 5502 O O . GLU A 1 693 ? -33.625 7.198 2.283 1.00 96.50 693 GLU A O 1
ATOM 5507 N N . LYS A 1 694 ? -32.617 6.265 0.503 1.00 96.31 694 LYS A N 1
ATOM 5508 C CA . LYS A 1 694 ? -32.273 5.012 1.195 1.00 96.31 694 LYS A CA 1
ATOM 5509 C C . LYS A 1 694 ? -31.295 5.258 2.347 1.00 96.31 694 LYS A C 1
ATOM 5511 O O . LYS A 1 694 ? -31.478 4.699 3.427 1.00 96.31 694 LYS A O 1
ATOM 5516 N N . ILE A 1 695 ? -30.281 6.091 2.122 1.00 96.31 695 ILE A N 1
ATOM 5517 C CA . ILE A 1 695 ? -29.310 6.481 3.149 1.00 96.31 695 ILE A CA 1
ATOM 5518 C C . ILE A 1 695 ? -30.005 7.227 4.292 1.00 96.31 695 ILE A C 1
ATOM 5520 O O . ILE A 1 695 ? -29.827 6.851 5.444 1.00 96.31 695 ILE A O 1
ATOM 5524 N N . ILE A 1 696 ? -30.865 8.202 3.994 1.00 98.06 696 ILE A N 1
ATOM 5525 C CA . ILE A 1 696 ? -31.614 8.977 4.995 1.00 98.06 696 ILE A CA 1
ATOM 5526 C C . ILE A 1 696 ? -32.467 8.069 5.890 1.00 98.06 696 ILE A C 1
ATOM 5528 O O . ILE A 1 696 ? -32.530 8.276 7.104 1.00 98.06 696 ILE A O 1
ATOM 553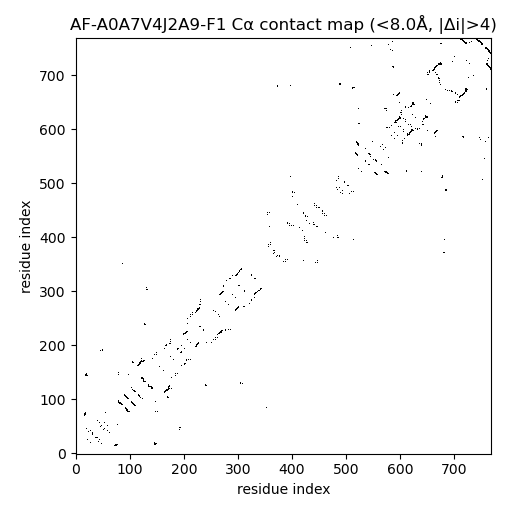2 N N . LYS A 1 697 ? -33.114 7.039 5.327 1.00 97.94 697 LYS A N 1
ATOM 5533 C CA . LYS A 1 697 ? -33.867 6.049 6.121 1.00 97.94 697 LYS A CA 1
ATOM 5534 C C . LYS A 1 697 ? -32.962 5.315 7.113 1.00 97.94 697 LYS A C 1
ATOM 5536 O O . LYS A 1 697 ? -33.316 5.193 8.281 1.00 97.94 697 LYS A O 1
ATOM 5541 N N . MET A 1 698 ? -31.787 4.878 6.664 1.00 97.88 698 MET A N 1
ATOM 5542 C CA . MET A 1 698 ? -30.799 4.217 7.519 1.00 97.88 698 MET A CA 1
ATOM 5543 C C . MET A 1 698 ? -30.242 5.162 8.595 1.00 97.88 698 MET A C 1
ATOM 5545 O O . MET A 1 698 ? -30.137 4.764 9.749 1.00 97.88 698 MET A O 1
ATOM 5549 N N . GLN A 1 699 ? -29.945 6.417 8.249 1.00 98.50 699 GLN A N 1
ATOM 5550 C CA . GLN A 1 699 ? -29.475 7.437 9.194 1.00 98.50 699 GLN A CA 1
ATOM 5551 C C . GLN A 1 699 ? -30.500 7.694 10.307 1.00 98.50 699 GLN A C 1
ATOM 5553 O O . GLN A 1 699 ? -30.125 7.745 11.475 1.00 98.50 699 GLN A O 1
ATOM 5558 N N . ASN A 1 700 ? -31.793 7.785 9.965 1.00 98.19 700 ASN A N 1
ATOM 5559 C CA . ASN A 1 700 ? -32.863 7.884 10.963 1.00 98.19 700 ASN A CA 1
ATOM 5560 C C . ASN A 1 700 ? -32.924 6.638 11.854 1.00 98.19 700 ASN A C 1
ATOM 5562 O O . ASN A 1 700 ? -32.952 6.784 13.066 1.00 98.19 700 ASN A O 1
ATOM 5566 N N . ALA A 1 701 ? -32.874 5.430 11.283 1.00 98.00 701 ALA A N 1
ATOM 5567 C CA . ALA A 1 701 ? -32.915 4.194 12.070 1.00 98.00 701 ALA A CA 1
ATOM 5568 C C . ALA A 1 701 ? -31.737 4.075 13.059 1.00 98.00 701 ALA A C 1
ATOM 5570 O O . ALA A 1 701 ? -31.916 3.610 14.184 1.00 98.00 701 ALA A O 1
ATOM 5571 N N . ILE A 1 702 ? -30.539 4.519 12.661 1.00 98.38 702 ILE A N 1
ATOM 5572 C CA . ILE A 1 702 ? -29.377 4.590 13.557 1.00 98.38 702 ILE A CA 1
ATOM 5573 C C . ILE A 1 702 ? -29.626 5.614 14.671 1.00 98.38 702 ILE A C 1
ATOM 5575 O O . ILE A 1 702 ? -29.437 5.288 15.839 1.00 98.38 702 ILE A O 1
ATOM 5579 N N . LEU A 1 703 ? -30.069 6.830 14.334 1.00 98.12 703 LEU A N 1
ATOM 5580 C CA . LEU A 1 703 ? -30.374 7.864 15.329 1.00 98.12 703 LEU A CA 1
ATOM 5581 C C . LEU A 1 703 ? -31.428 7.402 16.341 1.00 98.12 703 LEU A C 1
ATOM 5583 O O . LEU A 1 703 ? -31.203 7.539 17.541 1.00 98.12 703 LEU A O 1
ATOM 5587 N N . ASP A 1 704 ? -32.525 6.813 15.865 1.00 97.50 704 ASP A N 1
ATOM 5588 C CA . ASP A 1 704 ? -33.608 6.288 16.699 1.00 97.50 704 ASP A CA 1
ATOM 5589 C C . ASP A 1 704 ? -33.067 5.219 17.665 1.00 97.50 704 ASP A C 1
ATOM 5591 O O . ASP A 1 704 ? -33.312 5.279 18.869 1.00 97.50 704 ASP A O 1
ATOM 5595 N N . SER A 1 705 ? -32.248 4.281 17.171 1.00 97.44 705 SER A N 1
ATOM 5596 C CA . SER A 1 705 ? -31.663 3.242 18.023 1.00 97.44 705 SER A CA 1
ATOM 5597 C C . SER A 1 705 ? -30.635 3.771 19.031 1.00 97.44 705 SER A C 1
ATOM 5599 O O . SER A 1 705 ? -30.440 3.130 20.066 1.00 97.44 705 SER A O 1
ATOM 5601 N N . LEU A 1 706 ? -29.927 4.863 18.733 1.00 97.69 706 LEU A N 1
ATOM 5602 C CA . LEU A 1 706 ? -28.913 5.435 19.625 1.00 97.69 706 LEU A CA 1
ATOM 5603 C C . LEU A 1 706 ? -29.521 6.374 20.674 1.00 97.69 706 LEU A C 1
ATOM 5605 O O . LEU A 1 706 ? -28.987 6.469 21.777 1.00 97.69 706 LEU A O 1
ATOM 5609 N N . ALA A 1 707 ? -30.635 7.042 20.368 1.00 96.56 707 ALA A N 1
ATOM 5610 C CA . ALA A 1 707 ? -31.299 7.992 21.263 1.00 96.56 707 ALA A CA 1
ATOM 5611 C C . ALA A 1 707 ? -31.703 7.378 22.617 1.00 96.56 707 ALA A C 1
ATOM 5613 O O . ALA A 1 707 ? -31.610 8.028 23.667 1.00 96.56 707 ALA A O 1
ATOM 5614 N N . ASP A 1 708 ? -32.088 6.102 22.608 1.00 92.44 708 ASP A N 1
ATOM 5615 C CA . ASP A 1 708 ? -32.436 5.345 23.813 1.00 92.44 708 ASP A CA 1
ATOM 5616 C C . ASP A 1 708 ? -31.238 5.085 24.734 1.00 92.44 708 ASP A C 1
ATOM 5618 O O . ASP A 1 708 ? -31.414 4.924 25.938 1.00 92.44 708 ASP A O 1
ATOM 5622 N N . LEU A 1 709 ? -30.023 5.087 24.183 1.00 96.94 709 LEU A N 1
ATOM 5623 C CA . LEU A 1 709 ? -28.784 4.820 24.911 1.00 96.94 709 LEU A CA 1
ATOM 5624 C C . LEU A 1 709 ? -28.152 6.086 25.503 1.00 96.94 709 LEU A C 1
ATOM 5626 O O . LEU A 1 709 ? -27.195 5.998 26.270 1.00 96.94 709 LEU A O 1
ATOM 5630 N N . VAL A 1 710 ? -28.650 7.274 25.152 1.00 97.44 710 VAL A N 1
ATOM 5631 C CA . VAL A 1 710 ? -28.155 8.536 25.714 1.00 97.44 710 VAL A CA 1
ATOM 5632 C C . VAL A 1 710 ? -28.666 8.671 27.150 1.00 97.44 710 VAL A C 1
ATOM 5634 O O . VAL A 1 710 ? -29.879 8.614 27.387 1.00 97.44 710 VAL A O 1
ATOM 5637 N N . ALA A 1 711 ? -27.752 8.866 28.103 1.00 96.00 711 ALA A N 1
ATOM 5638 C CA . ALA A 1 711 ? -28.086 9.110 29.505 1.00 96.00 711 ALA A CA 1
ATOM 5639 C C . ALA A 1 711 ? -28.925 10.392 29.679 1.00 96.00 711 ALA A C 1
ATOM 5641 O O . ALA A 1 711 ? -28.921 11.276 28.818 1.00 96.00 711 ALA A O 1
ATOM 5642 N N . SER A 1 712 ? -29.618 10.534 30.811 1.00 91.69 712 SER A N 1
ATOM 5643 C CA . SER A 1 712 ? -30.249 11.808 31.185 1.00 91.69 712 SER A CA 1
ATOM 5644 C C . SER A 1 712 ? -29.190 12.908 31.251 1.00 91.69 712 SER A C 1
ATOM 5646 O O . SER A 1 712 ? -28.132 12.712 31.845 1.00 91.69 712 SER A O 1
ATOM 5648 N N . ASN A 1 713 ? -29.444 14.049 30.607 1.00 89.50 713 ASN A N 1
ATOM 5649 C CA . ASN A 1 713 ? -28.458 15.118 30.400 1.00 89.50 713 ASN A CA 1
ATOM 5650 C C . ASN A 1 713 ? -27.194 14.694 29.613 1.00 89.50 713 ASN A C 1
ATOM 5652 O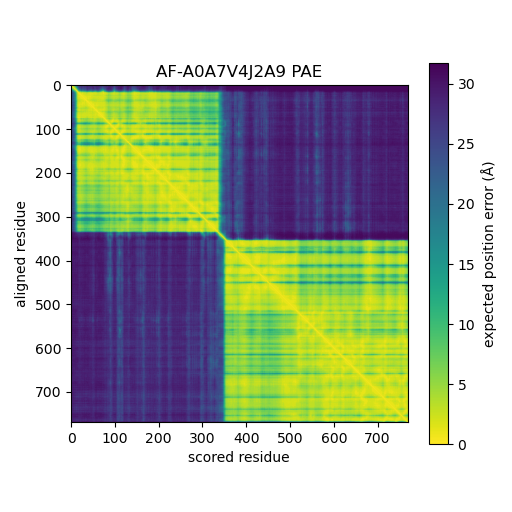 O . ASN A 1 713 ? -26.224 15.451 29.537 1.00 89.50 713 ASN A O 1
ATOM 5656 N N . GLY A 1 714 ? -27.209 13.528 28.964 1.00 96.06 714 GLY A N 1
ATOM 5657 C CA . GLY A 1 714 ? -26.203 13.108 27.994 1.00 96.06 714 GLY A CA 1
ATOM 5658 C C . GLY A 1 714 ? -26.408 13.758 26.625 1.00 96.06 714 GLY A C 1
ATOM 5659 O O . GLY A 1 714 ? -27.459 14.333 26.326 1.00 96.06 714 GLY A O 1
ATOM 5660 N N . SER A 1 715 ? -25.398 13.648 25.764 1.00 97.75 715 SER A N 1
ATOM 5661 C CA . SER A 1 715 ? -25.439 14.246 24.427 1.00 97.75 715 SER A CA 1
ATOM 5662 C C . SER A 1 715 ? -25.062 13.272 23.319 1.00 97.75 715 SER A C 1
ATOM 5664 O O . SER A 1 715 ? -24.158 12.453 23.477 1.00 97.75 715 SER A O 1
ATOM 5666 N N . LEU A 1 716 ? -25.698 13.436 22.164 1.00 98.50 716 LEU A N 1
ATOM 5667 C CA . LEU A 1 716 ? -25.417 12.712 20.933 1.00 98.50 716 LEU A CA 1
ATOM 5668 C C . LEU A 1 716 ? -24.924 13.694 19.870 1.00 98.50 716 LEU A C 1
ATOM 5670 O O . LEU A 1 716 ? -25.580 14.697 19.603 1.00 98.50 716 LEU A O 1
ATOM 5674 N N . VAL A 1 717 ? -23.790 13.408 19.236 1.00 98.75 717 VAL A N 1
ATOM 5675 C CA . VAL A 1 717 ? -23.331 14.132 18.048 1.00 98.75 717 VAL A CA 1
ATOM 5676 C C . VAL A 1 717 ? -23.598 13.293 16.816 1.00 98.75 717 VAL A C 1
ATOM 5678 O O . VAL A 1 717 ? -23.001 12.239 16.633 1.00 98.75 717 VAL A O 1
ATOM 5681 N N . TYR A 1 718 ? -24.468 13.792 15.948 1.00 98.75 718 TYR A N 1
ATOM 5682 C CA . TYR A 1 718 ? -24.651 13.265 14.602 1.00 98.75 718 TYR A CA 1
ATOM 5683 C C . TYR A 1 718 ? -23.600 13.860 13.668 1.00 98.75 718 TYR A C 1
ATOM 5685 O O . TYR A 1 718 ? -23.422 15.076 13.680 1.00 98.75 718 TYR A O 1
ATOM 5693 N N . SER A 1 719 ? -22.940 13.047 12.845 1.00 98.44 719 SER A N 1
ATOM 5694 C CA . SER A 1 719 ? -21.900 13.487 11.911 1.00 98.44 719 SER A CA 1
ATOM 5695 C C . SER A 1 719 ? -22.033 12.805 10.552 1.00 98.44 719 SER A C 1
ATOM 5697 O O . SER A 1 719 ? -22.340 11.618 10.476 1.00 98.44 719 SER A O 1
ATOM 5699 N N . THR A 1 720 ? -21.767 13.550 9.475 1.00 98.38 720 THR A N 1
ATOM 5700 C CA . THR A 1 720 ? -21.611 13.007 8.119 1.00 98.38 720 THR A CA 1
ATOM 5701 C C . THR A 1 720 ? -20.457 13.691 7.385 1.00 98.38 720 THR A C 1
ATOM 5703 O O . THR A 1 720 ? -20.092 14.830 7.678 1.00 98.38 720 THR A O 1
ATOM 5706 N N . CYS A 1 721 ? -19.932 13.029 6.353 1.00 96.81 721 CYS A N 1
ATOM 5707 C CA . CYS A 1 721 ? -19.074 13.643 5.335 1.00 96.81 721 CYS A CA 1
ATOM 5708 C C . CYS A 1 721 ? -19.845 13.969 4.035 1.00 96.81 721 CYS A C 1
ATOM 5710 O O . CYS A 1 721 ? -19.301 13.928 2.925 1.00 96.81 721 CYS A O 1
ATOM 5712 N N . SER A 1 722 ? -21.145 14.269 4.161 1.00 97.25 722 SER A N 1
ATOM 5713 C CA . SER A 1 722 ? -22.004 14.766 3.081 1.00 97.25 722 SER A CA 1
ATOM 5714 C C . SER A 1 722 ? -22.143 16.284 3.175 1.00 97.25 722 SER A C 1
ATOM 5716 O O . SER A 1 722 ? -22.190 16.856 4.262 1.00 97.25 722 SER A O 1
ATOM 5718 N N . ILE A 1 723 ? -22.260 16.949 2.027 1.00 96.81 723 ILE A N 1
ATOM 5719 C CA . ILE A 1 723 ? -22.623 18.371 1.947 1.00 96.81 723 ILE A CA 1
ATOM 5720 C C . ILE A 1 723 ? -24.110 18.573 1.632 1.00 96.81 723 ILE A C 1
ATOM 5722 O O . ILE A 1 723 ? -24.565 19.715 1.562 1.00 96.81 723 ILE A O 1
ATOM 5726 N N . GLU A 1 724 ? -24.898 17.508 1.471 1.00 96.94 724 GLU A N 1
ATOM 5727 C CA . GLU A 1 724 ? -26.323 17.578 1.125 1.00 96.94 724 GLU A CA 1
ATOM 5728 C C . GLU A 1 724 ? -27.179 17.935 2.350 1.00 96.94 724 GLU A C 1
ATOM 5730 O O . GLU A 1 724 ? -26.970 17.433 3.450 1.00 96.94 724 GLU A O 1
ATOM 5735 N N . ALA A 1 725 ? -28.137 18.853 2.198 1.00 96.19 725 ALA A N 1
ATOM 5736 C CA . ALA A 1 725 ? -28.901 19.375 3.336 1.00 96.19 725 ALA A CA 1
ATOM 5737 C C . ALA A 1 725 ? -29.850 18.319 3.913 1.00 96.19 725 ALA A C 1
ATOM 5739 O O . ALA A 1 725 ? -30.110 18.304 5.117 1.00 96.19 725 ALA A O 1
ATOM 5740 N N . GLU A 1 726 ? -30.356 17.461 3.032 1.00 97.75 726 GLU A N 1
ATOM 5741 C CA . GLU A 1 726 ? -31.327 16.404 3.280 1.00 97.75 726 GLU A CA 1
ATOM 5742 C C . GLU A 1 726 ? -30.782 15.284 4.168 1.00 97.75 726 GLU A C 1
ATOM 5744 O O . GLU A 1 726 ? -31.561 14.684 4.895 1.00 97.75 726 GLU A O 1
ATOM 5749 N N . GLU A 1 727 ? -29.468 15.049 4.155 1.00 98.12 727 GLU A N 1
ATOM 5750 C CA . GLU A 1 727 ? -28.770 14.132 5.073 1.00 98.12 727 GLU A CA 1
ATOM 5751 C C . GLU A 1 727 ? -28.310 14.831 6.360 1.00 98.12 727 GLU A C 1
ATOM 5753 O O . GLU A 1 727 ? -27.883 14.182 7.307 1.00 98.12 727 GLU A O 1
ATOM 5758 N N . ASN A 1 728 ? -28.366 16.162 6.398 1.00 98.19 728 ASN A N 1
ATOM 5759 C CA . ASN A 1 728 ? -27.721 16.979 7.419 1.00 98.19 728 ASN A CA 1
ATOM 5760 C C . ASN A 1 728 ? -28.768 17.756 8.226 1.00 98.19 728 ASN A C 1
ATOM 5762 O O . ASN A 1 728 ? -29.600 17.182 8.927 1.00 98.19 728 ASN A O 1
ATOM 5766 N N . ILE A 1 729 ? -28.756 19.087 8.129 1.00 97.88 729 ILE A N 1
ATOM 5767 C CA . ILE A 1 729 ? -29.592 19.955 8.959 1.00 97.88 729 ILE A CA 1
ATOM 5768 C C . ILE A 1 729 ? -31.095 19.714 8.767 1.00 97.88 729 ILE A C 1
ATOM 5770 O O . ILE A 1 729 ? -31.856 19.852 9.724 1.00 97.88 729 ILE A O 1
ATOM 5774 N N . LEU A 1 730 ? -31.547 19.336 7.565 1.00 97.94 730 LEU A N 1
ATOM 5775 C CA . LEU A 1 730 ? -32.966 19.054 7.329 1.00 97.94 730 LEU A CA 1
ATOM 5776 C C . LEU A 1 730 ? -33.392 17.736 7.979 1.00 97.94 730 LEU A C 1
ATOM 5778 O O . LEU A 1 730 ? -34.489 17.674 8.532 1.00 97.94 730 LEU A O 1
ATOM 5782 N N . LEU A 1 731 ? -32.527 16.716 7.953 1.00 98.38 731 LEU A N 1
ATOM 5783 C CA . LEU A 1 731 ? -32.758 15.451 8.650 1.00 98.38 731 LEU A CA 1
ATOM 5784 C C . LEU A 1 731 ? -32.882 15.697 10.149 1.00 98.38 731 LEU A C 1
ATOM 5786 O O . LEU A 1 731 ? -33.881 15.320 10.753 1.00 98.38 731 LEU A O 1
ATOM 5790 N N . ILE A 1 732 ? -31.908 16.400 10.725 1.00 98.50 732 ILE A N 1
ATOM 5791 C CA . ILE A 1 732 ? -31.844 16.637 12.167 1.00 98.50 732 ILE A CA 1
ATOM 5792 C C . ILE A 1 732 ? -33.032 17.455 12.666 1.00 98.50 732 ILE A C 1
ATOM 5794 O O . ILE A 1 732 ? -33.644 17.092 13.667 1.00 98.50 732 ILE A O 1
ATOM 5798 N N . ARG A 1 733 ? -33.432 18.508 11.945 1.00 98.00 733 ARG A N 1
ATOM 5799 C CA . ARG A 1 733 ? -34.629 19.286 12.306 1.00 98.00 733 ARG A CA 1
ATOM 5800 C C . ARG A 1 733 ? -35.895 18.429 12.301 1.00 98.00 733 ARG A C 1
ATOM 5802 O O . ARG A 1 733 ? -36.674 18.498 13.247 1.00 98.00 733 ARG A O 1
ATOM 5809 N N . LYS A 1 734 ? -36.085 17.598 11.269 1.00 97.88 734 LYS A N 1
ATOM 5810 C CA . LYS A 1 734 ? -37.225 16.666 11.190 1.00 97.88 734 LYS A CA 1
ATOM 5811 C C . LYS A 1 734 ? -37.173 15.596 12.279 1.00 97.88 734 LYS A C 1
ATOM 5813 O O . LYS A 1 734 ? -38.214 15.167 12.765 1.00 97.88 734 LYS A O 1
ATOM 5818 N N . TRP A 1 735 ? -35.978 15.146 12.645 1.00 98.12 735 TRP A N 1
ATOM 5819 C CA . TRP A 1 735 ? -35.783 14.145 13.682 1.00 98.12 735 TRP A CA 1
ATOM 5820 C C . TRP A 1 735 ? -36.109 14.699 15.076 1.00 98.12 735 TRP A C 1
ATOM 5822 O O . TRP A 1 735 ? -36.927 14.101 15.770 1.00 98.12 735 TRP A O 1
ATOM 5832 N N . CYS A 1 736 ? -35.586 15.878 15.441 1.00 97.06 736 CYS A N 1
ATOM 5833 C CA . CYS A 1 736 ? -35.895 16.543 16.716 1.00 97.06 736 CYS A CA 1
ATOM 5834 C C . CYS A 1 736 ? -37.384 16.889 16.855 1.00 97.06 736 CYS A C 1
ATOM 5836 O O . CYS A 1 736 ? -37.935 16.778 17.942 1.00 97.06 736 CYS A O 1
ATOM 5838 N N . ALA A 1 737 ? -38.063 17.254 15.762 1.00 96.44 737 ALA A N 1
ATOM 5839 C CA . ALA A 1 737 ? -39.505 17.508 15.795 1.00 96.44 737 ALA A CA 1
ATOM 5840 C C . ALA A 1 737 ? -40.334 16.269 16.199 1.00 96.44 737 ALA A C 1
ATOM 5842 O O . ALA A 1 737 ? -41.438 16.429 16.706 1.00 96.44 737 ALA A O 1
ATOM 5843 N N . ARG A 1 738 ? -39.806 15.052 15.985 1.00 96.44 738 ARG A N 1
ATOM 5844 C CA . ARG A 1 738 ? -40.438 13.776 16.371 1.00 96.44 738 ARG A CA 1
ATOM 5845 C C . ARG A 1 738 ? -39.963 13.241 17.729 1.00 96.44 738 ARG A C 1
ATOM 5847 O O . ARG A 1 738 ? -40.610 12.359 18.279 1.00 96.44 738 ARG A O 1
ATOM 5854 N N . HIS A 1 739 ? -38.852 13.757 18.256 1.00 95.75 739 HIS A N 1
ATOM 5855 C CA . HIS A 1 739 ? -38.222 13.312 19.503 1.00 95.75 739 HIS A CA 1
ATOM 5856 C C . HIS A 1 739 ? -38.160 14.476 20.491 1.00 95.75 739 HIS A C 1
ATOM 5858 O O . HIS A 1 739 ? -37.132 15.135 20.633 1.00 95.75 739 HIS A O 1
ATOM 5864 N N . HIS A 1 740 ? -39.280 14.744 21.167 1.00 92.56 740 HIS A N 1
ATOM 5865 C CA . HIS A 1 740 ? -39.453 15.927 22.020 1.00 92.56 740 HIS A CA 1
ATOM 5866 C C . HIS A 1 740 ? -38.483 16.003 23.211 1.00 92.56 740 HIS A C 1
ATOM 5868 O O . HIS A 1 740 ? -38.221 17.090 23.715 1.00 92.56 740 HIS A O 1
ATOM 5874 N N . ASN A 1 741 ? -37.910 14.872 23.627 1.00 94.44 741 ASN A N 1
ATOM 5875 C CA . ASN A 1 741 ? -36.880 14.798 24.663 1.00 94.44 741 ASN A CA 1
ATOM 5876 C C . ASN A 1 741 ? -35.467 15.148 24.158 1.00 94.44 741 ASN A C 1
ATOM 5878 O O . ASN A 1 741 ? -34.522 15.129 24.944 1.00 94.44 741 ASN A O 1
ATOM 5882 N N . PHE A 1 742 ? -35.299 15.479 22.875 1.00 97.19 742 PHE A N 1
ATOM 5883 C CA . PHE A 1 742 ? -34.035 15.935 22.305 1.00 97.19 742 PHE A CA 1
ATOM 5884 C C . PHE A 1 742 ? -34.139 17.337 21.704 1.00 97.19 742 PHE A C 1
ATOM 5886 O O . PHE A 1 742 ? -35.054 17.653 20.946 1.00 97.19 742 PHE A O 1
ATOM 5893 N N . LYS A 1 743 ? -33.114 18.161 21.949 1.00 96.81 743 LYS A N 1
ATOM 5894 C CA . LYS A 1 743 ? -32.959 19.477 21.311 1.00 96.81 743 LYS A CA 1
ATOM 5895 C C . LYS A 1 743 ? -31.658 19.554 20.530 1.00 96.81 743 LYS A C 1
ATOM 5897 O O . LYS A 1 743 ? -30.603 19.158 21.025 1.00 96.81 743 LYS A O 1
ATOM 5902 N N . LEU A 1 744 ? -31.722 20.150 19.342 1.00 97.81 744 LEU A N 1
ATOM 5903 C CA . LEU A 1 744 ? -30.538 20.603 18.618 1.00 97.81 744 LEU A CA 1
ATOM 5904 C C . LEU A 1 744 ? -29.934 21.818 19.335 1.00 97.81 744 LEU A C 1
ATOM 5906 O O . LEU A 1 744 ? -30.545 22.885 19.362 1.00 97.81 744 LEU A O 1
ATOM 5910 N N . ILE A 1 745 ? -28.733 21.657 19.891 1.00 97.88 745 ILE A N 1
ATOM 5911 C CA . ILE A 1 745 ? -28.008 22.722 20.601 1.00 97.88 745 ILE A CA 1
ATOM 5912 C C . ILE A 1 745 ? -27.204 23.574 19.631 1.00 97.88 745 ILE A C 1
ATOM 5914 O O . ILE A 1 745 ? -27.278 24.800 19.638 1.00 97.88 745 ILE A O 1
ATOM 5918 N N . LYS A 1 746 ? -26.395 22.908 18.809 1.00 97.56 746 LYS A N 1
ATOM 5919 C CA . LYS A 1 746 ? -25.441 23.538 17.900 1.00 97.56 746 LYS A CA 1
ATOM 5920 C C . LYS A 1 746 ? -25.164 22.595 16.742 1.00 97.56 746 LYS A C 1
ATOM 5922 O O . LYS A 1 746 ? -25.177 21.380 16.914 1.00 97.56 746 LYS A O 1
ATOM 5927 N N . PHE A 1 747 ? -24.875 23.147 15.574 1.00 98.00 747 PHE A N 1
ATOM 5928 C CA . PHE A 1 747 ? -24.307 22.385 14.469 1.00 98.00 747 PHE A CA 1
ATOM 5929 C C . PHE A 1 747 ? -23.166 23.168 13.827 1.00 98.00 747 PHE A C 1
ATOM 5931 O O . PHE A 1 747 ? -23.108 24.394 13.932 1.00 98.00 747 PHE A O 1
ATOM 5938 N N . VAL A 1 748 ? -22.269 22.451 13.160 1.00 96.69 748 VAL A N 1
ATOM 5939 C CA . VAL A 1 748 ? -21.227 23.021 12.308 1.00 96.69 748 VAL A CA 1
ATOM 5940 C C . VAL A 1 748 ? -21.235 22.336 10.946 1.00 96.69 748 VAL A C 1
ATOM 5942 O O . VAL A 1 748 ? -21.676 21.194 10.806 1.00 96.69 748 VAL A O 1
ATOM 5945 N N . SER A 1 749 ? -20.765 23.047 9.924 1.00 95.44 749 SER A N 1
ATOM 5946 C CA . SER A 1 749 ? -20.628 22.501 8.576 1.00 95.44 749 SER A CA 1
ATOM 5947 C C . SER A 1 749 ? -19.441 23.115 7.849 1.00 95.44 749 SER A C 1
ATOM 5949 O O . SER A 1 749 ? -19.301 24.338 7.858 1.00 95.44 749 SER A O 1
ATOM 5951 N N . ASN A 1 750 ? -18.665 22.291 7.149 1.00 95.19 750 ASN A N 1
ATOM 5952 C CA . ASN A 1 750 ? -17.640 22.730 6.209 1.00 95.19 750 ASN A CA 1
ATOM 5953 C C . ASN A 1 750 ? -18.064 22.385 4.779 1.00 95.19 750 ASN A C 1
ATOM 5955 O O . ASN A 1 750 ? -18.426 21.243 4.494 1.00 95.19 750 ASN A O 1
ATOM 5959 N N . ILE A 1 751 ? -18.004 23.363 3.874 1.00 94.94 751 ILE A N 1
ATOM 5960 C CA . ILE A 1 751 ? -18.235 23.153 2.440 1.00 94.94 751 ILE A CA 1
ATOM 5961 C C . ILE A 1 751 ? -16.919 23.448 1.718 1.00 94.94 751 ILE A C 1
ATOM 5963 O O . ILE A 1 751 ? -16.473 24.598 1.737 1.00 94.94 751 ILE A O 1
ATOM 5967 N N . PRO A 1 752 ? -16.294 22.457 1.064 1.00 94.75 752 PRO A N 1
ATOM 5968 C CA . PRO A 1 752 ? -15.022 22.681 0.398 1.00 94.75 752 PRO A CA 1
ATOM 5969 C C . PRO A 1 752 ? -15.117 23.697 -0.753 1.00 94.75 752 PRO A C 1
ATOM 5971 O O . PRO A 1 752 ? -16.175 23.822 -1.377 1.00 94.75 752 PRO A O 1
ATOM 5974 N N . PRO A 1 753 ? -14.029 24.419 -1.078 1.00 91.75 753 PRO A N 1
ATOM 5975 C CA . PRO A 1 753 ? -12.672 24.307 -0.526 1.00 91.75 753 PRO A CA 1
ATOM 5976 C C . PRO A 1 753 ? -12.440 25.101 0.775 1.00 91.75 753 PRO A C 1
ATOM 5978 O O . PRO A 1 753 ? -11.291 25.370 1.121 1.00 91.75 753 PRO A O 1
ATOM 5981 N N . ALA A 1 754 ? -13.497 25.537 1.475 1.00 87.81 754 ALA A N 1
ATOM 5982 C CA . ALA A 1 754 ? -13.334 26.328 2.692 1.00 87.81 754 ALA A CA 1
ATOM 5983 C C . ALA A 1 754 ? -12.425 25.617 3.708 1.00 87.81 754 ALA A C 1
ATOM 5985 O O . ALA A 1 754 ? -12.513 24.401 3.905 1.00 87.81 754 ALA A O 1
ATOM 5986 N N . ASN A 1 755 ? -11.547 26.405 4.337 1.00 87.12 755 ASN A N 1
ATOM 5987 C CA . ASN A 1 755 ? -10.615 25.973 5.380 1.00 87.12 755 ASN A CA 1
ATOM 5988 C C . ASN A 1 755 ? -9.652 24.837 4.972 1.00 87.12 755 ASN A C 1
ATOM 5990 O O . ASN A 1 755 ? -9.073 24.196 5.845 1.00 87.12 755 ASN A O 1
ATOM 5994 N N . SER A 1 756 ? -9.497 24.569 3.668 1.00 88.56 756 SER A N 1
ATOM 5995 C CA . SER A 1 756 ? -8.660 23.492 3.107 1.00 88.56 756 SER A CA 1
ATOM 5996 C C . SER A 1 756 ? -9.005 22.070 3.588 1.00 88.56 756 SER A C 1
ATOM 5998 O O . SER A 1 756 ? -8.217 21.139 3.419 1.00 88.56 756 SER A O 1
ATOM 6000 N N . MET A 1 757 ? -10.215 21.871 4.110 1.00 92.25 757 MET A N 1
ATOM 6001 C CA . MET A 1 757 ? -10.687 20.596 4.659 1.00 92.25 757 MET A CA 1
ATOM 6002 C C . MET A 1 757 ? -11.752 19.941 3.779 1.00 92.25 757 MET A C 1
ATOM 6004 O O . MET A 1 757 ? -12.390 20.595 2.948 1.00 92.25 757 MET A O 1
ATOM 6008 N N . ASP A 1 758 ? -11.975 18.641 3.982 1.00 93.94 758 ASP A N 1
ATOM 6009 C CA . ASP A 1 758 ? -13.111 17.952 3.372 1.00 93.94 758 ASP A CA 1
ATOM 6010 C C . ASP A 1 758 ? -14.459 18.466 3.899 1.00 93.94 758 ASP A C 1
ATOM 6012 O O . ASP A 1 758 ? -14.559 19.183 4.901 1.00 93.94 758 ASP A O 1
ATOM 6016 N N . GLY A 1 759 ? -15.525 18.125 3.175 1.00 95.50 759 GLY A N 1
ATOM 6017 C CA . GLY A 1 759 ? -16.880 18.466 3.570 1.00 95.50 759 GLY A CA 1
ATOM 6018 C C . GLY A 1 759 ? -17.324 17.618 4.753 1.00 95.50 759 GLY A C 1
ATOM 6019 O O . GLY A 1 759 ? -17.242 16.390 4.709 1.00 95.50 759 GLY A O 1
ATOM 6020 N N . VAL A 1 760 ? -17.825 18.286 5.786 1.00 96.31 760 VAL A N 1
ATOM 6021 C CA . VAL A 1 760 ? -18.325 17.653 7.007 1.00 96.31 760 VAL A CA 1
ATOM 6022 C C . VAL A 1 760 ? -19.544 18.410 7.515 1.00 96.31 760 VAL A C 1
ATOM 6024 O O . VAL A 1 760 ? -19.647 19.629 7.359 1.00 96.31 760 VAL A O 1
ATOM 6027 N N . PHE A 1 761 ? -20.456 17.690 8.151 1.00 98.31 761 PHE A N 1
ATOM 6028 C CA . PHE A 1 761 ? -21.528 18.241 8.962 1.00 98.31 761 PHE A CA 1
ATOM 6029 C C . PHE A 1 761 ? -21.543 17.526 10.305 1.00 98.31 761 PHE A C 1
ATOM 6031 O O . PHE A 1 761 ? -21.454 16.303 10.335 1.00 98.31 761 PHE A O 1
ATOM 6038 N N . ALA A 1 762 ? -21.694 18.273 11.397 1.00 98.50 762 ALA A N 1
ATOM 6039 C CA . ALA A 1 762 ? -21.890 17.699 12.719 1.00 98.50 762 ALA A CA 1
ATOM 6040 C C . ALA A 1 762 ? -22.934 18.494 13.514 1.00 98.50 762 ALA A C 1
ATOM 6042 O O . ALA A 1 762 ? -22.955 19.723 13.460 1.00 98.50 762 ALA A O 1
ATOM 6043 N N . ALA A 1 763 ? -23.802 17.803 14.250 1.00 98.69 763 ALA A N 1
ATOM 6044 C CA . ALA A 1 763 ? -24.888 18.386 15.031 1.00 98.69 763 ALA A CA 1
ATOM 6045 C C . ALA A 1 763 ? -24.936 17.783 16.437 1.00 98.69 763 ALA A C 1
ATOM 6047 O O . ALA A 1 763 ? -25.058 16.571 16.589 1.00 98.69 763 ALA A O 1
ATOM 6048 N N . LEU A 1 764 ? -24.869 18.645 17.452 1.00 98.62 764 LEU A N 1
ATOM 6049 C CA . LEU A 1 764 ? -24.977 18.296 18.863 1.00 98.62 764 LEU A CA 1
ATOM 6050 C C . LEU A 1 764 ? -26.445 18.291 19.295 1.00 98.62 764 LEU A C 1
ATOM 6052 O O . LEU A 1 764 ? -27.114 19.330 19.282 1.00 98.62 764 LEU A O 1
ATOM 6056 N N . LEU A 1 765 ? -26.913 17.122 19.715 1.00 98.38 765 LEU A N 1
ATOM 6057 C CA . LEU A 1 765 ? -28.239 16.867 20.255 1.00 98.38 765 LEU A CA 1
ATOM 6058 C C . LEU A 1 765 ? -28.124 16.577 21.749 1.00 98.38 765 LEU A C 1
ATOM 6060 O O . LEU A 1 765 ? -27.337 15.730 22.167 1.00 98.38 765 LEU A O 1
ATOM 6064 N N . GLN A 1 766 ? -28.917 17.269 22.554 1.00 97.31 766 GLN A N 1
ATOM 6065 C CA . GLN A 1 766 ? -28.940 17.102 24.003 1.00 97.31 766 GLN A CA 1
ATOM 6066 C C . GLN A 1 766 ? -30.241 16.424 24.414 1.00 97.31 766 GLN A C 1
ATOM 6068 O O . GLN A 1 766 ? -31.307 16.862 23.973 1.00 97.31 766 GLN A O 1
ATOM 6073 N N . LYS A 1 767 ? -30.149 15.388 25.255 1.00 96.00 767 LYS A N 1
ATOM 6074 C CA . LYS A 1 767 ? -31.318 14.752 25.866 1.00 96.00 767 LYS A CA 1
ATOM 6075 C C . LYS A 1 767 ? -31.702 15.498 27.140 1.00 96.00 767 LYS A C 1
ATOM 6077 O O . LYS A 1 767 ? -30.834 15.764 27.976 1.00 96.00 767 LYS A O 1
ATOM 6082 N N . TYR A 1 768 ? -32.984 15.806 27.277 1.00 88.12 768 TYR A N 1
ATOM 6083 C CA . TYR A 1 768 ? -33.581 16.381 28.479 1.00 88.12 768 TYR A CA 1
ATOM 6084 C C . TYR A 1 768 ? -34.436 15.318 29.168 1.00 88.12 768 TYR A C 1
ATOM 6086 O O . TYR A 1 768 ? -34.978 14.435 28.495 1.00 88.12 768 TYR A O 1
ATOM 6094 N N . GLY A 1 769 ? -34.449 15.371 30.501 1.00 65.12 769 GLY A N 1
ATOM 6095 C CA . GLY A 1 769 ? -35.248 14.489 31.353 1.00 65.12 769 GLY A CA 1
ATOM 6096 C C . GLY A 1 769 ? -36.736 14.749 31.219 1.00 65.12 769 GLY A C 1
ATOM 6097 O O . GLY A 1 769 ? -37.096 15.933 31.026 1.00 65.12 769 GLY A O 1
#

Nearest PDB structures (foldseek):
  6fz6-assembly2_B  TM=9.774E-01  e=1.804E-34  Sphaerobacter thermophilus DSM 20745
  1sqg-assembly1_A  TM=9.396E-01  e=7.052E-32  Escherichia coli
  2yxl-assembly1_A  TM=8.168E-01  e=5.615E-27  Pyrococcus horikoshii OT3
  8esq-assembly1_q  TM=8.843E-01  e=5.745E-22  Schizosaccharomyces pombe
  3m4x-assembly1_A  TM=8.577E-01  e=2.518E-16  Enterococcus faecium

Secondary structure (DSSP, 8-state):
--------------PPEEGGG--HHHHHHHHHHTT--THHHHHHHHIIIII--SSSTT-TTS-HHHHHHHHHHEES---EEEEEES-TTS-EEEEEE-TTS-EEEEEEEEETTEEEEE--SEEE-TT--TT-HHHHS-EEEEPPHHHHHHHHHHHHHHHTS--SEEEE-SSS-TTTSHHHHHHHHHHHH-TTTT---GGGEEEEES--HHHHHHHHHS----EEEEE---SSHHHHHHH-GGGGTS-HHHHHHHHHHHHHHH-PPEEEEEEE-TTTS-SHHHHHHHHHHHTTSSEEEEEEEPPPBTTB---PPPHHHHHHHHHHHHHTT-EEEEPPPP-------S-S-------HHHHHHHHHHHHHHH---HHHHS-TT-TTHHHHHHHHHHHHHHHHHHHHHHHHH-SS---TTTHHHHHHHHHHHHH-TTS-HHHHHHHHHHHHTTT-HHHHHHHHHHHHHHHHTHHHHHHHHTTS-HHHHTT--HHHHHHHHHHH-HHHHHHHHHHTTSPPPEEEEE-TTTS-HHHHHHHHHHTT---EE-SS-TTT-EEEPTT--GGGSTTTTTT-EEE--TTHHHHHHHH---TT-EEEEET-TT-HHHHHHHHHHTT-SEEEEEES-HHHHHHHHHHHHHTT---EEEE--GGGHHHHTTT--EEEEEEE-----TT-TTT-TTHHHH--HHHHHHHHHHHHHHHHHHHTTEEEEEEEEEEES---GGGTHHHHHHHHHH-TTEEEEEEEEE-TTGGG---EEEEEEEE--

pLDDT: mean 89.36, std 13.99, range [24.44, 98.75]

Solvent-accessible surface area (backbone atoms only — not comparable to full-atom values): 41427 Å² total; per-residue (Å²): 136,90,77,83,84,79,82,78,84,73,86,70,76,81,76,60,45,44,56,64,51,51,51,74,66,51,40,33,51,53,35,48,78,68,77,43,66,68,68,55,30,56,50,52,46,38,41,56,44,70,68,54,59,77,54,66,77,74,48,73,91,54,57,69,72,57,41,54,52,46,59,73,51,28,39,78,69,44,58,44,82,74,46,74,44,64,58,94,86,47,62,26,40,35,37,29,32,39,93,85,69,49,64,43,49,36,34,42,38,62,49,102,90,44,34,34,34,30,36,36,40,20,36,31,18,83,61,43,32,54,83,38,72,48,24,72,75,34,56,79,47,70,45,52,24,14,47,47,44,30,55,54,55,52,46,19,62,75,63,76,43,72,65,59,27,39,33,44,74,36,38,38,49,36,56,81,32,41,70,32,47,54,52,34,51,50,47,39,39,29,79,75,36,61,49,36,59,42,71,37,33,33,46,33,31,80,49,57,58,72,37,52,57,54,58,55,68,66,81,67,63,52,36,48,34,37,49,54,52,45,61,47,59,78,55,20,42,67,43,32,50,54,35,76,81,42,40,61,70,60,42,53,51,52,51,46,51,35,25,70,73,66,74,42,63,37,36,33,37,31,55,28,31,45,95,72,54,45,47,66,65,38,25,48,41,39,29,68,76,41,64,90,47,63,52,35,37,39,38,30,52,43,53,64,38,97,87,33,101,66,46,44,51,54,72,68,44,51,52,52,29,50,50,47,20,46,76,61,69,38,50,71,43,82,47,75,74,62,98,58,65,78,85,86,84,70,99,74,83,86,89,73,83,76,50,54,56,34,51,32,23,51,43,50,49,49,34,76,71,70,68,56,59,60,81,73,63,53,62,92,87,44,80,61,46,70,59,34,48,51,51,45,51,46,36,53,37,37,40,52,37,50,50,52,55,46,58,76,64,44,90,76,80,74,53,87,81,56,43,35,40,49,42,54,29,50,40,36,68,75,71,34,88,89,50,56,64,68,53,33,43,54,53,35,30,58,44,41,48,91,75,40,70,70,56,25,52,48,50,43,54,43,46,52,50,46,61,77,40,42,68,63,52,57,58,58,42,74,78,42,59,65,34,43,56,54,25,47,50,60,68,59,48,53,52,37,30,76,72,61,32,62,71,51,34,51,47,30,42,54,44,39,70,40,81,64,73,56,34,34,30,47,31,65,96,80,39,50,48,68,61,50,48,52,59,37,43,77,76,74,37,75,66,40,62,29,96,75,42,52,75,55,27,34,33,44,63,86,93,68,61,64,81,76,38,91,41,38,79,73,21,45,45,47,76,46,62,73,47,56,50,61,44,51,66,65,54,56,62,45,65,56,41,35,34,37,31,37,50,30,52,59,26,61,63,52,52,56,48,46,61,47,15,69,86,39,56,42,43,38,37,27,20,60,48,65,70,44,39,50,47,18,50,52,45,34,57,39,52,67,50,89,59,50,79,43,80,41,56,53,62,45,36,48,73,75,46,64,95,53,66,22,48,32,34,41,35,47,43,79,61,68,33,65,21,39,22,36,80,38,41,56,31,61,76,69,63,46,71,70,54,49,54,55,37,44,53,51,44,49,42,28,50,62,22,46,58,77,30,44,28,81,74,10,35,39,24,44,29,34,40,29,65,54,53,69,75,37,67,55,38,50,54,58,48,35,74,76,36,82,51,37,44,79,78,50,71,53,74,38,62,42,58,50,76,82,31,52,12,26,32,25,35,31,31,38,34,55,123

Sequence (769 aa):
MSEKKVSFIDNQVKRQSLIYSLSQSEILSFVAAKNLPSYRASQIWQWLYKHKVQTWEEMSNLPKQFKEELEQNFVIQPLKIKEVFGDKGDTQKILAELHDTETIEFVLLPSPHGRTLCISSQAGCRFNCAFCASGKSGFSRNLETGEIIGQVILSTIIWEQPPTHIVFMGIGEPLDNYENVMKAVRIINDPAGLNIGARHITISTCGIIPGILRLAEEGIQIELSVSLHASNDKTRNKLMPINKTYPLKELLATCENYSKKTKRIITFEYTLIKNLNDKPEDAANLANLLKSKMARVNLIPLSPVDEFAGSPPSEKSMKSFIYILEKQGINTTLRGNYVGRKNMNNNSTTKTASNPRKTTAKIIQQWLRTKDFSNILIPDNIADRSFVTEVVYGVIRWKRLLNWYLRQLVHGTPDKSSLPFLWVGLYQIMFMDTVADHAAVNETVEAIKDTNARKTAFVNAVLREALRRKTELKEKSQNLPLAIRLSHPDLLVQRWGKRFGSKKTESLCKWNNIPALVTIHPAVNRISTSEFTEKLKQVGIIPKPHPFYPDLFLELPHGIKIHDLPGYLDGLFSIQDPSTMMAIDLLNPKPGDTVLDACAAPGGKTILIAERLANTGKLIAMDFDNNRLKILNENVKRMKIPAELICADATKAKLIFKGISFNKILADVPCTNTGVIRRRPDARWNFSIQHMEKIIKMQNAILDSLADLVASNGSLVYSTCSIEAEENILLIRKWCARHHNFKLIKFVSNIPPANSMDGVFAALLQKYG

Foldseek 3Di:
DDDDPPDDPPPDPPDAAAPLLDDLVRLQVVCVVVVHDSCVSLLVQCCCFVVVDQALVVSPVDDPVVSVVCVVRHDHQQWAFPDWPDDQPAWIKTWIAGPVRQIWIKIFHDDPVWTEIAFEFFRAECFLFQLDVSSVVHGDTTDRLNNRVNSQSVSCVSNVHGGQAYEPPTHYFCLVSPPSNVSNLCQCCDPSGNNHQQCRYEHEHCQPLVSLLVVLVPLGLHAYEYEDQFLALVLCCNRTVCCVVVPPVNSLVSQQVSCVSNVDEYEYEHEAWPPRQLDLVRLLSNLVSPLPGSYAYEYEFRDDEPSHPTGGDDPVSVVSSVVSNVVSPHHYHYDYHDPDDDPPPDDDDDDDQQQLLLLLLVLVLVCVVPVDFSVVSQDPPHPPSVLSVCLNLQLLQQVLLLVVLLVVQDDDDDDSNLVSLSSSLLSCLQPPPPDDLVCSLVSSLVSCPVPDPVSSVVSNSSSVVCNVCNVVSNVVLVPDDLCRSLVFDPVQLVVCCVVVNDVLSSQLSVVLADQAFWKKFFLCLVDWPVRVQVLCVVVVWHWAQQQQGRRTMTTGDPPDDQCPGPCQQQQRMDTDFPLLVQLCVLQQAAAQFAEEEEQQFPPPNVSSNQSRNVLHHAAEYEHQDPVRLVNNVSNCVSNVGPYHYYHDQLLQLCVVQPPAAGLTYEDAADALLQQVSSVRVSSSVPDDPVVRVVSLVSLLSNVVSCVVRHDAQGKYKYKYLDPDCSSAVVSVVVSCVVVVQKDFDDKDWDHPPPSPTTTMIMIMITGHD

Radius of gyration: 32.23 Å; Cα contacts (8 Å, |Δi|>4): 1377; chains: 1; bounding box: 98×87×68 Å

Mean predicted aligned error: 16.62 Å